Protein AF-A0A1F6QVX9-F1 (afdb_monomer_lite)

Radius of gyration: 35.78 Å; chains: 1; bounding box: 74×54×112 Å

Secondary structure (DSSP, 8-state):
--EEEEE----SSSS---SSS-SS-SPEEEEEEE-TT-B--EEEESS--EEEEEEESEEEEEEE-TTS-EEEEEEETT-EEEEPTT-EEEEEESSSEEEEEEESSPPP-EEEE--GGGTTTS--SS-SEEEPP-EEEEETTEEEEEEE-HHHHHHTT-TT-S-EEEEEEE-STT-BPPEEEESS--EEEEEEESEEEEEEE--TTS-SEEEE-TTS-EEEEEEEEEE-SSS--EEEE-TT-EEEEEE-SSSEEEEEEE-S-GGGEEEEE-TT-PPSSS-HHHH--SEEEEE--S--TT-GGGSSS-GGGSEETTEEHHHHHHTTS-TTS-EEEEE-TTHHHHHHHHHHH-TTS-EEEEE-S--SSTT-SHHHHHHHTGGG--SSEEEEETTEEE-SPPPPSSS-EEEEE--S--TTSEEEEEETTEEEEEEES--HHHHHHH-S-TTTGGG-EEEEEEEESSHHHHHHHHHH---EETTEE-THHHHHHHHHTT---EEEE-SSEEE-SSHHHHHHHHHHH--------TTEEEEEETTEEEEEESSHHHHHHHHHHHHHTBTTBPPEEEE-SSEEEEE---EEEGGG---HHHHHHHHHHHHHHT--B----HHHHHHHHHHHHIIIIIHHHHHHHHHHHHH------EEETTEEE--HHHHHTTS-HHHHH---EE---SS--GGGEEEE--TT-S-SEEE-S--S-BTTBSS-EEHHHHHHHHHHHHHS-HHHHHTT-EEEEEETTEEEEEE---HHHHHHHHHHHHHHHHTT--HHHHHHHHHHHHHHHGGGS-TTHHHHHHHHHHHHHHHHHHS--

Foldseek 3Di:
DFKDKDWPPPDDDDDDDDPDPDPDDQKTKIKIKGAAFDKPAKKAFAQWKKKKAWQAAKKWKWFQFQVRDTDIDMDGHGWMKIFAHRTIMMIHGNHGTIMMIMIRHDGDDMDHDHDSVVNSPPHHDGGRIGIFQWFWFDDPQFIKTWRAALVNCVVVVNHSDFKTKIKTKGQAAFRKDFFKFAQAKKKKKKWPAAKKKKWKFDDDPQAPDWDQFPVRDITGIHIDIGGPPVDIDMDMDGHGITMMIGGHDSMTMMMMMMGSPQQRIQGRGDPVPDHGGDQLQRPQQFAEEEEFAAQLVQAPLSNQHGQQQDDQAQAGLVQLVVVLDDQSHEYEYEHHVVRVVVVFVCVVQPVSHHYHYFYQPPRDDFAHDDLSSVLSCLVVGPGWYKYAYSQKHFPDRDDALSAKEFEWAADDWQLCFWWFQDDPQWGQDIDGNDTPVVCCVPGPDNVCRRGGTGRRMIIDHVVVQLNVQSVVDSDDDVSYRDSVSSVVSCVVVVGIYGYDYTHRIQGPSHNVSVQVSSCVNPVQPDDDDSQWDWHQHPQKIKIFGPQLLQVVLVQVLCVLLPPQAFDWPDGDSGMTMGGHFDFDQLLPDLDLVLLLVVVVVCVVRAFAFDDDDPVRLVVQLVLQLCQQPVLLVVLLVLLCVQPVDDFAWACEQNRTFGGLVVLSVLDPSSVLSNFTKGRHQLQQESRQKGQGDDPPRPDRIHGHDGGSARSPHSNIHGPLSNLLNHLLCLVVNPVQVSVVQKDWDDDPRYIYIDGDGDPSSVSSNVVSLVVCVVVPHDPLSSQLSNLSVLSSCLSVDDPPSSVVSNSSSSVSSRVSSVVVD

Sequence (821 aa):
MEITREEVQTEYGKETYFTGNVENPRYKFSKVEMKSGFDTGFLKKKNNFITNVIIKGSIEISFINSDGRLIETTYKAGDGWVVLPNGVHKISALEDTTYFQIVDFPEGDVLKSKTNESIQNDISGRDYVISLSDYSVNKPWGEEHWLVHPDFWRDLGFGVGPYAVKRIVMKKKGKQSSLQLHEKKSETNVIIKGSADVLLRVPEGEHDEYIDTLKGGRFFLKRYKFASNGDFVGWSVPTKAVHRVINNSDYYEAIEASTPELEDVIRLLDDDNRGDGVIPEEHSFYKVCILAAGKGTRVLYAVDFNKALLPVGSKSALTRIIEKFPKNIEIVIPIGYKGELIKEFAEIAYPDRKITFVEVDNFEGPGSGPGYSLLCCKPHLQCPFIWTSVDTIVEDDVPSPTKNWIGVGKISDSARFLVADALNGVVETFFDKVPTDMLLEKSYNKKDILNNAFIGMAGINDYKIFWESLEKDTSMVRNERQVSNGLNGLLKANKKIYTKPFYGWYDTGTTESYLITSKHFDERQVLLKLSEYIYFEDGNVIKYYANENIVKDRIKRANLLKGIVPKIIHSTPHFYAYKFVDGKLLSEIIDTEKFRFFLDFCKENLWNRIDLSESEMKEFRKRSRNFYYDKTLQRINDFYNLTGIKDEENVINGIYVPKLSELLSRVDFEKLEDSVPVLFHGDLQPENIIVVNNPNNVKDFCLLDWRQDYAGLTDYGDIYYDFAKLKHALIVNGEIIRNNNFSIKKDDKKVNFSYYMKSNLITFLEDFEDFVKKEGYDVEKVNILTSLIYLNIAPLHHYPYNLFLYYLGKYTLYKSLKTIK

Structure (mmCIF, N/CA/C/O backbone):
data_AF-A0A1F6QVX9-F1
#
_entry.id   AF-A0A1F6QVX9-F1
#
loop_
_atom_site.group_PDB
_atom_site.id
_atom_site.type_symbol
_atom_site.label_atom_id
_atom_site.label_alt_id
_atom_site.label_comp_id
_atom_site.label_asym_id
_atom_site.label_entity_id
_atom_site.label_seq_id
_atom_site.pdbx_PDB_ins_code
_atom_site.Cartn_x
_atom_site.Cartn_y
_atom_site.Cartn_z
_atom_site.occupancy
_atom_site.B_iso_or_equiv
_atom_site.auth_seq_id
_atom_site.auth_comp_id
_atom_site.auth_asym_id
_atom_site.auth_atom_id
_atom_site.pdbx_PDB_model_num
ATOM 1 N N . MET A 1 1 ? 19.064 8.646 -64.644 1.00 38.56 1 MET A N 1
ATOM 2 C CA . MET A 1 1 ? 17.836 8.366 -63.867 1.00 38.56 1 MET A CA 1
ATOM 3 C C . MET A 1 1 ? 18.306 7.768 -62.559 1.00 38.56 1 MET A C 1
ATOM 5 O O . MET A 1 1 ? 18.858 6.681 -62.601 1.00 38.56 1 MET A O 1
ATOM 9 N N . GLU A 1 2 ? 18.244 8.519 -61.461 1.00 57.59 2 GLU A N 1
ATOM 10 C CA . GLU A 1 2 ? 19.039 8.209 -60.255 1.00 57.59 2 GLU A CA 1
ATOM 11 C C . GLU A 1 2 ? 18.209 7.932 -58.984 1.00 57.59 2 GLU A C 1
ATOM 13 O O . GLU A 1 2 ? 18.760 7.486 -57.985 1.00 57.59 2 GLU A O 1
ATOM 18 N N . ILE A 1 3 ? 16.880 8.081 -59.042 1.00 41.09 3 ILE A N 1
ATOM 19 C CA . ILE A 1 3 ? 15.930 7.447 -58.113 1.00 41.09 3 ILE A CA 1
ATOM 20 C C . ILE A 1 3 ? 14.798 6.861 -58.953 1.00 41.09 3 ILE A C 1
ATOM 22 O O . ILE A 1 3 ? 14.198 7.581 -59.756 1.00 41.09 3 ILE A O 1
ATOM 26 N N . THR A 1 4 ? 14.469 5.593 -58.731 1.00 40.53 4 THR A N 1
ATOM 27 C CA . THR A 1 4 ? 13.179 5.011 -59.116 1.00 40.53 4 THR A CA 1
ATOM 28 C C . THR A 1 4 ? 12.299 4.963 -57.870 1.00 40.53 4 THR A C 1
ATOM 30 O O . THR A 1 4 ? 12.675 4.416 -56.832 1.00 40.53 4 THR A O 1
ATOM 33 N N . ARG A 1 5 ? 11.140 5.624 -57.944 1.00 44.59 5 ARG A N 1
ATOM 34 C CA . ARG A 1 5 ? 10.068 5.474 -56.958 1.00 44.59 5 ARG A CA 1
ATOM 35 C C . ARG A 1 5 ? 8.981 4.653 -57.615 1.00 44.59 5 ARG A C 1
ATOM 37 O O . ARG A 1 5 ? 8.312 5.144 -58.519 1.00 44.59 5 ARG A O 1
ATOM 44 N N . GLU A 1 6 ? 8.835 3.424 -57.155 1.00 42.69 6 GLU A N 1
ATOM 45 C CA . GLU A 1 6 ? 7.664 2.619 -57.461 1.00 42.69 6 GLU A CA 1
ATOM 46 C C . GLU A 1 6 ? 6.685 2.816 -56.307 1.00 42.69 6 GLU A C 1
ATOM 48 O O . GLU A 1 6 ? 6.955 2.469 -55.150 1.00 42.69 6 GLU A O 1
ATOM 53 N N . GLU A 1 7 ? 5.564 3.465 -56.609 1.00 42.78 7 GLU A N 1
ATOM 54 C CA . GLU A 1 7 ? 4.419 3.429 -55.711 1.00 42.78 7 GLU A CA 1
ATOM 55 C C . GLU A 1 7 ? 3.801 2.041 -55.811 1.00 42.78 7 GLU A C 1
ATOM 57 O O . GLU A 1 7 ? 3.697 1.486 -56.904 1.00 42.78 7 GLU A O 1
ATOM 62 N N . VAL A 1 8 ? 3.375 1.479 -54.682 1.00 41.00 8 VAL A N 1
ATOM 63 C CA . VAL A 1 8 ? 2.581 0.253 -54.720 1.00 41.00 8 VAL A CA 1
ATOM 64 C C . VAL A 1 8 ? 1.198 0.619 -55.272 1.00 41.00 8 VAL A C 1
ATOM 66 O O . VAL A 1 8 ? 0.283 0.941 -54.520 1.00 41.00 8 VAL A O 1
ATOM 69 N N . GLN A 1 9 ? 1.054 0.623 -56.597 1.00 38.97 9 GLN A N 1
ATOM 70 C CA . GLN A 1 9 ? -0.231 0.428 -57.256 1.00 38.97 9 GLN A CA 1
ATOM 71 C C . GLN A 1 9 ? -0.378 -1.071 -57.486 1.00 38.97 9 GLN A C 1
ATOM 73 O O . GLN A 1 9 ? 0.374 -1.676 -58.244 1.00 38.97 9 GLN A O 1
ATOM 78 N N . THR A 1 10 ? -1.319 -1.684 -56.773 1.00 33.22 10 THR A N 1
ATOM 79 C CA . THR A 1 10 ? -1.658 -3.094 -56.948 1.00 33.22 10 THR A CA 1
ATOM 80 C C . THR A 1 10 ? -2.276 -3.278 -58.333 1.00 33.22 10 THR A C 1
ATOM 82 O O . THR A 1 10 ? -3.452 -2.974 -58.520 1.00 33.22 10 THR A O 1
ATOM 85 N N . GLU A 1 11 ? -1.510 -3.737 -59.322 1.00 27.14 11 GLU A N 1
ATOM 86 C CA . GLU A 1 11 ? -2.087 -4.155 -60.600 1.00 27.14 11 GLU A CA 1
ATOM 87 C C . GLU A 1 11 ? -2.619 -5.586 -60.503 1.00 27.14 11 GLU A C 1
ATOM 89 O O . GLU A 1 11 ? -1.885 -6.518 -60.185 1.00 27.14 11 GLU A O 1
ATOM 94 N N . TYR A 1 12 ? -3.885 -5.755 -60.882 1.00 32.66 12 TYR A N 1
ATOM 95 C CA . TYR A 1 12 ? -4.193 -6.585 -62.044 1.00 32.66 12 TYR A CA 1
ATOM 96 C C . TYR A 1 12 ? -5.292 -5.913 -62.878 1.00 32.66 12 TYR A C 1
ATOM 98 O O . TYR A 1 12 ? -6.438 -5.850 -62.459 1.00 32.66 12 TYR A O 1
ATOM 106 N N . GLY A 1 13 ? -4.909 -5.432 -64.067 1.00 28.62 13 GLY A N 1
ATOM 107 C CA . GLY A 1 13 ? -5.742 -5.294 -65.268 1.00 28.62 13 GLY A CA 1
ATOM 108 C C . GLY A 1 13 ? -7.057 -4.513 -65.166 1.00 28.62 13 GLY A C 1
ATOM 109 O O . GLY A 1 13 ? -8.069 -5.080 -64.795 1.00 28.62 13 GLY A O 1
ATOM 110 N N . LYS A 1 14 ? -7.063 -3.277 -65.691 1.00 24.89 14 LYS A N 1
ATOM 111 C CA . LYS A 1 14 ? -8.248 -2.425 -65.947 1.00 24.89 14 LYS A CA 1
ATOM 112 C C . LYS A 1 14 ? -9.165 -2.206 -64.735 1.00 24.89 14 LYS A C 1
ATOM 114 O O . LYS A 1 14 ? -10.017 -3.030 -64.461 1.00 24.89 14 LYS A O 1
ATOM 119 N N . GLU A 1 15 ? -9.030 -1.016 -64.144 1.00 28.88 15 GLU A N 1
ATOM 120 C CA . GLU A 1 15 ? -9.989 -0.314 -63.272 1.00 28.88 15 GLU A CA 1
ATOM 121 C C . GLU A 1 15 ? -10.693 -1.167 -62.186 1.00 28.88 15 GLU A C 1
ATOM 123 O O . GLU A 1 15 ? -11.550 -1.993 -62.471 1.00 28.88 15 GLU A O 1
ATOM 128 N N . THR A 1 16 ? -10.417 -0.829 -60.915 1.00 33.75 16 THR A N 1
ATOM 129 C CA . THR A 1 16 ? -11.028 -1.291 -59.636 1.00 33.75 16 THR A CA 1
ATOM 130 C C . THR A 1 16 ? -10.533 -2.600 -58.979 1.00 33.75 16 THR A C 1
ATOM 132 O O . THR A 1 16 ? -9.945 -3.445 -59.634 1.00 33.75 16 THR A O 1
ATOM 135 N N . TYR A 1 17 ? -10.781 -2.700 -57.650 1.00 38.44 17 TYR A N 1
ATOM 136 C CA . TYR A 1 17 ? -10.551 -3.783 -56.649 1.00 38.44 17 TYR A CA 1
ATOM 137 C C . TYR A 1 17 ? -9.199 -3.698 -55.889 1.00 38.44 17 TYR A C 1
ATOM 139 O O . TYR A 1 17 ? -8.167 -4.048 -56.441 1.00 38.44 17 TYR A O 1
ATOM 147 N N . PHE A 1 18 ? -9.039 -3.210 -54.643 1.00 42.06 18 PHE A N 1
ATOM 148 C CA . PHE A 1 18 ? -9.825 -3.160 -53.386 1.00 42.06 18 PHE A CA 1
ATOM 149 C C . PHE A 1 18 ? -10.258 -4.527 -52.829 1.00 42.06 18 PHE A C 1
ATOM 151 O O . PHE A 1 18 ? -11.355 -5.002 -53.111 1.00 42.06 18 PHE A O 1
ATOM 158 N N . THR A 1 19 ? -9.445 -5.142 -51.961 1.00 32.59 19 THR A N 1
ATOM 159 C CA . THR A 1 19 ? -9.901 -6.251 -51.104 1.00 32.59 19 THR A CA 1
ATOM 160 C C . THR A 1 19 ? -10.609 -5.683 -49.871 1.00 32.59 19 THR A C 1
ATOM 162 O O . THR A 1 19 ? -9.997 -5.468 -48.830 1.00 32.59 19 THR A O 1
ATOM 165 N N . GLY A 1 20 ? -11.910 -5.417 -50.027 1.00 32.94 20 GLY A N 1
ATOM 166 C CA . GLY A 1 20 ? -12.819 -4.909 -48.993 1.00 32.94 20 GLY A CA 1
ATOM 167 C C . GLY A 1 20 ? -13.005 -3.391 -49.053 1.00 32.94 20 GLY A C 1
ATOM 168 O O . GLY A 1 20 ? -12.111 -2.670 -48.649 1.00 32.94 20 GLY A O 1
ATOM 169 N N . ASN A 1 21 ? -14.152 -2.924 -49.569 1.00 35.47 21 ASN A N 1
ATOM 170 C CA . ASN A 1 21 ? -14.742 -1.565 -49.503 1.00 35.47 21 ASN A CA 1
ATOM 171 C C . ASN A 1 21 ? -13.929 -0.411 -48.851 1.00 35.47 21 ASN A C 1
ATOM 173 O O . ASN A 1 21 ? -14.438 0.253 -47.949 1.00 35.47 21 ASN A O 1
ATOM 177 N N . VAL A 1 22 ? -12.705 -0.106 -49.287 1.00 43.28 22 VAL A N 1
ATOM 178 C CA . VAL A 1 22 ? -11.969 1.072 -48.801 1.00 43.28 22 VAL A CA 1
ATOM 179 C C . VAL A 1 22 ? -11.286 1.754 -49.967 1.00 43.28 22 VAL A C 1
ATOM 181 O O . VAL A 1 22 ? -10.152 1.432 -50.287 1.00 43.28 22 VAL A O 1
ATOM 184 N N . GLU A 1 23 ? -11.974 2.727 -50.566 1.00 43.09 23 GLU A N 1
ATOM 185 C CA . GLU A 1 23 ? -11.510 3.527 -51.712 1.00 43.09 23 GLU A CA 1
ATOM 186 C C . GLU A 1 23 ? -10.191 4.296 -51.470 1.00 43.09 23 GLU A C 1
ATOM 188 O O . GLU A 1 23 ? -9.601 4.795 -52.422 1.00 43.09 23 GLU A O 1
ATOM 193 N N . ASN A 1 24 ? -9.696 4.381 -50.226 1.00 55.59 24 ASN A N 1
ATOM 194 C CA . ASN A 1 24 ? -8.452 5.066 -49.857 1.00 55.59 24 ASN A CA 1
ATOM 195 C C . ASN A 1 24 ? -7.750 4.356 -48.678 1.00 55.59 24 ASN A C 1
ATOM 197 O O . ASN A 1 24 ? -8.143 4.583 -47.528 1.00 55.59 24 ASN A O 1
ATOM 201 N N . PRO A 1 25 ? -6.732 3.498 -48.903 1.00 61.97 25 PRO A N 1
ATOM 202 C CA . PRO A 1 25 ? -5.975 2.903 -47.805 1.00 61.97 25 PRO A CA 1
ATOM 203 C C . PRO A 1 25 ? -5.243 4.000 -47.026 1.00 61.97 25 PRO A C 1
ATOM 205 O O . PRO A 1 25 ? -4.622 4.885 -47.613 1.00 61.97 25 PRO A O 1
ATOM 208 N N . ARG A 1 26 ? -5.309 3.929 -45.693 1.00 74.06 26 ARG A N 1
ATOM 209 C CA . ARG A 1 26 ? -4.701 4.924 -44.800 1.00 74.06 26 ARG A CA 1
ATOM 210 C C . ARG A 1 26 ? -3.183 5.017 -45.005 1.00 74.06 26 ARG A C 1
ATOM 212 O O . ARG A 1 26 ? -2.645 6.102 -45.179 1.00 74.06 26 ARG A O 1
ATOM 219 N N . TYR A 1 27 ? -2.504 3.872 -45.073 1.00 80.44 27 TYR A N 1
ATOM 220 C CA . TYR A 1 27 ? -1.048 3.808 -45.212 1.00 80.44 27 TYR A CA 1
ATOM 221 C C . TYR A 1 27 ? -0.605 3.664 -46.667 1.00 80.44 27 TYR A C 1
ATOM 223 O O . TYR A 1 27 ? -0.921 2.665 -47.317 1.00 80.44 27 TYR A O 1
ATOM 231 N N . LYS A 1 28 ? 0.206 4.611 -47.147 1.00 77.06 28 LYS A N 1
ATOM 232 C CA . LYS A 1 28 ? 0.884 4.535 -48.446 1.00 77.06 28 LYS A CA 1
ATOM 233 C C . LYS A 1 28 ? 2.301 3.997 -48.273 1.00 77.06 28 LYS A C 1
ATOM 235 O O . LYS A 1 28 ? 3.120 4.609 -47.587 1.00 77.06 28 LYS A O 1
ATOM 240 N N . PHE A 1 29 ? 2.593 2.883 -48.943 1.00 78.56 29 PHE A N 1
ATOM 241 C CA . PHE A 1 29 ? 3.937 2.321 -49.055 1.00 78.56 29 PHE A CA 1
ATOM 242 C C . PHE A 1 29 ? 4.564 2.733 -50.385 1.00 78.56 29 PHE A C 1
ATOM 244 O O . PHE A 1 29 ? 3.948 2.636 -51.445 1.00 78.56 29 PHE A O 1
ATOM 251 N N . SER A 1 30 ? 5.803 3.204 -50.336 1.00 76.75 30 SER A N 1
ATOM 252 C CA . SER A 1 30 ? 6.614 3.490 -51.518 1.00 76.75 30 SER A CA 1
ATOM 253 C C . SER A 1 30 ? 7.938 2.762 -51.390 1.00 76.75 30 SER A C 1
ATOM 255 O O . SER A 1 30 ? 8.631 2.905 -50.380 1.00 76.75 30 SER A O 1
ATOM 257 N N . LYS A 1 31 ? 8.295 1.985 -52.408 1.00 77.44 31 LYS A N 1
ATOM 258 C CA . LYS A 1 31 ? 9.625 1.398 -52.492 1.00 77.44 31 LYS A CA 1
ATOM 259 C C . LYS A 1 31 ? 10.547 2.430 -53.122 1.00 77.44 31 LYS A C 1
ATOM 261 O O . LYS A 1 31 ? 10.256 2.972 -54.191 1.00 77.44 31 LYS A O 1
ATOM 266 N N . VAL A 1 32 ? 11.654 2.712 -52.450 1.00 80.38 32 VAL A N 1
ATOM 267 C CA . VAL A 1 32 ? 12.664 3.636 -52.953 1.00 80.38 32 VAL A CA 1
ATOM 268 C C . VAL A 1 32 ? 13.944 2.866 -53.212 1.00 80.38 32 VAL A C 1
ATOM 270 O O . VAL A 1 32 ? 14.479 2.209 -52.318 1.00 80.38 32 VAL A O 1
ATOM 273 N N . GLU A 1 33 ? 14.434 2.968 -54.443 1.00 81.38 33 GLU A N 1
ATOM 274 C CA . GLU A 1 33 ? 15.736 2.446 -54.837 1.00 81.38 33 GLU A CA 1
ATOM 275 C C . GLU A 1 33 ? 16.688 3.602 -55.122 1.00 81.38 33 GLU A C 1
ATOM 277 O O . GLU A 1 33 ? 16.386 4.510 -55.902 1.00 81.38 33 GLU A O 1
ATOM 282 N N . MET A 1 34 ? 17.845 3.565 -54.470 1.00 80.38 34 MET A N 1
ATOM 283 C CA . MET A 1 34 ? 18.909 4.546 -54.636 1.00 80.38 34 MET A CA 1
ATOM 284 C C . MET A 1 34 ? 20.182 3.837 -55.080 1.00 80.38 34 MET A C 1
ATOM 286 O O . MET A 1 34 ? 20.574 2.818 -54.506 1.00 80.38 34 MET A O 1
ATOM 290 N N . LYS A 1 35 ? 20.832 4.385 -56.108 1.00 82.56 35 LYS A N 1
ATOM 291 C CA . LYS A 1 35 ? 22.157 3.934 -56.536 1.00 82.56 35 LYS A CA 1
ATOM 292 C C . LYS A 1 35 ? 23.236 4.458 -55.598 1.00 82.56 35 LYS A C 1
ATOM 294 O O . LYS A 1 35 ? 23.106 5.559 -55.065 1.00 82.56 35 LYS A O 1
ATOM 299 N N . SER A 1 36 ? 24.299 3.675 -55.423 1.00 86.00 36 SER A N 1
ATOM 300 C CA . SER A 1 36 ? 25.471 4.091 -54.646 1.00 86.00 36 SER A CA 1
ATOM 301 C C . SER A 1 36 ? 25.975 5.470 -55.094 1.00 86.00 36 SER A C 1
ATOM 303 O O . SER A 1 36 ? 26.086 5.743 -56.291 1.00 86.00 36 SER A O 1
ATOM 305 N N . GLY A 1 37 ? 26.257 6.344 -54.126 1.00 76.44 37 GLY A N 1
ATOM 306 C CA . GLY A 1 37 ? 26.738 7.708 -54.354 1.00 76.44 37 GLY A CA 1
ATOM 307 C C . GLY A 1 37 ? 25.646 8.747 -54.626 1.00 76.44 37 GLY A C 1
ATOM 308 O O . GLY A 1 37 ? 25.965 9.928 -54.741 1.00 76.44 37 GLY A O 1
ATOM 309 N N . PHE A 1 38 ? 24.372 8.349 -54.713 1.00 78.75 38 PHE A N 1
ATOM 310 C CA . PHE A 1 38 ? 23.266 9.287 -54.903 1.00 78.75 38 PHE A CA 1
ATOM 311 C C . PHE A 1 38 ? 22.836 9.965 -53.586 1.00 78.75 38 PHE A C 1
ATOM 313 O O . PHE A 1 38 ? 22.730 9.309 -52.549 1.00 78.75 38 PHE A O 1
ATOM 320 N N . ASP A 1 39 ? 22.518 11.263 -53.647 1.00 78.44 39 ASP A N 1
ATOM 321 C CA . ASP A 1 39 ? 22.092 12.104 -52.518 1.00 78.44 39 ASP A CA 1
ATOM 322 C C . ASP A 1 39 ? 20.804 12.876 -52.868 1.00 78.44 39 ASP A C 1
ATOM 324 O O . ASP A 1 39 ? 20.655 13.416 -53.967 1.00 78.44 39 ASP A O 1
ATOM 328 N N . THR A 1 40 ? 19.842 12.927 -51.941 1.00 76.56 40 THR A N 1
ATOM 329 C CA . THR A 1 40 ? 18.525 13.549 -52.181 1.00 76.56 40 THR A CA 1
ATOM 330 C C . THR A 1 40 ? 18.514 15.083 -52.158 1.00 76.56 40 THR A C 1
ATOM 332 O O . THR A 1 40 ? 17.498 15.691 -52.514 1.00 76.56 40 THR A O 1
ATOM 335 N N . GLY A 1 41 ? 19.588 15.717 -51.693 1.00 77.06 41 GLY A N 1
ATOM 336 C CA . GLY A 1 41 ? 19.579 17.062 -51.127 1.00 77.06 41 GLY A CA 1
ATOM 337 C C . GLY A 1 41 ? 18.791 17.128 -49.813 1.00 77.06 41 GLY A C 1
ATOM 338 O O . GLY A 1 41 ? 18.157 16.151 -49.400 1.00 77.06 41 GLY A O 1
ATOM 339 N N . PHE A 1 42 ? 18.807 18.290 -49.152 1.00 73.94 42 PHE A N 1
ATOM 340 C CA . PHE A 1 42 ? 17.983 18.516 -47.964 1.00 73.94 42 PHE A CA 1
ATOM 341 C C . PHE A 1 42 ? 16.503 18.664 -48.341 1.00 73.94 42 PHE A C 1
ATOM 343 O O . PHE A 1 42 ? 16.121 19.498 -49.170 1.00 73.94 42 PHE A O 1
ATOM 350 N N . LEU A 1 43 ? 15.669 17.855 -47.694 1.00 74.88 43 LEU A N 1
ATOM 351 C CA . LEU A 1 43 ? 14.224 17.784 -47.865 1.00 74.88 43 LEU A CA 1
ATOM 352 C C . LEU A 1 43 ? 13.525 18.183 -46.560 1.00 74.88 43 LEU A C 1
ATOM 354 O O . LEU A 1 43 ? 13.879 17.677 -45.496 1.00 74.88 43 LEU A O 1
ATOM 358 N N . LYS A 1 44 ? 12.496 19.037 -46.655 1.00 73.25 44 LYS A N 1
ATOM 359 C CA . LYS A 1 44 ? 11.543 19.334 -45.567 1.00 73.25 44 LYS A CA 1
ATOM 360 C C . LYS A 1 44 ? 10.154 18.841 -45.972 1.00 73.25 44 LYS A C 1
ATOM 362 O O . LYS A 1 44 ? 9.635 19.280 -47.001 1.00 73.25 44 LYS A O 1
ATOM 367 N N . LYS A 1 45 ? 9.540 17.959 -45.171 1.00 68.94 45 LYS A N 1
ATOM 368 C CA . LYS A 1 45 ? 8.123 17.568 -45.326 1.00 68.94 45 LYS A CA 1
ATOM 369 C C . LYS A 1 45 ? 7.295 18.243 -44.230 1.00 68.94 45 LYS A C 1
ATOM 371 O O . LYS A 1 45 ? 7.589 18.056 -43.056 1.00 68.94 45 LYS A O 1
ATOM 376 N N . LYS A 1 46 ? 6.281 19.039 -44.592 1.00 63.56 46 LYS A N 1
ATOM 377 C CA . LYS A 1 46 ? 5.570 19.909 -43.631 1.00 63.56 46 LYS A CA 1
ATOM 378 C C . LYS A 1 46 ? 4.641 19.170 -42.658 1.00 63.56 46 LYS A C 1
ATOM 380 O O . LYS A 1 46 ? 4.661 19.475 -41.474 1.00 63.56 46 LYS A O 1
ATOM 385 N N . ASN A 1 47 ? 3.859 18.199 -43.137 1.00 64.81 47 ASN A N 1
ATOM 386 C CA . ASN A 1 47 ? 2.688 17.706 -42.390 1.00 64.81 47 ASN A CA 1
ATOM 387 C C . ASN A 1 47 ? 2.683 16.198 -42.092 1.00 64.81 47 ASN A C 1
ATOM 389 O O . ASN A 1 47 ? 1.770 15.728 -41.420 1.00 64.81 47 ASN A O 1
ATOM 393 N N . ASN A 1 48 ? 3.670 15.433 -42.568 1.00 70.25 48 ASN A N 1
ATOM 394 C CA . ASN A 1 48 ? 3.589 13.971 -42.550 1.00 70.25 48 ASN A CA 1
ATOM 395 C C . ASN A 1 48 ? 4.643 13.360 -41.631 1.00 70.25 48 ASN A C 1
ATOM 397 O O . ASN A 1 48 ? 5.811 13.745 -41.675 1.00 70.25 48 ASN A O 1
ATOM 401 N N . PHE A 1 49 ? 4.224 12.354 -40.870 1.00 77.88 49 PHE A N 1
ATOM 402 C CA . PHE A 1 49 ? 5.124 11.383 -40.266 1.00 77.88 49 PHE A CA 1
ATOM 403 C C . PHE A 1 49 ? 5.555 10.385 -41.337 1.00 77.88 49 PHE A C 1
ATOM 405 O O . PHE A 1 49 ? 4.726 9.886 -42.104 1.00 77.88 49 PHE A O 1
ATOM 412 N N . ILE A 1 50 ? 6.854 10.119 -41.407 1.00 83.88 50 ILE A N 1
ATOM 413 C CA . ILE A 1 50 ? 7.421 9.223 -42.409 1.00 83.88 50 ILE A CA 1
ATOM 414 C C . ILE A 1 50 ? 8.235 8.175 -41.687 1.00 83.88 50 ILE A C 1
ATOM 416 O O . ILE A 1 50 ? 9.236 8.512 -41.059 1.00 83.88 50 ILE A O 1
ATOM 420 N N . THR A 1 51 ? 7.848 6.915 -41.823 1.00 88.38 51 THR A N 1
ATOM 421 C CA . THR A 1 51 ? 8.682 5.803 -41.360 1.00 88.38 51 THR A CA 1
ATOM 422 C C . THR A 1 51 ? 9.439 5.251 -42.544 1.00 88.38 51 THR A C 1
ATOM 424 O O . THR A 1 51 ? 8.847 5.018 -43.596 1.00 88.38 51 THR A O 1
ATOM 427 N N . ASN A 1 52 ? 10.735 5.035 -42.380 1.00 88.12 52 ASN A N 1
ATOM 428 C CA . ASN A 1 52 ? 11.552 4.408 -43.399 1.00 88.12 52 ASN A CA 1
ATOM 429 C C . ASN A 1 52 ? 12.226 3.164 -42.827 1.00 88.12 52 ASN A C 1
ATOM 431 O O . ASN A 1 52 ? 12.692 3.182 -41.688 1.00 88.12 52 ASN A O 1
ATOM 435 N N . VAL A 1 53 ? 12.265 2.097 -43.620 1.00 88.81 53 VAL A N 1
ATOM 436 C CA . VAL A 1 53 ? 12.795 0.789 -43.215 1.00 88.81 53 VAL A CA 1
ATOM 437 C C . VAL A 1 53 ? 13.700 0.257 -44.316 1.00 88.81 53 VAL A C 1
ATOM 439 O O . VAL A 1 53 ? 13.249 0.077 -45.449 1.00 88.81 53 VAL A O 1
ATOM 442 N N . ILE A 1 54 ? 14.971 0.008 -44.003 1.00 87.94 54 ILE A N 1
ATOM 443 C CA . ILE A 1 54 ? 15.955 -0.455 -44.986 1.00 87.94 54 ILE A CA 1
ATOM 444 C C . ILE A 1 54 ? 15.823 -1.958 -45.180 1.00 87.94 54 ILE A C 1
ATOM 446 O O . ILE A 1 54 ? 15.931 -2.736 -44.235 1.00 87.94 54 ILE A O 1
ATOM 450 N N . ILE A 1 55 ? 15.651 -2.366 -46.434 1.00 85.81 55 ILE A N 1
ATOM 451 C CA . ILE A 1 55 ? 15.561 -3.772 -46.832 1.00 85.81 55 ILE A CA 1
ATOM 452 C C . ILE A 1 55 ? 16.922 -4.305 -47.264 1.00 85.81 55 ILE A C 1
ATOM 454 O O . ILE A 1 55 ? 17.298 -5.426 -46.929 1.00 85.81 55 ILE A O 1
ATOM 458 N N . LYS A 1 56 ? 17.677 -3.497 -48.008 1.00 88.06 56 LYS A N 1
ATOM 459 C CA . LYS A 1 56 ? 18.992 -3.863 -48.530 1.00 88.06 56 LYS A CA 1
ATOM 460 C C . LYS A 1 56 ? 19.869 -2.625 -48.635 1.00 88.06 56 LYS A C 1
ATOM 462 O O . LYS A 1 56 ? 19.369 -1.567 -49.001 1.00 88.06 56 LYS A O 1
ATOM 467 N N . GLY A 1 57 ? 21.162 -2.796 -48.392 1.00 90.25 57 GLY A N 1
ATOM 468 C CA . GLY A 1 57 ? 22.158 -1.741 -48.522 1.00 90.25 57 GLY A CA 1
ATOM 469 C C . GLY A 1 57 ? 22.291 -0.891 -47.262 1.00 90.25 57 GLY A C 1
ATOM 470 O O . GLY A 1 57 ? 21.919 -1.322 -46.163 1.00 90.25 57 GLY A O 1
ATOM 471 N N . SER A 1 58 ? 22.818 0.316 -47.434 1.00 90.69 58 SER A N 1
ATOM 472 C CA . SER A 1 58 ? 23.083 1.262 -46.360 1.00 90.69 58 SER A CA 1
ATOM 473 C C . SER A 1 58 ? 23.028 2.704 -46.850 1.00 90.69 58 SER A C 1
ATOM 475 O O . SER A 1 58 ? 23.407 3.043 -47.976 1.00 90.69 58 SER A O 1
ATOM 477 N N . ILE A 1 59 ? 22.549 3.568 -45.965 1.00 91.31 59 ILE A N 1
ATOM 478 C CA . ILE A 1 59 ? 22.433 5.003 -46.196 1.00 91.31 59 ILE A CA 1
ATOM 479 C C . ILE A 1 59 ? 23.061 5.770 -45.042 1.00 91.31 59 ILE A C 1
ATOM 481 O O . ILE A 1 59 ? 23.105 5.302 -43.905 1.00 91.31 59 ILE A O 1
ATOM 485 N N . GLU A 1 60 ? 23.454 6.996 -45.324 1.00 92.12 60 GLU A N 1
ATOM 486 C CA . GLU A 1 60 ? 23.719 8.017 -44.327 1.00 92.12 60 GLU A CA 1
ATOM 487 C C . GLU A 1 60 ? 22.599 9.053 -44.363 1.00 92.12 60 GLU A C 1
ATOM 489 O O . GLU A 1 60 ? 22.162 9.483 -45.433 1.00 92.12 60 GLU A O 1
ATOM 494 N N . ILE A 1 61 ? 22.126 9.451 -43.186 1.00 89.06 61 ILE A N 1
ATOM 495 C CA . ILE A 1 61 ? 21.172 10.541 -43.037 1.00 89.06 61 ILE A CA 1
ATOM 496 C C . ILE A 1 61 ? 21.866 11.701 -42.356 1.00 89.06 61 ILE A C 1
ATOM 498 O O . ILE A 1 61 ? 22.298 11.573 -41.210 1.00 89.06 61 ILE A O 1
ATOM 502 N N . SER A 1 62 ? 21.903 12.838 -43.041 1.00 85.75 62 SER A N 1
ATOM 503 C CA . SER A 1 62 ? 22.335 14.109 -42.470 1.00 85.75 62 SER A CA 1
ATOM 504 C C . SER A 1 62 ? 21.104 14.933 -42.085 1.00 85.75 62 SER A C 1
ATOM 506 O O . SER A 1 62 ? 20.236 15.176 -42.924 1.00 85.75 62 SER A O 1
ATOM 508 N N . PHE A 1 63 ? 20.998 15.388 -40.841 1.00 84.25 63 PHE A N 1
ATOM 509 C CA . PHE A 1 63 ? 19.882 16.216 -40.370 1.00 84.25 63 PHE A CA 1
ATOM 510 C C . PHE A 1 63 ? 20.344 17.239 -39.336 1.00 84.25 63 PHE A C 1
ATOM 512 O O . PHE A 1 63 ? 21.410 17.099 -38.746 1.00 84.25 63 PHE A O 1
ATOM 519 N N . ILE A 1 64 ? 19.549 18.285 -39.123 1.00 75.19 64 ILE A N 1
ATOM 520 C CA . ILE A 1 64 ? 19.830 19.284 -38.086 1.00 75.19 64 ILE A CA 1
ATOM 521 C C . ILE A 1 64 ? 19.072 18.889 -36.816 1.00 75.19 64 ILE A C 1
ATOM 523 O O . ILE A 1 64 ? 17.856 18.694 -36.859 1.00 75.19 64 ILE A O 1
ATOM 527 N N . ASN A 1 65 ? 19.795 18.731 -35.709 1.00 71.56 65 ASN A N 1
ATOM 528 C CA . ASN A 1 65 ? 19.229 18.350 -34.416 1.00 71.56 65 ASN A CA 1
ATOM 529 C C . ASN A 1 65 ? 18.598 19.549 -33.682 1.00 71.56 65 ASN A C 1
ATOM 531 O O . ASN A 1 65 ? 18.676 20.690 -34.148 1.00 71.56 65 ASN A O 1
ATOM 535 N N . SER A 1 66 ? 18.005 19.307 -32.509 1.00 67.62 66 SER A N 1
ATOM 536 C CA . SER A 1 66 ? 17.364 20.359 -31.698 1.00 67.62 66 SER A CA 1
ATOM 537 C C . SER A 1 66 ? 18.276 21.533 -31.318 1.00 67.62 66 SER A C 1
ATOM 539 O O . SER A 1 66 ? 17.775 22.623 -31.047 1.00 67.62 66 SER A O 1
ATOM 541 N N . ASP A 1 67 ? 19.596 21.324 -31.315 1.00 67.19 67 ASP A N 1
ATOM 542 C CA . ASP A 1 67 ? 20.614 22.319 -30.951 1.00 67.19 67 ASP A CA 1
ATOM 543 C C . ASP A 1 67 ? 21.169 23.080 -32.170 1.00 67.19 67 ASP A C 1
ATOM 545 O O . ASP A 1 67 ? 22.163 23.803 -32.063 1.00 67.19 67 ASP A O 1
ATOM 549 N N . GLY A 1 68 ? 20.576 22.886 -33.353 1.00 67.44 68 GLY A N 1
ATOM 550 C CA . GLY A 1 68 ? 21.015 23.524 -34.594 1.00 67.44 68 GLY A CA 1
ATOM 551 C C . GLY A 1 68 ? 22.298 22.931 -35.189 1.00 67.44 68 GLY A C 1
ATOM 552 O O . GLY A 1 68 ? 22.902 23.547 -36.071 1.00 67.44 68 GLY A O 1
ATOM 553 N N . ARG A 1 69 ? 22.735 21.749 -34.732 1.00 72.94 69 ARG A N 1
ATOM 554 C CA . ARG A 1 69 ? 23.937 21.062 -35.230 1.00 72.94 69 ARG A CA 1
ATOM 555 C C . ARG A 1 69 ? 23.584 20.052 -36.314 1.00 72.94 69 ARG A C 1
ATOM 557 O O . ARG A 1 69 ? 22.594 19.337 -36.200 1.00 72.94 69 ARG A O 1
ATOM 564 N N . LEU A 1 70 ? 24.436 19.964 -37.335 1.00 80.12 70 LEU A N 1
ATOM 565 C CA . LEU A 1 70 ? 24.369 18.898 -38.329 1.00 80.12 70 LEU A CA 1
ATOM 566 C C . LEU A 1 70 ? 24.820 17.579 -37.688 1.00 80.12 70 LEU A C 1
ATOM 568 O O . LEU A 1 70 ? 25.928 17.491 -37.160 1.00 80.12 70 LEU A O 1
ATOM 572 N N . ILE A 1 71 ? 23.954 16.576 -37.741 1.00 82.62 71 ILE A N 1
ATOM 573 C CA . ILE A 1 71 ? 24.193 15.207 -37.298 1.00 82.62 71 ILE A CA 1
ATOM 574 C C . ILE A 1 71 ? 24.143 14.298 -38.516 1.00 82.62 71 ILE A C 1
ATOM 576 O O . ILE A 1 71 ? 23.256 14.433 -39.356 1.00 82.62 71 ILE A O 1
ATOM 580 N N . GLU A 1 72 ? 25.077 13.357 -38.580 1.00 86.88 72 GLU A N 1
ATOM 581 C CA . GLU A 1 72 ? 25.138 12.313 -39.598 1.00 86.88 72 GLU A CA 1
ATOM 582 C C . GLU A 1 72 ? 24.975 10.957 -38.913 1.00 86.88 72 GLU A C 1
ATOM 584 O O . GLU A 1 72 ? 25.574 10.686 -37.870 1.00 86.88 72 GLU A O 1
ATOM 589 N N . THR A 1 73 ? 24.088 10.115 -39.436 1.00 85.25 73 THR A N 1
ATOM 590 C CA . THR A 1 73 ? 23.811 8.789 -38.874 1.00 85.25 73 THR A CA 1
ATOM 591 C C . THR A 1 73 ? 23.682 7.768 -39.987 1.00 85.25 73 THR A C 1
ATOM 593 O O . THR A 1 73 ? 22.908 7.954 -40.924 1.00 85.25 73 THR A O 1
ATOM 596 N N . THR A 1 74 ? 24.433 6.677 -39.872 1.00 89.31 74 THR A N 1
ATOM 597 C CA . THR A 1 74 ? 24.410 5.573 -40.830 1.00 89.31 74 THR A CA 1
ATOM 598 C C . THR A 1 74 ? 23.382 4.524 -40.424 1.00 89.31 74 THR A C 1
ATOM 600 O O . THR A 1 74 ? 23.342 4.106 -39.268 1.00 89.31 74 THR A O 1
ATOM 603 N N . TYR A 1 75 ? 22.604 4.065 -41.398 1.00 86.88 75 TYR A N 1
ATOM 604 C CA . TYR A 1 75 ? 21.619 2.998 -41.266 1.00 86.88 75 TYR A CA 1
ATOM 605 C C . TYR A 1 75 ? 21.920 1.907 -42.297 1.00 86.88 75 TYR A C 1
ATOM 607 O O . TYR A 1 75 ? 22.304 2.203 -43.430 1.00 86.88 75 TYR A O 1
ATOM 615 N N . LYS A 1 76 ? 21.730 0.645 -41.924 1.00 89.62 76 LYS A N 1
ATOM 616 C CA . LYS A 1 76 ? 21.934 -0.544 -42.769 1.00 89.62 76 LYS A CA 1
ATOM 617 C C . LYS A 1 76 ? 20.658 -1.379 -42.862 1.00 89.62 76 LYS A C 1
ATOM 619 O O . LYS A 1 76 ? 19.677 -1.115 -42.174 1.00 89.62 76 LYS A O 1
ATOM 624 N N . ALA A 1 77 ? 20.672 -2.403 -43.712 1.00 85.06 77 ALA A N 1
ATOM 625 C CA . ALA A 1 77 ? 19.577 -3.362 -43.838 1.00 85.06 77 ALA A CA 1
ATOM 626 C C . ALA A 1 77 ? 19.080 -3.867 -42.471 1.00 85.06 77 ALA A C 1
ATOM 628 O O . ALA A 1 77 ? 19.868 -4.332 -41.644 1.00 85.06 77 ALA A O 1
ATOM 629 N N . GLY A 1 78 ? 17.767 -3.777 -42.260 1.00 77.31 78 GLY A N 1
ATOM 630 C CA . GLY A 1 78 ? 17.101 -4.084 -40.998 1.00 77.31 78 GLY A CA 1
ATOM 631 C C . GLY A 1 78 ? 16.860 -2.872 -40.094 1.00 77.31 78 GLY A C 1
ATOM 632 O O . GLY A 1 78 ? 15.946 -2.941 -39.275 1.00 77.31 78 GLY A O 1
ATOM 633 N N . ASP A 1 79 ? 17.606 -1.777 -40.266 1.00 84.19 79 ASP A N 1
ATOM 634 C CA . ASP A 1 79 ? 17.402 -0.542 -39.511 1.00 84.19 79 ASP A CA 1
ATOM 635 C C . ASP A 1 79 ? 16.245 0.291 -40.091 1.00 84.19 79 ASP A C 1
ATOM 637 O O . ASP A 1 79 ? 15.810 0.118 -41.237 1.00 84.19 79 ASP A O 1
ATOM 641 N N . GLY A 1 80 ? 15.775 1.264 -39.311 1.00 87.94 80 GLY A N 1
ATOM 642 C CA . GLY A 1 80 ? 14.800 2.242 -39.767 1.00 87.94 80 GLY A CA 1
ATOM 643 C C . GLY A 1 80 ? 14.882 3.558 -39.008 1.00 87.94 80 GLY A C 1
ATOM 644 O O . GLY A 1 80 ? 15.552 3.673 -37.979 1.00 87.94 80 GLY A O 1
ATOM 645 N N . TRP A 1 81 ? 14.183 4.562 -39.524 1.00 90.00 81 TRP A N 1
ATOM 646 C CA . TRP A 1 81 ? 14.071 5.874 -38.893 1.00 90.00 81 TRP A CA 1
ATOM 647 C C . TRP A 1 81 ? 12.702 6.494 -39.156 1.00 90.00 81 TRP A C 1
ATOM 649 O O . TRP A 1 81 ? 12.063 6.238 -40.181 1.00 90.00 81 TRP A O 1
ATOM 659 N N . VAL A 1 82 ? 12.278 7.355 -38.238 1.00 88.12 82 VAL A N 1
ATOM 660 C CA . VAL A 1 82 ? 11.117 8.225 -38.407 1.00 88.12 82 VAL A CA 1
ATOM 661 C C . VAL A 1 82 ? 11.584 9.645 -38.679 1.00 88.12 82 VAL A C 1
ATOM 663 O O . VAL A 1 82 ? 12.464 10.161 -37.992 1.00 88.12 82 VAL A O 1
ATOM 666 N N . VAL A 1 83 ? 10.972 10.279 -39.676 1.00 85.12 83 VAL A N 1
ATOM 667 C CA . VAL A 1 83 ? 11.060 11.722 -39.900 1.00 85.12 83 VAL A CA 1
ATOM 668 C C . VAL A 1 83 ? 9.772 12.360 -39.389 1.00 85.12 83 VAL A C 1
ATOM 670 O O . VAL A 1 83 ? 8.680 12.028 -39.861 1.00 85.12 83 VAL A O 1
ATOM 673 N N . LEU A 1 84 ? 9.902 13.261 -38.416 1.00 80.56 84 LEU A N 1
ATOM 674 C CA . LEU A 1 84 ? 8.796 14.042 -37.868 1.00 80.56 84 LEU A CA 1
ATOM 675 C C . LEU A 1 84 ? 8.387 15.182 -38.822 1.00 80.56 84 LEU A C 1
ATOM 677 O O . LEU A 1 84 ? 9.218 15.657 -39.607 1.00 80.56 84 LEU A O 1
ATOM 681 N N . PRO A 1 85 ? 7.137 15.679 -38.728 1.00 75.81 85 PRO A N 1
ATOM 682 C CA . PRO A 1 85 ? 6.699 16.856 -39.469 1.00 75.81 85 PRO A CA 1
ATOM 683 C C . PRO A 1 85 ? 7.662 18.034 -39.295 1.00 75.81 85 PRO A C 1
ATOM 685 O O . PRO A 1 85 ? 8.140 18.302 -38.197 1.00 75.81 85 PRO A O 1
ATOM 688 N N . ASN A 1 86 ? 7.933 18.745 -40.387 1.00 72.94 86 ASN A N 1
ATOM 689 C CA . ASN A 1 86 ? 8.900 19.842 -40.507 1.00 72.94 86 ASN A CA 1
ATOM 690 C C . ASN A 1 86 ? 10.380 19.456 -40.379 1.00 72.94 86 ASN A C 1
ATOM 692 O O . ASN A 1 86 ? 11.235 20.336 -40.490 1.00 72.94 86 ASN A O 1
ATOM 696 N N . GLY A 1 87 ? 10.692 18.166 -40.245 1.00 74.62 87 GLY A N 1
ATOM 697 C CA . GLY A 1 87 ? 12.060 17.673 -40.206 1.00 74.62 87 GLY A CA 1
ATOM 698 C C . GLY A 1 87 ? 12.825 17.919 -41.496 1.00 74.62 87 GLY A C 1
ATOM 699 O O . GLY A 1 87 ? 12.354 17.568 -42.582 1.00 74.62 87 GLY A O 1
ATOM 700 N N . VAL A 1 88 ? 14.024 18.488 -41.365 1.00 76.19 88 VAL A N 1
ATOM 701 C CA . VAL A 1 88 ? 14.935 18.725 -42.487 1.00 76.19 88 VAL A CA 1
ATOM 702 C C . VAL A 1 88 ? 16.048 17.691 -42.469 1.00 76.19 88 VAL A C 1
ATOM 704 O O . VAL A 1 88 ? 16.822 17.619 -41.517 1.00 76.19 88 VAL A O 1
ATOM 707 N N . HIS A 1 89 ? 16.114 16.881 -43.522 1.00 82.62 89 HIS A N 1
ATOM 708 C CA . HIS A 1 89 ? 17.059 15.774 -43.623 1.00 82.62 89 HIS A CA 1
ATOM 709 C C . HIS A 1 89 ? 17.521 15.566 -45.065 1.00 82.62 89 HIS A C 1
ATOM 711 O O . HIS A 1 89 ? 16.836 15.947 -46.013 1.00 82.62 89 HIS A O 1
ATOM 717 N N . LYS A 1 90 ? 18.684 14.946 -45.218 1.00 84.94 90 LYS A N 1
ATOM 718 C CA . LYS A 1 90 ? 19.309 14.557 -46.479 1.00 84.94 90 LYS A CA 1
ATOM 719 C C . LYS A 1 90 ? 19.656 13.080 -46.392 1.00 84.94 90 LYS A C 1
ATOM 721 O O . LYS A 1 90 ? 20.150 12.648 -45.355 1.00 84.94 90 LYS A O 1
ATOM 726 N N . ILE A 1 91 ? 19.378 12.322 -47.446 1.00 87.31 91 ILE A N 1
ATOM 727 C CA . ILE A 1 91 ? 19.671 10.890 -47.505 1.00 87.31 91 ILE A CA 1
ATOM 728 C C . ILE A 1 91 ? 20.718 10.660 -48.589 1.00 87.31 91 ILE A C 1
ATOM 730 O O . ILE A 1 91 ? 20.493 11.026 -49.744 1.00 87.31 91 ILE A O 1
ATOM 734 N N . SER A 1 92 ? 21.814 10.012 -48.211 1.00 86.38 92 SER A N 1
ATOM 735 C CA . SER A 1 92 ? 22.915 9.624 -49.089 1.00 86.38 92 SER A CA 1
ATOM 736 C C . SER A 1 92 ? 23.002 8.103 -49.137 1.00 86.38 92 SER A C 1
ATOM 738 O O . SER A 1 92 ? 23.143 7.462 -48.097 1.00 86.38 92 SER A O 1
ATOM 740 N N . ALA A 1 93 ? 22.936 7.500 -50.320 1.00 84.94 93 ALA A N 1
ATOM 741 C CA . ALA A 1 93 ? 23.137 6.062 -50.468 1.00 84.94 93 ALA A CA 1
ATOM 742 C C . ALA A 1 93 ? 24.636 5.735 -50.484 1.00 84.94 93 ALA A C 1
ATOM 744 O O . ALA A 1 93 ? 25.363 6.163 -51.383 1.00 84.94 93 ALA A O 1
ATOM 745 N N . LEU A 1 94 ? 25.101 4.961 -49.500 1.00 88.81 94 LEU A N 1
ATOM 746 C CA . LEU A 1 94 ? 26.502 4.528 -49.420 1.00 88.81 94 LEU A CA 1
ATOM 747 C C . LEU A 1 94 ? 26.771 3.368 -50.393 1.00 88.81 94 LEU A C 1
ATOM 749 O O . LEU A 1 94 ? 27.832 3.276 -51.006 1.00 88.81 94 LEU A O 1
ATOM 753 N N . GLU A 1 95 ? 25.760 2.537 -50.624 1.00 90.56 95 GLU A N 1
ATOM 754 C CA . GLU A 1 95 ? 25.737 1.454 -51.608 1.00 90.56 95 GLU A CA 1
ATOM 755 C C . GLU A 1 95 ? 24.368 1.390 -52.306 1.00 90.56 95 GLU A C 1
ATOM 757 O O . GLU A 1 95 ? 23.456 2.145 -51.961 1.00 90.56 95 GLU A O 1
ATOM 762 N N . ASP A 1 96 ? 24.203 0.496 -53.285 1.00 83.75 96 ASP A N 1
ATOM 763 C CA . ASP A 1 96 ? 22.896 0.252 -53.908 1.00 83.75 96 ASP A CA 1
ATOM 764 C C . ASP A 1 96 ? 21.884 -0.183 -52.836 1.00 83.75 96 ASP A C 1
ATOM 766 O O . ASP A 1 96 ? 21.979 -1.276 -52.268 1.00 83.75 96 ASP A O 1
ATOM 770 N N . THR A 1 97 ? 20.919 0.693 -52.557 1.00 83.00 97 THR A N 1
ATOM 771 C CA . THR A 1 97 ? 20.057 0.608 -51.376 1.00 83.00 97 THR A CA 1
ATOM 772 C C . THR A 1 97 ? 18.587 0.585 -51.763 1.00 83.00 97 THR A C 1
ATOM 774 O O . THR A 1 97 ? 18.131 1.352 -52.611 1.00 83.00 97 THR A O 1
ATOM 777 N N . THR A 1 98 ? 17.836 -0.285 -51.091 1.00 83.06 98 THR A N 1
ATOM 778 C CA . THR A 1 98 ? 16.380 -0.374 -51.174 1.00 83.06 98 THR A CA 1
ATOM 779 C C . THR A 1 98 ? 15.787 -0.186 -49.785 1.00 83.06 98 THR A C 1
ATOM 781 O O . THR A 1 98 ? 16.141 -0.913 -48.853 1.00 83.06 98 THR A O 1
ATOM 784 N N . TYR A 1 99 ? 14.852 0.751 -49.646 1.00 85.06 99 TYR A N 1
ATOM 785 C CA . TYR A 1 99 ? 14.090 0.955 -48.414 1.00 85.06 99 TYR A CA 1
ATOM 786 C C . TYR A 1 99 ? 12.610 1.203 -48.714 1.00 85.06 99 TYR A C 1
ATOM 788 O O . TYR A 1 99 ? 12.250 1.679 -49.793 1.00 85.06 99 TYR A O 1
ATOM 796 N N . PHE A 1 100 ? 11.749 0.878 -47.752 1.00 83.06 100 PHE A N 1
ATOM 797 C CA . PHE A 1 100 ? 10.342 1.257 -47.794 1.00 83.06 100 PHE A CA 1
ATOM 798 C C . PHE A 1 100 ? 10.129 2.568 -47.068 1.00 83.06 100 PHE A C 1
ATOM 800 O O . PHE A 1 100 ? 10.620 2.746 -45.958 1.00 83.06 100 PHE A O 1
ATOM 807 N N . GLN A 1 101 ? 9.352 3.446 -47.687 1.00 84.06 101 GLN A N 1
ATOM 808 C CA . GLN A 1 101 ? 8.806 4.645 -47.082 1.00 84.06 101 GLN A CA 1
ATOM 809 C C . GLN A 1 101 ? 7.313 4.433 -46.815 1.00 84.06 101 GLN A C 1
ATOM 811 O O . GLN A 1 101 ? 6.568 4.072 -47.725 1.00 84.06 101 GLN A O 1
ATOM 816 N N . ILE A 1 102 ? 6.890 4.668 -45.576 1.00 85.00 102 ILE A N 1
ATOM 817 C CA . ILE A 1 102 ? 5.520 4.482 -45.090 1.00 85.00 102 ILE A CA 1
ATOM 818 C C . ILE A 1 102 ? 4.980 5.843 -44.662 1.00 85.00 102 ILE A C 1
ATOM 820 O O . ILE A 1 102 ? 5.611 6.534 -43.855 1.00 85.00 102 ILE A O 1
ATOM 824 N N . VAL A 1 103 ? 3.818 6.219 -45.196 1.00 76.69 103 VAL A N 1
ATOM 825 C CA . VAL A 1 103 ? 3.163 7.503 -44.919 1.00 76.69 103 VAL A CA 1
ATOM 826 C C . VAL A 1 103 ? 1.709 7.262 -44.503 1.00 76.69 103 VAL A C 1
ATOM 828 O O . VAL A 1 103 ? 0.992 6.549 -45.196 1.00 76.69 103 VAL A O 1
ATOM 831 N N . ASP A 1 104 ? 1.281 7.852 -43.383 1.00 68.06 104 ASP A N 1
ATOM 832 C CA . ASP A 1 104 ? -0.073 7.701 -42.801 1.00 68.06 104 ASP A CA 1
ATOM 833 C C . ASP A 1 104 ? -1.171 8.489 -43.560 1.00 68.06 104 ASP A C 1
ATOM 835 O O . ASP A 1 104 ? -2.350 8.230 -43.361 1.00 68.06 104 ASP A O 1
ATOM 839 N N . PHE A 1 105 ? -0.801 9.449 -44.429 1.00 63.00 105 PHE A N 1
ATOM 840 C CA . PHE A 1 105 ? -1.705 10.268 -45.268 1.00 63.00 105 PHE A CA 1
ATOM 841 C C . PHE A 1 105 ? -0.989 10.788 -46.548 1.00 63.00 105 PHE A C 1
ATOM 843 O O . PHE A 1 105 ? 0.245 10.776 -46.588 1.00 63.00 105 PHE A O 1
ATOM 850 N N . PRO A 1 106 ? -1.699 11.266 -47.601 1.00 49.59 106 PRO A N 1
ATOM 851 C CA . PRO A 1 106 ? -1.081 11.772 -48.839 1.00 49.59 106 PRO A CA 1
ATOM 852 C C . PRO A 1 106 ? -0.033 12.882 -48.611 1.00 49.59 106 PRO A C 1
ATOM 854 O O . PRO A 1 106 ? -0.094 13.621 -47.629 1.00 49.59 106 PRO A O 1
ATOM 857 N N . GLU A 1 107 ? 0.958 12.997 -49.505 1.00 53.03 107 GLU A N 1
ATOM 858 C CA . GLU A 1 107 ? 2.066 13.963 -49.385 1.00 53.03 107 GLU A CA 1
ATOM 859 C C . GLU A 1 107 ? 1.583 15.426 -49.318 1.00 53.03 107 GLU A C 1
ATOM 861 O O . GLU A 1 107 ? 0.881 15.895 -50.209 1.00 53.03 107 GLU A O 1
ATOM 866 N N . GLY A 1 108 ? 2.000 16.166 -48.282 1.00 52.00 108 GLY A N 1
ATOM 867 C CA . GLY A 1 108 ? 1.990 17.636 -48.291 1.00 52.00 108 GLY A CA 1
ATOM 868 C C . GLY A 1 108 ? 3.215 18.217 -49.016 1.00 52.00 108 GLY A C 1
ATOM 869 O O . GLY A 1 108 ? 4.159 17.483 -49.311 1.00 52.00 108 GLY A O 1
ATOM 870 N N . ASP A 1 109 ? 3.226 19.533 -49.267 1.00 47.38 109 ASP A N 1
ATOM 871 C CA . ASP A 1 109 ? 4.289 20.234 -50.012 1.00 47.38 109 ASP A CA 1
ATOM 872 C C . ASP A 1 109 ? 5.714 19.805 -49.613 1.00 47.38 109 ASP A C 1
ATOM 874 O O . ASP A 1 109 ? 6.114 19.909 -48.446 1.00 47.38 109 ASP A O 1
ATOM 878 N N . VAL A 1 110 ? 6.508 19.396 -50.607 1.00 51.44 110 VAL A N 1
ATOM 879 C CA . VAL A 1 110 ? 7.942 19.120 -50.458 1.00 51.44 110 VAL A CA 1
ATOM 880 C C . VAL A 1 110 ? 8.729 20.360 -50.865 1.00 51.44 110 VAL A C 1
ATOM 882 O O . VAL A 1 110 ? 8.742 20.747 -52.033 1.00 51.44 110 VAL A O 1
ATOM 885 N N . LEU A 1 111 ? 9.434 20.967 -49.911 1.00 49.31 111 LEU A N 1
ATOM 886 C CA . LEU A 1 111 ? 10.371 22.053 -50.195 1.00 49.31 111 LEU A CA 1
ATOM 887 C C . LEU A 1 111 ? 11.778 21.472 -50.376 1.00 49.31 111 LEU A C 1
ATOM 889 O O . LEU A 1 111 ? 12.307 20.819 -49.475 1.00 49.31 111 LEU A O 1
ATOM 893 N N . LYS A 1 112 ? 12.383 21.719 -51.543 1.00 49.47 112 LYS A N 1
ATOM 894 C CA . LYS A 1 112 ? 13.798 21.427 -51.817 1.00 49.47 112 LYS A CA 1
ATOM 895 C C . LYS A 1 112 ? 14.623 22.689 -51.575 1.00 49.47 112 LYS A C 1
ATOM 897 O O . LYS A 1 112 ? 14.383 23.703 -52.224 1.00 49.47 112 LYS A O 1
ATOM 902 N N . SER A 1 113 ? 15.605 22.616 -50.682 1.00 50.91 113 SER A N 1
ATOM 903 C CA . SER A 1 113 ? 16.594 23.678 -50.453 1.00 50.91 113 SER A CA 1
ATOM 904 C C . SER A 1 113 ? 17.990 23.178 -50.837 1.00 50.91 113 SER A C 1
ATOM 906 O O . SER A 1 113 ? 18.301 22.003 -50.654 1.00 50.91 113 SER A O 1
ATOM 908 N N . LYS A 1 114 ? 18.827 24.059 -51.404 1.00 43.38 114 LYS A N 1
ATOM 909 C CA . LYS A 1 114 ? 20.198 23.735 -51.841 1.00 43.38 114 LYS A CA 1
ATOM 910 C C . LYS A 1 114 ? 21.301 24.242 -50.899 1.00 43.38 114 LYS A C 1
ATOM 912 O O . LYS A 1 114 ? 22.461 23.959 -51.176 1.00 43.38 114 LYS A O 1
ATOM 917 N N . THR A 1 115 ? 20.996 24.978 -49.823 1.00 52.72 115 THR A N 1
ATOM 918 C CA . THR A 1 115 ? 22.039 25.592 -48.972 1.00 52.72 115 THR A CA 1
ATOM 919 C C . THR A 1 115 ? 21.717 25.578 -47.471 1.00 52.72 115 THR A C 1
ATOM 921 O O . THR A 1 115 ? 20.598 25.889 -47.053 1.00 52.72 115 THR A O 1
ATOM 924 N N . ASN A 1 116 ? 22.746 25.266 -46.665 1.00 48.56 116 ASN A N 1
ATOM 925 C CA . ASN A 1 116 ? 22.705 25.131 -45.198 1.00 48.56 116 ASN A CA 1
ATOM 926 C C . ASN A 1 116 ? 22.218 26.398 -44.463 1.00 48.56 116 ASN A C 1
ATOM 928 O O . ASN A 1 116 ? 21.574 26.289 -43.423 1.00 48.56 116 ASN A O 1
ATOM 932 N N . GLU A 1 117 ? 22.480 27.593 -45.003 1.00 45.12 117 GLU A N 1
ATOM 933 C CA . GLU A 1 117 ? 22.157 28.879 -44.354 1.00 45.12 117 GLU A CA 1
ATOM 934 C C . GLU A 1 117 ? 20.651 29.198 -44.305 1.00 45.12 117 GLU A C 1
ATOM 936 O O . GLU A 1 117 ? 20.212 29.973 -43.463 1.00 45.12 117 GLU A O 1
ATOM 941 N N . SER A 1 118 ? 19.830 28.580 -45.163 1.00 46.41 118 SER A N 1
ATOM 942 C CA . SER A 1 118 ? 18.383 28.864 -45.233 1.00 46.41 118 SER A CA 1
ATOM 943 C C . SER A 1 118 ? 17.528 28.106 -44.204 1.00 46.41 118 SER A C 1
ATOM 945 O O . SER A 1 118 ? 16.335 28.378 -44.086 1.00 46.41 118 SER A O 1
ATOM 947 N N . ILE A 1 119 ? 18.114 27.151 -43.470 1.00 50.81 119 ILE A N 1
ATOM 948 C CA . ILE A 1 119 ? 17.378 26.177 -42.641 1.00 50.81 119 ILE A CA 1
ATOM 949 C C . ILE A 1 119 ? 17.431 26.524 -41.137 1.00 50.81 119 ILE A C 1
ATOM 951 O O . ILE A 1 119 ? 16.527 26.153 -40.391 1.00 50.81 119 ILE A O 1
ATOM 955 N N . GLN A 1 120 ? 18.440 27.278 -40.682 1.00 49.69 120 GLN A N 1
ATOM 956 C CA . GLN A 1 120 ? 18.699 27.538 -39.254 1.00 49.69 120 GLN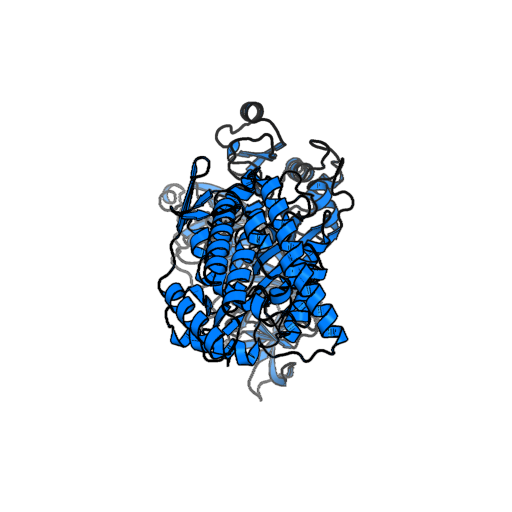 A CA 1
ATOM 957 C C . GLN A 1 120 ? 17.643 28.399 -38.531 1.00 49.69 120 GLN A C 1
ATOM 959 O O . GLN A 1 120 ? 17.592 28.373 -37.306 1.00 49.69 120 GLN A O 1
ATOM 964 N N . ASN A 1 121 ? 16.785 29.129 -39.250 1.00 45.44 121 ASN A N 1
ATOM 965 C CA . ASN A 1 121 ? 15.864 30.103 -38.643 1.00 45.44 121 ASN A CA 1
ATOM 966 C C . ASN A 1 121 ? 14.468 29.554 -38.281 1.00 45.44 121 ASN A C 1
ATOM 968 O O . ASN A 1 121 ? 13.630 30.328 -37.829 1.00 45.44 121 ASN A O 1
ATOM 972 N N . ASP A 1 122 ? 14.194 28.258 -38.477 1.00 46.28 122 ASP A N 1
ATOM 973 C CA . ASP A 1 122 ? 12.810 27.748 -38.541 1.00 46.28 122 ASP A CA 1
ATOM 974 C C . ASP A 1 122 ? 12.562 26.464 -37.719 1.00 46.28 122 ASP A C 1
ATOM 976 O O . ASP A 1 122 ? 11.604 25.729 -37.966 1.00 46.28 122 ASP A O 1
ATOM 980 N N . ILE A 1 123 ? 13.453 26.145 -36.772 1.00 52.09 123 ILE A N 1
ATOM 981 C CA . ILE A 1 123 ? 13.438 24.880 -36.026 1.00 52.09 123 ILE A CA 1
ATOM 982 C C . ILE A 1 123 ? 13.618 25.163 -34.529 1.00 52.09 123 ILE A C 1
ATOM 984 O O . ILE A 1 123 ? 14.657 25.671 -34.118 1.00 52.09 123 ILE A O 1
ATOM 988 N N . SER A 1 124 ? 12.624 24.820 -33.701 1.00 45.22 124 SER A N 1
ATOM 989 C CA . SER A 1 124 ? 12.737 24.878 -32.238 1.00 45.22 124 SER A CA 1
ATOM 990 C C . SER A 1 124 ? 12.518 23.504 -31.588 1.00 45.22 124 SER A C 1
ATOM 992 O O . SER A 1 124 ? 11.548 22.799 -31.863 1.00 45.22 124 SER A O 1
ATOM 994 N N . GLY A 1 125 ? 13.448 23.122 -30.707 1.00 53.91 125 GLY A N 1
ATOM 995 C CA . GLY A 1 125 ? 13.177 22.321 -29.508 1.00 53.91 125 GLY A CA 1
ATOM 996 C C . GLY A 1 125 ? 13.043 20.794 -29.597 1.00 53.91 125 GLY A C 1
ATOM 997 O O . GLY A 1 125 ? 12.782 20.209 -28.548 1.00 53.91 125 GLY A O 1
ATOM 998 N N . ARG A 1 126 ? 13.195 20.124 -30.754 1.00 59.19 126 ARG A N 1
ATOM 999 C CA . ARG A 1 126 ? 13.141 18.639 -30.857 1.00 59.19 126 ARG A CA 1
ATOM 1000 C C . ARG A 1 126 ? 14.036 18.079 -31.970 1.00 59.19 126 ARG A C 1
ATOM 1002 O O . ARG A 1 126 ? 14.301 18.778 -32.943 1.00 59.19 126 ARG A O 1
ATOM 1009 N N . ASP A 1 127 ? 14.465 16.823 -31.836 1.00 67.12 127 ASP A N 1
ATOM 1010 C CA . ASP A 1 127 ? 15.090 16.062 -32.926 1.00 67.12 127 ASP A CA 1
ATOM 1011 C C . ASP A 1 127 ? 14.016 15.569 -33.899 1.00 67.12 127 ASP A C 1
ATOM 1013 O O . ASP A 1 127 ? 13.024 14.965 -33.492 1.00 67.12 127 ASP A O 1
ATOM 1017 N N . TYR A 1 128 ? 14.207 15.826 -35.194 1.00 74.88 128 TYR A N 1
ATOM 1018 C CA . TYR A 1 128 ? 13.209 15.513 -36.223 1.00 74.88 128 TYR A CA 1
ATOM 1019 C C . TYR A 1 128 ? 13.480 14.213 -36.982 1.00 74.88 128 TYR A C 1
ATOM 1021 O O . TYR A 1 128 ? 12.623 13.768 -37.743 1.00 74.88 128 TYR A O 1
ATOM 1029 N N . VAL A 1 129 ? 14.656 13.616 -36.795 1.00 80.12 129 VAL A N 1
ATOM 1030 C CA . VAL A 1 129 ? 15.009 12.294 -37.315 1.00 80.12 129 VAL A CA 1
ATOM 1031 C C . VAL A 1 129 ? 15.322 11.408 -36.125 1.00 80.12 129 VAL A C 1
ATOM 1033 O O . VAL A 1 129 ? 16.212 11.717 -35.337 1.00 80.12 129 VAL A O 1
ATOM 1036 N N . ILE A 1 130 ? 14.572 10.321 -35.987 1.00 81.69 130 ILE A N 1
ATOM 1037 C CA . ILE A 1 130 ? 14.631 9.450 -34.816 1.00 81.69 130 ILE A CA 1
ATOM 1038 C C . ILE A 1 130 ? 14.885 8.028 -35.294 1.00 81.69 130 ILE A C 1
ATOM 1040 O O . ILE A 1 130 ? 14.088 7.478 -36.055 1.00 81.69 130 ILE A O 1
ATOM 1044 N N . SER A 1 131 ? 15.998 7.436 -34.864 1.00 81.81 131 SER A N 1
ATOM 1045 C CA . SER A 1 131 ? 16.306 6.035 -35.153 1.00 81.81 131 SER A CA 1
ATOM 1046 C C . SER A 1 131 ? 15.288 5.118 -34.476 1.00 81.81 131 SER A C 1
ATOM 1048 O O . SER A 1 131 ? 14.944 5.318 -33.310 1.00 81.81 131 SER A O 1
ATOM 1050 N N . LEU A 1 132 ? 14.820 4.104 -35.199 1.00 80.38 132 LEU A N 1
ATOM 1051 C CA . LEU A 1 132 ? 13.916 3.103 -34.646 1.00 80.38 132 LEU A CA 1
ATOM 1052 C C . LEU A 1 132 ? 14.697 2.106 -33.788 1.00 80.38 132 LEU A C 1
ATOM 1054 O O . LEU A 1 132 ? 15.781 1.662 -34.165 1.00 80.38 132 LEU A O 1
ATOM 1058 N N . SER A 1 133 ? 14.132 1.735 -32.643 1.00 60.12 133 SER A N 1
ATOM 1059 C CA . SER A 1 133 ? 14.573 0.578 -31.863 1.00 60.12 133 SER A CA 1
ATOM 1060 C C . SER A 1 133 ? 13.755 -0.645 -32.281 1.00 60.12 133 SER A C 1
ATOM 1062 O O . SER A 1 133 ? 12.531 -0.578 -32.224 1.00 60.12 133 SER A O 1
ATOM 1064 N N . ASP A 1 134 ? 14.401 -1.750 -32.664 1.00 61.78 134 ASP A N 1
ATOM 1065 C CA . ASP A 1 134 ? 13.723 -3.025 -32.950 1.00 61.78 134 ASP A CA 1
ATOM 1066 C C . ASP A 1 134 ? 13.533 -3.793 -31.633 1.00 61.78 134 ASP A C 1
ATOM 1068 O O . ASP A 1 134 ? 14.514 -4.181 -30.988 1.00 61.78 134 ASP A O 1
ATOM 1072 N N . TYR A 1 135 ? 12.280 -3.988 -31.213 1.00 70.31 135 TYR A N 1
ATOM 1073 C CA . TYR A 1 135 ? 11.948 -4.984 -30.195 1.00 70.31 135 TYR A CA 1
ATOM 1074 C C . TYR A 1 135 ? 11.127 -6.099 -30.831 1.00 70.31 135 TYR A C 1
ATOM 1076 O O . TYR A 1 135 ? 10.241 -5.860 -31.647 1.00 70.31 135 TYR A O 1
ATOM 1084 N N . SER A 1 136 ? 11.420 -7.340 -30.458 1.00 76.00 136 SER A N 1
ATOM 1085 C CA . SER A 1 136 ? 10.791 -8.506 -31.069 1.00 76.00 136 SER A CA 1
ATOM 1086 C C . SER A 1 136 ? 9.863 -9.211 -30.090 1.00 76.00 136 SER A C 1
ATOM 1088 O O . SER A 1 136 ? 10.211 -9.429 -28.930 1.00 76.00 136 SER A O 1
ATOM 1090 N N . VAL A 1 137 ? 8.700 -9.606 -30.586 1.00 77.75 137 VAL A N 1
ATOM 1091 C CA . VAL A 1 137 ? 7.697 -10.398 -29.886 1.00 77.75 137 VAL A CA 1
ATOM 1092 C C . VAL A 1 137 ? 7.659 -11.772 -30.520 1.00 77.75 137 VAL A C 1
ATOM 1094 O O . VAL A 1 137 ? 7.324 -11.921 -31.696 1.00 77.75 137 VAL A O 1
ATOM 1097 N N . ASN A 1 138 ? 7.994 -12.789 -29.735 1.00 81.31 138 ASN A N 1
ATOM 1098 C CA . ASN A 1 138 ? 7.884 -14.167 -30.186 1.00 81.31 138 ASN A CA 1
ATOM 1099 C C . ASN A 1 138 ? 6.420 -14.598 -30.143 1.00 81.31 138 ASN A C 1
ATOM 1101 O O . ASN A 1 138 ? 5.747 -14.459 -29.123 1.00 81.31 138 ASN A O 1
ATOM 1105 N N . LYS A 1 139 ? 5.945 -15.154 -31.251 1.00 82.12 139 LYS A N 1
ATOM 1106 C CA . LYS A 1 139 ? 4.627 -15.768 -31.383 1.00 82.12 139 LYS A CA 1
ATOM 1107 C C . LYS A 1 139 ? 4.804 -17.260 -31.660 1.00 82.12 139 LYS A C 1
ATOM 1109 O O . LYS A 1 139 ? 5.788 -17.661 -32.282 1.00 82.12 139 LYS A O 1
ATOM 1114 N N . PRO A 1 140 ? 3.832 -18.114 -31.314 1.00 84.00 140 PRO A N 1
ATOM 1115 C CA . PRO A 1 140 ? 3.911 -19.531 -31.676 1.00 84.00 140 PRO A CA 1
ATOM 1116 C C . PRO A 1 140 ? 4.025 -19.781 -33.196 1.00 84.00 140 PRO A C 1
ATOM 1118 O O . PRO A 1 140 ? 4.580 -20.793 -33.647 1.00 84.00 140 PRO A O 1
ATOM 1121 N N . TRP A 1 141 ? 3.528 -18.844 -34.011 1.00 87.69 141 TRP A N 1
ATOM 1122 C CA . TRP A 1 141 ? 3.583 -18.899 -35.471 1.00 87.69 141 TRP A CA 1
ATOM 1123 C C . TRP A 1 141 ? 4.788 -18.189 -36.108 1.00 87.69 141 TRP A C 1
ATOM 1125 O O . TRP A 1 141 ? 5.037 -18.390 -37.298 1.00 87.69 141 TRP A O 1
ATOM 1135 N N . GLY A 1 142 ? 5.565 -17.402 -35.360 1.00 90.06 142 GLY A N 1
ATOM 1136 C CA . GLY A 1 142 ? 6.630 -16.571 -35.925 1.00 90.06 142 GLY A CA 1
ATOM 1137 C C . GLY A 1 142 ? 7.099 -15.467 -34.981 1.00 90.06 142 GLY A C 1
ATOM 1138 O O . GLY A 1 142 ? 7.060 -15.622 -33.768 1.00 90.06 142 GLY A O 1
ATOM 1139 N N . GLU A 1 143 ? 7.550 -14.350 -35.534 1.00 90.12 143 GLU A N 1
ATOM 1140 C CA . GLU A 1 143 ? 8.077 -13.206 -34.784 1.00 90.12 143 GLU A CA 1
ATOM 1141 C C . GLU A 1 143 ? 7.467 -11.902 -35.320 1.00 90.12 143 GLU A C 1
ATOM 1143 O O . GLU A 1 143 ? 7.317 -11.728 -36.532 1.00 90.12 143 GLU A O 1
ATOM 1148 N N . GLU A 1 144 ? 7.120 -10.983 -34.419 1.00 90.25 144 GLU A N 1
ATOM 1149 C CA . GLU A 1 144 ? 6.784 -9.595 -34.748 1.00 90.25 144 GLU A CA 1
ATOM 1150 C C . GLU A 1 144 ? 7.926 -8.686 -34.289 1.00 90.25 144 GLU A C 1
ATOM 1152 O O . GLU A 1 144 ? 8.199 -8.582 -33.100 1.00 90.25 144 GLU A O 1
ATOM 1157 N N . HIS A 1 145 ? 8.592 -8.021 -35.221 1.00 86.69 145 HIS A N 1
ATOM 1158 C CA . HIS A 1 145 ? 9.642 -7.037 -34.974 1.00 86.69 145 HIS A CA 1
ATOM 1159 C C . HIS A 1 145 ? 9.030 -5.642 -35.011 1.00 86.69 145 HIS A C 1
ATOM 1161 O O . HIS A 1 145 ? 8.746 -5.109 -36.083 1.00 86.69 145 HIS A O 1
ATOM 1167 N N . TRP A 1 146 ? 8.764 -5.061 -33.854 1.00 84.31 146 TRP A N 1
ATOM 1168 C CA . TRP A 1 146 ? 8.151 -3.750 -33.740 1.00 84.31 146 TRP A CA 1
ATOM 1169 C C . TRP A 1 146 ? 9.177 -2.667 -34.032 1.00 84.31 146 TRP A C 1
ATOM 1171 O O . TRP A 1 146 ? 10.151 -2.491 -33.304 1.00 84.31 146 TRP A O 1
ATOM 1181 N N . LEU A 1 147 ? 8.924 -1.941 -35.116 1.00 85.75 147 LEU A N 1
ATOM 1182 C CA . LEU A 1 147 ? 9.735 -0.816 -35.563 1.00 85.75 147 LEU A CA 1
ATOM 1183 C C . LEU A 1 147 ? 9.186 0.493 -34.984 1.00 85.75 147 LEU A C 1
ATOM 1185 O O . LEU A 1 147 ? 9.948 1.367 -34.592 1.00 85.75 147 LEU A O 1
ATOM 1189 N N . VAL A 1 148 ? 7.858 0.612 -34.894 1.00 83.25 148 VAL A N 1
ATOM 1190 C CA . VAL A 1 148 ? 7.144 1.718 -34.246 1.00 83.25 148 VAL A CA 1
ATOM 1191 C C . VAL A 1 148 ? 5.999 1.130 -33.428 1.00 83.25 148 VAL A C 1
ATOM 1193 O O . VAL A 1 148 ? 5.046 0.594 -33.987 1.00 83.25 148 VAL A O 1
ATOM 1196 N N . HIS A 1 149 ? 6.075 1.237 -32.105 1.00 80.44 149 HIS A N 1
ATOM 1197 C CA . HIS A 1 149 ? 5.000 0.843 -31.188 1.00 80.44 149 HIS A CA 1
ATOM 1198 C C . HIS A 1 149 ? 4.236 2.079 -30.700 1.00 80.44 149 HIS A C 1
ATOM 1200 O O . HIS A 1 149 ? 4.852 3.139 -30.623 1.00 80.44 149 HIS A O 1
ATOM 1206 N N . PRO A 1 150 ? 2.948 2.001 -30.318 1.00 72.75 150 PRO A N 1
ATOM 1207 C CA . PRO A 1 150 ? 2.229 3.159 -29.776 1.00 72.75 150 PRO A CA 1
ATOM 1208 C C . PRO A 1 150 ? 2.983 3.892 -28.650 1.00 72.75 150 PRO A C 1
ATOM 1210 O O . PRO A 1 150 ? 3.033 5.119 -28.630 1.00 72.75 150 PRO A O 1
ATOM 1213 N N . ASP A 1 151 ? 3.684 3.154 -27.784 1.00 67.81 151 ASP A N 1
ATOM 1214 C CA . ASP A 1 151 ? 4.498 3.739 -26.708 1.00 67.81 151 ASP A CA 1
ATOM 1215 C C . ASP A 1 151 ? 5.703 4.564 -27.195 1.00 67.81 151 ASP A C 1
ATOM 1217 O O . ASP A 1 151 ? 6.092 5.511 -26.515 1.00 67.81 151 ASP A O 1
ATOM 1221 N N . PHE A 1 152 ? 6.256 4.275 -28.381 1.00 74.25 152 PHE A N 1
ATOM 1222 C CA . PHE A 1 152 ? 7.325 5.088 -28.983 1.00 74.25 152 PHE A CA 1
ATOM 1223 C C . PHE A 1 152 ? 6.881 6.549 -29.130 1.00 74.25 152 PHE A C 1
ATOM 1225 O O . PHE A 1 152 ? 7.649 7.477 -28.887 1.00 74.25 152 PHE A O 1
ATOM 1232 N N . TRP A 1 153 ? 5.614 6.770 -29.479 1.00 71.56 153 TRP A N 1
ATOM 1233 C CA . TRP A 1 153 ? 5.056 8.111 -29.613 1.00 71.56 153 TRP A CA 1
ATOM 1234 C C . TRP A 1 153 ? 4.806 8.783 -28.267 1.00 71.56 153 TRP A C 1
ATOM 1236 O O . TRP A 1 153 ? 4.975 10.001 -28.158 1.00 71.56 153 TRP A O 1
ATOM 1246 N N . ARG A 1 154 ? 4.457 8.008 -27.234 1.00 66.12 154 ARG A N 1
ATOM 1247 C CA . ARG A 1 154 ? 4.281 8.520 -25.870 1.00 66.12 154 ARG A CA 1
ATOM 1248 C C . ARG A 1 154 ? 5.594 9.062 -25.320 1.00 66.12 154 ARG A C 1
ATOM 1250 O O . ARG A 1 154 ? 5.603 10.176 -24.802 1.00 66.12 154 ARG A O 1
ATOM 1257 N N . ASP A 1 155 ? 6.690 8.338 -25.533 1.00 64.81 155 ASP A N 1
ATOM 1258 C CA . ASP A 1 155 ? 8.036 8.753 -25.120 1.00 64.81 155 ASP A CA 1
ATOM 1259 C C . ASP A 1 155 ? 8.477 10.071 -25.789 1.00 64.81 155 ASP A C 1
ATOM 1261 O O . ASP A 1 155 ? 9.258 10.838 -25.225 1.00 64.81 155 ASP A O 1
ATOM 1265 N N . LEU A 1 156 ? 7.931 10.373 -26.971 1.00 65.69 156 LEU A N 1
ATOM 1266 C CA . LEU A 1 156 ? 8.150 11.620 -27.713 1.00 65.69 156 LEU A CA 1
ATOM 1267 C C . LEU A 1 156 ? 7.120 12.725 -27.394 1.00 65.69 156 LEU A C 1
ATOM 1269 O O . LEU A 1 156 ? 7.162 13.810 -27.984 1.00 65.69 156 LEU A O 1
ATOM 1273 N N . GLY A 1 157 ? 6.193 12.470 -26.466 1.00 65.06 157 GLY A N 1
ATOM 1274 C CA . GLY A 1 157 ? 5.168 13.416 -26.026 1.00 65.06 157 GLY A CA 1
ATOM 1275 C C . GLY A 1 157 ? 3.962 13.549 -26.964 1.00 65.06 157 GLY A C 1
ATOM 1276 O O . GLY A 1 157 ? 3.272 14.564 -26.906 1.00 65.06 157 GLY A O 1
ATOM 1277 N N . PHE A 1 158 ? 3.704 12.565 -27.834 1.00 60.38 158 PHE A N 1
ATOM 1278 C CA . PHE A 1 158 ? 2.569 12.549 -28.775 1.00 60.38 158 PHE A CA 1
ATOM 1279 C C . PHE A 1 158 ? 1.375 11.690 -28.300 1.00 60.38 158 PHE A C 1
ATOM 1281 O O . PHE A 1 158 ? 0.435 11.463 -29.062 1.00 60.38 158 PHE A O 1
ATOM 1288 N N . GLY A 1 159 ? 1.380 11.206 -27.053 1.00 70.19 159 GLY A N 1
ATOM 1289 C CA . GLY A 1 159 ? 0.325 10.323 -26.536 1.00 70.19 159 GLY A CA 1
ATOM 1290 C C . GLY A 1 159 ? 0.343 8.944 -27.208 1.00 70.19 159 GLY A C 1
ATOM 1291 O O . GLY A 1 159 ? 1.412 8.379 -27.395 1.00 70.19 159 GLY A O 1
ATOM 1292 N N . VAL A 1 160 ? -0.824 8.402 -27.579 1.00 57.88 160 VAL A N 1
ATOM 1293 C CA . VAL A 1 160 ? -0.956 7.067 -28.218 1.00 57.88 160 VAL A CA 1
ATOM 1294 C C . VAL A 1 160 ? -0.373 6.984 -29.637 1.00 57.88 160 VAL A C 1
ATOM 1296 O O . VAL A 1 160 ? -0.242 5.893 -30.188 1.00 57.88 160 VAL A O 1
ATOM 1299 N N . GLY A 1 161 ? 0.012 8.125 -30.215 1.00 70.00 161 GLY A N 1
ATOM 1300 C CA . GLY A 1 161 ? 0.641 8.192 -31.527 1.00 70.00 161 GLY A CA 1
ATOM 1301 C C . GLY A 1 161 ? -0.295 7.944 -32.715 1.00 70.00 161 GLY A C 1
ATOM 1302 O O . GLY A 1 161 ? -1.439 7.531 -32.541 1.00 70.00 161 GLY A O 1
ATOM 1303 N N . PRO A 1 162 ? 0.170 8.228 -33.944 1.00 76.56 162 PRO A N 1
ATOM 1304 C CA . PRO A 1 162 ? -0.659 8.138 -35.146 1.00 76.56 162 PRO A CA 1
ATOM 1305 C C . PRO A 1 162 ? -0.814 6.713 -35.702 1.00 76.56 162 PRO A C 1
ATOM 1307 O O . PRO A 1 162 ? -1.860 6.393 -36.268 1.00 76.56 162 PRO A O 1
ATOM 1310 N N . TYR A 1 163 ? 0.202 5.858 -35.562 1.00 86.56 163 TYR A N 1
ATOM 1311 C CA . TYR A 1 163 ? 0.230 4.510 -36.140 1.00 86.56 163 TYR A CA 1
ATOM 1312 C C . TYR A 1 163 ? 1.281 3.624 -35.468 1.00 86.56 163 TYR A C 1
ATOM 1314 O O . TYR A 1 163 ? 2.155 4.104 -34.744 1.00 86.56 163 TYR A O 1
ATOM 1322 N N . ALA A 1 164 ? 1.237 2.335 -35.777 1.00 88.19 164 ALA A N 1
ATOM 1323 C CA . ALA A 1 164 ? 2.274 1.373 -35.458 1.00 88.19 164 ALA A CA 1
ATOM 1324 C C . ALA A 1 164 ? 2.856 0.744 -36.730 1.00 88.19 164 ALA A C 1
ATOM 1326 O O . ALA A 1 164 ? 2.181 0.649 -37.755 1.00 88.19 164 ALA A O 1
ATOM 1327 N N . VAL A 1 165 ? 4.118 0.321 -36.666 1.00 90.12 165 VAL A N 1
ATOM 1328 C CA . VAL A 1 165 ? 4.807 -0.392 -37.747 1.00 90.12 165 VAL A CA 1
ATOM 1329 C C . VAL A 1 165 ? 5.537 -1.585 -37.165 1.00 90.12 165 VAL A C 1
ATOM 1331 O O . VAL A 1 165 ? 6.321 -1.445 -36.224 1.00 90.12 165 VAL A O 1
ATOM 1334 N N . LYS A 1 166 ? 5.333 -2.754 -37.760 1.00 90.31 166 LYS A N 1
ATOM 1335 C CA . LYS A 1 166 ? 6.062 -3.967 -37.400 1.00 90.31 166 LYS A CA 1
ATOM 1336 C C . LYS A 1 166 ? 6.448 -4.763 -38.634 1.00 90.31 166 LYS A C 1
ATOM 1338 O O . LYS A 1 166 ? 5.796 -4.700 -39.672 1.00 90.31 166 LYS A O 1
ATOM 1343 N N . ARG A 1 167 ? 7.507 -5.546 -38.505 1.00 91.12 167 ARG A N 1
ATOM 1344 C CA . ARG A 1 167 ? 7.939 -6.532 -39.483 1.00 91.12 167 ARG A CA 1
ATOM 1345 C C . ARG A 1 167 ? 7.546 -7.918 -38.989 1.00 91.12 167 ARG A C 1
ATOM 1347 O O . ARG A 1 167 ? 7.879 -8.307 -37.876 1.00 91.12 167 ARG A O 1
ATOM 1354 N N . ILE A 1 168 ? 6.807 -8.650 -39.806 1.00 92.94 168 ILE A N 1
ATOM 1355 C CA . ILE A 1 168 ? 6.270 -9.969 -39.479 1.00 92.94 168 ILE A CA 1
ATOM 1356 C C . ILE A 1 168 ? 7.143 -11.010 -40.157 1.00 92.94 168 ILE A C 1
ATOM 1358 O O . ILE A 1 168 ? 7.321 -10.949 -41.371 1.00 92.94 168 ILE A O 1
ATOM 1362 N N . VAL A 1 169 ? 7.651 -11.973 -39.390 1.00 93.25 169 VAL A N 1
ATOM 1363 C CA . VAL A 1 169 ? 8.503 -13.050 -39.899 1.00 93.25 169 VAL A CA 1
ATOM 1364 C C . VAL A 1 169 ? 7.895 -14.405 -39.554 1.00 93.25 169 VAL A C 1
ATOM 1366 O O . VAL A 1 169 ? 7.630 -14.707 -38.393 1.00 93.25 169 VAL A O 1
ATOM 1369 N N . MET A 1 170 ? 7.726 -15.266 -40.559 1.00 94.50 170 MET A N 1
ATOM 1370 C CA . MET A 1 170 ? 7.345 -16.670 -40.380 1.00 94.50 170 MET A CA 1
ATOM 1371 C C . MET A 1 170 ? 8.407 -17.568 -41.023 1.00 94.50 170 MET A C 1
ATOM 1373 O O . MET A 1 170 ? 8.622 -17.541 -42.232 1.00 94.50 170 MET A O 1
ATOM 1377 N N . LYS A 1 171 ? 9.087 -18.381 -40.205 1.00 91.62 171 LYS A N 1
ATOM 1378 C CA . LYS A 1 171 ? 10.287 -19.153 -40.601 1.00 91.62 171 LYS A CA 1
ATOM 1379 C C . LYS A 1 171 ? 9.992 -20.574 -41.105 1.00 91.62 171 LYS A C 1
ATOM 1381 O O . LYS A 1 171 ? 10.906 -21.386 -41.215 1.00 91.62 171 LYS A O 1
ATOM 1386 N N . LYS A 1 172 ? 8.717 -20.925 -41.299 1.00 91.00 172 LYS A N 1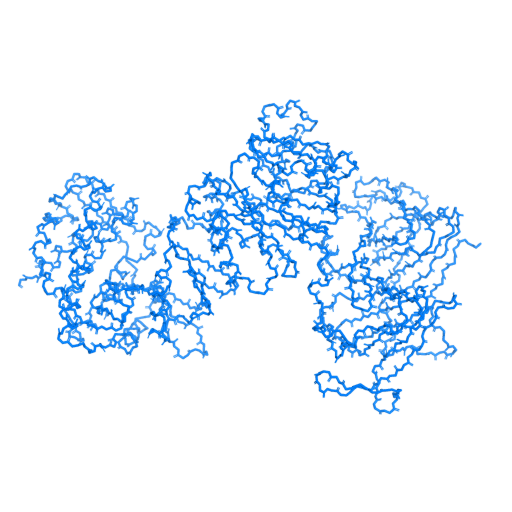
ATOM 1387 C CA . LYS A 1 172 ? 8.307 -22.262 -41.746 1.00 91.00 172 LYS A CA 1
ATOM 1388 C C . LYS A 1 172 ? 6.985 -22.211 -42.501 1.00 91.00 172 LYS A C 1
ATOM 1390 O O . LYS A 1 172 ? 6.038 -21.567 -42.043 1.00 91.00 172 LYS A O 1
ATOM 1395 N N . LYS A 1 173 ? 6.912 -22.943 -43.614 1.00 94.06 173 LYS A N 1
ATOM 1396 C CA . LYS A 1 173 ? 5.686 -23.133 -44.393 1.00 94.06 173 LYS A CA 1
ATOM 1397 C C . LYS A 1 173 ? 4.564 -23.729 -43.537 1.00 94.06 173 LYS A C 1
ATOM 1399 O O . LYS A 1 173 ? 4.802 -24.620 -42.722 1.00 94.06 173 LYS A O 1
ATOM 1404 N N . GLY A 1 174 ? 3.343 -23.241 -43.738 1.00 90.38 174 GLY A N 1
ATOM 1405 C CA . GLY A 1 174 ? 2.141 -23.670 -43.022 1.00 90.38 174 GLY A CA 1
ATOM 1406 C C . GLY A 1 174 ? 1.936 -23.000 -41.662 1.00 90.38 174 GLY A C 1
ATOM 1407 O O . GLY A 1 174 ? 0.915 -23.241 -41.026 1.00 90.38 174 GLY A O 1
ATOM 1408 N N . LYS A 1 175 ? 2.866 -22.152 -41.201 1.00 93.19 175 LYS A N 1
ATOM 1409 C CA . LYS A 1 175 ? 2.605 -21.274 -40.053 1.00 93.19 175 LYS A CA 1
ATOM 1410 C C . LYS A 1 175 ? 1.543 -20.242 -40.422 1.00 93.19 175 LYS A C 1
ATOM 1412 O O . LYS A 1 175 ? 1.549 -19.726 -41.537 1.00 93.19 175 LYS A O 1
ATOM 1417 N N . GLN A 1 176 ? 0.648 -19.949 -39.488 1.00 92.88 176 GLN A N 1
ATOM 1418 C CA . GLN A 1 176 ? -0.470 -19.043 -39.709 1.00 92.88 176 GLN A CA 1
ATOM 1419 C C . GLN A 1 176 ? -0.710 -18.159 -38.494 1.00 92.88 176 GLN A C 1
ATOM 1421 O O . GLN A 1 176 ? -0.530 -18.600 -37.362 1.00 92.88 176 GLN A O 1
ATOM 1426 N N . SER A 1 177 ? -1.119 -16.916 -38.737 1.00 92.19 177 SER A N 1
ATOM 1427 C CA . SER A 1 177 ? -1.606 -16.042 -37.679 1.00 92.19 177 SER A CA 1
ATOM 1428 C C . SER A 1 177 ? -2.914 -16.589 -37.104 1.00 92.19 177 SER A C 1
ATOM 1430 O O . SER A 1 177 ? -3.573 -17.455 -37.683 1.00 92.19 177 SER A O 1
ATOM 1432 N N . SER A 1 178 ? -3.356 -16.022 -35.990 1.00 90.06 178 SER A N 1
ATOM 1433 C CA . SER A 1 178 ? -4.714 -16.260 -35.512 1.00 90.06 178 SER A CA 1
ATOM 1434 C C . SER A 1 178 ? -5.756 -15.773 -36.526 1.00 90.06 178 SER A C 1
ATOM 1436 O O . SER A 1 178 ? -5.473 -14.896 -37.346 1.00 90.06 178 SER A O 1
ATOM 1438 N N . LEU A 1 179 ? -6.971 -16.329 -36.453 1.00 90.75 179 LEU A N 1
ATOM 1439 C CA . LEU A 1 179 ? -8.133 -15.753 -37.132 1.00 90.75 179 LEU A CA 1
ATOM 1440 C C . LEU A 1 179 ? -8.655 -14.641 -36.234 1.00 90.75 179 LEU A C 1
ATOM 1442 O O . LEU A 1 179 ? -9.004 -14.905 -35.081 1.00 90.75 179 LEU A O 1
ATOM 1446 N N . GLN A 1 180 ? -8.676 -13.420 -36.744 1.00 90.88 180 GLN A N 1
ATOM 1447 C CA . GLN A 1 180 ? -8.911 -12.238 -35.929 1.00 90.88 180 GLN A CA 1
ATOM 1448 C C . GLN A 1 180 ? -9.933 -11.302 -36.563 1.00 90.88 180 GLN A C 1
ATOM 1450 O O . GLN A 1 180 ? -10.030 -11.230 -37.785 1.00 90.88 180 GLN A O 1
ATOM 1455 N N . LEU A 1 181 ? -10.687 -10.611 -35.712 1.00 87.69 181 LEU A N 1
ATOM 1456 C CA . LEU A 1 181 ? -11.580 -9.504 -36.032 1.00 87.69 181 LEU A CA 1
ATOM 1457 C C . LEU A 1 181 ? -10.978 -8.226 -35.452 1.00 87.69 181 LEU A C 1
ATOM 1459 O O . LEU A 1 181 ? -10.605 -8.207 -34.282 1.00 87.69 181 LEU A O 1
ATOM 1463 N N . HIS A 1 182 ? -10.913 -7.163 -36.244 1.00 86.31 182 HIS A N 1
ATOM 1464 C CA . HIS A 1 182 ? -10.488 -5.840 -35.775 1.00 86.31 182 HIS A CA 1
ATOM 1465 C C . HIS A 1 182 ? -11.710 -4.961 -35.553 1.00 86.31 182 HIS A C 1
ATOM 1467 O O . HIS A 1 182 ? -12.451 -4.743 -36.503 1.00 86.31 182 HIS A O 1
ATOM 1473 N N . GLU A 1 183 ? -11.972 -4.443 -34.353 1.00 83.38 183 GLU A N 1
ATOM 1474 C CA . GLU A 1 183 ? -13.157 -3.581 -34.176 1.00 83.38 183 GLU A CA 1
ATOM 1475 C C . GLU A 1 183 ? -12.973 -2.189 -34.801 1.00 83.38 183 GLU A C 1
ATOM 1477 O O . GLU A 1 183 ? -13.869 -1.686 -35.491 1.00 83.38 183 GLU A O 1
ATOM 1482 N N . LYS A 1 184 ? -11.809 -1.577 -34.574 1.00 84.19 184 LYS A N 1
ATOM 1483 C CA . LYS A 1 184 ? -11.397 -0.246 -35.043 1.00 84.19 184 LYS A CA 1
ATOM 1484 C C . LYS A 1 184 ? -10.008 -0.262 -35.679 1.00 84.19 184 LYS A C 1
ATOM 1486 O O . LYS A 1 184 ? -9.732 0.646 -36.462 1.00 84.19 184 LYS A O 1
ATOM 1491 N N . LYS A 1 185 ? -9.160 -1.262 -35.399 1.00 86.38 185 LYS A N 1
ATOM 1492 C CA . LYS A 1 185 ? -7.868 -1.406 -36.079 1.00 86.38 185 LYS A CA 1
ATOM 1493 C C . LYS A 1 185 ? -8.054 -1.542 -37.598 1.00 86.38 185 LYS A C 1
ATOM 1495 O O . LYS A 1 185 ? -8.941 -2.246 -38.074 1.00 86.38 185 LYS A O 1
ATOM 1500 N N . SER A 1 186 ? -7.209 -0.859 -38.367 1.00 85.75 186 SER A N 1
ATOM 1501 C CA . SER A 1 186 ? -6.986 -1.158 -39.789 1.00 85.75 186 SER A CA 1
ATOM 1502 C C . SER A 1 186 ? -5.493 -1.276 -40.065 1.00 85.75 186 SER A C 1
ATOM 1504 O O . SER A 1 186 ? -4.680 -0.662 -39.370 1.00 85.75 186 SER A O 1
ATOM 1506 N N . GLU A 1 187 ? -5.119 -2.084 -41.053 1.00 88.12 187 GLU A N 1
ATOM 1507 C CA . GLU A 1 187 ? -3.716 -2.366 -41.360 1.00 88.12 187 GLU A CA 1
ATOM 1508 C C . GLU A 1 187 ? -3.458 -2.505 -42.861 1.00 88.12 187 GLU A C 1
ATOM 1510 O O . GLU A 1 187 ? -4.330 -2.905 -43.628 1.00 88.12 187 GLU A O 1
ATOM 1515 N N . THR A 1 188 ? -2.233 -2.200 -43.274 1.00 87.94 188 THR A N 1
ATOM 1516 C CA . THR A 1 188 ? -1.709 -2.454 -44.616 1.00 87.94 188 THR A CA 1
ATOM 1517 C C . THR A 1 188 ? -0.427 -3.260 -44.485 1.00 87.94 188 THR A C 1
ATOM 1519 O O . THR A 1 188 ? 0.470 -2.887 -43.732 1.00 87.94 188 THR A O 1
ATOM 1522 N N . ASN A 1 189 ? -0.339 -4.350 -45.237 1.00 89.25 189 ASN A N 1
ATOM 1523 C CA . ASN A 1 189 ? 0.782 -5.275 -45.247 1.00 89.25 189 ASN A CA 1
ATOM 1524 C C . ASN A 1 189 ? 1.463 -5.263 -46.618 1.00 89.25 189 ASN A C 1
ATOM 1526 O O . ASN A 1 189 ? 0.783 -5.296 -47.642 1.00 89.25 189 ASN A O 1
ATOM 1530 N N . VAL A 1 190 ? 2.795 -5.277 -46.644 1.00 86.56 190 VAL A N 1
ATOM 1531 C CA . VAL A 1 190 ? 3.603 -5.423 -47.865 1.00 86.56 190 VAL A CA 1
ATOM 1532 C C . VAL A 1 190 ? 4.613 -6.544 -47.675 1.00 86.56 190 VAL A C 1
ATOM 1534 O O . VAL A 1 190 ? 5.397 -6.521 -46.726 1.00 86.56 190 VAL A O 1
ATOM 1537 N N . ILE A 1 191 ? 4.610 -7.520 -48.583 1.00 86.94 191 ILE A N 1
ATOM 1538 C CA . ILE A 1 191 ? 5.537 -8.654 -48.552 1.00 86.94 191 ILE A CA 1
ATOM 1539 C C . ILE A 1 191 ? 6.923 -8.180 -48.996 1.00 86.94 191 ILE A C 1
ATOM 1541 O O . ILE A 1 191 ? 7.091 -7.671 -50.102 1.00 86.94 191 ILE A O 1
ATOM 1545 N N . ILE A 1 192 ? 7.923 -8.389 -48.138 1.00 85.00 192 ILE A N 1
ATOM 1546 C CA . ILE A 1 192 ? 9.343 -8.195 -48.456 1.00 85.00 192 ILE A CA 1
ATOM 1547 C C . ILE A 1 192 ? 9.892 -9.446 -49.146 1.00 85.00 192 ILE A C 1
ATOM 1549 O O . ILE A 1 192 ? 10.656 -9.351 -50.106 1.00 85.00 192 ILE A O 1
ATOM 1553 N N . LYS A 1 193 ? 9.534 -10.629 -48.633 1.00 87.75 193 LYS A N 1
ATOM 1554 C CA . LYS A 1 193 ? 10.058 -11.909 -49.112 1.00 87.75 193 LYS A CA 1
ATOM 1555 C C . LYS A 1 193 ? 9.069 -13.043 -48.865 1.00 87.75 193 LYS A C 1
ATOM 1557 O O . LYS A 1 193 ? 8.441 -13.113 -47.813 1.00 87.75 193 LYS A O 1
ATOM 1562 N N . GLY A 1 194 ? 8.998 -13.973 -49.815 1.00 90.50 194 GLY A N 1
ATOM 1563 C CA . GLY A 1 194 ? 8.179 -15.178 -49.709 1.00 90.50 194 GLY A CA 1
ATOM 1564 C C . GLY A 1 194 ? 6.763 -14.997 -50.254 1.00 90.50 194 GLY A C 1
ATOM 1565 O O . GLY A 1 194 ? 6.504 -14.154 -51.114 1.00 90.50 194 GLY A O 1
ATOM 1566 N N . SER A 1 195 ? 5.851 -15.836 -49.773 1.00 90.62 195 SER A N 1
ATOM 1567 C CA . SER A 1 195 ? 4.456 -15.874 -50.220 1.00 90.62 195 SER A CA 1
ATOM 1568 C C . SER A 1 195 ? 3.516 -16.210 -49.071 1.00 90.62 195 SER A C 1
ATOM 1570 O O . SER A 1 195 ? 3.853 -17.046 -48.227 1.00 90.62 195 SER A O 1
ATOM 1572 N N . ALA A 1 196 ? 2.325 -15.623 -49.080 1.00 91.06 196 ALA A N 1
ATOM 1573 C CA . ALA A 1 196 ? 1.285 -15.881 -48.098 1.00 91.06 196 ALA A CA 1
ATOM 1574 C C . ALA A 1 196 ? -0.095 -15.992 -48.752 1.00 91.06 196 ALA A C 1
ATOM 1576 O O . ALA A 1 196 ? -0.382 -15.323 -49.743 1.00 91.06 196 ALA A O 1
ATOM 1577 N N . ASP A 1 197 ? -0.955 -16.816 -48.162 1.00 92.12 197 ASP A N 1
ATOM 1578 C CA . ASP A 1 197 ? -2.393 -16.740 -48.384 1.00 92.12 197 ASP A CA 1
ATOM 1579 C C . ASP A 1 197 ? -3.025 -15.876 -47.295 1.00 92.12 197 ASP A C 1
ATOM 1581 O O . ASP A 1 197 ? -2.732 -16.047 -46.112 1.00 92.12 197 ASP A O 1
ATOM 1585 N N . VAL A 1 198 ? -3.930 -14.984 -47.681 1.00 90.56 198 VAL A N 1
ATOM 1586 C CA . VAL A 1 198 ? -4.747 -14.206 -46.749 1.00 90.56 198 VAL A CA 1
ATOM 1587 C C . VAL A 1 198 ? -6.184 -14.674 -46.874 1.00 90.56 198 VAL A C 1
ATOM 1589 O O . VAL A 1 198 ? -6.769 -14.648 -47.958 1.00 90.56 198 VAL A O 1
ATOM 1592 N N . LEU A 1 199 ? -6.750 -15.113 -45.758 1.00 90.50 199 LEU A N 1
ATOM 1593 C CA . LEU A 1 199 ? -8.169 -15.418 -45.657 1.00 90.50 199 LEU A CA 1
ATOM 1594 C C . LEU A 1 199 ? -8.907 -14.158 -45.238 1.00 90.50 199 LEU A C 1
ATOM 1596 O O . LEU A 1 199 ? -8.517 -13.542 -44.250 1.00 90.50 199 LEU A O 1
ATOM 1600 N N . LEU A 1 200 ? -9.970 -13.800 -45.956 1.00 88.00 200 LEU A N 1
ATOM 1601 C CA . LEU A 1 200 ? -10.853 -12.683 -45.617 1.00 88.00 200 LEU A CA 1
ATOM 1602 C C . LEU A 1 200 ? -12.295 -13.165 -45.534 1.00 88.00 200 LEU A C 1
ATOM 1604 O O . LEU A 1 200 ? -12.735 -13.966 -46.362 1.00 88.00 200 LEU A O 1
ATOM 1608 N N . ARG A 1 201 ? -13.050 -12.652 -44.561 1.00 85.81 201 ARG A N 1
ATOM 1609 C CA . ARG A 1 201 ? -14.486 -12.934 -44.473 1.00 85.81 201 ARG A CA 1
ATOM 1610 C C . ARG A 1 201 ? -15.244 -12.368 -45.662 1.00 85.81 201 ARG A C 1
ATOM 1612 O O . ARG A 1 201 ? -15.087 -11.204 -46.018 1.00 85.81 201 ARG A O 1
ATOM 1619 N N . VAL A 1 202 ? -16.134 -13.196 -46.191 1.00 80.94 202 VAL A N 1
ATOM 1620 C CA . VAL A 1 202 ? -17.052 -12.882 -47.287 1.00 80.94 202 VAL A CA 1
ATOM 1621 C C . VAL A 1 202 ? -18.475 -13.351 -46.942 1.00 80.94 202 VAL A C 1
ATOM 1623 O O . VAL A 1 202 ? -18.657 -14.083 -45.961 1.00 80.94 202 VAL A O 1
ATOM 1626 N N . PRO A 1 203 ? -19.504 -12.920 -47.692 1.00 82.31 203 PRO A N 1
ATOM 1627 C CA . PRO A 1 203 ? -20.855 -13.456 -47.561 1.00 82.31 203 PRO A CA 1
ATOM 1628 C C . PRO A 1 203 ? -20.945 -14.968 -47.831 1.00 82.31 203 PRO A C 1
ATOM 1630 O O . PRO A 1 203 ? -20.120 -15.563 -48.531 1.00 82.31 203 PRO A O 1
ATOM 1633 N N . GLU A 1 204 ? -21.993 -15.589 -47.289 1.00 78.94 204 GLU A N 1
ATOM 1634 C CA . GLU A 1 204 ? -22.342 -16.986 -47.555 1.00 78.94 204 GLU A CA 1
ATOM 1635 C C . GLU A 1 204 ? -22.681 -17.158 -49.047 1.00 78.94 204 GLU A C 1
ATOM 1637 O O . GLU A 1 204 ? -23.661 -16.607 -49.539 1.00 78.94 204 GLU A O 1
ATOM 1642 N N . GLY A 1 205 ? -21.819 -17.875 -49.776 1.00 79.88 205 GLY A N 1
ATOM 1643 C CA . GLY A 1 205 ? -21.909 -18.090 -51.229 1.00 79.88 205 GLY A CA 1
ATOM 1644 C C . GLY A 1 205 ? -20.675 -17.656 -52.033 1.00 79.88 205 GLY A C 1
ATOM 1645 O O . GLY A 1 205 ? -20.499 -18.122 -53.153 1.00 79.88 205 GLY A O 1
ATOM 1646 N N . GLU A 1 206 ? -19.791 -16.830 -51.463 1.00 82.44 206 GLU A N 1
ATOM 1647 C CA . GLU A 1 206 ? -18.585 -16.318 -52.149 1.00 82.44 206 GLU A CA 1
ATOM 1648 C C . GLU A 1 206 ? -17.265 -16.883 -51.590 1.00 82.44 206 GLU A C 1
ATOM 1650 O O . GLU A 1 206 ? -16.184 -16.380 -51.900 1.00 82.44 206 GLU A O 1
ATOM 1655 N N . HIS A 1 207 ? -17.344 -17.895 -50.727 1.00 83.75 207 HIS A N 1
ATOM 1656 C CA . HIS A 1 207 ? -16.222 -18.410 -49.944 1.00 83.75 207 HIS A CA 1
ATOM 1657 C C . HIS A 1 207 ? -15.553 -19.628 -50.575 1.00 83.75 207 HIS A C 1
ATOM 1659 O O . HIS A 1 207 ? -16.188 -20.397 -51.292 1.00 83.75 207 HIS A O 1
ATOM 1665 N N . ASP A 1 208 ? -14.286 -19.829 -50.220 1.00 83.38 208 ASP A N 1
ATOM 1666 C CA . ASP A 1 208 ? -13.541 -21.052 -50.525 1.00 83.38 208 ASP A CA 1
ATOM 1667 C C . ASP A 1 208 ? -13.641 -22.062 -49.372 1.00 83.38 208 ASP A C 1
ATOM 1669 O O . ASP A 1 208 ? -13.602 -23.272 -49.586 1.00 83.38 208 ASP A O 1
ATOM 1673 N N . GLU A 1 209 ? -13.774 -21.570 -48.136 1.00 86.75 209 GLU A N 1
ATOM 1674 C CA . GLU A 1 209 ? -13.855 -22.387 -46.924 1.00 86.75 209 GLU A CA 1
ATOM 1675 C C . GLU A 1 209 ? -14.713 -21.721 -45.837 1.00 86.75 209 GLU A C 1
ATOM 1677 O O . GLU A 1 209 ? -15.003 -20.524 -45.893 1.00 86.75 209 GLU A O 1
ATOM 1682 N N . TYR A 1 210 ? -15.139 -22.492 -44.837 1.00 86.56 210 TYR A N 1
ATOM 1683 C CA . TYR A 1 210 ? -15.799 -21.966 -43.642 1.00 86.56 210 TYR A CA 1
ATOM 1684 C C . TYR A 1 210 ? -15.105 -22.472 -42.380 1.00 86.56 210 TYR A C 1
ATOM 1686 O O . TYR A 1 210 ? -14.543 -23.566 -42.358 1.00 86.56 210 TYR A O 1
ATOM 1694 N N . ILE A 1 211 ? -15.159 -21.668 -41.321 1.00 84.19 211 ILE A N 1
ATOM 1695 C CA . ILE A 1 211 ? -14.566 -21.980 -40.021 1.00 84.19 211 ILE A CA 1
ATOM 1696 C C . ILE A 1 211 ? -15.612 -21.765 -38.928 1.00 84.19 211 ILE A C 1
ATOM 1698 O O . ILE A 1 211 ? -16.207 -20.688 -38.828 1.00 84.19 211 ILE A O 1
ATOM 1702 N N . ASP A 1 212 ? -15.807 -22.786 -38.095 1.00 82.62 212 ASP A N 1
ATOM 1703 C CA . ASP A 1 212 ? -16.553 -22.677 -36.842 1.00 82.62 212 ASP A CA 1
ATOM 1704 C C . ASP A 1 212 ? -15.604 -22.145 -35.751 1.00 82.62 212 ASP A C 1
ATOM 1706 O O . ASP A 1 212 ? -14.487 -22.631 -35.575 1.00 82.62 212 ASP A O 1
ATOM 1710 N N . THR A 1 213 ? -16.021 -21.091 -35.053 1.00 78.44 213 THR A N 1
ATOM 1711 C CA . THR A 1 213 ? -15.171 -20.349 -34.106 1.00 78.44 213 THR A CA 1
ATOM 1712 C C . THR A 1 213 ? -15.388 -20.780 -32.668 1.00 78.44 213 THR A C 1
ATOM 1714 O O . THR A 1 213 ? -16.457 -21.271 -32.301 1.00 78.44 213 THR A O 1
ATOM 1717 N N . LEU A 1 214 ? -14.400 -20.498 -31.815 1.00 69.75 214 LEU A N 1
ATOM 1718 C CA . LEU A 1 214 ? -14.459 -20.785 -30.375 1.00 69.75 214 LEU A CA 1
ATOM 1719 C C . LEU A 1 214 ? -15.636 -20.084 -29.675 1.00 69.75 214 LEU A C 1
ATOM 1721 O O . LEU A 1 214 ? -16.107 -20.546 -28.640 1.00 69.75 214 LEU A O 1
ATOM 1725 N N . LYS A 1 215 ? -16.137 -18.986 -30.256 1.00 68.62 215 LYS A N 1
ATOM 1726 C CA . LYS A 1 215 ? -17.278 -18.205 -29.751 1.00 68.62 215 LYS A CA 1
ATOM 1727 C C . LYS A 1 215 ? -18.635 -18.654 -30.318 1.00 68.62 215 LYS A C 1
ATOM 1729 O O . LYS A 1 215 ? -19.624 -17.947 -30.149 1.00 68.62 215 LYS A O 1
ATOM 1734 N N . GLY A 1 216 ? -18.698 -19.804 -30.996 1.00 68.38 216 GLY A N 1
ATOM 1735 C CA . GLY A 1 216 ? -19.949 -20.398 -31.487 1.00 68.38 216 GLY A CA 1
ATOM 1736 C C . GLY A 1 216 ? -20.496 -19.803 -32.790 1.00 68.38 216 GLY A C 1
ATOM 1737 O O . GLY A 1 216 ? -21.648 -20.058 -33.131 1.00 68.38 216 GLY A O 1
ATOM 1738 N N . GLY A 1 217 ? -19.702 -19.014 -33.525 1.00 78.00 217 GLY A N 1
ATOM 1739 C CA . GLY A 1 217 ? -20.083 -18.446 -34.825 1.00 78.00 217 GLY A CA 1
ATOM 1740 C C . GLY A 1 217 ? -19.422 -19.162 -36.008 1.00 78.00 217 GLY A C 1
ATOM 1741 O O . GLY A 1 217 ? -18.251 -19.535 -35.916 1.00 78.00 217 GLY A O 1
ATOM 1742 N N . ARG A 1 218 ? -20.139 -19.303 -37.130 1.00 84.94 218 ARG A N 1
ATOM 1743 C CA . ARG A 1 218 ? -19.597 -19.792 -38.410 1.00 84.94 218 ARG A CA 1
ATOM 1744 C C . ARG A 1 218 ? -19.215 -18.621 -39.311 1.00 84.94 218 ARG A C 1
ATOM 1746 O O . ARG A 1 218 ? -20.039 -17.743 -39.560 1.00 84.94 218 ARG A O 1
ATOM 1753 N N . PHE A 1 219 ? -17.984 -18.618 -39.813 1.00 86.50 219 PHE A N 1
ATOM 1754 C CA . PHE A 1 219 ? -17.477 -17.590 -40.722 1.00 86.50 219 PHE A CA 1
ATOM 1755 C C . PHE A 1 219 ? -17.098 -18.197 -42.068 1.00 86.50 219 PHE A C 1
ATOM 1757 O O . PHE A 1 219 ? -16.414 -19.214 -42.119 1.00 86.50 219 PHE A O 1
ATOM 1764 N N . PHE A 1 220 ? -17.518 -17.542 -43.146 1.00 86.88 220 PHE A N 1
ATOM 1765 C CA . PHE A 1 220 ? -17.204 -17.910 -44.523 1.00 86.88 220 PHE A CA 1
ATOM 1766 C C . PHE A 1 220 ? -16.013 -17.081 -45.004 1.00 86.88 220 PHE A C 1
ATOM 1768 O O . PHE A 1 220 ? -16.028 -15.854 -44.883 1.00 86.88 220 PHE A O 1
ATOM 1775 N N . LEU A 1 221 ? -14.968 -17.743 -45.497 1.00 87.00 221 LEU A N 1
ATOM 1776 C CA . LEU A 1 221 ? -13.677 -17.143 -45.821 1.00 87.00 221 LEU A CA 1
ATOM 1777 C C . LEU A 1 221 ? -13.301 -17.393 -47.284 1.00 87.00 221 LEU A C 1
ATOM 1779 O O . LEU A 1 221 ? -13.429 -18.503 -47.800 1.00 87.00 221 LEU A O 1
ATOM 1783 N N . LYS A 1 222 ? -12.788 -16.356 -47.940 1.00 88.00 222 LYS A N 1
ATOM 1784 C CA . LYS A 1 222 ? -12.184 -16.431 -49.272 1.00 88.00 222 LYS A CA 1
ATOM 1785 C C . LYS A 1 222 ? -10.673 -16.282 -49.168 1.00 88.00 222 LYS A C 1
ATOM 1787 O O . LYS A 1 222 ? -10.185 -15.475 -48.374 1.00 88.00 222 LYS A O 1
ATOM 1792 N N . ARG A 1 223 ? -9.945 -17.054 -49.968 1.00 89.38 223 ARG A N 1
ATOM 1793 C CA . ARG A 1 223 ? -8.490 -17.162 -49.958 1.00 89.38 223 ARG A CA 1
ATOM 1794 C C . ARG A 1 223 ? -7.874 -16.347 -51.085 1.00 89.38 223 ARG A C 1
ATOM 1796 O O . ARG A 1 223 ? -8.105 -16.598 -52.265 1.00 89.38 223 ARG A O 1
ATOM 1803 N N . TYR A 1 224 ? -7.006 -15.419 -50.711 1.00 86.00 224 TYR A N 1
ATOM 1804 C CA . TYR A 1 224 ? -6.245 -14.583 -51.631 1.00 86.00 224 TYR A CA 1
ATOM 1805 C C . TYR A 1 224 ? -4.771 -14.958 -51.558 1.00 86.00 224 TYR A C 1
ATOM 1807 O O . TYR A 1 224 ? -4.210 -15.015 -50.468 1.00 86.00 224 TYR A O 1
ATOM 1815 N N . LYS A 1 225 ? -4.146 -15.233 -52.705 1.00 87.19 225 LYS A N 1
ATOM 1816 C CA . LYS A 1 225 ? -2.747 -15.674 -52.773 1.00 87.19 225 LYS A CA 1
ATOM 1817 C C . LYS A 1 225 ? -1.847 -14.505 -53.143 1.00 87.19 225 LYS A C 1
ATOM 1819 O O . LYS A 1 225 ? -2.056 -13.884 -54.182 1.00 87.19 225 LYS A O 1
ATOM 1824 N N . PHE A 1 226 ? -0.817 -14.260 -52.344 1.00 82.88 226 PHE A N 1
ATOM 1825 C CA . PHE A 1 226 ? 0.160 -13.197 -52.560 1.00 82.88 226 PHE A CA 1
ATOM 1826 C C . PHE A 1 226 ? 1.572 -13.790 -52.584 1.00 82.88 226 PHE A C 1
ATOM 1828 O O . PHE A 1 226 ? 1.959 -14.533 -51.682 1.00 82.88 226 PHE A O 1
ATOM 1835 N N . ALA A 1 227 ? 2.361 -13.474 -53.611 1.00 77.69 227 ALA A N 1
ATOM 1836 C CA . ALA A 1 227 ? 3.734 -13.958 -53.747 1.00 77.69 227 ALA A CA 1
ATOM 1837 C C . ALA A 1 227 ? 4.644 -12.842 -54.260 1.00 77.69 227 ALA A C 1
ATOM 1839 O O . ALA A 1 227 ? 4.356 -12.237 -55.290 1.00 77.69 227 ALA A O 1
ATOM 1840 N N . SER A 1 228 ? 5.753 -12.594 -53.562 1.00 69.31 228 SER A N 1
ATOM 1841 C CA . SER A 1 228 ? 6.786 -11.677 -54.042 1.00 69.31 228 SER A CA 1
ATOM 1842 C C . SER A 1 228 ? 7.714 -12.426 -55.005 1.00 69.31 228 SER A C 1
ATOM 1844 O O . SER A 1 228 ? 8.587 -13.181 -54.580 1.00 69.31 228 SER A O 1
ATOM 1846 N N . ASN A 1 229 ? 7.499 -12.242 -56.311 1.00 60.41 229 ASN A N 1
ATOM 1847 C CA . ASN A 1 229 ? 8.327 -12.797 -57.395 1.00 60.41 229 ASN A CA 1
ATOM 1848 C C . ASN A 1 229 ? 9.199 -11.713 -58.061 1.00 60.41 229 ASN A C 1
ATOM 1850 O O . ASN A 1 229 ? 9.437 -11.749 -59.264 1.00 60.41 229 ASN A O 1
ATOM 1854 N N . GLY A 1 230 ? 9.652 -10.727 -57.284 1.00 53.62 230 GLY A N 1
ATOM 1855 C CA . GLY A 1 230 ? 10.318 -9.520 -57.793 1.00 53.62 230 GLY A CA 1
ATOM 1856 C C . GLY A 1 230 ? 9.400 -8.294 -57.852 1.00 53.62 230 GLY A C 1
ATOM 1857 O O . GLY A 1 230 ? 9.910 -7.177 -57.804 1.00 53.62 230 GLY A O 1
ATOM 1858 N N . ASP A 1 231 ? 8.080 -8.506 -57.839 1.00 54.69 231 ASP A N 1
ATOM 1859 C CA . ASP A 1 231 ? 7.057 -7.457 -57.761 1.00 54.69 231 ASP A CA 1
ATOM 1860 C C . ASP A 1 231 ? 6.654 -7.136 -56.307 1.00 54.69 231 ASP A C 1
ATOM 1862 O O . ASP A 1 231 ? 6.720 -7.991 -55.410 1.00 54.69 231 ASP A O 1
ATOM 1866 N N . PHE A 1 232 ? 6.211 -5.894 -56.077 1.00 64.94 232 PHE A N 1
ATOM 1867 C CA . PHE A 1 232 ? 5.743 -5.393 -54.778 1.00 64.94 232 PHE A CA 1
ATOM 1868 C C . PHE A 1 232 ? 4.284 -5.760 -54.563 1.00 64.94 232 PHE A C 1
ATOM 1870 O O . PHE A 1 232 ? 3.390 -5.202 -55.195 1.00 64.94 232 PHE A O 1
ATOM 1877 N N . VAL A 1 233 ? 4.046 -6.691 -53.643 1.00 75.19 233 VAL A N 1
ATOM 1878 C CA . VAL A 1 233 ? 2.716 -7.238 -53.386 1.00 75.19 233 VAL A CA 1
ATOM 1879 C C . VAL A 1 233 ? 2.320 -6.967 -51.941 1.00 75.19 233 VAL A C 1
ATOM 1881 O O . VAL A 1 233 ? 3.093 -7.204 -51.013 1.00 75.19 233 VAL A O 1
ATOM 1884 N N . GLY A 1 234 ? 1.100 -6.477 -51.749 1.00 79.69 234 GLY A N 1
ATOM 1885 C CA . GLY A 1 234 ? 0.549 -6.163 -50.440 1.00 79.69 234 GLY A CA 1
ATOM 1886 C C . GLY A 1 234 ? -0.972 -6.206 -50.432 1.00 79.69 234 GLY A C 1
ATOM 1887 O O . GLY A 1 234 ? -1.607 -6.383 -51.471 1.00 79.69 234 GLY A O 1
ATOM 1888 N N . TRP A 1 235 ? -1.550 -6.048 -49.249 1.00 84.50 235 TRP A N 1
ATOM 1889 C CA . TRP A 1 235 ? -2.994 -5.966 -49.048 1.00 84.50 235 TRP A CA 1
ATOM 1890 C C . TRP A 1 235 ? -3.306 -5.040 -47.878 1.00 84.50 235 TRP A C 1
ATOM 1892 O O . TRP A 1 235 ? -2.462 -4.798 -47.014 1.00 84.50 235 TRP A O 1
ATOM 1902 N N . SER A 1 236 ? -4.545 -4.568 -47.820 1.00 81.56 236 SER A N 1
ATOM 1903 C CA . SER A 1 236 ? -5.065 -3.838 -46.669 1.00 81.56 236 SER A CA 1
ATOM 1904 C C . SER A 1 236 ? -6.219 -4.599 -46.043 1.00 81.56 236 SER A C 1
ATOM 1906 O O . SER A 1 236 ? -6.979 -5.287 -46.724 1.00 81.56 236 SER A O 1
ATOM 1908 N N . VAL A 1 237 ? -6.341 -4.454 -44.733 1.00 84.62 237 VAL A N 1
ATOM 1909 C CA . VAL A 1 237 ? -7.445 -4.964 -43.939 1.00 84.62 237 VAL A CA 1
ATOM 1910 C C . VAL A 1 237 ? -8.171 -3.764 -43.333 1.00 84.62 237 VAL A C 1
ATOM 1912 O O . VAL A 1 237 ? -7.568 -3.001 -42.570 1.00 84.62 237 VAL A O 1
ATOM 1915 N N . PRO A 1 238 ? -9.461 -3.581 -43.655 1.00 80.62 238 PRO A N 1
ATOM 1916 C CA . PRO A 1 238 ? -10.251 -2.500 -43.099 1.00 80.62 238 PRO A CA 1
ATOM 1917 C C . PRO A 1 238 ? -10.758 -2.821 -41.693 1.00 80.62 238 PRO A C 1
ATOM 1919 O O . PRO A 1 238 ? -10.755 -3.968 -41.245 1.00 80.62 238 PRO A O 1
ATOM 1922 N N . THR A 1 239 ? -11.274 -1.798 -41.018 1.00 80.25 239 THR A N 1
ATOM 1923 C CA . THR A 1 239 ? -11.951 -1.983 -39.732 1.00 80.25 239 THR A CA 1
ATOM 1924 C C . THR A 1 239 ? -13.131 -2.947 -39.881 1.00 80.25 239 THR A C 1
ATOM 1926 O O . THR A 1 239 ? -13.792 -3.003 -40.922 1.00 80.25 239 THR A O 1
ATOM 1929 N N . LYS A 1 240 ? -13.400 -3.735 -38.839 1.00 82.19 240 LYS A N 1
ATOM 1930 C CA . LYS A 1 240 ? -14.447 -4.772 -38.773 1.00 82.19 240 LYS A CA 1
ATOM 1931 C C . LYS A 1 240 ? -14.265 -5.954 -39.728 1.00 82.19 240 LYS A C 1
ATOM 1933 O O . LYS A 1 240 ? -15.159 -6.801 -39.814 1.00 82.19 240 LYS A O 1
ATOM 1938 N N . ALA A 1 241 ? -13.134 -6.053 -40.425 1.00 81.12 241 ALA A N 1
ATOM 1939 C CA . ALA A 1 241 ? -12.817 -7.239 -41.206 1.00 81.12 241 ALA A CA 1
ATOM 1940 C C . ALA A 1 241 ? -12.375 -8.397 -40.309 1.00 81.12 241 ALA A C 1
ATOM 1942 O O . ALA A 1 241 ? -11.782 -8.210 -39.247 1.00 81.12 241 ALA A O 1
ATOM 1943 N N . VAL A 1 242 ? -12.668 -9.609 -40.780 1.00 88.00 242 VAL A N 1
ATOM 1944 C CA . VAL A 1 242 ? -12.120 -10.843 -40.222 1.00 88.00 242 VAL A CA 1
ATOM 1945 C C . VAL A 1 242 ? -11.075 -11.369 -41.187 1.00 88.00 242 VAL A C 1
ATOM 1947 O O . VAL A 1 242 ? -11.394 -11.570 -42.364 1.00 88.00 242 VAL A O 1
ATOM 1950 N N . HIS A 1 243 ? -9.865 -11.625 -40.691 1.00 90.75 243 HIS A N 1
ATOM 1951 C CA . HIS A 1 243 ? -8.784 -12.148 -41.517 1.00 90.75 243 HIS A CA 1
ATOM 1952 C C . HIS A 1 243 ? -7.807 -13.075 -40.802 1.00 90.75 243 HIS A C 1
ATOM 1954 O O . HIS A 1 243 ? -7.768 -13.159 -39.573 1.00 90.75 243 HIS A O 1
ATOM 1960 N N . ARG A 1 244 ? -6.994 -13.763 -41.608 1.00 92.00 244 ARG A N 1
ATOM 1961 C CA . ARG A 1 244 ? -5.835 -14.562 -41.187 1.00 92.00 244 ARG A CA 1
ATOM 1962 C C . ARG A 1 244 ? -4.774 -14.564 -42.289 1.00 92.00 244 ARG A C 1
ATOM 1964 O O . ARG A 1 244 ? -5.130 -14.595 -43.462 1.00 92.00 244 ARG A O 1
ATOM 1971 N N . VAL A 1 245 ? -3.496 -14.597 -41.916 1.00 93.44 245 VAL A N 1
ATOM 1972 C CA . VAL A 1 245 ? -2.356 -14.747 -42.835 1.00 93.44 245 VAL A CA 1
ATOM 1973 C C . VAL A 1 245 ? -1.735 -16.132 -42.661 1.00 93.44 245 VAL A C 1
ATOM 1975 O O . VAL A 1 245 ? -1.476 -16.553 -41.535 1.00 93.44 245 VAL A O 1
ATOM 1978 N N . ILE A 1 246 ? -1.478 -16.835 -43.761 1.00 94.38 246 ILE A N 1
ATOM 1979 C CA . ILE A 1 246 ? -0.909 -18.187 -43.798 1.00 94.38 246 ILE A CA 1
ATOM 1980 C C . ILE A 1 246 ? 0.354 -18.157 -44.658 1.00 94.38 246 ILE A C 1
ATOM 1982 O O . ILE A 1 246 ? 0.292 -17.858 -45.847 1.00 94.38 246 ILE A O 1
ATOM 1986 N N . ASN A 1 247 ? 1.507 -18.495 -44.086 1.00 94.31 247 ASN A N 1
ATOM 1987 C CA . ASN A 1 247 ? 2.767 -18.557 -44.821 1.00 94.31 247 ASN A CA 1
ATOM 1988 C C . ASN A 1 247 ? 2.834 -19.800 -45.727 1.00 94.31 247 ASN A C 1
ATOM 1990 O O . ASN A 1 247 ? 2.768 -20.936 -45.253 1.00 94.31 247 ASN A O 1
ATOM 1994 N N . ASN A 1 248 ? 3.081 -19.585 -47.019 1.00 92.12 248 ASN A N 1
ATOM 1995 C CA . ASN A 1 248 ? 3.195 -20.635 -48.037 1.00 92.12 248 ASN A CA 1
ATOM 1996 C C . ASN A 1 248 ? 4.631 -20.953 -48.476 1.00 92.12 248 ASN A C 1
ATOM 1998 O O . ASN A 1 248 ? 4.848 -21.851 -49.295 1.00 92.12 248 ASN A O 1
ATOM 2002 N N . SER A 1 249 ? 5.606 -20.262 -47.897 1.00 92.00 249 SER A N 1
ATOM 2003 C CA . SER A 1 249 ? 7.037 -20.367 -48.186 1.00 92.00 249 SER A CA 1
ATOM 2004 C C . SER A 1 249 ? 7.836 -20.855 -46.974 1.00 92.00 249 SER A C 1
ATOM 2006 O O . SER A 1 249 ? 7.386 -20.763 -45.836 1.00 92.00 249 SER A O 1
ATOM 2008 N N . ASP A 1 250 ? 9.056 -21.347 -47.189 1.00 92.12 250 ASP A N 1
ATOM 2009 C CA . ASP A 1 250 ? 9.950 -21.712 -46.076 1.00 92.12 250 ASP A CA 1
ATOM 2010 C C . ASP A 1 250 ? 10.380 -20.492 -45.252 1.00 92.12 250 ASP A C 1
ATOM 2012 O O . ASP A 1 250 ? 10.731 -20.618 -44.083 1.00 92.12 250 ASP A O 1
ATOM 2016 N N . TYR A 1 251 ? 10.292 -19.300 -45.840 1.00 91.81 251 TYR A N 1
ATOM 2017 C CA . TYR A 1 251 ? 10.533 -18.035 -45.171 1.00 91.81 251 TYR A CA 1
ATOM 2018 C C . TYR A 1 251 ? 9.609 -16.961 -45.740 1.00 91.81 251 TYR A C 1
ATOM 2020 O O . TYR A 1 251 ? 9.632 -16.710 -46.946 1.00 91.81 251 TYR A O 1
ATOM 2028 N N . TYR A 1 252 ? 8.835 -16.332 -44.864 1.00 92.56 252 TYR A N 1
ATOM 2029 C CA . TYR A 1 252 ? 7.969 -15.202 -45.172 1.00 92.56 252 TYR A CA 1
ATOM 2030 C C . TYR A 1 252 ? 8.336 -14.007 -44.302 1.00 92.56 252 TYR A C 1
ATOM 2032 O O . TYR A 1 252 ? 8.547 -14.153 -43.095 1.00 92.56 252 TYR A O 1
ATOM 2040 N N . GLU A 1 253 ? 8.375 -12.838 -44.928 1.00 91.62 253 GLU A N 1
ATOM 2041 C CA . GLU A 1 253 ? 8.660 -11.564 -44.289 1.00 91.62 253 GLU A CA 1
ATOM 2042 C C . GLU A 1 253 ? 7.799 -10.465 -44.913 1.00 91.62 253 GLU A C 1
ATOM 2044 O O . GLU A 1 253 ? 7.744 -10.332 -46.139 1.00 91.62 253 GLU A O 1
ATOM 2049 N N . ALA A 1 254 ? 7.149 -9.662 -44.074 1.00 91.50 254 ALA A N 1
ATOM 2050 C CA . ALA A 1 254 ? 6.343 -8.521 -44.496 1.00 91.50 254 ALA A CA 1
ATOM 2051 C C . ALA A 1 254 ? 6.479 -7.346 -43.529 1.00 91.50 254 ALA A C 1
ATOM 2053 O O . ALA A 1 254 ? 6.832 -7.536 -42.367 1.00 91.50 254 ALA A O 1
ATOM 2054 N N . ILE A 1 255 ? 6.157 -6.141 -43.997 1.00 90.12 255 ILE A N 1
ATOM 2055 C CA . ILE A 1 255 ? 5.951 -4.965 -43.146 1.00 90.12 255 ILE A CA 1
ATOM 2056 C C . ILE A 1 255 ? 4.453 -4.712 -43.028 1.00 90.12 255 ILE A C 1
ATOM 2058 O O . ILE A 1 255 ? 3.775 -4.574 -44.043 1.00 90.12 255 ILE A O 1
ATOM 2062 N N . GLU A 1 256 ? 3.963 -4.611 -41.797 1.00 92.56 256 GLU A N 1
ATOM 2063 C CA . GLU A 1 256 ? 2.618 -4.156 -41.453 1.00 92.56 256 GLU A CA 1
ATOM 2064 C C . GLU A 1 256 ? 2.704 -2.719 -40.926 1.00 92.56 256 GLU A C 1
ATOM 2066 O O . GLU A 1 256 ? 3.492 -2.433 -40.021 1.00 92.56 256 GLU A O 1
ATOM 2071 N N . ALA A 1 257 ? 1.879 -1.825 -41.466 1.00 90.44 257 ALA A N 1
ATOM 2072 C CA . ALA A 1 257 ? 1.554 -0.545 -40.848 1.00 90.44 257 ALA A CA 1
ATOM 2073 C C . ALA A 1 257 ? 0.086 -0.563 -40.428 1.00 90.44 257 ALA A C 1
ATOM 2075 O O . ALA A 1 257 ? -0.775 -0.942 -41.224 1.00 90.44 257 ALA A O 1
ATOM 2076 N N . SER A 1 258 ? -0.203 -0.167 -39.192 1.00 89.31 258 SER A N 1
ATOM 2077 C CA . SER A 1 258 ? -1.555 -0.211 -38.647 1.00 89.31 258 SER A CA 1
ATOM 2078 C C . SER A 1 258 ? -1.901 0.999 -37.804 1.00 89.31 258 SER A C 1
ATOM 2080 O O . SER A 1 258 ? -1.030 1.710 -37.304 1.00 89.31 258 SER A O 1
ATOM 2082 N N . THR A 1 259 ? -3.194 1.186 -37.575 1.00 87.00 259 THR A N 1
ATOM 2083 C CA . THR A 1 259 ? -3.690 2.158 -36.599 1.00 87.00 259 THR A CA 1
ATOM 2084 C C . THR A 1 259 ? -3.320 1.717 -35.167 1.00 87.00 259 THR A C 1
ATOM 2086 O O . THR A 1 259 ? -2.952 0.549 -34.966 1.00 87.00 259 THR A O 1
ATOM 2089 N N . PRO A 1 260 ? -3.316 2.629 -34.173 1.00 83.00 260 PRO A N 1
ATOM 2090 C CA . PRO A 1 260 ? -2.788 2.343 -32.835 1.00 83.00 260 PRO A CA 1
ATOM 2091 C C . PRO A 1 260 ? -3.721 1.498 -31.947 1.00 83.00 260 PRO A C 1
ATOM 2093 O O . PRO A 1 260 ? -3.325 1.141 -30.840 1.00 83.00 260 PRO A O 1
ATOM 2096 N N . GLU A 1 261 ? -4.934 1.152 -32.392 1.00 85.06 261 GLU A N 1
ATOM 2097 C CA . GLU A 1 261 ? -5.937 0.380 -31.637 1.00 85.06 261 GLU A CA 1
ATOM 2098 C C . GLU A 1 261 ? -5.594 -1.121 -31.534 1.00 85.06 261 GLU A C 1
ATOM 2100 O O . GLU A 1 261 ? -6.374 -1.989 -31.897 1.00 85.06 261 GLU A O 1
ATOM 2105 N N . LEU A 1 262 ? -4.406 -1.459 -31.034 1.00 83.06 262 LEU A N 1
ATOM 2106 C CA . LEU A 1 262 ? -3.900 -2.838 -31.014 1.00 83.06 262 LEU A CA 1
ATOM 2107 C C . LEU A 1 262 ? -4.687 -3.785 -30.087 1.00 83.06 262 LEU A C 1
ATOM 2109 O O . LEU A 1 262 ? -4.648 -5.000 -30.280 1.00 83.06 262 LEU A O 1
ATOM 2113 N N . GLU A 1 263 ? -5.380 -3.248 -29.081 1.00 81.75 263 GLU A N 1
ATOM 2114 C CA . GLU A 1 263 ? -6.104 -4.017 -28.055 1.00 81.75 263 GLU A CA 1
ATOM 2115 C C . GLU A 1 263 ? -7.478 -4.525 -28.514 1.00 81.75 263 GLU A C 1
ATOM 2117 O O . GLU A 1 263 ? -8.023 -5.442 -27.906 1.00 81.75 263 GLU A O 1
ATOM 2122 N N . ASP A 1 264 ? -8.029 -3.982 -29.602 1.00 80.00 264 ASP A N 1
ATOM 2123 C CA . ASP A 1 264 ? -9.378 -4.309 -30.087 1.00 80.00 264 ASP A CA 1
ATOM 2124 C C . ASP A 1 264 ? -9.438 -5.535 -31.017 1.00 80.00 264 ASP A C 1
ATOM 2126 O O . ASP A 1 264 ? -10.456 -5.822 -31.657 1.00 80.00 264 ASP A O 1
ATOM 2130 N N . VAL A 1 265 ? -8.321 -6.259 -31.097 1.00 82.81 265 VAL A N 1
ATOM 2131 C CA . VAL A 1 265 ? -8.158 -7.444 -31.929 1.00 82.81 265 VAL A CA 1
ATOM 2132 C C . VAL A 1 265 ? -8.795 -8.641 -31.226 1.00 82.81 265 VAL A C 1
ATOM 2134 O O . VAL A 1 265 ? -8.204 -9.274 -30.350 1.00 82.81 265 VAL A O 1
ATOM 2137 N N . ILE A 1 266 ? -10.007 -8.995 -31.638 1.00 85.56 266 ILE A N 1
ATOM 2138 C CA . ILE A 1 266 ? -10.741 -10.144 -31.105 1.00 85.56 266 ILE A CA 1
ATOM 2139 C C . ILE A 1 266 ? -10.273 -11.408 -31.819 1.00 85.56 266 ILE A C 1
ATOM 2141 O O . ILE A 1 266 ? -10.377 -11.514 -33.045 1.00 85.56 266 ILE A O 1
ATOM 2145 N N . ARG A 1 267 ? -9.814 -12.413 -31.070 1.00 88.56 267 ARG A N 1
ATOM 2146 C CA . ARG A 1 267 ? -9.415 -13.690 -31.648 1.00 88.56 267 ARG A CA 1
ATOM 2147 C C . ARG A 1 267 ? -10.630 -14.606 -31.763 1.00 88.56 267 ARG A C 1
ATOM 2149 O O . ARG A 1 267 ? -11.352 -14.881 -30.811 1.00 88.56 267 ARG A O 1
ATOM 2156 N N . LEU A 1 268 ? -10.889 -15.064 -32.981 1.00 86.00 268 LEU A N 1
ATOM 2157 C CA . LEU A 1 268 ? -12.023 -15.935 -33.296 1.00 86.00 268 LEU A CA 1
ATOM 2158 C C . LEU A 1 268 ? -11.611 -17.413 -33.327 1.00 86.00 268 LEU A C 1
ATOM 2160 O O . LEU A 1 268 ? -12.405 -18.293 -32.988 1.00 86.00 268 LEU A O 1
ATOM 2164 N N . LEU A 1 269 ? -10.361 -17.678 -33.711 1.00 85.56 269 LEU A N 1
ATOM 2165 C CA . LEU A 1 269 ? -9.739 -18.998 -33.667 1.00 85.56 269 LEU A CA 1
ATOM 2166 C C . LEU A 1 269 ? -8.222 -18.851 -33.489 1.00 85.56 269 LEU A C 1
ATOM 2168 O O . LEU A 1 269 ? -7.586 -18.084 -34.225 1.00 85.56 269 LEU A O 1
ATOM 2172 N N . ASP A 1 270 ? -7.651 -19.616 -32.561 1.00 81.19 270 ASP A N 1
ATOM 2173 C CA . ASP A 1 270 ? -6.208 -19.722 -32.336 1.00 81.19 270 ASP A CA 1
ATOM 2174 C C . ASP A 1 270 ? -5.785 -21.181 -32.222 1.00 81.19 270 ASP A C 1
ATOM 2176 O O . ASP A 1 270 ? -6.359 -21.924 -31.430 1.00 81.19 270 ASP A O 1
ATOM 2180 N N . ASP A 1 271 ? -4.753 -21.569 -32.965 1.00 82.56 271 ASP A N 1
ATOM 2181 C CA . ASP A 1 271 ? -4.245 -22.946 -32.943 1.00 82.56 271 ASP A CA 1
ATOM 2182 C C . ASP A 1 271 ? -3.330 -23.208 -31.730 1.00 82.56 271 ASP A C 1
ATOM 2184 O O . ASP A 1 271 ? -3.006 -24.353 -31.424 1.00 82.56 271 ASP A O 1
ATOM 2188 N N . ASP A 1 272 ? -2.958 -22.144 -31.010 1.00 80.44 272 ASP A N 1
ATOM 2189 C CA . ASP A 1 272 ? -2.058 -22.160 -29.855 1.00 80.44 272 ASP A CA 1
ATOM 2190 C C . ASP A 1 272 ? -2.770 -21.794 -28.535 1.00 80.44 272 ASP A C 1
ATOM 2192 O O . ASP A 1 272 ? -2.123 -21.588 -27.509 1.00 80.44 272 ASP A O 1
ATOM 2196 N N . ASN A 1 273 ? -4.110 -21.736 -28.553 1.00 77.50 273 ASN A N 1
ATOM 2197 C CA . ASN A 1 273 ? -4.973 -21.497 -27.390 1.00 77.50 273 ASN A CA 1
ATOM 2198 C C . ASN A 1 273 ? -4.686 -20.187 -26.620 1.00 77.50 273 ASN A C 1
ATOM 2200 O O . ASN A 1 273 ? -4.752 -20.146 -25.390 1.00 77.50 273 ASN A O 1
ATOM 2204 N N . ARG A 1 274 ? -4.358 -19.103 -27.332 1.00 80.06 274 ARG A N 1
ATOM 2205 C CA . ARG A 1 274 ? -4.066 -17.791 -26.735 1.00 80.06 274 ARG A CA 1
ATOM 2206 C C . ARG A 1 274 ? -5.306 -16.894 -26.640 1.00 80.06 274 ARG A C 1
ATOM 2208 O O . ARG A 1 274 ? -6.092 -16.820 -27.586 1.00 80.06 274 ARG A O 1
ATOM 2215 N N . GLY A 1 275 ? -5.436 -16.143 -25.541 1.00 75.12 275 GLY A N 1
ATOM 2216 C CA . GLY A 1 275 ? -6.566 -15.230 -25.272 1.00 75.12 275 GLY A CA 1
ATOM 2217 C C . GLY A 1 275 ? -6.562 -13.936 -26.100 1.00 75.12 275 GLY A C 1
ATOM 2218 O O . GLY A 1 275 ? -5.505 -13.515 -26.552 1.00 75.12 275 GLY A O 1
ATOM 2219 N N . ASP A 1 276 ? -7.733 -13.329 -26.318 1.00 79.88 276 ASP A N 1
ATOM 2220 C CA . ASP A 1 276 ? -7.967 -12.162 -27.199 1.00 79.88 276 ASP A CA 1
ATOM 2221 C C . ASP A 1 276 ? -7.045 -10.947 -26.945 1.00 79.88 276 ASP A C 1
ATOM 2223 O O . ASP A 1 276 ? -6.538 -10.757 -25.844 1.00 79.88 276 ASP A O 1
ATOM 2227 N N . GLY A 1 277 ? -6.880 -10.087 -27.959 1.00 74.19 277 GLY A N 1
ATOM 2228 C CA . GLY A 1 277 ? -6.186 -8.801 -27.842 1.00 74.19 277 GLY A CA 1
ATOM 2229 C C . GLY A 1 277 ? -4.655 -8.877 -27.833 1.00 74.19 277 GLY A C 1
ATOM 2230 O O . GLY A 1 277 ? -4.036 -9.864 -28.259 1.00 74.19 277 GLY A O 1
ATOM 2231 N N . VAL A 1 278 ? -4.042 -7.782 -27.367 1.00 70.75 278 VAL A N 1
ATOM 2232 C CA . VAL A 1 278 ? -2.617 -7.716 -27.011 1.00 70.75 278 VAL A CA 1
ATOM 2233 C C . VAL A 1 278 ? -2.398 -8.631 -25.814 1.00 70.75 278 VAL A C 1
ATOM 2235 O O . VAL A 1 278 ? -3.075 -8.480 -24.805 1.00 70.75 278 VAL A O 1
ATOM 2238 N N . ILE A 1 279 ? -1.444 -9.556 -25.915 1.00 72.00 279 ILE A N 1
ATOM 2239 C CA . ILE A 1 279 ? -1.108 -10.482 -24.828 1.00 72.00 279 ILE A CA 1
ATOM 2240 C C . ILE A 1 279 ? 0.071 -9.901 -24.037 1.00 72.00 279 ILE A C 1
ATOM 2242 O O . ILE A 1 279 ? 1.193 -9.908 -24.550 1.00 72.00 279 ILE A O 1
ATOM 2246 N N . PRO A 1 280 ? -0.158 -9.391 -22.814 1.00 61.06 280 PRO A N 1
ATOM 2247 C CA . PRO A 1 280 ? 0.857 -8.825 -21.931 1.00 61.06 280 PRO A CA 1
ATOM 2248 C C . PRO A 1 280 ? 2.226 -9.506 -21.955 1.00 61.06 280 PRO A C 1
ATOM 2250 O O . PRO A 1 280 ? 3.253 -8.853 -22.143 1.00 61.06 280 PRO A O 1
ATOM 2253 N N . GLU A 1 281 ? 2.226 -10.829 -21.813 1.00 60.19 281 GLU A N 1
ATOM 2254 C CA . GLU A 1 281 ? 3.424 -11.652 -21.692 1.00 60.19 281 GLU A CA 1
ATOM 2255 C C . GLU A 1 281 ? 4.219 -11.725 -22.998 1.00 60.19 281 GLU A C 1
ATOM 2257 O O . GLU A 1 281 ? 5.438 -11.884 -22.964 1.00 60.19 281 GLU A O 1
ATOM 2262 N N . GLU A 1 282 ? 3.548 -11.602 -24.146 1.00 62.03 282 GLU A N 1
ATOM 2263 C CA . GLU A 1 282 ? 4.190 -11.587 -25.460 1.00 62.03 282 GLU A CA 1
ATOM 2264 C C . GLU A 1 282 ? 4.837 -10.218 -25.742 1.00 62.03 282 GLU A C 1
ATOM 2266 O O . GLU A 1 282 ? 5.840 -10.150 -26.445 1.00 62.03 282 GLU A O 1
ATOM 2271 N N . HIS A 1 283 ? 4.299 -9.130 -25.179 1.00 57.78 283 HIS A N 1
ATOM 2272 C CA . HIS A 1 283 ? 4.670 -7.749 -25.528 1.00 57.78 283 HIS A CA 1
ATOM 2273 C C . HIS A 1 283 ? 5.512 -7.022 -24.463 1.00 57.78 283 HIS A C 1
ATOM 2275 O O . HIS A 1 283 ? 5.826 -5.841 -24.608 1.00 57.78 283 HIS A O 1
ATOM 2281 N N . SER A 1 284 ? 5.937 -7.713 -23.402 1.00 59.59 284 SER A N 1
ATOM 2282 C CA . SER A 1 284 ? 6.864 -7.170 -22.399 1.00 59.59 284 SER A CA 1
ATOM 2283 C C . SER A 1 284 ? 8.321 -7.321 -22.866 1.00 59.59 284 SER A C 1
ATOM 2285 O O . SER A 1 284 ? 8.969 -8.328 -22.587 1.00 59.59 284 SER A O 1
ATOM 2287 N N . PHE A 1 285 ? 8.876 -6.321 -23.563 1.00 70.94 285 PHE A N 1
ATOM 2288 C CA . PHE A 1 285 ? 10.286 -6.346 -24.012 1.00 70.94 285 PHE A CA 1
ATOM 2289 C C . PHE A 1 285 ? 11.308 -6.161 -22.877 1.00 70.94 285 PHE A C 1
ATOM 2291 O O . PHE A 1 285 ? 12.517 -6.284 -23.091 1.00 70.94 285 PHE A O 1
ATOM 2298 N N . TYR A 1 286 ? 10.827 -5.855 -21.671 1.00 86.06 286 TYR A N 1
ATOM 2299 C CA . TYR A 1 286 ? 11.637 -5.710 -20.473 1.00 86.06 286 TYR A CA 1
ATOM 2300 C C . TYR A 1 286 ? 10.910 -6.215 -19.227 1.00 86.06 286 TYR A C 1
ATOM 2302 O O . TYR A 1 286 ? 9.718 -6.514 -19.266 1.00 86.06 286 TYR A O 1
ATOM 2310 N N . LYS A 1 287 ? 11.635 -6.307 -18.112 1.00 94.81 287 LYS A N 1
ATOM 2311 C CA . LYS A 1 287 ? 11.081 -6.596 -16.781 1.00 94.81 287 LYS A CA 1
ATOM 2312 C C . LYS A 1 287 ? 11.476 -5.526 -15.777 1.00 94.81 287 LYS A C 1
ATOM 2314 O O . LYS A 1 287 ? 12.404 -4.755 -16.023 1.00 94.81 287 LYS A O 1
ATOM 2319 N N . VAL A 1 288 ? 10.805 -5.499 -14.632 1.00 98.00 288 VAL A N 1
ATOM 2320 C CA . VAL A 1 288 ? 11.136 -4.590 -13.527 1.00 98.00 288 VAL A CA 1
ATOM 2321 C C . VAL A 1 288 ? 11.621 -5.395 -12.331 1.00 98.00 288 VAL A C 1
ATOM 2323 O O . VAL A 1 288 ? 11.013 -6.398 -11.985 1.00 98.00 288 VAL A O 1
ATOM 2326 N N . CYS A 1 289 ? 12.693 -4.958 -11.677 1.00 98.62 289 CYS A N 1
ATOM 2327 C CA . CYS A 1 289 ? 13.178 -5.530 -10.427 1.00 98.62 289 CYS A CA 1
ATOM 2328 C C . CYS A 1 289 ? 13.052 -4.516 -9.279 1.00 98.62 289 CYS A C 1
ATOM 2330 O O . CYS A 1 289 ? 13.608 -3.423 -9.370 1.00 98.62 289 CYS A O 1
ATOM 2332 N N . ILE A 1 290 ? 12.347 -4.859 -8.199 1.00 98.56 290 ILE A N 1
ATOM 2333 C CA . ILE A 1 290 ? 12.160 -3.971 -7.036 1.00 98.56 290 ILE A CA 1
ATOM 2334 C C . ILE A 1 290 ? 12.906 -4.549 -5.835 1.00 98.56 290 ILE A C 1
ATOM 2336 O O . ILE A 1 290 ? 12.496 -5.557 -5.265 1.00 98.56 290 ILE A O 1
ATOM 2340 N N . LEU A 1 291 ? 14.004 -3.913 -5.424 1.00 97.69 291 LEU A N 1
ATOM 2341 C CA . LEU A 1 291 ? 14.858 -4.434 -4.355 1.00 97.69 291 LEU A CA 1
ATOM 2342 C C . LEU A 1 291 ? 14.230 -4.228 -2.970 1.00 97.69 291 LEU A C 1
ATOM 2344 O O . LEU A 1 291 ? 14.285 -3.122 -2.424 1.00 97.69 291 LEU A O 1
ATOM 2348 N N . ALA A 1 292 ? 13.700 -5.306 -2.382 1.00 96.88 292 ALA A N 1
ATOM 2349 C CA . ALA A 1 292 ? 12.947 -5.278 -1.123 1.00 96.88 292 ALA A CA 1
ATOM 2350 C C . ALA A 1 292 ? 13.487 -6.224 -0.020 1.00 96.88 292 ALA A C 1
ATOM 2352 O O . ALA A 1 292 ? 12.861 -6.381 1.028 1.00 96.88 292 ALA A O 1
ATOM 2353 N N . ALA A 1 293 ? 14.665 -6.828 -0.217 1.00 95.50 293 ALA A N 1
ATOM 2354 C CA . ALA A 1 293 ? 15.224 -7.824 0.706 1.00 95.50 293 ALA A CA 1
ATOM 2355 C C . ALA A 1 293 ? 15.803 -7.252 2.017 1.00 95.50 293 ALA A C 1
ATOM 2357 O O . ALA A 1 293 ? 15.924 -7.967 3.013 1.00 95.50 293 ALA A O 1
ATOM 2358 N N . GLY A 1 294 ? 16.207 -5.978 2.021 1.00 91.50 294 GLY A N 1
ATOM 2359 C CA . GLY A 1 294 ? 16.986 -5.387 3.113 1.00 91.50 294 GLY A CA 1
ATOM 2360 C C . GLY A 1 294 ? 16.169 -5.010 4.354 1.00 91.50 294 GLY A C 1
ATOM 2361 O O . GLY A 1 294 ? 15.026 -4.575 4.254 1.00 91.50 294 GLY A O 1
ATOM 2362 N N . LYS A 1 295 ? 16.816 -5.058 5.528 1.00 88.50 295 LYS A N 1
ATOM 2363 C CA . LYS A 1 295 ? 16.209 -4.753 6.841 1.00 88.50 295 LYS A CA 1
ATOM 2364 C C . LYS A 1 295 ? 15.709 -3.319 7.032 1.00 88.50 295 LYS A C 1
ATOM 2366 O O . LYS A 1 295 ?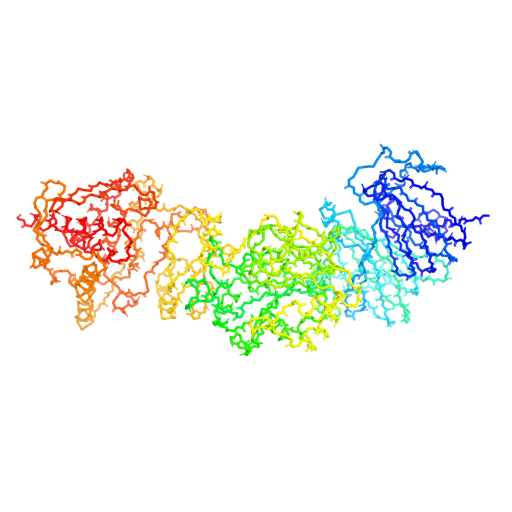 14.862 -3.080 7.876 1.00 88.50 295 LYS A O 1
ATOM 2371 N N . GLY A 1 296 ? 16.276 -2.342 6.319 1.00 83.88 296 GLY A N 1
ATOM 2372 C CA . GLY A 1 296 ? 15.921 -0.934 6.530 1.00 83.88 296 GLY A CA 1
ATOM 2373 C C . GLY A 1 296 ? 16.329 -0.386 7.904 1.00 83.88 296 GLY A C 1
ATOM 2374 O O . GLY A 1 296 ? 15.628 0.454 8.450 1.00 83.88 296 GLY A O 1
ATOM 2375 N N . THR A 1 297 ? 17.478 -0.804 8.448 1.00 83.50 297 THR A N 1
ATOM 2376 C CA . THR A 1 297 ? 17.961 -0.471 9.812 1.00 83.50 297 THR A CA 1
ATOM 2377 C C . THR A 1 297 ? 18.065 1.024 10.143 1.00 83.50 297 THR A C 1
ATOM 2379 O O . THR A 1 297 ? 18.215 1.390 11.304 1.00 83.50 297 THR A O 1
ATOM 2382 N N . ARG A 1 298 ? 17.995 1.901 9.137 1.00 83.31 298 ARG A N 1
ATOM 2383 C CA . ARG A 1 298 ? 18.029 3.367 9.277 1.00 83.31 298 ARG A CA 1
ATOM 2384 C C . ARG A 1 298 ? 16.635 3.996 9.403 1.00 83.31 298 ARG A C 1
ATOM 2386 O O . ARG A 1 298 ? 16.530 5.211 9.571 1.00 83.31 298 ARG A O 1
ATOM 2393 N N . VAL A 1 299 ? 15.581 3.190 9.295 1.00 83.19 299 VAL A N 1
ATOM 2394 C CA . VAL A 1 299 ? 14.181 3.590 9.434 1.00 83.19 299 VAL A CA 1
ATOM 2395 C C . VAL A 1 299 ? 13.645 2.941 10.703 1.00 83.19 299 VAL A C 1
ATOM 2397 O O . VAL A 1 299 ? 13.428 1.734 10.747 1.00 83.19 299 VAL A O 1
ATOM 2400 N N . LEU A 1 300 ? 13.418 3.743 11.745 1.00 80.75 300 LEU A N 1
ATOM 2401 C CA . LEU A 1 300 ? 12.965 3.265 13.060 1.00 80.75 300 LEU A CA 1
ATOM 2402 C C . LEU A 1 300 ? 11.670 2.441 12.961 1.00 80.75 300 LEU A C 1
ATOM 2404 O O . LEU A 1 300 ? 11.462 1.506 13.726 1.00 80.75 300 LEU A O 1
ATOM 2408 N N . TYR A 1 301 ? 10.818 2.766 11.988 1.00 77.62 301 TYR A N 1
ATOM 2409 C CA . TYR A 1 301 ? 9.541 2.094 11.777 1.00 77.62 301 TYR A CA 1
ATOM 2410 C C . TYR A 1 301 ? 9.645 0.746 11.038 1.00 77.62 301 TYR A C 1
ATOM 2412 O O . TYR A 1 301 ? 8.659 0.023 10.960 1.00 77.62 301 TYR A O 1
ATOM 2420 N N . ALA A 1 302 ? 10.822 0.383 10.519 1.00 76.75 302 ALA A N 1
ATOM 2421 C CA . ALA A 1 302 ? 11.065 -0.875 9.806 1.00 76.75 302 ALA A CA 1
ATOM 2422 C C . ALA A 1 302 ? 11.769 -1.942 10.670 1.00 76.75 302 ALA A C 1
ATOM 2424 O O . ALA A 1 302 ? 12.228 -2.954 10.152 1.00 76.75 302 ALA A O 1
ATOM 2425 N N . VAL A 1 303 ? 11.896 -1.735 11.987 1.00 72.06 303 VAL A N 1
ATOM 2426 C CA . VAL A 1 303 ? 12.635 -2.675 12.853 1.00 72.06 303 VAL A CA 1
ATOM 2427 C C . VAL A 1 303 ? 11.964 -4.049 12.882 1.00 72.06 303 VAL A C 1
ATOM 2429 O O . VAL A 1 303 ? 12.647 -5.041 12.666 1.00 72.06 303 VAL A O 1
ATOM 2432 N N . ASP A 1 304 ? 10.640 -4.112 13.037 1.00 78.88 304 ASP A N 1
ATOM 2433 C CA . ASP A 1 304 ? 9.865 -5.367 13.081 1.00 78.88 304 ASP A CA 1
ATOM 2434 C C . ASP A 1 304 ? 8.940 -5.554 11.867 1.00 78.88 304 ASP A C 1
ATOM 2436 O O . ASP A 1 304 ? 8.069 -6.425 11.855 1.00 78.88 304 ASP A O 1
ATOM 2440 N N . PHE A 1 305 ? 9.137 -4.745 10.825 1.00 87.19 305 PHE A N 1
ATOM 2441 C CA . PHE A 1 305 ? 8.296 -4.708 9.634 1.00 87.19 305 PHE A CA 1
ATOM 2442 C C . PHE A 1 305 ? 9.142 -4.511 8.376 1.00 87.19 305 PHE A C 1
ATOM 2444 O O . PHE A 1 305 ? 10.226 -3.938 8.440 1.00 87.19 305 PHE A O 1
ATOM 2451 N N . ASN A 1 306 ? 8.683 -4.975 7.213 1.00 91.50 306 ASN A N 1
ATOM 2452 C CA . ASN A 1 306 ? 9.449 -4.753 5.989 1.00 91.50 306 ASN A CA 1
ATOM 2453 C C . ASN A 1 306 ? 9.252 -3.310 5.493 1.00 91.50 306 ASN A C 1
ATOM 2455 O O . ASN A 1 306 ? 8.119 -2.867 5.298 1.00 91.50 306 ASN A O 1
ATOM 2459 N N . LYS A 1 307 ? 10.353 -2.588 5.229 1.00 92.00 307 LYS A N 1
ATOM 2460 C CA . LYS A 1 307 ? 10.307 -1.196 4.747 1.00 92.00 307 LYS A CA 1
ATOM 2461 C C . LYS A 1 307 ? 9.500 -1.012 3.456 1.00 92.00 307 LYS A C 1
ATOM 2463 O O . LYS A 1 307 ? 8.921 0.049 3.260 1.00 92.00 307 LYS A O 1
ATOM 2468 N N . ALA A 1 308 ? 9.426 -2.042 2.610 1.00 94.81 308 ALA A N 1
ATOM 2469 C CA . ALA A 1 308 ? 8.630 -2.050 1.387 1.00 94.81 308 ALA A CA 1
ATOM 2470 C C . ALA A 1 308 ? 7.140 -1.812 1.648 1.00 94.81 308 ALA A C 1
ATOM 2472 O O . ALA A 1 308 ? 6.433 -1.279 0.802 1.00 94.81 308 ALA A O 1
ATOM 2473 N N . LEU A 1 309 ? 6.658 -2.197 2.826 1.00 94.19 309 LEU A N 1
ATOM 2474 C CA . LEU A 1 309 ? 5.249 -2.124 3.177 1.00 94.19 309 LEU A CA 1
ATOM 2475 C C . LEU A 1 309 ? 4.924 -0.900 4.037 1.00 94.19 309 LEU A C 1
ATOM 2477 O O . LEU A 1 309 ? 3.765 -0.709 4.406 1.00 94.19 309 LEU A O 1
ATOM 2481 N N . LEU A 1 310 ? 5.914 -0.058 4.361 1.00 91.94 310 LEU A N 1
ATOM 2482 C CA . LEU A 1 310 ? 5.665 1.157 5.131 1.00 91.94 310 LEU A CA 1
ATOM 2483 C C . LEU A 1 310 ? 4.647 2.050 4.405 1.00 91.94 310 LEU A C 1
ATOM 2485 O O . LEU A 1 310 ? 4.787 2.265 3.196 1.00 91.94 310 LEU A O 1
ATOM 2489 N N . PRO A 1 311 ? 3.635 2.582 5.113 1.00 90.50 311 PRO A N 1
ATOM 2490 C CA . PRO A 1 311 ? 2.672 3.493 4.512 1.00 90.50 311 PRO A CA 1
ATOM 2491 C C . PRO A 1 311 ? 3.340 4.785 4.039 1.00 90.50 311 PRO A C 1
ATOM 2493 O O . PRO A 1 311 ? 4.051 5.441 4.795 1.00 90.50 311 PRO A O 1
ATOM 2496 N N . VAL A 1 312 ? 3.080 5.162 2.796 1.00 89.75 312 VAL A N 1
ATOM 2497 C CA . VAL A 1 312 ? 3.424 6.440 2.176 1.00 89.75 312 VAL A CA 1
ATOM 2498 C C . VAL A 1 312 ? 2.103 7.083 1.744 1.00 89.75 312 VAL A C 1
ATOM 2500 O O . VAL A 1 312 ? 1.587 6.863 0.639 1.00 89.75 312 VAL A O 1
ATOM 2503 N N . GLY A 1 313 ? 1.498 7.817 2.680 1.00 86.81 313 GLY A N 1
ATOM 2504 C CA . GLY A 1 313 ? 0.087 8.200 2.630 1.00 86.81 313 GLY A CA 1
ATOM 2505 C C . GLY A 1 313 ? -0.831 6.985 2.797 1.00 86.81 313 GLY A C 1
ATOM 2506 O O . GLY A 1 313 ? -0.624 6.164 3.685 1.00 86.81 313 GLY A O 1
ATOM 2507 N N . SER A 1 314 ? -1.828 6.839 1.923 1.00 86.00 314 SER A N 1
ATOM 2508 C CA . SER A 1 314 ? -2.792 5.724 1.943 1.00 86.00 314 SER A CA 1
ATOM 2509 C C . SER A 1 314 ? -2.306 4.425 1.279 1.00 86.00 314 SER A C 1
ATOM 2511 O O . SER A 1 314 ? -3.062 3.457 1.216 1.00 86.00 314 SER A O 1
ATOM 2513 N N . LYS A 1 315 ? -1.074 4.402 0.763 1.00 91.69 315 LYS A N 1
ATOM 2514 C CA . LYS A 1 315 ? -0.504 3.314 -0.048 1.00 91.69 315 LYS A CA 1
ATOM 2515 C C . LYS A 1 315 ? 0.800 2.821 0.548 1.00 91.69 315 LYS A C 1
ATOM 2517 O O . LYS A 1 315 ? 1.471 3.581 1.238 1.00 91.69 315 LYS A O 1
ATOM 2522 N N . SER A 1 316 ? 1.195 1.583 0.272 1.00 92.75 316 SER A N 1
ATOM 2523 C CA . SER A 1 316 ? 2.524 1.106 0.683 1.00 92.75 316 SER A CA 1
ATOM 2524 C C . SER A 1 316 ? 3.637 1.705 -0.195 1.00 92.75 316 SER A C 1
ATOM 2526 O O . SER A 1 316 ? 3.385 2.089 -1.340 1.00 92.75 316 SER A O 1
ATOM 2528 N N . ALA A 1 317 ? 4.877 1.774 0.303 1.00 94.62 317 ALA A N 1
ATOM 2529 C CA . ALA A 1 317 ? 6.026 2.185 -0.514 1.00 94.62 317 ALA A CA 1
ATOM 2530 C C . ALA A 1 317 ? 6.177 1.307 -1.773 1.00 94.62 317 ALA A C 1
ATOM 2532 O O . ALA A 1 317 ? 6.401 1.813 -2.870 1.00 94.62 317 ALA A O 1
ATOM 2533 N N . LEU A 1 318 ? 5.955 -0.002 -1.639 1.00 96.38 318 LEU A N 1
ATOM 2534 C CA . LEU A 1 318 ? 5.960 -0.953 -2.744 1.00 96.38 318 LEU A CA 1
ATOM 2535 C C . LEU A 1 318 ? 4.862 -0.647 -3.767 1.00 96.38 318 LEU A C 1
ATOM 2537 O O . LEU A 1 318 ? 5.133 -0.647 -4.966 1.00 96.38 318 LEU A O 1
ATOM 2541 N N . THR A 1 319 ? 3.650 -0.330 -3.308 1.00 95.50 319 THR A N 1
ATOM 2542 C CA . THR A 1 319 ? 2.528 0.040 -4.180 1.00 95.50 319 THR A CA 1
ATOM 2543 C C . THR A 1 319 ? 2.884 1.238 -5.053 1.00 95.50 319 THR A C 1
ATOM 2545 O O . THR A 1 319 ? 2.700 1.205 -6.272 1.00 95.50 319 THR A O 1
ATOM 2548 N N . ARG A 1 320 ? 3.436 2.290 -4.434 1.00 94.44 320 ARG A N 1
ATOM 2549 C CA . ARG A 1 320 ? 3.838 3.529 -5.115 1.00 94.44 320 ARG A CA 1
ATOM 2550 C C . ARG A 1 320 ? 4.827 3.276 -6.250 1.00 94.44 320 ARG A C 1
ATOM 2552 O O . ARG A 1 320 ? 4.877 4.075 -7.175 1.00 94.44 320 ARG A O 1
ATOM 2559 N N . ILE A 1 321 ? 5.587 2.184 -6.182 1.00 96.56 321 ILE A N 1
ATOM 2560 C CA . ILE A 1 321 ? 6.535 1.769 -7.215 1.00 96.56 321 ILE A CA 1
ATOM 2561 C C . ILE A 1 321 ? 5.857 0.864 -8.248 1.00 96.56 321 ILE A C 1
ATOM 2563 O O . ILE A 1 321 ? 5.971 1.126 -9.443 1.00 96.56 321 ILE A O 1
ATOM 2567 N N . ILE A 1 322 ? 5.140 -0.182 -7.820 1.00 95.75 322 ILE A N 1
ATOM 2568 C CA . ILE A 1 322 ? 4.480 -1.147 -8.719 1.00 95.75 322 ILE A CA 1
ATOM 2569 C C . ILE A 1 322 ? 3.543 -0.434 -9.703 1.00 95.75 322 ILE A C 1
ATOM 2571 O O . ILE A 1 322 ? 3.519 -0.759 -10.891 1.00 95.75 322 ILE A O 1
ATOM 2575 N N . GLU A 1 323 ? 2.794 0.562 -9.232 1.00 92.38 323 GLU A N 1
ATOM 2576 C CA . GLU A 1 323 ? 1.830 1.296 -10.054 1.00 92.38 323 GLU A CA 1
ATOM 2577 C C . GLU A 1 323 ? 2.459 2.236 -11.088 1.00 92.38 323 GLU A C 1
ATOM 2579 O O . GLU A 1 323 ? 1.764 2.653 -12.012 1.00 92.38 323 GLU A O 1
ATOM 2584 N N . LYS A 1 324 ? 3.767 2.523 -11.004 1.00 92.81 324 LYS A N 1
ATOM 2585 C CA . LYS A 1 324 ? 4.487 3.279 -12.045 1.00 92.81 324 LYS A CA 1
ATOM 2586 C C . LYS A 1 324 ? 4.705 2.465 -13.315 1.00 92.81 324 LYS A C 1
ATOM 2588 O O . LYS A 1 324 ? 5.057 3.033 -14.345 1.00 92.81 324 LYS A O 1
ATOM 2593 N N . PHE A 1 325 ? 4.503 1.151 -13.248 1.00 88.88 325 PHE A N 1
ATOM 2594 C CA . PHE A 1 325 ? 4.714 0.249 -14.368 1.00 88.88 325 PHE A CA 1
ATOM 2595 C C . PHE A 1 325 ? 3.385 -0.320 -14.880 1.00 88.88 325 PHE A C 1
ATOM 2597 O O . PHE A 1 325 ? 2.526 -0.706 -14.069 1.00 88.88 325 PHE A O 1
ATOM 2604 N N . PRO A 1 326 ? 3.214 -0.432 -16.211 1.00 82.31 326 PRO A N 1
ATOM 2605 C CA . PRO A 1 326 ? 2.047 -1.073 -16.813 1.00 82.31 326 PRO A CA 1
ATOM 2606 C C . PRO A 1 326 ? 1.779 -2.475 -16.241 1.00 82.31 326 PRO A C 1
ATOM 2608 O O . PRO A 1 326 ? 2.712 -3.186 -15.861 1.00 82.31 326 PRO A O 1
ATOM 2611 N N . LYS A 1 327 ? 0.502 -2.884 -16.164 1.00 81.50 327 LYS A N 1
ATOM 2612 C CA . LYS A 1 327 ? 0.095 -4.173 -15.558 1.00 81.50 327 LYS A CA 1
ATOM 2613 C C . LYS A 1 327 ? 0.707 -5.392 -16.267 1.00 81.50 327 LYS A C 1
ATOM 2615 O O . LYS A 1 327 ? 0.895 -6.416 -15.622 1.00 81.50 327 LYS A O 1
ATOM 2620 N N . ASN A 1 328 ? 1.049 -5.267 -17.552 1.00 73.50 328 ASN A N 1
ATOM 2621 C CA . ASN A 1 328 ? 1.639 -6.336 -18.357 1.00 73.50 328 ASN A CA 1
ATOM 2622 C C . ASN A 1 328 ? 3.127 -6.604 -18.103 1.00 73.50 328 ASN A C 1
ATOM 2624 O O . ASN A 1 328 ? 3.633 -7.638 -18.535 1.00 73.50 328 ASN A O 1
ATOM 2628 N N . ILE A 1 329 ? 3.836 -5.691 -17.437 1.00 84.12 329 ILE A N 1
ATOM 2629 C CA . ILE A 1 329 ? 5.262 -5.865 -17.168 1.00 84.12 329 ILE A CA 1
ATOM 2630 C C . ILE A 1 329 ? 5.446 -6.804 -15.976 1.00 84.12 329 ILE A C 1
ATOM 2632 O O . ILE A 1 329 ? 4.952 -6.536 -14.879 1.00 84.12 329 ILE A O 1
ATOM 2636 N N . GLU A 1 330 ? 6.193 -7.892 -16.178 1.00 92.19 330 GLU A N 1
ATOM 2637 C CA . GLU A 1 330 ? 6.561 -8.804 -15.091 1.00 92.19 330 GLU A CA 1
ATOM 2638 C C . GLU A 1 330 ? 7.489 -8.100 -14.090 1.00 92.19 330 GLU A C 1
ATOM 2640 O O . GLU A 1 330 ? 8.497 -7.486 -14.465 1.00 92.19 330 GLU A O 1
ATOM 2645 N N . ILE A 1 331 ? 7.162 -8.239 -12.804 1.00 97.88 331 ILE A N 1
ATOM 2646 C CA . ILE A 1 331 ? 7.927 -7.672 -11.696 1.00 97.88 331 ILE A CA 1
ATOM 2647 C C . ILE A 1 331 ? 8.668 -8.795 -10.974 1.00 97.88 331 ILE A C 1
ATOM 2649 O O . ILE A 1 331 ? 8.080 -9.799 -10.591 1.00 97.88 331 ILE A O 1
ATOM 2653 N N . VAL A 1 332 ? 9.964 -8.619 -10.753 1.00 98.56 332 VAL A N 1
ATOM 2654 C CA . VAL A 1 332 ? 10.809 -9.499 -9.947 1.00 98.56 332 VAL A CA 1
ATOM 2655 C C . VAL A 1 332 ? 11.115 -8.791 -8.629 1.00 98.56 332 VAL A C 1
ATOM 2657 O O . VAL A 1 332 ? 11.569 -7.649 -8.624 1.00 98.56 332 VAL A O 1
ATOM 2660 N N . ILE A 1 333 ? 10.865 -9.441 -7.498 1.00 98.69 333 ILE A N 1
ATOM 2661 C CA . ILE A 1 333 ? 11.097 -8.860 -6.172 1.00 98.69 333 ILE A CA 1
ATOM 2662 C C . ILE A 1 333 ? 12.036 -9.784 -5.396 1.00 98.69 333 ILE A C 1
ATOM 2664 O O . ILE A 1 333 ? 11.591 -10.825 -4.903 1.00 98.69 333 ILE A O 1
ATOM 2668 N N . PRO A 1 334 ? 13.330 -9.438 -5.262 1.00 98.00 334 PRO A N 1
ATOM 2669 C CA . PRO A 1 334 ? 14.179 -10.095 -4.289 1.00 98.00 334 PRO A CA 1
ATOM 2670 C C . PRO A 1 334 ? 13.704 -9.761 -2.878 1.00 98.00 334 PRO A C 1
ATOM 2672 O O . PRO A 1 334 ? 13.561 -8.590 -2.508 1.00 98.00 334 PRO A O 1
ATOM 2675 N N . ILE A 1 335 ? 13.505 -10.805 -2.090 1.00 97.50 335 ILE A N 1
ATOM 2676 C CA . ILE A 1 335 ? 12.996 -10.762 -0.725 1.00 97.50 335 ILE A CA 1
ATOM 2677 C C . ILE A 1 335 ? 13.991 -11.420 0.231 1.00 97.50 335 ILE A C 1
ATOM 2679 O O . ILE A 1 335 ? 14.814 -12.237 -0.160 1.00 97.50 335 ILE A O 1
ATOM 2683 N N . GLY A 1 336 ? 13.941 -11.003 1.490 1.00 95.69 336 GLY A N 1
ATOM 2684 C CA . GLY A 1 336 ? 14.847 -11.459 2.537 1.00 95.69 336 GLY A CA 1
ATOM 2685 C C . GLY A 1 336 ? 14.210 -11.190 3.889 1.00 95.69 336 GLY A C 1
ATOM 2686 O O . GLY A 1 336 ? 13.289 -11.894 4.303 1.00 95.69 336 GLY A O 1
ATOM 2687 N N . TYR A 1 337 ? 14.622 -10.115 4.561 1.00 94.94 337 TYR A N 1
ATOM 2688 C CA . TYR A 1 337 ? 14.047 -9.747 5.853 1.00 94.94 337 TYR A CA 1
ATOM 2689 C C . TYR A 1 337 ? 12.522 -9.588 5.780 1.00 94.94 337 TYR A C 1
ATOM 2691 O O . TYR A 1 337 ? 12.023 -8.713 5.077 1.00 94.94 337 TYR A O 1
ATOM 2699 N N . LYS A 1 338 ? 11.771 -10.419 6.518 1.00 93.94 338 LYS A N 1
ATOM 2700 C CA . LYS A 1 338 ? 10.293 -10.401 6.537 1.00 93.94 338 LYS A CA 1
ATOM 2701 C C . LYS A 1 338 ? 9.662 -10.499 5.131 1.00 93.94 338 LYS A C 1
ATOM 2703 O O . LYS A 1 338 ? 8.605 -9.921 4.892 1.00 93.94 338 LYS A O 1
ATOM 2708 N N . GLY A 1 339 ? 10.306 -11.223 4.209 1.00 95.44 339 GLY A N 1
ATOM 2709 C CA . GLY A 1 339 ? 9.859 -11.385 2.821 1.00 95.44 339 GLY A CA 1
ATOM 2710 C C . GLY A 1 339 ? 8.446 -11.956 2.665 1.00 95.44 339 GLY A C 1
ATOM 2711 O O . GLY A 1 339 ? 7.725 -11.543 1.762 1.00 95.44 339 GLY A O 1
ATOM 2712 N N . GLU A 1 340 ? 8.015 -12.826 3.581 1.00 96.12 340 GLU A N 1
ATOM 2713 C CA . GLU A 1 340 ? 6.660 -13.399 3.574 1.00 96.12 340 GLU A CA 1
ATOM 2714 C C . GLU A 1 340 ? 5.561 -12.332 3.654 1.00 96.12 340 GLU A C 1
ATOM 2716 O O . GLU A 1 340 ? 4.578 -12.422 2.928 1.00 96.12 340 GLU A O 1
ATOM 2721 N N . LEU A 1 341 ? 5.764 -11.249 4.417 1.00 96.25 341 LEU A N 1
ATOM 2722 C CA . LEU A 1 341 ? 4.790 -10.152 4.474 1.00 96.25 341 LEU A CA 1
ATOM 2723 C C . LEU A 1 341 ? 4.614 -9.472 3.110 1.00 96.25 341 LEU A C 1
ATOM 2725 O O . LEU A 1 341 ? 3.520 -9.014 2.789 1.00 96.25 341 LEU A O 1
ATOM 2729 N N . ILE A 1 342 ? 5.680 -9.403 2.302 1.00 97.44 342 ILE A N 1
ATOM 2730 C CA . ILE A 1 342 ? 5.605 -8.858 0.942 1.00 97.44 342 ILE A CA 1
ATOM 2731 C C . ILE A 1 342 ? 4.787 -9.795 0.050 1.00 97.44 342 ILE A C 1
ATOM 2733 O O . ILE A 1 342 ? 3.952 -9.305 -0.708 1.00 97.44 342 ILE A O 1
ATOM 2737 N N . LYS A 1 343 ? 5.005 -11.115 0.145 1.00 98.00 343 LYS A N 1
ATOM 2738 C CA . LYS A 1 343 ? 4.231 -12.109 -0.617 1.00 98.00 343 LYS A CA 1
ATOM 2739 C C . LYS A 1 343 ? 2.747 -12.017 -0.275 1.00 98.00 343 LYS A C 1
ATOM 2741 O O . LYS A 1 343 ? 1.936 -11.844 -1.177 1.00 98.00 343 LYS A O 1
ATOM 2746 N N . GLU A 1 344 ? 2.421 -12.047 1.018 1.00 97.69 344 GLU A N 1
ATOM 2747 C CA . GLU A 1 344 ? 1.050 -11.929 1.523 1.00 97.69 344 GLU A CA 1
ATOM 2748 C C . GLU A 1 344 ? 0.361 -10.644 1.034 1.00 97.69 344 GLU A C 1
ATOM 2750 O O . GLU A 1 344 ? -0.767 -10.677 0.542 1.00 97.69 344 GLU A O 1
ATOM 2755 N N . PHE A 1 345 ? 1.050 -9.500 1.129 1.00 97.00 345 PHE A N 1
ATOM 2756 C CA . PHE A 1 345 ? 0.516 -8.225 0.656 1.00 97.00 345 PHE A CA 1
ATOM 2757 C C . PHE A 1 345 ? 0.289 -8.221 -0.860 1.00 97.00 345 PHE A C 1
ATOM 2759 O O . PHE A 1 345 ? -0.769 -7.799 -1.323 1.00 97.00 345 PHE A O 1
ATOM 2766 N N . ALA A 1 346 ? 1.270 -8.683 -1.639 1.00 96.31 346 ALA A N 1
ATOM 2767 C CA . ALA A 1 346 ? 1.199 -8.690 -3.095 1.00 96.31 346 ALA A CA 1
ATOM 2768 C C . ALA A 1 346 ? 0.114 -9.638 -3.627 1.00 96.31 346 ALA A C 1
ATOM 2770 O O . ALA A 1 346 ? -0.550 -9.292 -4.601 1.00 96.31 346 ALA A O 1
ATOM 2771 N N . GLU A 1 347 ? -0.105 -10.780 -2.968 1.00 95.69 347 GLU A N 1
ATOM 2772 C CA . GLU A 1 347 ? -1.194 -11.713 -3.282 1.00 95.69 347 GLU A CA 1
ATOM 2773 C C . GLU A 1 347 ? -2.565 -11.026 -3.201 1.00 95.69 347 GLU A C 1
ATOM 2775 O O . GLU A 1 347 ? -3.410 -11.211 -4.074 1.00 95.69 347 GLU A O 1
ATOM 2780 N N . ILE A 1 348 ? -2.770 -10.183 -2.182 1.00 95.38 348 ILE A N 1
ATOM 2781 C CA . ILE A 1 348 ? -4.011 -9.420 -2.003 1.00 95.38 348 ILE A CA 1
ATOM 2782 C C . ILE A 1 348 ? -4.091 -8.227 -2.958 1.00 95.38 348 ILE A C 1
ATOM 2784 O O . ILE A 1 348 ? -5.136 -7.982 -3.561 1.00 95.38 348 ILE A O 1
ATOM 2788 N N . ALA A 1 349 ? -3.029 -7.422 -3.020 1.00 94.75 349 ALA A N 1
ATOM 2789 C CA . ALA A 1 349 ? -3.053 -6.118 -3.675 1.00 94.75 349 ALA A CA 1
ATOM 2790 C C . ALA A 1 349 ? -2.929 -6.217 -5.201 1.00 94.75 349 ALA A C 1
ATOM 2792 O O . ALA A 1 349 ? -3.443 -5.358 -5.916 1.00 94.75 349 ALA A O 1
ATOM 2793 N N . TYR A 1 350 ? -2.254 -7.255 -5.704 1.00 93.25 350 TYR A N 1
ATOM 2794 C CA . TYR A 1 350 ? -1.901 -7.398 -7.115 1.00 93.25 350 TYR A CA 1
ATOM 2795 C C . TYR A 1 350 ? -2.117 -8.820 -7.663 1.00 93.25 350 TYR A C 1
ATOM 2797 O O . TYR A 1 350 ? -1.210 -9.356 -8.304 1.00 93.25 350 TYR A O 1
ATOM 2805 N N . PRO A 1 351 ? -3.313 -9.421 -7.494 1.00 89.25 351 PRO A N 1
ATOM 2806 C CA . PRO A 1 351 ? -3.587 -10.784 -7.962 1.00 89.25 351 PRO A CA 1
ATOM 2807 C C . PRO A 1 351 ? -3.458 -10.932 -9.487 1.00 89.25 351 PRO A C 1
ATOM 2809 O O . PRO A 1 351 ? -3.097 -11.999 -9.975 1.00 89.25 351 PRO A O 1
ATOM 2812 N N . ASP A 1 352 ? -3.700 -9.849 -10.234 1.00 85.69 352 ASP A N 1
ATOM 2813 C CA . ASP A 1 352 ? -3.661 -9.831 -11.701 1.00 85.69 352 ASP A CA 1
ATOM 2814 C C . ASP A 1 352 ? -2.288 -9.434 -12.274 1.00 85.69 352 ASP A C 1
ATOM 2816 O O . ASP A 1 352 ? -2.151 -9.248 -13.484 1.00 85.69 352 ASP A O 1
ATOM 2820 N N . ARG A 1 353 ? -1.261 -9.239 -11.432 1.00 89.38 353 ARG A N 1
ATOM 2821 C CA . ARG A 1 353 ? 0.101 -8.934 -11.898 1.00 89.38 353 ARG A CA 1
ATOM 2822 C C . ARG A 1 353 ? 0.996 -10.155 -11.771 1.00 89.38 353 ARG A C 1
ATOM 2824 O O . ARG A 1 353 ? 1.024 -10.833 -10.748 1.00 89.38 353 ARG A O 1
ATOM 2831 N N . LYS A 1 354 ? 1.838 -10.372 -12.782 1.00 91.12 354 LYS A N 1
ATOM 2832 C CA . LYS A 1 354 ? 2.887 -11.388 -12.717 1.00 91.12 354 LYS A CA 1
ATOM 2833 C C . LYS A 1 354 ? 4.049 -10.887 -11.856 1.00 91.12 354 LYS A C 1
ATOM 2835 O O . LYS A 1 354 ? 4.867 -10.086 -12.314 1.00 91.12 354 LYS A O 1
ATOM 2840 N N . ILE A 1 355 ? 4.110 -11.368 -10.615 1.00 97.50 355 ILE A N 1
ATOM 2841 C CA . ILE A 1 355 ? 5.175 -11.048 -9.661 1.00 97.50 355 ILE A CA 1
ATOM 2842 C C . ILE A 1 355 ? 5.973 -12.315 -9.333 1.00 97.50 355 ILE A C 1
ATOM 2844 O O . ILE A 1 355 ? 5.425 -13.305 -8.855 1.00 97.50 355 ILE A O 1
ATOM 2848 N N . THR A 1 356 ? 7.280 -12.271 -9.579 1.00 97.81 356 THR A N 1
ATOM 2849 C CA . THR A 1 356 ? 8.233 -13.342 -9.274 1.00 97.81 356 THR A CA 1
ATOM 2850 C C . THR A 1 356 ? 9.031 -12.971 -8.027 1.00 97.81 356 THR A C 1
ATOM 2852 O O . THR A 1 356 ? 9.789 -12.002 -8.039 1.00 97.81 356 THR A O 1
ATOM 2855 N N . PHE A 1 357 ? 8.909 -13.755 -6.957 1.00 98.50 357 PHE A N 1
ATOM 2856 C CA . PHE A 1 357 ? 9.698 -13.569 -5.737 1.00 98.50 357 PHE A CA 1
ATOM 2857 C C . PHE A 1 357 ? 10.990 -14.383 -5.784 1.00 98.50 357 PHE A C 1
ATOM 2859 O O . PHE A 1 357 ? 10.971 -15.554 -6.159 1.00 98.50 357 PHE A O 1
ATOM 2866 N N . VAL A 1 358 ? 12.105 -13.769 -5.385 1.00 98.38 358 VAL A N 1
ATOM 2867 C CA . VAL A 1 358 ? 13.424 -14.417 -5.348 1.00 98.38 358 VAL A CA 1
ATOM 2868 C C . VAL A 1 358 ? 13.988 -14.314 -3.938 1.00 98.38 358 VAL A C 1
ATOM 2870 O O . VAL A 1 358 ? 14.180 -13.214 -3.430 1.00 98.38 358 VAL A O 1
ATOM 2873 N N . GLU A 1 359 ? 14.271 -15.446 -3.301 1.00 97.88 359 GLU A N 1
ATOM 2874 C CA . GLU A 1 359 ? 14.900 -15.449 -1.978 1.00 97.88 359 GLU A CA 1
ATOM 2875 C C . GLU A 1 359 ? 16.358 -14.983 -2.079 1.00 97.88 359 GLU A C 1
ATOM 2877 O O . GLU A 1 359 ? 17.143 -15.501 -2.877 1.00 97.88 359 GLU A O 1
ATOM 2882 N N . VAL A 1 360 ? 16.720 -14.000 -1.258 1.00 97.50 360 VAL A N 1
ATOM 2883 C CA . VAL A 1 360 ? 18.098 -13.556 -1.054 1.00 97.50 360 VAL A CA 1
ATOM 2884 C C . VAL A 1 360 ? 18.583 -14.194 0.236 1.00 97.50 360 VAL A C 1
ATOM 2886 O O . VAL A 1 360 ? 18.135 -13.839 1.319 1.00 97.50 360 VAL A O 1
ATOM 2889 N N . ASP A 1 361 ? 19.508 -15.135 0.128 1.00 94.06 361 ASP A N 1
ATOM 2890 C CA . ASP A 1 361 ? 20.133 -15.836 1.251 1.00 94.06 361 ASP A CA 1
ATOM 2891 C C . ASP A 1 361 ? 21.019 -14.909 2.101 1.00 94.06 361 ASP A C 1
ATOM 2893 O O . ASP A 1 361 ? 20.976 -14.969 3.330 1.00 94.06 361 ASP A O 1
ATOM 2897 N N . ASN A 1 362 ? 21.776 -14.007 1.468 1.00 94.62 362 ASN A N 1
ATOM 2898 C CA . ASN A 1 362 ? 22.621 -13.022 2.149 1.00 94.62 362 ASN A CA 1
ATOM 2899 C C . ASN A 1 362 ? 22.085 -11.582 2.010 1.00 94.62 362 ASN A C 1
ATOM 2901 O O . ASN A 1 362 ? 22.591 -10.773 1.227 1.00 94.62 362 ASN A O 1
ATOM 2905 N N . PHE A 1 363 ? 21.050 -11.247 2.786 1.00 92.50 363 PHE A N 1
ATOM 2906 C CA . PHE A 1 363 ? 20.461 -9.897 2.829 1.00 92.50 363 PHE A CA 1
ATOM 2907 C C . PHE A 1 363 ? 21.033 -8.985 3.934 1.00 92.50 363 PHE A C 1
ATOM 2909 O O . PHE A 1 363 ? 20.649 -7.815 4.019 1.00 92.50 363 PHE A O 1
ATOM 2916 N N . GLU A 1 364 ? 21.936 -9.485 4.785 1.00 91.56 364 GLU A N 1
ATOM 2917 C CA . GLU A 1 364 ? 22.569 -8.730 5.874 1.00 91.56 364 GLU A CA 1
ATOM 2918 C C . GLU A 1 364 ? 24.017 -9.179 6.109 1.00 91.56 364 GLU A C 1
ATOM 2920 O O . GLU A 1 364 ? 24.322 -10.364 6.103 1.00 91.56 364 GLU A O 1
ATOM 2925 N N . GLY A 1 365 ? 24.892 -8.220 6.422 1.00 91.06 365 GLY A N 1
ATOM 2926 C CA . GLY A 1 365 ? 26.286 -8.484 6.774 1.00 91.06 365 GLY A CA 1
ATOM 2927 C C . GLY A 1 365 ? 27.232 -8.373 5.575 1.00 91.06 365 GLY A C 1
ATOM 2928 O O . GLY A 1 365 ? 26.834 -7.888 4.511 1.00 91.06 365 GLY A O 1
ATOM 2929 N N . PRO A 1 366 ? 28.511 -8.752 5.737 1.00 93.62 366 PRO A N 1
ATOM 2930 C CA . PRO A 1 366 ? 29.498 -8.650 4.668 1.00 93.62 366 PRO A CA 1
ATOM 2931 C C . PRO A 1 366 ? 29.089 -9.423 3.405 1.00 93.62 366 PRO A C 1
ATOM 2933 O O . PRO A 1 366 ? 28.622 -10.558 3.474 1.00 93.62 366 PRO A O 1
ATOM 2936 N N . GLY A 1 367 ? 29.269 -8.805 2.238 1.00 91.75 367 GLY A N 1
ATOM 2937 C CA . GLY A 1 367 ? 28.922 -9.392 0.940 1.00 91.75 367 GLY A CA 1
ATOM 2938 C C . GLY A 1 367 ? 27.442 -9.285 0.552 1.00 91.75 367 GLY A C 1
ATOM 2939 O O . GLY A 1 367 ? 27.115 -9.569 -0.600 1.00 91.75 367 GLY A O 1
ATOM 2940 N N . SER A 1 368 ? 26.572 -8.827 1.461 1.00 94.19 368 SER A N 1
ATOM 2941 C CA . SER A 1 368 ? 25.184 -8.463 1.144 1.00 94.19 368 SER A CA 1
ATOM 2942 C C . SER A 1 368 ? 25.123 -7.172 0.311 1.00 94.19 368 SER A C 1
ATOM 2944 O O . SER A 1 368 ? 26.150 -6.616 -0.085 1.00 94.19 368 SER A O 1
ATOM 2946 N N . GLY A 1 369 ? 23.921 -6.665 0.038 1.00 93.69 369 GLY A N 1
ATOM 2947 C CA . GLY A 1 369 ? 23.717 -5.364 -0.601 1.00 93.69 369 GLY A CA 1
ATOM 2948 C C . GLY A 1 369 ? 22.925 -5.438 -1.908 1.00 93.69 369 GLY A C 1
ATOM 2949 O O . GLY A 1 369 ? 22.504 -6.519 -2.340 1.00 93.69 369 GLY A O 1
ATOM 2950 N N . PRO A 1 370 ? 22.687 -4.284 -2.553 1.00 94.38 370 PRO A N 1
ATOM 2951 C CA . PRO A 1 370 ? 21.811 -4.201 -3.718 1.00 94.38 370 PRO A CA 1
ATOM 2952 C C . PRO A 1 370 ? 22.387 -4.919 -4.948 1.00 94.38 370 PRO A C 1
ATOM 2954 O O . PRO A 1 370 ? 21.631 -5.522 -5.706 1.00 94.38 370 PRO A O 1
ATOM 2957 N N . GLY A 1 371 ? 23.716 -4.940 -5.116 1.00 96.38 371 GLY A N 1
ATOM 2958 C CA . GLY A 1 371 ? 24.367 -5.690 -6.193 1.00 96.38 371 GLY A CA 1
ATOM 2959 C C . GLY A 1 371 ? 24.201 -7.203 -6.038 1.00 96.38 371 GLY A C 1
ATOM 2960 O O . GLY A 1 371 ? 23.916 -7.894 -7.012 1.00 96.38 371 GLY A O 1
ATOM 2961 N N . TYR A 1 372 ? 24.309 -7.722 -4.810 1.00 97.19 372 TYR A N 1
ATOM 2962 C CA . TYR A 1 372 ? 24.076 -9.143 -4.538 1.00 97.19 372 TYR A CA 1
ATOM 2963 C C . TYR A 1 372 ? 22.604 -9.533 -4.729 1.00 97.19 372 TYR A C 1
ATOM 2965 O O . TYR A 1 372 ? 22.314 -10.500 -5.427 1.00 97.19 372 TYR A O 1
ATOM 2973 N N . SER A 1 373 ? 21.674 -8.718 -4.218 1.00 97.38 373 SER A N 1
ATOM 2974 C CA . SER A 1 373 ? 20.229 -8.945 -4.391 1.00 97.38 373 SER A CA 1
ATOM 2975 C C . SER A 1 373 ? 19.822 -9.003 -5.874 1.00 97.38 373 SER A C 1
ATOM 2977 O O . SER A 1 373 ? 19.018 -9.848 -6.267 1.00 97.38 373 SER A O 1
ATOM 2979 N N . LEU A 1 374 ? 20.408 -8.141 -6.720 1.00 97.50 374 LEU A N 1
ATOM 2980 C CA . LEU A 1 374 ? 20.206 -8.193 -8.173 1.00 97.50 374 LEU A CA 1
ATOM 2981 C C . LEU A 1 374 ? 20.773 -9.465 -8.810 1.00 97.50 374 LEU A C 1
ATOM 2983 O O . LEU A 1 374 ? 20.146 -10.010 -9.715 1.00 97.50 374 LEU A O 1
ATOM 2987 N N . LEU A 1 375 ? 21.931 -9.952 -8.355 1.00 97.62 375 LEU A N 1
ATOM 2988 C CA . LEU A 1 375 ? 22.521 -11.186 -8.880 1.00 97.62 375 LEU A CA 1
ATOM 2989 C C . LEU A 1 375 ? 21.655 -12.412 -8.606 1.00 97.62 375 LEU A C 1
ATOM 2991 O O . LEU A 1 375 ? 21.494 -13.228 -9.510 1.00 97.62 375 LEU A O 1
ATOM 2995 N N . CYS A 1 376 ? 21.040 -12.510 -7.424 1.00 97.94 376 CYS A N 1
ATOM 2996 C CA . CYS A 1 376 ? 20.058 -13.560 -7.134 1.00 97.94 376 CYS A CA 1
ATOM 2997 C C . CYS A 1 376 ? 18.913 -13.553 -8.164 1.00 97.94 376 CYS A C 1
ATOM 2999 O O . CYS A 1 376 ? 18.415 -14.604 -8.558 1.00 97.94 376 CYS A O 1
ATOM 3001 N N . CYS A 1 377 ? 18.538 -12.372 -8.668 1.00 98.19 377 CYS A N 1
ATOM 3002 C CA . CYS A 1 377 ? 17.477 -12.205 -9.663 1.00 98.19 377 CYS A CA 1
ATOM 3003 C C . CYS A 1 377 ? 17.925 -12.428 -11.114 1.00 98.19 377 CYS A C 1
ATOM 3005 O O . CYS A 1 377 ? 17.067 -12.492 -11.998 1.00 98.19 377 CYS A O 1
ATOM 3007 N N . LYS A 1 378 ? 19.233 -12.552 -11.390 1.00 97.62 378 LYS A N 1
ATOM 3008 C CA . LYS A 1 378 ? 19.778 -12.683 -12.753 1.00 97.62 378 LYS A CA 1
ATOM 3009 C C . LYS A 1 378 ? 19.022 -13.722 -13.596 1.00 97.62 378 LYS A C 1
ATOM 3011 O O . LYS A 1 378 ? 18.632 -13.356 -14.706 1.00 97.62 378 LYS A O 1
ATOM 3016 N N . PRO A 1 379 ? 18.741 -14.960 -13.132 1.00 96.31 379 PRO A N 1
ATOM 3017 C CA . PRO A 1 379 ? 18.049 -15.965 -13.949 1.00 96.31 379 PRO A CA 1
ATOM 3018 C C . PRO A 1 379 ? 16.685 -15.509 -14.490 1.00 96.31 379 PRO A C 1
ATOM 3020 O O . PRO A 1 379 ? 16.269 -15.951 -15.557 1.00 96.31 379 PRO A O 1
ATOM 3023 N N . HIS A 1 380 ? 16.013 -14.587 -13.795 1.00 95.12 380 HIS A N 1
ATOM 3024 C CA . HIS A 1 380 ? 14.698 -14.063 -14.168 1.00 95.12 380 HIS A CA 1
ATOM 3025 C C . HIS A 1 380 ? 14.759 -12.788 -15.023 1.00 95.12 380 HIS A C 1
ATOM 3027 O O . HIS A 1 380 ? 13.739 -12.401 -15.593 1.00 95.12 380 HIS A O 1
ATOM 3033 N N . LEU A 1 381 ? 15.938 -12.166 -15.144 1.00 95.62 381 LEU A N 1
ATOM 3034 C CA . LEU A 1 381 ? 16.190 -10.870 -15.787 1.00 95.62 381 LEU A CA 1
ATOM 3035 C C . LEU A 1 381 ? 17.133 -11.009 -17.004 1.00 95.62 381 LEU A C 1
ATOM 3037 O O . LEU A 1 381 ? 18.102 -10.263 -17.163 1.00 95.62 381 LEU A O 1
ATOM 3041 N N . GLN A 1 382 ? 16.878 -12.005 -17.860 1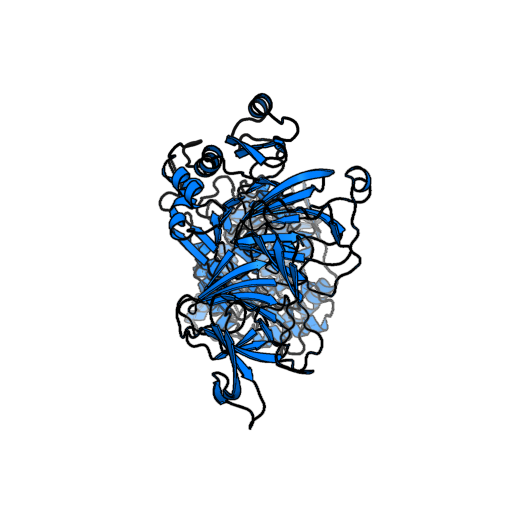.00 92.69 382 GLN A N 1
ATOM 3042 C CA . GLN A 1 382 ? 17.632 -12.256 -19.103 1.00 92.69 382 GLN A CA 1
ATOM 3043 C C . GLN A 1 382 ? 17.049 -11.501 -20.314 1.00 92.69 382 GLN A C 1
ATOM 3045 O O . GLN A 1 382 ? 16.860 -12.055 -21.395 1.00 92.69 382 GLN A O 1
ATOM 3050 N N . CYS A 1 383 ? 16.756 -10.221 -20.113 1.00 82.69 383 CYS A N 1
ATOM 3051 C CA . CYS A 1 383 ? 16.238 -9.263 -21.091 1.00 82.69 383 CYS A CA 1
ATOM 3052 C C . CYS A 1 383 ? 16.665 -7.850 -20.655 1.00 82.69 383 CYS A C 1
ATOM 3054 O O . CYS A 1 383 ? 17.186 -7.713 -19.544 1.00 82.69 383 CYS A O 1
ATOM 3056 N N . PRO A 1 384 ? 16.445 -6.791 -21.456 1.00 89.50 384 PRO A N 1
ATOM 3057 C CA . PRO A 1 384 ? 16.466 -5.435 -20.921 1.00 89.50 384 PRO A CA 1
ATOM 3058 C C . PRO A 1 384 ? 15.590 -5.341 -19.667 1.00 89.50 384 PRO A C 1
ATOM 3060 O O . PRO A 1 384 ? 14.553 -6.000 -19.576 1.00 89.50 384 PRO A O 1
ATOM 3063 N N . PHE A 1 385 ? 16.002 -4.577 -18.665 1.00 97.38 385 PHE A N 1
ATOM 3064 C CA . PHE A 1 385 ? 15.229 -4.470 -17.430 1.00 97.38 385 PHE A CA 1
ATOM 3065 C C . PHE A 1 385 ? 15.425 -3.124 -16.753 1.00 97.38 385 PHE A C 1
ATOM 3067 O O . PHE A 1 385 ? 16.449 -2.467 -16.922 1.00 97.38 385 PHE A O 1
ATOM 3074 N N . ILE A 1 386 ? 14.434 -2.723 -15.968 1.00 98.50 386 ILE A N 1
ATOM 3075 C CA . ILE A 1 386 ? 14.549 -1.619 -15.021 1.00 98.50 386 ILE A CA 1
ATOM 3076 C C . ILE A 1 386 ? 14.743 -2.238 -13.649 1.00 98.50 386 ILE A C 1
ATOM 3078 O O . ILE A 1 386 ? 14.119 -3.248 -13.331 1.00 98.50 386 ILE A O 1
ATOM 3082 N N . TRP A 1 387 ? 15.578 -1.644 -12.813 1.00 98.06 387 TRP A N 1
ATOM 3083 C CA . TRP A 1 387 ? 15.568 -1.964 -11.397 1.00 98.06 387 TRP A CA 1
ATOM 3084 C C . TRP A 1 387 ? 15.459 -0.698 -10.561 1.00 98.06 387 TRP A C 1
ATOM 3086 O O . TRP A 1 387 ? 15.914 0.366 -10.978 1.00 98.06 387 TRP A O 1
ATOM 3096 N N . THR A 1 388 ? 14.843 -0.824 -9.391 1.00 98.25 388 THR A N 1
ATOM 3097 C CA . THR A 1 388 ? 14.703 0.258 -8.418 1.00 98.25 388 THR A CA 1
ATOM 3098 C C . THR A 1 388 ? 14.831 -0.272 -6.999 1.00 98.25 388 THR A C 1
ATOM 3100 O O . THR A 1 388 ? 14.402 -1.391 -6.706 1.00 98.25 388 THR A O 1
ATOM 3103 N N . SER A 1 389 ? 15.413 0.508 -6.094 1.00 96.25 389 SER A N 1
ATOM 3104 C CA . SER A 1 389 ? 15.290 0.241 -4.664 1.00 96.25 389 SER A CA 1
ATOM 3105 C C . SER A 1 389 ? 13.888 0.600 -4.174 1.00 96.25 389 SER A C 1
ATOM 3107 O O . SER A 1 389 ? 13.227 1.485 -4.717 1.00 96.25 389 SER A O 1
ATOM 3109 N N . VAL A 1 390 ? 13.404 -0.126 -3.161 1.00 95.25 390 VAL A N 1
ATOM 3110 C CA . VAL A 1 390 ? 12.039 0.067 -2.641 1.00 95.25 390 VAL A CA 1
ATOM 3111 C C . VAL A 1 390 ? 11.859 1.360 -1.832 1.00 95.25 390 VAL A C 1
ATOM 3113 O O . VAL A 1 390 ? 10.746 1.712 -1.462 1.00 95.25 390 VAL A O 1
ATOM 3116 N N . ASP A 1 391 ? 12.953 2.063 -1.540 1.00 93.88 391 ASP A N 1
ATOM 3117 C CA . ASP A 1 391 ? 12.968 3.368 -0.874 1.00 93.88 391 ASP A CA 1
ATOM 3118 C C . ASP A 1 391 ? 13.043 4.561 -1.841 1.00 93.88 391 ASP A C 1
ATOM 3120 O O . ASP A 1 391 ? 13.174 5.701 -1.398 1.00 93.88 391 ASP A O 1
ATOM 3124 N N . THR A 1 392 ? 12.916 4.308 -3.144 1.00 95.62 392 THR A N 1
ATOM 3125 C CA . THR A 1 392 ? 12.938 5.330 -4.193 1.00 95.62 392 THR A CA 1
ATOM 3126 C C . THR A 1 392 ? 11.542 5.520 -4.758 1.00 95.62 392 THR A C 1
ATOM 3128 O O . THR A 1 392 ? 11.099 4.765 -5.624 1.00 95.62 392 THR A O 1
ATOM 3131 N N . ILE A 1 393 ? 10.845 6.549 -4.275 1.00 96.81 393 ILE A N 1
ATOM 3132 C CA . ILE A 1 393 ? 9.529 6.935 -4.786 1.00 96.81 393 ILE A CA 1
ATOM 3133 C C . ILE A 1 393 ? 9.711 8.054 -5.809 1.00 96.81 393 ILE A C 1
ATOM 3135 O O . ILE A 1 393 ? 10.403 9.034 -5.539 1.00 96.81 393 ILE A O 1
ATOM 3139 N N . VAL A 1 394 ? 9.103 7.909 -6.988 1.00 95.81 394 VAL A N 1
ATOM 3140 C CA . VAL A 1 394 ? 9.167 8.912 -8.061 1.00 95.81 394 VAL A CA 1
ATOM 3141 C C . VAL A 1 394 ? 7.773 9.259 -8.572 1.00 95.81 394 VAL A C 1
ATOM 3143 O O . VAL A 1 394 ? 6.956 8.372 -8.829 1.00 95.81 394 VAL A O 1
ATOM 3146 N N . GLU A 1 395 ? 7.498 10.549 -8.737 1.00 91.94 395 GLU A N 1
ATOM 3147 C CA . GLU A 1 395 ? 6.266 11.035 -9.369 1.00 91.94 395 GLU A CA 1
ATOM 3148 C C . GLU A 1 395 ? 6.401 11.138 -10.893 1.00 91.94 395 GLU A C 1
ATOM 3150 O O . GLU A 1 395 ? 5.419 10.900 -11.594 1.00 91.94 395 GLU A O 1
ATOM 3155 N N . ASP A 1 396 ? 7.602 11.391 -11.422 1.00 90.62 396 ASP A N 1
ATOM 3156 C CA . ASP A 1 396 ? 7.868 11.467 -12.864 1.00 90.62 396 ASP A CA 1
ATOM 3157 C C . ASP A 1 396 ? 7.651 10.115 -13.575 1.00 90.62 396 ASP A C 1
ATOM 3159 O O . ASP A 1 396 ? 7.701 9.044 -12.958 1.00 90.62 396 ASP A O 1
ATOM 3163 N N . ASP A 1 397 ? 7.435 10.143 -14.891 1.00 85.25 397 ASP A N 1
ATOM 3164 C CA . ASP A 1 397 ? 7.349 8.928 -15.708 1.00 85.25 397 ASP A CA 1
ATOM 3165 C C . ASP A 1 397 ? 8.700 8.208 -15.800 1.00 85.25 397 ASP A C 1
ATOM 3167 O O . ASP A 1 397 ? 9.753 8.817 -16.032 1.00 85.25 397 ASP A O 1
ATOM 3171 N N . VAL A 1 398 ? 8.659 6.882 -15.648 1.00 89.12 398 VAL A N 1
ATOM 3172 C CA . VAL A 1 398 ? 9.845 6.026 -15.723 1.00 89.12 398 VAL A CA 1
ATOM 3173 C C . VAL A 1 398 ? 10.036 5.567 -17.174 1.00 89.12 398 VAL A C 1
ATOM 3175 O O . VAL A 1 398 ? 9.168 4.870 -17.700 1.00 89.12 398 VAL A O 1
ATOM 3178 N N . PRO A 1 399 ? 11.150 5.925 -17.841 1.00 82.62 399 PRO A N 1
ATOM 3179 C CA . PRO A 1 399 ? 11.365 5.554 -19.233 1.00 82.62 399 PRO A CA 1
ATOM 3180 C C . PRO A 1 399 ? 11.690 4.066 -19.372 1.00 82.62 399 PRO A C 1
ATOM 3182 O O . PRO A 1 399 ? 12.354 3.470 -18.525 1.00 82.62 399 PRO A O 1
ATOM 3185 N N . SER A 1 400 ? 11.301 3.475 -20.495 1.00 82.75 400 SER A N 1
ATOM 3186 C CA . SER A 1 400 ? 11.674 2.103 -20.833 1.00 82.75 400 SER A CA 1
ATOM 3187 C C . SER A 1 400 ? 13.197 1.921 -20.983 1.00 82.75 400 SER A C 1
ATOM 3189 O O . SER A 1 400 ? 13.909 2.869 -21.333 1.00 82.75 400 SER A O 1
ATOM 3191 N N . PRO A 1 401 ? 13.751 0.711 -20.778 1.00 88.88 401 PRO A N 1
ATOM 3192 C CA . PRO A 1 401 ? 15.188 0.463 -20.880 1.00 88.88 401 PRO A CA 1
ATOM 3193 C C . PRO A 1 401 ? 15.635 0.195 -22.333 1.00 88.88 401 PRO A C 1
ATOM 3195 O O . PRO A 1 401 ? 16.342 -0.771 -22.589 1.00 88.88 401 PRO A O 1
ATOM 3198 N N . THR A 1 402 ? 15.244 1.041 -23.297 1.00 78.25 402 THR A N 1
ATOM 3199 C CA . THR A 1 402 ? 15.684 0.948 -24.715 1.00 78.25 402 THR A CA 1
ATOM 3200 C C . THR A 1 402 ? 17.145 1.372 -24.923 1.00 78.25 402 THR A C 1
ATOM 3202 O O . THR A 1 402 ? 17.761 1.100 -25.950 1.00 78.25 402 THR A O 1
ATOM 3205 N N . LYS A 1 403 ? 17.715 2.037 -23.917 1.00 83.25 403 LYS A N 1
ATOM 3206 C CA . LYS A 1 403 ? 19.125 2.414 -23.769 1.00 83.25 403 LYS A CA 1
ATOM 3207 C C . LYS A 1 403 ? 19.510 2.276 -22.298 1.00 83.25 403 LYS A C 1
ATOM 3209 O O . LYS A 1 403 ? 18.625 2.248 -21.444 1.00 83.25 403 LYS A O 1
ATOM 3214 N N . ASN A 1 404 ? 20.806 2.221 -21.982 1.00 94.38 404 ASN A N 1
ATOM 3215 C CA . ASN A 1 404 ? 21.212 2.257 -20.576 1.00 94.38 404 ASN A CA 1
ATOM 3216 C C . ASN A 1 404 ? 20.990 3.658 -20.019 1.00 94.38 404 ASN A C 1
ATOM 3218 O O . ASN A 1 404 ? 21.444 4.645 -20.603 1.00 94.38 404 ASN A O 1
ATOM 3222 N N . TRP A 1 405 ? 20.337 3.745 -18.873 1.00 97.44 405 TRP A N 1
ATOM 3223 C CA . TRP A 1 405 ? 20.144 5.006 -18.183 1.00 97.44 405 TRP A CA 1
ATOM 3224 C C . TRP A 1 405 ? 20.153 4.813 -16.673 1.00 97.44 405 TRP A C 1
ATOM 3226 O O . TRP A 1 405 ? 19.857 3.735 -16.162 1.00 97.44 405 TRP A O 1
ATOM 3236 N N . ILE A 1 406 ? 20.481 5.883 -15.959 1.00 98.31 406 ILE A N 1
ATOM 3237 C CA . ILE A 1 406 ? 20.377 5.967 -14.503 1.00 98.31 406 ILE A CA 1
ATOM 3238 C C . ILE A 1 406 ? 19.477 7.141 -14.125 1.00 98.31 406 ILE A C 1
ATOM 3240 O O . ILE A 1 406 ? 19.560 8.215 -14.722 1.00 98.31 406 ILE A O 1
ATOM 3244 N N . GLY A 1 407 ? 18.611 6.936 -13.141 1.00 98.06 407 GLY A N 1
ATOM 3245 C CA . GLY A 1 407 ? 17.840 8.003 -12.528 1.00 98.06 407 GLY A CA 1
ATOM 3246 C C . GLY A 1 407 ? 18.743 8.862 -11.652 1.00 98.06 407 GLY A C 1
ATOM 3247 O O . GLY A 1 407 ? 19.511 8.328 -10.844 1.00 98.06 407 GLY A O 1
ATOM 3248 N N . VAL A 1 408 ? 18.656 10.179 -11.812 1.00 97.50 408 VAL A N 1
ATOM 3249 C CA . VAL A 1 408 ? 19.424 11.133 -11.013 1.00 97.50 408 VAL A CA 1
ATOM 3250 C C . VAL A 1 408 ? 18.543 12.188 -10.359 1.00 97.50 408 VAL A C 1
ATOM 3252 O O . VAL A 1 408 ? 17.523 12.593 -10.916 1.00 97.50 408 VAL A O 1
ATOM 3255 N N . GLY A 1 409 ? 18.956 12.623 -9.172 1.00 95.62 409 GLY A N 1
ATOM 3256 C CA . GLY A 1 409 ? 18.259 13.606 -8.361 1.00 95.62 409 GLY A CA 1
ATOM 3257 C C . GLY A 1 409 ? 19.224 14.518 -7.612 1.00 95.62 409 GLY A C 1
ATOM 3258 O O . GLY A 1 409 ? 20.426 14.257 -7.497 1.00 95.62 409 GLY A O 1
ATOM 3259 N N . LYS A 1 410 ? 18.675 15.618 -7.097 1.00 94.06 410 LYS A N 1
ATOM 3260 C CA . LYS A 1 410 ? 19.437 16.635 -6.375 1.00 94.06 410 LYS A CA 1
ATOM 3261 C C . LYS A 1 410 ? 19.639 16.256 -4.913 1.00 94.06 410 LYS A C 1
ATOM 3263 O O . LYS A 1 410 ? 18.695 15.867 -4.232 1.00 94.06 410 LYS A O 1
ATOM 3268 N N . ILE A 1 411 ? 20.856 16.459 -4.418 1.00 91.94 411 ILE A N 1
ATOM 3269 C CA . ILE A 1 411 ? 21.239 16.219 -3.023 1.00 91.94 411 ILE A CA 1
ATOM 3270 C C . ILE A 1 411 ? 22.040 17.391 -2.449 1.00 91.94 411 ILE A C 1
ATOM 3272 O O . ILE A 1 411 ? 22.595 18.212 -3.179 1.00 91.94 411 ILE A O 1
ATOM 3276 N N . SER A 1 412 ? 22.125 17.446 -1.121 1.00 89.00 412 SER A N 1
ATOM 3277 C CA . SER A 1 412 ? 23.036 18.333 -0.384 1.00 89.00 412 SER A CA 1
ATOM 3278 C C . SER A 1 412 ? 24.276 17.608 0.158 1.00 89.00 412 SER A C 1
ATOM 3280 O O . SER A 1 412 ? 25.320 18.235 0.327 1.00 89.00 412 SER A O 1
ATOM 3282 N N . ASP A 1 413 ? 24.185 16.297 0.402 1.00 89.62 413 ASP A N 1
ATOM 3283 C CA . ASP A 1 413 ? 25.259 15.460 0.951 1.00 89.62 413 ASP A CA 1
ATOM 3284 C C . ASP A 1 413 ? 25.468 14.200 0.101 1.00 89.62 413 ASP A C 1
ATOM 3286 O O . ASP A 1 413 ? 24.571 13.360 -0.003 1.00 89.62 413 ASP A O 1
ATOM 3290 N N . SER A 1 414 ? 26.657 14.050 -0.494 1.00 91.19 414 SER A N 1
ATOM 3291 C CA . SER A 1 414 ? 27.006 12.914 -1.356 1.00 91.19 414 SER A CA 1
ATOM 3292 C C . SER A 1 414 ? 27.546 11.694 -0.615 1.00 91.19 414 SER A C 1
ATOM 3294 O O . SER A 1 414 ? 27.639 10.620 -1.209 1.00 91.19 414 SER A O 1
ATOM 3296 N N . ALA A 1 415 ? 27.848 11.787 0.686 1.00 89.50 415 ALA A N 1
ATOM 3297 C CA . ALA A 1 415 ? 28.520 10.720 1.437 1.00 89.50 415 ALA A CA 1
ATOM 3298 C C . ALA A 1 415 ? 27.711 9.409 1.543 1.00 89.50 415 ALA A C 1
ATOM 3300 O O . ALA A 1 415 ? 28.234 8.369 1.969 1.00 89.50 415 ALA A O 1
ATOM 3301 N N . ARG A 1 416 ? 26.424 9.448 1.185 1.00 87.62 416 ARG A N 1
ATOM 3302 C CA . ARG A 1 416 ? 25.497 8.308 1.185 1.00 87.62 416 ARG A CA 1
ATOM 3303 C C . ARG A 1 416 ? 25.178 7.758 -0.205 1.00 87.62 416 ARG A C 1
ATOM 3305 O O . ARG A 1 416 ? 24.612 6.669 -0.274 1.00 87.62 416 ARG A O 1
ATOM 3312 N N . PHE A 1 417 ? 25.520 8.478 -1.268 1.00 91.19 417 PHE A N 1
ATOM 3313 C CA . PHE A 1 417 ? 25.026 8.212 -2.615 1.00 91.19 417 PHE A CA 1
ATOM 3314 C C . PHE A 1 417 ? 26.143 7.766 -3.554 1.00 91.19 417 PHE A C 1
ATOM 3316 O O . PHE A 1 417 ? 27.315 8.091 -3.370 1.00 91.19 417 PHE A O 1
ATOM 3323 N N . LEU A 1 418 ? 25.751 7.035 -4.593 1.00 94.50 418 LEU A N 1
ATOM 3324 C CA . LEU A 1 418 ? 26.516 6.968 -5.829 1.00 94.50 418 LEU A CA 1
ATOM 3325 C C . LEU A 1 418 ? 26.223 8.255 -6.608 1.00 94.50 418 LEU A C 1
ATOM 3327 O O . LEU A 1 418 ? 25.062 8.624 -6.742 1.00 94.50 418 LEU A O 1
ATOM 3331 N N . VAL A 1 419 ? 27.238 8.943 -7.115 1.00 96.44 419 VAL A 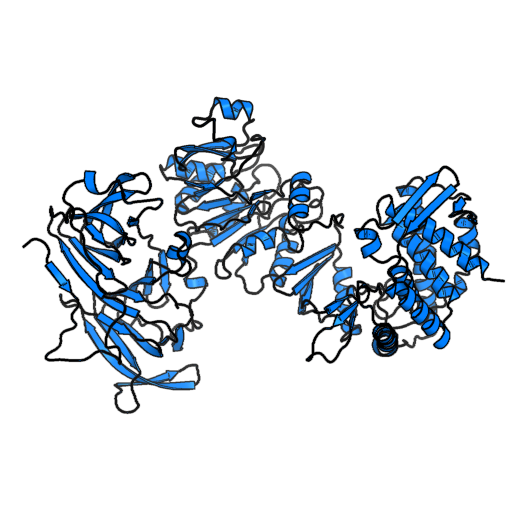N 1
ATOM 3332 C CA . VAL A 1 419 ? 27.072 10.174 -7.899 1.00 96.44 419 VAL A CA 1
ATOM 3333 C C . VAL A 1 419 ? 27.678 9.976 -9.279 1.00 96.44 419 VAL A C 1
ATOM 3335 O O . VAL A 1 419 ? 28.802 9.487 -9.398 1.00 96.44 419 VAL A O 1
ATOM 3338 N N . ALA A 1 420 ? 26.926 10.329 -10.317 1.00 95.81 420 ALA A N 1
ATOM 3339 C CA . ALA A 1 420 ? 27.379 10.240 -11.696 1.00 95.81 420 ALA A CA 1
ATOM 3340 C C . ALA A 1 420 ? 27.992 11.567 -12.147 1.00 95.81 420 ALA A C 1
ATOM 3342 O O . ALA A 1 420 ? 27.336 12.607 -12.116 1.00 95.81 420 ALA A O 1
ATOM 3343 N N . ASP A 1 421 ? 29.239 11.530 -12.603 1.00 94.50 421 ASP A N 1
ATOM 3344 C CA . ASP A 1 421 ? 29.835 12.666 -13.297 1.00 94.50 421 ASP A CA 1
ATOM 3345 C C . ASP A 1 421 ? 29.539 12.527 -14.787 1.00 94.50 421 ASP A C 1
ATOM 3347 O O . ASP A 1 421 ? 29.905 11.530 -15.418 1.00 94.50 421 ASP A O 1
ATOM 3351 N N . ALA A 1 422 ? 28.798 13.491 -15.325 1.00 91.12 422 ALA A N 1
ATOM 3352 C CA . ALA A 1 422 ? 28.202 13.395 -16.645 1.00 91.12 422 ALA A CA 1
ATOM 3353 C C . ALA A 1 422 ? 28.445 14.665 -17.458 1.00 91.12 422 ALA A C 1
ATOM 3355 O O . ALA A 1 422 ? 28.292 15.787 -16.962 1.00 91.12 422 ALA A O 1
ATOM 3356 N N . LEU A 1 423 ? 28.751 14.474 -18.740 1.00 85.38 423 LEU A N 1
ATOM 3357 C CA . LEU A 1 423 ? 28.891 15.533 -19.729 1.00 85.38 423 LEU A CA 1
ATOM 3358 C C . LEU A 1 423 ? 27.743 15.426 -20.736 1.00 85.38 423 LEU A C 1
ATOM 3360 O O . LEU A 1 423 ? 27.542 14.383 -21.352 1.00 85.38 423 LEU A O 1
ATOM 3364 N N . ASN A 1 424 ? 26.966 16.502 -20.899 1.00 82.31 424 ASN A N 1
ATOM 3365 C CA . ASN A 1 424 ? 25.795 16.539 -21.791 1.00 82.31 424 ASN A CA 1
ATOM 3366 C C . ASN A 1 424 ? 24.819 15.362 -21.568 1.00 82.31 424 ASN A C 1
ATOM 3368 O O . ASN A 1 424 ? 24.297 14.778 -22.515 1.00 82.31 424 ASN A O 1
ATOM 3372 N N . GLY A 1 425 ? 24.609 14.984 -20.303 1.00 86.19 425 GLY A N 1
ATOM 3373 C CA . GLY A 1 425 ? 23.706 13.896 -19.923 1.00 86.19 425 GLY A CA 1
ATOM 3374 C C . GLY A 1 425 ? 24.231 12.481 -20.191 1.00 86.19 425 GLY A C 1
ATOM 3375 O O . GLY A 1 425 ? 23.472 11.525 -20.052 1.00 86.19 425 GLY A O 1
ATOM 3376 N N . VAL A 1 426 ? 25.504 12.317 -20.562 1.00 92.56 426 VAL A N 1
ATOM 3377 C CA . VAL A 1 426 ? 26.167 11.012 -20.702 1.00 92.56 426 VAL A CA 1
ATOM 3378 C C . VAL A 1 426 ? 27.169 10.843 -19.567 1.00 92.56 426 VAL A C 1
ATOM 3380 O O . VAL A 1 426 ? 27.958 11.743 -19.298 1.00 92.56 426 VAL A O 1
ATOM 3383 N N . VAL A 1 427 ? 27.108 9.709 -18.872 1.00 95.38 427 VAL A N 1
ATOM 3384 C CA . VAL A 1 427 ? 27.981 9.417 -17.730 1.00 95.38 427 VAL A CA 1
ATOM 3385 C C . VAL A 1 427 ? 29.387 9.082 -18.214 1.00 95.38 427 VAL A C 1
ATOM 3387 O O . VAL A 1 427 ? 29.562 8.165 -19.013 1.00 95.38 427 VAL A O 1
ATOM 3390 N N . GLU A 1 428 ? 30.373 9.782 -17.662 1.00 94.12 428 GLU A N 1
ATOM 3391 C CA . GLU A 1 428 ? 31.799 9.537 -17.898 1.00 94.12 428 GLU A CA 1
ATOM 3392 C C . GLU A 1 428 ? 32.399 8.671 -16.785 1.00 94.12 428 GLU A C 1
ATOM 3394 O O . GLU A 1 428 ? 33.206 7.776 -17.034 1.00 94.12 428 GLU A O 1
ATOM 3399 N N . THR A 1 429 ? 31.996 8.916 -15.535 1.00 94.69 429 THR A N 1
ATOM 3400 C CA . THR A 1 429 ? 32.466 8.149 -14.377 1.00 94.69 429 THR A CA 1
ATOM 3401 C C . THR A 1 429 ? 31.485 8.212 -13.207 1.00 94.69 429 THR A C 1
ATOM 3403 O O . THR A 1 429 ? 30.554 9.019 -13.183 1.00 94.69 429 THR A O 1
ATOM 3406 N N . PHE A 1 430 ? 31.712 7.359 -12.212 1.00 95.19 430 PHE A N 1
ATOM 3407 C CA . PHE A 1 430 ? 30.938 7.288 -10.981 1.00 95.19 430 PHE A CA 1
ATOM 3408 C C . PHE A 1 430 ? 31.814 7.518 -9.746 1.00 95.19 430 PHE A C 1
ATOM 3410 O O . PHE A 1 430 ? 32.940 7.027 -9.661 1.00 95.19 430 PHE A O 1
ATOM 3417 N N . PHE A 1 431 ? 31.247 8.177 -8.737 1.00 93.00 431 PHE A N 1
ATOM 3418 C CA . PHE A 1 431 ? 31.825 8.326 -7.403 1.00 93.00 431 PHE A CA 1
ATOM 3419 C C . PHE A 1 431 ? 30.895 7.692 -6.363 1.00 93.00 431 PHE A C 1
ATOM 3421 O O . PHE A 1 431 ? 29.763 8.132 -6.194 1.00 93.00 431 PHE A O 1
ATOM 3428 N N . ASP A 1 432 ? 31.349 6.650 -5.663 1.00 91.56 432 ASP A N 1
ATOM 3429 C CA . ASP A 1 432 ? 30.515 5.878 -4.729 1.00 91.56 432 ASP A CA 1
ATOM 3430 C C . ASP A 1 432 ? 30.787 6.284 -3.272 1.00 91.56 432 ASP A C 1
ATOM 3432 O O . ASP A 1 432 ? 31.888 6.074 -2.756 1.00 91.56 432 ASP A O 1
ATOM 3436 N N . LYS A 1 433 ? 29.784 6.879 -2.608 1.00 89.38 433 LYS A N 1
ATOM 3437 C CA . LYS A 1 433 ? 29.797 7.248 -1.179 1.00 89.38 433 LYS A CA 1
ATOM 3438 C C . LYS A 1 433 ? 30.988 8.139 -0.789 1.00 89.38 433 LYS A C 1
ATOM 3440 O O . LYS A 1 433 ? 31.555 7.998 0.300 1.00 89.38 433 LYS A O 1
ATOM 3445 N N . VAL A 1 434 ? 31.349 9.063 -1.681 1.00 91.00 434 VAL A N 1
ATOM 3446 C CA . VAL A 1 434 ? 32.435 10.038 -1.501 1.00 91.00 434 VAL A CA 1
ATOM 3447 C C . VAL A 1 434 ? 31.892 11.299 -0.808 1.00 91.00 434 VAL A C 1
ATOM 3449 O O . VAL A 1 434 ? 30.850 11.800 -1.234 1.00 91.00 434 VAL A O 1
ATOM 3452 N N . PRO A 1 435 ? 32.560 11.830 0.236 1.00 92.94 435 PRO A N 1
ATOM 3453 C CA . PRO A 1 435 ? 32.190 13.101 0.869 1.00 92.94 435 PRO A CA 1
ATOM 3454 C C . PRO A 1 435 ? 32.123 14.283 -0.113 1.00 92.94 435 PRO A C 1
ATOM 3456 O O . PRO A 1 435 ? 32.891 14.335 -1.075 1.00 92.94 435 PRO A O 1
ATOM 3459 N N . THR A 1 436 ? 31.205 15.227 0.127 1.00 91.44 436 THR A N 1
ATOM 3460 C CA . THR A 1 436 ? 30.882 16.326 -0.805 1.00 91.44 436 THR A CA 1
ATOM 3461 C C . THR A 1 436 ? 32.085 17.202 -1.154 1.00 91.44 436 THR A C 1
ATOM 3463 O O . THR A 1 436 ? 32.282 17.546 -2.316 1.00 91.44 436 THR A O 1
ATOM 3466 N N . ASP A 1 437 ? 32.904 17.547 -0.166 1.00 90.69 437 ASP A N 1
ATOM 3467 C CA . ASP A 1 437 ? 34.129 18.329 -0.339 1.00 90.69 437 ASP A CA 1
ATOM 3468 C C . ASP A 1 437 ? 35.109 17.636 -1.299 1.00 90.69 437 ASP A C 1
ATOM 3470 O O . ASP A 1 437 ? 35.525 18.223 -2.298 1.00 90.69 437 ASP A O 1
ATOM 3474 N N . MET A 1 438 ? 35.379 16.348 -1.076 1.00 90.75 438 MET A N 1
ATOM 3475 C CA . MET A 1 438 ? 36.259 15.547 -1.936 1.00 90.75 438 MET A CA 1
ATOM 3476 C C . MET A 1 438 ? 35.675 15.307 -3.335 1.00 90.75 438 MET A C 1
ATOM 3478 O O . MET A 1 438 ? 36.417 15.200 -4.314 1.00 90.75 438 MET A O 1
ATOM 3482 N N . LEU A 1 439 ? 34.351 15.187 -3.445 1.00 90.81 439 LEU A N 1
ATOM 3483 C CA . LEU A 1 439 ? 33.657 15.008 -4.720 1.00 90.81 439 LEU A CA 1
ATOM 3484 C C . LEU A 1 439 ? 33.812 16.246 -5.615 1.00 90.81 439 LEU A C 1
ATOM 3486 O O . LEU A 1 439 ? 34.143 16.121 -6.795 1.00 90.81 439 LEU A O 1
ATOM 3490 N N . LEU A 1 440 ? 33.626 17.442 -5.047 1.00 89.38 440 LEU A N 1
ATOM 3491 C CA . LEU A 1 440 ? 33.755 18.716 -5.764 1.00 89.38 440 LEU A CA 1
ATOM 3492 C C . LEU A 1 440 ? 35.187 18.985 -6.251 1.00 89.38 440 LEU A C 1
ATOM 3494 O O . LEU A 1 440 ? 35.388 19.727 -7.216 1.00 89.38 440 LEU A O 1
ATOM 3498 N N . GLU A 1 441 ? 36.197 18.400 -5.610 1.00 88.75 441 GLU A N 1
ATOM 3499 C CA . GLU A 1 441 ? 37.584 18.474 -6.074 1.00 88.75 441 GLU A CA 1
ATOM 3500 C C . GLU A 1 441 ? 37.845 17.580 -7.288 1.00 88.75 441 GLU A C 1
ATOM 3502 O O . GLU A 1 441 ? 38.534 18.007 -8.215 1.00 88.75 441 GLU A O 1
ATOM 3507 N N . LYS A 1 442 ? 37.276 16.369 -7.293 1.00 88.00 442 LYS A N 1
ATOM 3508 C CA . LYS A 1 442 ? 37.531 15.333 -8.307 1.00 88.00 442 LYS A CA 1
ATOM 3509 C C . LYS A 1 442 ? 36.662 15.447 -9.558 1.00 88.00 442 LYS A C 1
ATOM 3511 O O . LYS A 1 442 ? 37.028 14.877 -10.582 1.00 88.00 442 LYS A O 1
ATOM 3516 N N . SER A 1 443 ? 35.520 16.127 -9.472 1.00 85.56 443 SER A N 1
ATOM 3517 C CA . SER A 1 443 ? 34.552 16.176 -10.567 1.00 85.56 443 SER A CA 1
ATOM 3518 C C . SER A 1 443 ? 34.984 17.077 -11.729 1.00 85.56 443 SER A C 1
ATOM 3520 O O . SER A 1 443 ? 35.481 18.190 -11.528 1.00 85.56 443 SER A O 1
ATOM 3522 N N . TYR A 1 444 ? 34.710 16.614 -12.950 1.00 78.38 444 TYR A N 1
ATOM 3523 C CA . TYR A 1 444 ? 34.866 17.371 -14.191 1.00 78.38 444 TYR A CA 1
ATOM 3524 C C . TYR A 1 444 ? 33.776 18.441 -14.355 1.00 78.38 444 TYR A C 1
ATOM 3526 O O . TYR A 1 444 ? 34.060 19.522 -14.874 1.00 78.38 444 TYR A O 1
ATOM 3534 N N . ASN A 1 445 ? 32.553 18.186 -13.868 1.00 79.56 445 ASN A N 1
ATOM 3535 C CA . ASN A 1 445 ? 31.438 19.135 -13.893 1.00 79.56 445 ASN A CA 1
ATOM 3536 C C . ASN A 1 445 ? 30.956 19.519 -12.481 1.00 79.56 445 ASN A C 1
ATOM 3538 O O . ASN A 1 445 ? 29.887 19.125 -12.012 1.00 79.56 445 ASN A O 1
ATOM 3542 N N . LYS A 1 446 ? 31.725 20.389 -11.818 1.00 82.19 446 LYS A N 1
ATOM 3543 C CA . LYS A 1 446 ? 31.442 20.844 -10.444 1.00 82.19 446 LYS A CA 1
ATOM 3544 C C . LYS A 1 446 ? 30.080 21.518 -10.257 1.00 82.19 446 LYS A C 1
ATOM 3546 O O . LYS A 1 446 ? 29.563 21.509 -9.145 1.00 82.19 446 LYS A O 1
ATOM 3551 N N . LYS A 1 447 ? 29.521 22.147 -11.301 1.00 79.88 447 LYS A N 1
ATOM 3552 C CA . LYS A 1 447 ? 28.255 22.892 -11.190 1.00 79.88 447 LYS A CA 1
ATOM 3553 C C . LYS A 1 447 ? 27.057 21.962 -11.033 1.00 79.88 447 LYS A C 1
ATOM 3555 O O . LYS A 1 447 ? 26.154 22.280 -10.265 1.00 79.88 447 LYS A O 1
ATOM 3560 N N . ASP A 1 448 ? 27.085 20.818 -11.712 1.00 83.88 448 ASP A N 1
ATOM 3561 C CA . ASP A 1 448 ? 25.927 19.926 -11.800 1.00 83.88 448 ASP A CA 1
ATOM 3562 C C . ASP A 1 448 ? 26.104 18.610 -11.040 1.00 83.88 448 ASP A C 1
ATOM 3564 O O . ASP A 1 448 ? 25.137 17.867 -10.895 1.00 83.88 448 ASP A O 1
ATOM 3568 N N . ILE A 1 449 ? 27.296 18.315 -10.507 1.00 92.19 449 ILE A N 1
ATOM 3569 C CA . ILE A 1 449 ? 27.588 17.027 -9.859 1.00 92.19 449 ILE A CA 1
ATOM 3570 C C . ILE A 1 449 ? 26.611 16.681 -8.719 1.00 92.19 449 ILE A C 1
ATOM 3572 O O . ILE A 1 449 ? 26.202 15.532 -8.584 1.00 92.19 449 ILE A O 1
ATOM 3576 N N . LEU A 1 450 ? 26.147 17.674 -7.948 1.00 92.81 450 LEU A N 1
ATOM 3577 C CA . LEU A 1 450 ? 25.170 17.476 -6.863 1.00 92.81 450 LEU A CA 1
ATOM 3578 C C . LEU A 1 450 ? 23.716 17.329 -7.342 1.00 92.81 450 LEU A C 1
ATOM 3580 O O . LEU A 1 450 ? 22.844 16.985 -6.546 1.00 92.81 450 LEU A O 1
ATOM 3584 N N . ASN A 1 451 ? 23.451 17.562 -8.627 1.00 93.06 451 ASN A N 1
ATOM 3585 C CA . ASN A 1 451 ? 22.175 17.245 -9.272 1.00 93.06 451 ASN A CA 1
ATOM 3586 C C . ASN A 1 451 ? 22.162 15.816 -9.848 1.00 93.06 451 ASN A C 1
ATOM 3588 O O . ASN A 1 451 ? 21.118 15.351 -10.298 1.00 93.06 451 ASN A O 1
ATOM 3592 N N . ASN A 1 452 ? 23.312 15.131 -9.836 1.00 95.19 452 ASN A N 1
ATOM 3593 C CA . ASN A 1 452 ? 23.510 13.837 -10.480 1.00 95.19 452 ASN A CA 1
ATOM 3594 C C . ASN A 1 452 ? 23.663 12.677 -9.481 1.00 95.19 452 ASN A C 1
ATOM 3596 O O . ASN A 1 452 ? 24.334 11.679 -9.768 1.00 95.19 452 ASN A O 1
ATOM 3600 N N . ALA A 1 453 ? 23.068 12.787 -8.290 1.00 96.06 453 ALA A N 1
ATOM 3601 C CA . ALA A 1 453 ? 23.058 11.674 -7.352 1.00 96.06 453 ALA A CA 1
ATOM 3602 C C . ALA A 1 453 ? 22.140 10.573 -7.862 1.00 96.06 453 ALA A C 1
ATOM 3604 O O . ALA A 1 453 ? 20.987 10.818 -8.209 1.00 96.06 453 ALA A O 1
ATOM 3605 N N . PHE A 1 454 ? 22.657 9.355 -7.897 1.00 96.94 454 PHE A N 1
ATOM 3606 C CA . PHE A 1 454 ? 21.908 8.184 -8.292 1.00 96.94 454 PHE A CA 1
ATOM 3607 C C . PHE A 1 454 ? 20.791 7.918 -7.289 1.00 96.94 454 PHE A C 1
ATOM 3609 O O . PHE A 1 454 ? 21.047 7.661 -6.110 1.00 96.94 454 PHE A O 1
ATOM 3616 N N . ILE A 1 455 ? 19.555 7.928 -7.778 1.00 96.50 455 ILE A N 1
ATOM 3617 C CA . ILE A 1 455 ? 18.371 7.796 -6.925 1.00 96.50 455 ILE A CA 1
ATOM 3618 C C . ILE A 1 455 ? 18.069 6.347 -6.548 1.00 96.50 455 ILE A C 1
ATOM 3620 O O . ILE A 1 455 ? 17.073 6.105 -5.889 1.00 96.50 455 ILE A O 1
ATOM 3624 N N . GLY A 1 456 ? 18.869 5.370 -6.987 1.00 96.19 456 GLY A N 1
ATOM 3625 C CA . GLY A 1 456 ? 18.568 3.953 -6.771 1.00 96.19 456 GLY A CA 1
ATOM 3626 C C . GLY A 1 456 ? 17.671 3.330 -7.843 1.00 96.19 456 GLY A C 1
ATOM 3627 O O . GLY A 1 456 ? 17.081 2.292 -7.576 1.00 96.19 456 GLY A O 1
ATOM 3628 N N . MET A 1 457 ? 17.572 3.924 -9.040 1.00 98.31 457 MET A N 1
ATOM 3629 C CA . MET A 1 457 ? 16.779 3.408 -10.165 1.00 98.31 457 MET A CA 1
ATOM 3630 C C . MET A 1 457 ? 17.552 3.484 -11.484 1.00 98.31 457 MET A C 1
ATOM 3632 O O . MET A 1 457 ? 18.072 4.544 -11.821 1.00 98.31 457 MET A O 1
ATOM 3636 N N . ALA A 1 458 ? 17.608 2.400 -12.260 1.00 98.44 458 ALA A N 1
ATOM 3637 C CA . ALA A 1 458 ? 18.287 2.378 -13.559 1.00 98.44 458 ALA A CA 1
ATOM 3638 C C . ALA A 1 458 ? 17.597 1.457 -14.572 1.00 98.44 458 ALA A C 1
ATOM 3640 O O . ALA A 1 458 ? 17.060 0.413 -14.203 1.00 98.44 458 ALA A O 1
ATOM 3641 N N . GLY A 1 459 ? 17.687 1.814 -15.853 1.00 98.06 459 GLY A N 1
ATOM 3642 C CA . GLY A 1 459 ? 17.330 0.959 -16.981 1.00 98.06 459 GLY A CA 1
ATOM 3643 C C . GLY A 1 459 ? 18.579 0.378 -17.627 1.00 98.06 459 GLY A C 1
ATOM 3644 O O . GLY A 1 459 ? 19.505 1.107 -17.982 1.00 98.06 459 GLY A O 1
ATOM 3645 N N . ILE A 1 460 ? 18.611 -0.941 -17.779 1.00 98.19 460 ILE A N 1
ATOM 3646 C CA . ILE A 1 460 ? 19.744 -1.701 -18.297 1.00 98.19 460 ILE A CA 1
ATOM 3647 C C . ILE A 1 460 ? 19.330 -2.348 -19.618 1.00 98.19 460 ILE A C 1
ATOM 3649 O O . ILE A 1 460 ? 18.613 -3.346 -19.632 1.00 98.19 460 ILE A O 1
ATOM 3653 N N . ASN A 1 461 ? 19.805 -1.784 -20.728 1.00 92.44 461 ASN A N 1
ATOM 3654 C CA . ASN A 1 461 ? 19.599 -2.333 -22.068 1.00 92.44 461 ASN A CA 1
ATOM 3655 C C . ASN A 1 461 ? 20.665 -3.390 -22.402 1.00 92.44 461 ASN A C 1
ATOM 3657 O O . ASN A 1 461 ? 20.356 -4.499 -22.829 1.00 92.44 461 ASN A O 1
ATOM 3661 N N . ASP A 1 462 ? 21.938 -3.084 -22.129 1.00 91.25 462 ASP A N 1
ATOM 3662 C CA . ASP A 1 462 ? 23.086 -3.973 -22.359 1.00 91.25 462 ASP A CA 1
ATOM 3663 C C . ASP A 1 462 ? 23.269 -4.984 -21.199 1.00 91.25 462 ASP A C 1
ATOM 3665 O O . ASP A 1 462 ? 24.358 -5.153 -20.641 1.00 91.25 462 ASP A O 1
ATOM 3669 N N . TYR A 1 463 ? 22.191 -5.680 -20.820 1.00 95.38 463 TYR A N 1
ATOM 3670 C CA . TYR A 1 463 ? 22.120 -6.516 -19.611 1.00 95.38 463 TYR A CA 1
ATOM 3671 C C . TYR A 1 463 ? 23.175 -7.630 -19.544 1.00 95.38 463 TYR A C 1
ATOM 3673 O O . TYR A 1 463 ? 23.649 -7.959 -18.462 1.00 95.38 463 TYR A O 1
ATOM 3681 N N . LYS A 1 464 ? 23.598 -8.194 -20.684 1.00 95.31 464 LYS A N 1
ATOM 3682 C CA . LYS A 1 464 ? 24.633 -9.246 -20.719 1.00 95.31 464 LYS A CA 1
ATOM 3683 C C . LYS A 1 464 ? 25.974 -8.750 -20.170 1.00 95.31 464 LYS A C 1
ATOM 3685 O O . LYS A 1 464 ? 26.581 -9.429 -19.349 1.00 95.31 464 LYS A O 1
ATOM 3690 N N . ILE A 1 465 ? 26.392 -7.553 -20.588 1.00 97.25 465 ILE A N 1
ATOM 3691 C CA . ILE A 1 465 ? 27.642 -6.919 -20.140 1.00 97.25 465 ILE A CA 1
ATOM 3692 C C . ILE A 1 465 ? 27.516 -6.515 -18.671 1.00 97.25 465 ILE A C 1
ATOM 3694 O O . ILE A 1 465 ? 28.433 -6.739 -17.881 1.00 97.25 465 ILE A O 1
ATOM 3698 N N . PHE A 1 466 ? 26.359 -5.961 -18.295 1.00 98.31 466 PHE A N 1
ATOM 3699 C CA . PHE A 1 466 ? 26.065 -5.621 -16.907 1.00 98.31 466 PHE A CA 1
ATOM 3700 C C . PHE A 1 466 ? 26.211 -6.840 -15.985 1.00 98.31 466 PHE A C 1
ATOM 3702 O O . PHE A 1 466 ? 26.917 -6.757 -14.980 1.00 98.31 466 PHE A O 1
ATOM 3709 N N . TRP A 1 467 ? 25.606 -7.980 -16.343 1.00 97.88 467 TRP A N 1
ATOM 3710 C CA . TRP A 1 467 ? 25.688 -9.207 -15.551 1.00 97.88 467 TRP A CA 1
ATOM 3711 C C . TRP A 1 467 ? 27.104 -9.763 -15.474 1.00 97.88 467 TRP A C 1
ATOM 3713 O O . TRP A 1 467 ? 27.557 -10.082 -14.379 1.00 97.88 467 TRP A O 1
ATOM 3723 N N . GLU A 1 468 ? 27.813 -9.836 -16.602 1.00 97.12 468 GLU A N 1
ATOM 3724 C CA . GLU A 1 468 ? 29.195 -10.318 -16.632 1.00 97.12 468 GLU A CA 1
ATOM 3725 C C . GLU A 1 468 ? 30.095 -9.508 -15.688 1.00 97.12 468 GLU A C 1
ATOM 3727 O O . GLU A 1 468 ? 30.874 -10.080 -14.922 1.00 97.12 468 GLU A O 1
ATOM 3732 N N . SER A 1 469 ? 29.967 -8.178 -15.711 1.00 97.00 469 SER A N 1
ATOM 3733 C CA . SER A 1 469 ? 30.731 -7.303 -14.822 1.00 97.00 469 SER A CA 1
ATOM 3734 C C . SER A 1 469 ? 30.310 -7.465 -13.370 1.00 97.00 469 SER A C 1
ATOM 3736 O O . SER A 1 469 ? 31.164 -7.627 -12.500 1.00 97.00 469 SER A O 1
ATOM 3738 N N . LEU A 1 470 ? 29.002 -7.453 -13.099 1.00 96.25 470 LEU A N 1
ATOM 3739 C CA . LEU A 1 470 ? 28.488 -7.555 -11.740 1.00 96.25 470 LEU A CA 1
ATOM 3740 C C . LEU A 1 470 ? 28.892 -8.880 -11.088 1.00 96.25 470 LEU A C 1
ATOM 3742 O O . LEU A 1 470 ? 29.177 -8.872 -9.898 1.00 96.25 470 LEU A O 1
ATOM 3746 N N . GLU A 1 471 ? 28.964 -9.984 -11.840 1.00 96.44 471 GLU A N 1
ATOM 3747 C CA . GLU A 1 471 ? 29.426 -11.297 -11.367 1.00 96.44 471 GLU A CA 1
ATOM 3748 C C . GLU A 1 471 ? 30.930 -11.344 -11.091 1.00 96.44 471 GLU A C 1
ATOM 3750 O O . GLU A 1 471 ? 31.329 -11.850 -10.039 1.00 96.44 471 GLU A O 1
ATOM 3755 N N . LYS A 1 472 ? 31.749 -10.822 -12.014 1.00 95.56 472 LYS A N 1
ATOM 3756 C CA . LYS A 1 472 ? 33.218 -10.868 -11.929 1.00 95.56 472 LYS A CA 1
ATOM 3757 C C . LYS A 1 472 ? 33.789 -9.892 -10.904 1.00 95.56 472 LYS A C 1
ATOM 3759 O O . LYS A 1 472 ? 34.768 -10.215 -10.237 1.00 95.56 472 LYS A O 1
ATOM 3764 N N . ASP A 1 473 ? 33.210 -8.701 -10.787 1.00 92.81 473 ASP A N 1
ATOM 3765 C CA . ASP A 1 473 ? 33.670 -7.678 -9.854 1.00 92.81 473 ASP A CA 1
ATOM 3766 C C . ASP A 1 473 ? 33.043 -7.898 -8.470 1.00 92.81 473 ASP A C 1
ATOM 3768 O O . ASP A 1 473 ? 31.912 -7.492 -8.191 1.00 92.81 473 ASP A O 1
ATOM 3772 N N . THR A 1 474 ? 33.799 -8.553 -7.590 1.00 91.56 474 THR A N 1
ATOM 3773 C CA . THR A 1 474 ? 33.418 -8.823 -6.196 1.00 91.56 474 THR A CA 1
ATOM 3774 C C . THR A 1 474 ? 33.895 -7.742 -5.225 1.00 91.56 474 THR A C 1
ATOM 3776 O O . THR A 1 474 ? 33.902 -7.976 -4.014 1.00 91.56 474 THR A O 1
ATOM 3779 N N . SER A 1 475 ? 34.344 -6.581 -5.718 1.00 92.31 475 SER A N 1
ATOM 3780 C CA . SER A 1 475 ? 34.734 -5.475 -4.845 1.00 92.31 475 SER A CA 1
ATOM 3781 C C . SER A 1 475 ? 33.549 -5.006 -3.997 1.00 92.31 475 SER A C 1
ATOM 3783 O O . SER A 1 475 ? 32.391 -5.036 -4.424 1.00 92.31 475 SER A O 1
ATOM 3785 N N . MET A 1 476 ? 33.846 -4.603 -2.763 1.00 92.69 476 MET A N 1
ATOM 3786 C CA . MET A 1 476 ? 32.844 -4.193 -1.786 1.00 92.69 476 MET A CA 1
ATOM 3787 C C . MET A 1 476 ? 33.072 -2.747 -1.366 1.00 92.69 476 MET A C 1
ATOM 3789 O O . MET A 1 476 ? 34.203 -2.332 -1.113 1.00 92.69 476 MET A O 1
ATOM 3793 N N . VAL A 1 477 ? 31.980 -2.005 -1.202 1.00 89.25 477 VAL A N 1
ATOM 3794 C CA . VAL A 1 477 ? 31.993 -0.649 -0.646 1.00 89.25 477 VAL A CA 1
ATOM 3795 C C . VAL A 1 477 ? 31.241 -0.680 0.674 1.00 89.25 477 VAL A C 1
ATOM 3797 O O . VAL A 1 477 ? 30.056 -1.010 0.708 1.00 89.25 477 VAL A O 1
ATOM 3800 N N . ARG A 1 478 ? 31.935 -0.343 1.769 1.00 88.25 478 ARG A N 1
ATOM 3801 C CA . ARG A 1 478 ? 31.425 -0.480 3.149 1.00 88.25 478 ARG A CA 1
ATOM 3802 C C . ARG A 1 478 ? 30.900 -1.900 3.444 1.00 88.25 478 ARG A C 1
ATOM 3804 O O . ARG A 1 478 ? 29.832 -2.052 4.020 1.00 88.25 478 ARG A O 1
ATOM 3811 N N . ASN A 1 479 ? 31.666 -2.922 3.045 1.00 92.31 479 ASN A N 1
ATOM 3812 C CA . ASN A 1 479 ? 31.353 -4.357 3.186 1.00 92.31 479 ASN A CA 1
ATOM 3813 C C . ASN A 1 479 ? 30.122 -4.859 2.406 1.00 92.31 479 ASN A C 1
ATOM 3815 O O . ASN A 1 479 ? 29.717 -6.001 2.594 1.00 92.31 479 ASN A O 1
ATOM 3819 N N . GLU A 1 480 ? 29.554 -4.056 1.509 1.00 92.81 480 GLU A N 1
ATOM 3820 C CA . GLU A 1 480 ? 28.409 -4.434 0.675 1.00 92.81 480 GLU A CA 1
ATOM 3821 C C . GLU A 1 480 ? 28.815 -4.536 -0.803 1.00 92.81 480 GLU A C 1
ATOM 3823 O O . GLU A 1 480 ? 29.594 -3.713 -1.298 1.00 92.81 480 GLU A O 1
ATOM 3828 N N . ARG A 1 481 ? 28.225 -5.489 -1.531 1.00 94.50 481 ARG A N 1
ATOM 3829 C CA . ARG A 1 481 ? 28.295 -5.579 -2.993 1.00 94.50 481 ARG A CA 1
ATOM 3830 C C . ARG A 1 481 ? 27.344 -4.557 -3.613 1.00 94.50 481 ARG A C 1
ATOM 3832 O O . ARG A 1 481 ? 26.126 -4.619 -3.415 1.00 94.50 481 ARG A O 1
ATOM 3839 N N . GLN A 1 482 ? 27.896 -3.616 -4.371 1.00 94.94 482 GLN A N 1
ATOM 3840 C CA . GLN A 1 482 ? 27.134 -2.515 -4.954 1.00 94.94 482 GLN A CA 1
ATOM 3841 C C . GLN A 1 482 ? 26.705 -2.814 -6.392 1.00 94.94 482 GLN A C 1
ATOM 3843 O O . GLN A 1 482 ? 27.259 -3.663 -7.086 1.00 94.94 482 GLN A O 1
ATOM 3848 N N . VAL A 1 483 ? 25.696 -2.079 -6.850 1.00 94.62 483 VAL A N 1
ATOM 3849 C CA . VAL A 1 483 ? 25.247 -2.082 -8.253 1.00 94.62 483 VAL A CA 1
ATOM 3850 C C . VAL A 1 483 ? 26.222 -1.348 -9.177 1.00 94.62 483 VAL A C 1
ATOM 3852 O O . VAL A 1 483 ? 26.250 -1.607 -10.381 1.00 94.62 483 VAL A O 1
ATOM 3855 N N . SER A 1 484 ? 27.048 -0.457 -8.613 1.00 94.81 484 SER A N 1
ATOM 3856 C CA . SER A 1 484 ? 28.082 0.298 -9.326 1.00 94.81 484 SER A CA 1
ATOM 3857 C C . SER A 1 484 ? 29.096 -0.627 -10.006 1.00 94.81 484 SER A C 1
ATOM 3859 O O . SER A 1 484 ? 29.560 -0.307 -11.095 1.00 94.81 484 SER A O 1
ATOM 3861 N N . ASN A 1 485 ? 29.349 -1.822 -9.462 1.00 94.94 485 ASN A N 1
ATOM 3862 C CA . ASN A 1 485 ? 30.162 -2.875 -10.083 1.00 94.94 485 ASN A CA 1
ATOM 3863 C C . ASN A 1 485 ? 29.660 -3.254 -11.497 1.00 94.94 485 ASN A C 1
ATOM 3865 O O . ASN A 1 485 ? 30.450 -3.405 -12.430 1.00 94.94 485 ASN A O 1
ATOM 3869 N N . GLY A 1 486 ? 28.339 -3.371 -11.683 1.00 96.50 486 GLY A N 1
ATOM 3870 C CA . GLY A 1 486 ? 27.730 -3.659 -12.986 1.00 96.50 486 GLY A CA 1
ATOM 3871 C C . GLY A 1 486 ? 27.746 -2.446 -13.922 1.00 96.50 486 GLY A C 1
ATOM 3872 O O . GLY A 1 486 ? 28.112 -2.567 -15.092 1.00 96.50 486 GLY A O 1
ATOM 3873 N N . LEU A 1 487 ? 27.419 -1.258 -13.398 1.00 97.31 487 LEU A N 1
ATOM 3874 C CA . LEU A 1 487 ? 27.415 -0.001 -14.165 1.00 97.31 487 LEU A CA 1
ATOM 3875 C C . LEU A 1 487 ? 28.814 0.371 -14.683 1.00 97.31 487 LEU A C 1
ATOM 3877 O O . LEU A 1 487 ? 28.969 0.748 -15.842 1.00 97.31 487 LEU A O 1
ATOM 3881 N N . ASN A 1 488 ? 29.851 0.190 -13.863 1.00 96.50 488 ASN A N 1
ATOM 3882 C CA . ASN A 1 488 ? 31.242 0.404 -14.263 1.00 96.50 488 ASN A CA 1
ATOM 3883 C C . ASN A 1 488 ? 31.671 -0.544 -15.392 1.00 96.50 488 ASN A C 1
ATOM 3885 O O . ASN A 1 488 ? 32.501 -0.175 -16.220 1.00 96.50 488 ASN A O 1
ATOM 3889 N N . GLY A 1 489 ? 31.105 -1.752 -15.453 1.00 96.25 489 GLY A N 1
ATOM 3890 C CA . GLY A 1 489 ? 31.319 -2.683 -16.562 1.00 96.25 489 GLY A CA 1
ATOM 3891 C C . GLY A 1 489 ? 30.822 -2.152 -17.898 1.00 96.25 489 GLY A C 1
ATOM 3892 O O . GLY A 1 489 ? 31.516 -2.274 -18.905 1.00 96.25 489 GLY A O 1
ATOM 3893 N N . LEU A 1 490 ? 29.649 -1.513 -17.896 1.00 97.38 490 LEU A N 1
ATOM 3894 C CA . LEU A 1 490 ? 29.091 -0.873 -19.086 1.00 97.38 490 LEU A CA 1
ATOM 3895 C C . LEU A 1 490 ? 30.012 0.247 -19.591 1.00 97.38 490 LEU A C 1
ATOM 3897 O O . LEU A 1 490 ? 30.344 0.264 -20.777 1.00 97.38 490 LEU A O 1
ATOM 3901 N N . LEU A 1 491 ? 30.499 1.114 -18.694 1.00 96.25 491 LEU A N 1
ATOM 3902 C CA . LEU A 1 491 ? 31.447 2.176 -19.056 1.00 96.25 491 LEU A CA 1
ATOM 3903 C C . LEU A 1 491 ? 32.762 1.611 -19.613 1.00 96.25 491 LEU A C 1
ATOM 3905 O O . LEU A 1 491 ? 33.214 2.038 -20.671 1.00 96.25 491 LEU A O 1
ATOM 3909 N N . LYS A 1 492 ? 33.344 0.594 -18.960 1.00 95.81 492 LYS A N 1
ATOM 3910 C CA . LYS A 1 492 ? 34.575 -0.078 -19.427 1.00 95.81 492 LYS A CA 1
ATOM 3911 C C . LYS A 1 492 ? 34.414 -0.715 -20.812 1.00 95.81 492 LYS A C 1
ATOM 3913 O O . LYS A 1 492 ? 35.382 -0.801 -21.561 1.00 95.81 492 LYS A O 1
ATOM 3918 N N . ALA A 1 493 ? 33.203 -1.148 -21.158 1.00 94.06 493 ALA A N 1
ATOM 3919 C CA . ALA A 1 493 ? 32.852 -1.675 -22.474 1.00 94.06 493 ALA A CA 1
ATOM 3920 C C . ALA A 1 493 ? 32.465 -0.581 -23.494 1.00 94.06 493 ALA A C 1
ATOM 3922 O O . ALA A 1 493 ? 31.906 -0.902 -24.545 1.00 94.06 493 ALA A O 1
ATOM 3923 N N . ASN A 1 494 ? 32.734 0.698 -23.198 1.00 92.25 494 ASN A N 1
ATOM 3924 C CA . ASN A 1 494 ? 32.370 1.863 -24.011 1.00 92.25 494 ASN A CA 1
ATOM 3925 C C . ASN A 1 494 ? 30.864 1.949 -24.331 1.00 92.25 494 ASN A C 1
ATOM 3927 O O . ASN A 1 494 ? 30.463 2.469 -25.376 1.00 92.25 494 ASN A O 1
ATOM 3931 N N . LYS A 1 495 ? 30.005 1.428 -23.446 1.00 94.38 495 LYS A N 1
ATOM 3932 C CA . LYS A 1 495 ? 28.552 1.588 -23.556 1.00 94.38 495 LYS A CA 1
ATOM 3933 C C . LYS A 1 495 ? 28.132 2.899 -22.912 1.00 94.38 495 LYS A C 1
ATOM 3935 O O . LYS A 1 495 ? 28.479 3.182 -21.769 1.00 94.38 495 LYS A O 1
ATOM 3940 N N . LYS A 1 496 ? 27.344 3.687 -23.646 1.00 91.62 496 LYS A N 1
ATOM 3941 C CA . LYS A 1 496 ? 26.791 4.945 -23.140 1.00 91.62 496 LYS A CA 1
ATOM 3942 C C . LYS A 1 496 ? 25.755 4.655 -22.057 1.00 91.62 496 LYS A C 1
ATOM 3944 O O . LYS A 1 496 ? 24.883 3.803 -22.247 1.00 91.62 496 LYS A O 1
ATOM 3949 N N . ILE A 1 497 ? 25.846 5.398 -20.959 1.00 97.75 497 ILE A N 1
ATOM 3950 C CA . ILE A 1 497 ? 24.839 5.454 -19.901 1.00 97.75 497 ILE A CA 1
ATOM 3951 C C . ILE A 1 497 ? 24.333 6.890 -19.856 1.00 97.75 497 ILE A C 1
ATOM 3953 O O . ILE A 1 497 ? 25.125 7.818 -19.707 1.00 97.75 497 ILE A O 1
ATOM 3957 N N . TYR A 1 498 ? 23.027 7.074 -20.007 1.00 94.44 498 TYR A N 1
ATOM 3958 C CA . TYR A 1 498 ? 22.408 8.396 -19.995 1.00 94.44 498 TYR A CA 1
ATOM 3959 C C . TYR A 1 498 ? 21.878 8.738 -18.601 1.00 94.44 498 TYR A C 1
ATOM 3961 O O . TYR A 1 498 ? 21.315 7.880 -17.919 1.00 94.44 498 TYR A O 1
ATOM 3969 N N . THR A 1 499 ? 22.014 9.988 -18.171 1.00 95.44 499 THR A N 1
ATOM 3970 C CA . THR A 1 499 ? 21.327 10.466 -16.970 1.00 95.44 499 THR A CA 1
ATOM 3971 C C . THR A 1 499 ? 19.870 10.791 -17.300 1.00 95.44 499 THR A C 1
ATOM 3973 O O . THR A 1 499 ? 19.556 11.393 -18.329 1.00 95.44 499 THR A O 1
ATOM 3976 N N . LYS A 1 500 ? 18.955 10.376 -16.424 1.00 95.25 500 LYS A N 1
ATOM 3977 C CA . LYS A 1 500 ? 17.533 10.722 -16.465 1.00 95.25 500 LYS A CA 1
ATOM 3978 C C . LYS A 1 500 ? 17.191 11.492 -15.186 1.00 95.25 500 LYS A C 1
ATOM 3980 O O . LYS A 1 500 ? 17.115 10.870 -14.129 1.00 95.25 500 LYS A O 1
ATOM 3985 N N . PRO A 1 501 ? 17.009 12.819 -15.253 1.00 94.44 501 PRO A N 1
ATOM 3986 C CA . PRO A 1 501 ? 16.586 13.599 -14.095 1.00 94.44 501 PRO A CA 1
ATOM 3987 C C . PRO A 1 501 ? 15.177 13.207 -13.634 1.00 94.44 501 PRO A C 1
ATOM 3989 O O . PRO A 1 501 ? 14.283 13.062 -14.473 1.00 94.44 501 PRO A O 1
ATOM 3992 N N . PHE A 1 502 ? 15.003 13.068 -12.320 1.00 94.88 502 PHE A N 1
ATOM 3993 C CA . PHE A 1 502 ? 13.717 12.905 -11.637 1.00 94.88 502 PHE A CA 1
ATOM 3994 C C . PHE A 1 502 ? 13.530 14.065 -10.660 1.00 94.88 502 PHE A C 1
ATOM 3996 O O . PHE A 1 502 ? 14.304 14.214 -9.711 1.00 94.88 502 PHE A O 1
ATOM 4003 N N . TYR A 1 503 ? 12.531 14.910 -10.912 1.00 91.25 503 TYR A N 1
ATOM 4004 C CA . TYR A 1 503 ? 12.296 16.108 -10.103 1.00 91.25 503 TYR A CA 1
ATOM 4005 C C . TYR A 1 503 ? 11.342 15.839 -8.937 1.00 91.25 503 TYR A C 1
ATOM 4007 O O . TYR A 1 503 ? 11.473 16.477 -7.894 1.00 91.25 503 TYR A O 1
ATOM 4015 N N . GLY A 1 504 ? 10.437 14.870 -9.084 1.00 92.06 504 GLY A N 1
ATOM 4016 C CA . GLY A 1 504 ? 9.554 14.366 -8.035 1.00 92.06 504 GLY A CA 1
ATOM 4017 C C . GLY A 1 504 ? 10.115 13.117 -7.359 1.00 92.06 504 GLY A C 1
ATOM 4018 O O . GLY A 1 504 ? 9.393 12.134 -7.203 1.00 92.06 504 GLY A O 1
ATOM 4019 N N . TRP A 1 505 ? 11.408 13.116 -7.014 1.00 95.50 505 TRP A N 1
ATOM 4020 C CA . TRP A 1 505 ? 12.045 12.023 -6.271 1.00 95.50 505 TRP A CA 1
ATOM 4021 C C . TRP A 1 505 ? 11.935 12.232 -4.757 1.00 95.50 505 TRP A C 1
ATOM 4023 O O . TRP A 1 505 ? 12.317 13.275 -4.226 1.00 95.50 505 TRP A O 1
ATOM 4033 N N . TYR A 1 506 ? 11.478 11.190 -4.067 1.00 94.75 506 TYR A N 1
ATOM 4034 C CA . TYR A 1 506 ? 11.332 11.128 -2.621 1.00 94.75 506 TYR A CA 1
ATOM 4035 C C . TYR A 1 506 ? 12.042 9.883 -2.066 1.00 94.75 506 TYR A C 1
ATOM 4037 O O . TYR A 1 506 ? 11.754 8.754 -2.470 1.00 94.75 506 TYR A O 1
ATOM 4045 N N . ASP A 1 507 ? 12.969 10.096 -1.127 1.00 91.38 507 ASP A N 1
ATOM 4046 C CA . ASP A 1 507 ? 13.689 9.037 -0.403 1.00 91.38 507 ASP A CA 1
ATOM 4047 C C . ASP A 1 507 ? 12.879 8.593 0.827 1.00 91.38 507 ASP A C 1
ATOM 4049 O O . ASP A 1 507 ? 12.328 9.419 1.563 1.00 91.38 507 ASP A O 1
ATOM 4053 N N . THR A 1 508 ? 12.823 7.287 1.080 1.00 91.00 508 THR A N 1
ATOM 4054 C CA . THR A 1 508 ? 12.311 6.720 2.341 1.00 91.00 508 THR A CA 1
ATOM 4055 C C . THR A 1 508 ? 13.356 5.866 3.063 1.00 91.00 508 THR A C 1
ATOM 4057 O O . THR A 1 508 ? 13.020 5.030 3.904 1.00 91.00 508 THR A O 1
ATOM 4060 N N . GLY A 1 509 ? 14.639 6.038 2.734 1.00 88.69 509 GLY A N 1
ATOM 4061 C CA . GLY A 1 509 ? 15.754 5.247 3.249 1.00 88.69 509 GLY A CA 1
ATOM 4062 C C . GLY A 1 509 ? 16.200 5.594 4.675 1.00 88.69 509 GLY A C 1
ATOM 4063 O O . GLY A 1 509 ? 17.034 4.880 5.240 1.00 88.69 509 GLY A O 1
ATOM 4064 N N . THR A 1 510 ? 15.674 6.666 5.279 1.00 89.00 510 THR A N 1
ATOM 4065 C CA . THR A 1 510 ? 15.884 7.038 6.693 1.00 89.00 510 THR A CA 1
ATOM 4066 C C . THR A 1 510 ? 14.582 7.456 7.365 1.00 89.00 510 THR A C 1
ATOM 4068 O O . THR A 1 510 ? 13.642 7.860 6.693 1.00 89.00 510 THR A O 1
ATOM 4071 N N . THR A 1 511 ? 14.527 7.421 8.701 1.00 88.94 511 THR A N 1
ATOM 4072 C CA . THR A 1 511 ? 13.354 7.904 9.458 1.00 88.94 511 THR A CA 1
ATOM 4073 C C . THR A 1 511 ? 12.959 9.336 9.080 1.00 88.94 511 THR A C 1
ATOM 4075 O O . THR A 1 511 ? 11.783 9.610 8.879 1.00 88.94 511 THR A O 1
ATOM 4078 N N . GLU A 1 512 ? 13.928 10.246 8.958 1.00 89.00 512 GLU A N 1
ATOM 4079 C CA . GLU A 1 512 ? 13.674 11.650 8.609 1.00 89.00 512 GLU A CA 1
ATOM 4080 C C . GLU A 1 512 ? 13.096 11.801 7.196 1.00 89.00 512 GLU A C 1
ATOM 4082 O O . GLU A 1 512 ? 12.039 12.408 7.028 1.00 89.00 512 GLU A O 1
ATOM 4087 N N . SER A 1 513 ? 13.751 11.201 6.196 1.00 90.44 513 SER A N 1
ATOM 4088 C CA . SER A 1 513 ? 13.302 11.259 4.798 1.00 90.44 513 SER A CA 1
ATOM 4089 C C . SER A 1 513 ? 11.928 10.614 4.628 1.00 90.44 513 SER A C 1
ATOM 4091 O O . SER A 1 513 ? 11.041 11.206 4.024 1.00 90.44 513 SER A O 1
ATOM 4093 N N . TYR A 1 514 ? 11.694 9.472 5.274 1.00 90.50 514 TYR A N 1
ATOM 4094 C CA . TYR A 1 514 ? 10.398 8.809 5.283 1.00 90.50 514 TYR A CA 1
ATOM 4095 C C . TYR A 1 514 ? 9.280 9.674 5.886 1.00 90.50 514 TYR A C 1
ATOM 4097 O O . TYR A 1 514 ? 8.199 9.742 5.309 1.00 90.50 514 TYR A O 1
ATOM 4105 N N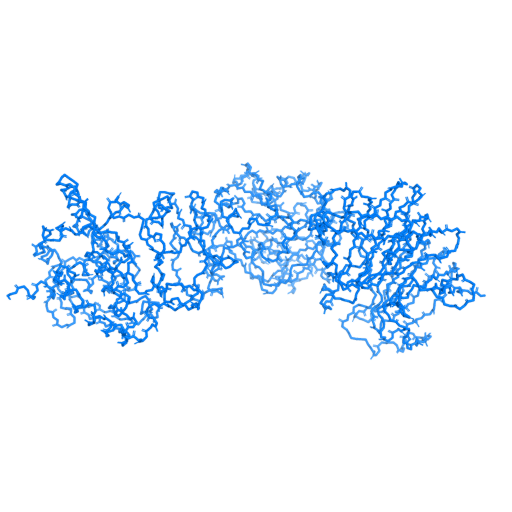 . LEU A 1 515 ? 9.518 10.369 7.005 1.00 87.31 515 LEU A N 1
ATOM 4106 C CA . LEU A 1 515 ? 8.511 11.255 7.605 1.00 87.31 515 LEU A CA 1
ATOM 4107 C C . LEU A 1 515 ? 8.185 12.455 6.703 1.00 87.31 515 LEU A C 1
ATOM 4109 O O . LEU A 1 515 ? 7.017 12.830 6.592 1.00 87.31 515 LEU A O 1
ATOM 4113 N N . ILE A 1 516 ? 9.195 13.036 6.045 1.00 88.88 516 ILE A N 1
ATOM 4114 C CA . ILE A 1 516 ? 9.007 14.116 5.062 1.00 88.88 516 ILE A CA 1
ATOM 4115 C C . ILE A 1 516 ? 8.171 13.607 3.882 1.00 88.88 516 ILE A C 1
ATOM 4117 O O . ILE A 1 516 ? 7.156 14.212 3.541 1.00 88.88 516 ILE A O 1
ATOM 4121 N N . THR A 1 517 ? 8.558 12.467 3.312 1.00 90.50 517 THR A N 1
ATOM 4122 C CA . THR A 1 517 ? 7.869 11.829 2.187 1.00 90.50 517 THR A CA 1
ATOM 4123 C C . THR A 1 517 ? 6.433 11.453 2.550 1.00 90.50 517 THR A C 1
ATOM 4125 O O . THR A 1 517 ? 5.504 11.771 1.816 1.00 90.50 517 THR A O 1
ATOM 4128 N N . SER A 1 518 ? 6.204 10.844 3.715 1.00 86.81 518 SER A N 1
ATOM 4129 C CA . SER A 1 518 ? 4.856 10.497 4.171 1.00 86.81 518 SER A CA 1
ATOM 4130 C C . SER A 1 518 ? 3.976 11.735 4.329 1.00 86.81 518 SER A C 1
ATOM 4132 O O . SER A 1 518 ? 2.812 11.682 3.948 1.00 86.81 518 SER A O 1
ATOM 4134 N N . LYS A 1 519 ? 4.523 12.845 4.847 1.00 84.94 519 LYS A N 1
ATOM 4135 C CA . LYS A 1 519 ? 3.790 14.109 4.996 1.00 84.94 519 LYS A CA 1
ATOM 4136 C C . LYS A 1 519 ? 3.421 14.734 3.647 1.00 84.94 519 LYS A C 1
ATOM 4138 O O . LYS A 1 519 ? 2.367 15.350 3.544 1.00 84.94 519 LYS A O 1
ATOM 4143 N N . HIS A 1 520 ? 4.273 14.582 2.630 1.00 89.56 520 HIS A N 1
ATOM 4144 C CA . HIS A 1 520 ? 3.976 15.032 1.263 1.00 89.56 520 HIS A CA 1
ATOM 4145 C C . HIS A 1 520 ? 2.754 14.309 0.684 1.00 89.56 520 HIS A C 1
ATOM 4147 O O . HIS A 1 520 ? 1.917 14.930 0.038 1.00 89.56 520 HIS A O 1
ATOM 4153 N N . PHE A 1 521 ? 2.617 13.009 0.954 1.00 87.75 521 PHE A N 1
ATOM 4154 C CA . PHE A 1 521 ? 1.519 12.198 0.421 1.00 87.75 521 PHE A CA 1
ATOM 4155 C C . PHE A 1 521 ? 0.257 12.150 1.296 1.00 87.75 521 PHE A C 1
ATOM 4157 O O . PHE A 1 521 ? -0.807 11.794 0.790 1.00 87.75 521 PHE A O 1
ATOM 4164 N N . ASP A 1 522 ? 0.357 12.469 2.586 1.00 80.81 522 ASP A N 1
ATOM 4165 C CA . ASP A 1 522 ? -0.778 12.673 3.489 1.00 80.81 522 ASP A CA 1
ATOM 4166 C C . ASP A 1 522 ? -0.388 13.682 4.578 1.00 80.81 522 ASP A C 1
ATOM 4168 O O . ASP A 1 522 ? 0.475 13.421 5.418 1.00 80.81 522 ASP A O 1
ATOM 4172 N N . GLU A 1 523 ? -1.044 14.843 4.581 1.00 60.72 523 GLU A N 1
ATOM 4173 C CA . GLU A 1 523 ? -0.764 15.918 5.539 1.00 60.72 523 GLU A CA 1
ATOM 4174 C C . GLU A 1 523 ? -1.103 15.531 6.988 1.00 60.72 523 GLU A C 1
ATOM 4176 O O . GLU A 1 523 ? -0.624 16.161 7.939 1.00 60.72 523 GLU A O 1
ATOM 4181 N N . ARG A 1 524 ? -1.916 14.484 7.183 1.00 59.06 524 ARG A N 1
ATOM 4182 C CA . ARG A 1 524 ? -2.303 13.997 8.506 1.00 59.06 524 ARG A CA 1
ATOM 4183 C C . ARG A 1 524 ? -1.119 13.265 9.127 1.00 59.06 524 ARG A C 1
ATOM 4185 O O . ARG A 1 524 ? -0.862 12.099 8.842 1.00 59.06 524 ARG A O 1
ATOM 4192 N N . GLN A 1 525 ? -0.416 13.940 10.035 1.00 48.72 525 GLN A N 1
ATOM 4193 C CA . GLN A 1 525 ? 0.605 13.312 10.874 1.00 48.72 525 GLN A CA 1
ATOM 4194 C C . GLN A 1 525 ? -0.042 12.312 11.840 1.00 48.72 525 GLN A C 1
ATOM 4196 O O . GLN A 1 525 ? -0.371 12.636 12.980 1.00 48.72 525 GLN A O 1
ATOM 4201 N N . VAL A 1 526 ? -0.222 11.075 11.388 1.00 51.50 526 VAL A N 1
ATOM 4202 C CA . VAL A 1 526 ? -0.568 9.959 12.263 1.00 51.50 526 VAL A CA 1
ATOM 4203 C C . VAL A 1 526 ? 0.737 9.286 12.668 1.00 51.50 526 VAL A C 1
ATOM 4205 O O . VAL A 1 526 ? 1.459 8.748 11.832 1.00 51.50 526 VAL A O 1
ATOM 4208 N N . LEU A 1 527 ? 1.064 9.334 13.962 1.00 55.22 527 LEU A N 1
ATOM 4209 C CA . LEU A 1 527 ? 2.122 8.498 14.534 1.00 55.22 527 LEU A CA 1
ATOM 4210 C C . LEU A 1 527 ? 1.852 7.041 14.147 1.00 55.22 527 LEU A C 1
ATOM 4212 O O . LEU A 1 527 ? 0.807 6.489 14.490 1.00 55.22 527 LEU A O 1
ATOM 4216 N N . LEU A 1 528 ? 2.788 6.434 13.419 1.00 64.88 528 LEU A N 1
ATOM 4217 C CA . LEU A 1 528 ? 2.625 5.078 12.911 1.00 64.88 528 LEU A CA 1
ATOM 4218 C C . LEU A 1 528 ? 2.551 4.087 14.063 1.00 64.88 528 LEU A C 1
ATOM 4220 O O . LEU A 1 528 ? 3.467 3.980 14.882 1.00 64.88 528 LEU A O 1
ATOM 4224 N N . LYS A 1 529 ? 1.469 3.318 14.086 1.00 73.44 529 LYS A N 1
ATOM 4225 C CA . LYS A 1 529 ? 1.325 2.176 14.973 1.00 73.44 529 LYS A CA 1
ATOM 4226 C C . LYS A 1 529 ? 1.917 0.957 14.274 1.00 73.44 529 LYS A C 1
ATOM 4228 O O . LYS A 1 529 ? 1.310 0.408 13.371 1.00 73.44 529 LYS A O 1
ATOM 4233 N N . LEU A 1 530 ? 3.103 0.522 14.702 1.00 72.81 530 LEU A N 1
ATOM 4234 C CA . LEU A 1 530 ? 3.841 -0.575 14.048 1.00 72.81 530 LEU A CA 1
ATOM 4235 C C . LEU A 1 530 ? 3.090 -1.913 13.995 1.00 72.81 530 LEU A C 1
ATOM 4237 O O . LEU A 1 530 ? 3.439 -2.794 13.215 1.00 72.81 530 LEU A O 1
ATOM 4241 N N . SER A 1 531 ? 2.071 -2.084 14.837 1.00 84.06 531 SER A N 1
ATOM 4242 C CA . SER A 1 531 ? 1.303 -3.320 14.923 1.00 84.06 531 SER A CA 1
ATOM 4243 C C . SER A 1 531 ? 0.108 -3.399 13.975 1.00 84.06 531 SER A C 1
ATOM 4245 O O . SER A 1 531 ? -0.465 -4.483 13.876 1.00 84.06 531 SER A O 1
ATOM 4247 N N . GLU A 1 532 ? -0.278 -2.311 13.298 1.00 88.69 532 GLU A N 1
ATOM 4248 C CA . GLU A 1 532 ? -1.395 -2.321 12.346 1.00 88.69 532 GLU A CA 1
ATOM 4249 C C . GLU A 1 532 ? -1.292 -1.213 11.288 1.00 88.69 532 GLU A C 1
ATOM 4251 O O . GLU A 1 532 ? -0.915 -0.083 11.594 1.00 88.69 532 GLU A O 1
ATOM 4256 N N . TYR A 1 533 ? -1.698 -1.518 10.054 1.00 89.88 533 TYR A N 1
ATOM 4257 C CA . TYR A 1 533 ? -1.749 -0.551 8.952 1.00 89.88 533 TYR A CA 1
ATOM 4258 C C . TYR A 1 533 ? -3.009 -0.723 8.107 1.00 89.88 533 TYR A C 1
ATOM 4260 O O . TYR A 1 533 ? -3.640 -1.782 8.100 1.00 89.88 533 TYR A O 1
ATOM 4268 N N . ILE A 1 534 ? -3.370 0.338 7.387 1.00 91.19 534 ILE A N 1
ATOM 4269 C CA . ILE A 1 534 ? -4.501 0.369 6.463 1.00 91.19 534 ILE A CA 1
ATOM 4270 C C . ILE A 1 534 ? -3.981 0.886 5.124 1.00 91.19 534 ILE A C 1
ATOM 4272 O O . ILE A 1 534 ? -3.396 1.967 5.077 1.00 91.19 534 ILE A O 1
ATOM 4276 N N . TYR A 1 535 ? -4.228 0.135 4.057 1.00 93.19 535 TYR A N 1
ATOM 4277 C CA . TYR A 1 535 ? -3.904 0.517 2.686 1.00 93.19 535 TYR A CA 1
ATOM 4278 C C . TYR A 1 535 ? -5.179 0.636 1.855 1.00 93.19 535 TYR A C 1
ATOM 4280 O O . TYR A 1 535 ? -6.144 -0.097 2.082 1.00 93.19 535 TYR A O 1
ATOM 4288 N N . PHE A 1 536 ? -5.168 1.543 0.883 1.00 91.31 536 PHE A N 1
ATOM 4289 C CA . PHE A 1 536 ? -6.258 1.765 -0.063 1.00 91.31 536 PHE A CA 1
ATOM 4290 C C . PHE A 1 536 ? -5.744 1.528 -1.485 1.00 91.31 536 PHE A C 1
ATOM 4292 O O . PHE A 1 536 ? -5.062 2.387 -2.042 1.00 91.31 536 PHE A O 1
ATOM 4299 N N . GLU A 1 537 ? -6.078 0.368 -2.058 1.00 86.50 537 GLU A N 1
ATOM 4300 C CA . GLU A 1 537 ? -5.483 -0.142 -3.301 1.00 86.50 537 GLU A CA 1
ATOM 4301 C C . GLU A 1 537 ? -6.548 -0.662 -4.274 1.00 86.50 537 GLU A C 1
ATOM 4303 O O . GLU A 1 537 ? -7.311 -1.564 -3.934 1.00 86.50 537 GLU A O 1
ATOM 4308 N N . ASP A 1 538 ? -6.608 -0.089 -5.482 1.00 81.81 538 ASP A N 1
ATOM 4309 C CA . ASP A 1 538 ? -7.549 -0.451 -6.566 1.00 81.81 538 ASP A CA 1
ATOM 4310 C C . ASP A 1 538 ? -9.013 -0.638 -6.089 1.00 81.81 538 ASP A C 1
ATOM 4312 O O . ASP A 1 538 ? -9.686 -1.638 -6.353 1.00 81.81 538 ASP A O 1
ATOM 4316 N N . GLY A 1 539 ? -9.495 0.311 -5.275 1.00 86.38 539 GLY A N 1
ATOM 4317 C CA . GLY A 1 539 ? -10.842 0.273 -4.690 1.00 86.38 539 GLY A CA 1
ATOM 4318 C C . GLY A 1 539 ? -11.033 -0.752 -3.563 1.00 86.38 539 GLY A C 1
ATOM 4319 O O . GLY A 1 539 ? -12.165 -1.002 -3.148 1.00 86.38 539 GLY A O 1
ATOM 4320 N N . ASN A 1 540 ? -9.959 -1.352 -3.050 1.00 92.06 540 ASN A N 1
ATOM 4321 C CA . ASN A 1 540 ? -9.963 -2.225 -1.879 1.00 92.06 540 ASN A CA 1
ATOM 4322 C C . ASN A 1 540 ? -9.350 -1.518 -0.666 1.00 92.06 540 ASN A C 1
ATOM 4324 O O . ASN A 1 540 ? -8.476 -0.663 -0.794 1.00 92.06 540 ASN A O 1
ATOM 4328 N N . VAL A 1 541 ? -9.781 -1.930 0.521 1.00 95.56 541 VAL A N 1
ATOM 4329 C CA . VAL A 1 541 ? -9.148 -1.599 1.795 1.00 95.56 541 VAL A CA 1
ATOM 4330 C C . VAL A 1 541 ? -8.435 -2.851 2.283 1.00 95.56 541 VAL A C 1
ATOM 4332 O O . VAL A 1 541 ? -9.076 -3.887 2.463 1.00 95.56 541 VAL A O 1
ATOM 4335 N N . ILE A 1 542 ? -7.125 -2.758 2.500 1.00 96.62 542 ILE A N 1
ATOM 4336 C CA . ILE A 1 542 ? -6.284 -3.851 2.997 1.00 96.62 542 ILE A CA 1
ATOM 4337 C C . ILE A 1 542 ? -5.842 -3.497 4.413 1.00 96.62 542 ILE A C 1
ATOM 4339 O O . ILE A 1 542 ? -5.293 -2.422 4.652 1.00 96.62 542 ILE A O 1
ATOM 4343 N N . LYS A 1 543 ? -6.086 -4.395 5.361 1.00 95.50 543 LYS A N 1
ATOM 4344 C CA . LYS A 1 543 ? -5.776 -4.208 6.777 1.00 95.50 543 LYS A CA 1
ATOM 4345 C C . LYS A 1 543 ? -4.658 -5.160 7.176 1.00 95.50 543 LYS A C 1
ATOM 4347 O O . LYS A 1 543 ? -4.820 -6.368 7.035 1.00 95.50 543 LYS A O 1
ATOM 4352 N N . TYR A 1 544 ? -3.562 -4.615 7.689 1.00 94.81 544 TYR A N 1
ATOM 4353 C CA . TYR A 1 544 ? -2.441 -5.368 8.248 1.00 94.81 544 TYR A CA 1
ATOM 4354 C C . TYR A 1 544 ? -2.530 -5.417 9.768 1.00 94.81 544 TYR A C 1
ATOM 4356 O O . TYR A 1 544 ? -2.815 -4.394 10.395 1.00 94.81 544 TYR A O 1
ATOM 4364 N N . TYR A 1 545 ? -2.188 -6.566 10.348 1.00 94.56 545 TYR A N 1
ATOM 4365 C CA . TYR A 1 545 ? -1.903 -6.700 11.770 1.00 94.56 545 TYR A CA 1
ATOM 4366 C C . TYR A 1 545 ? -0.667 -7.571 11.984 1.00 94.56 545 TYR A C 1
ATOM 4368 O O . TYR A 1 545 ? -0.560 -8.658 11.427 1.00 94.56 545 TYR A O 1
ATOM 4376 N N . ALA A 1 546 ? 0.227 -7.137 12.873 1.00 92.50 546 ALA A N 1
ATOM 4377 C CA . ALA A 1 546 ? 1.432 -7.896 13.217 1.00 92.50 546 ALA A CA 1
ATOM 4378 C C . ALA A 1 546 ? 1.139 -9.215 13.961 1.00 92.50 546 ALA A C 1
ATOM 4380 O O . ALA A 1 546 ? 2.001 -10.083 14.036 1.00 92.50 546 ALA A O 1
ATOM 4381 N N . ASN A 1 547 ? -0.053 -9.358 14.551 1.00 93.69 547 ASN A N 1
ATOM 4382 C CA . ASN A 1 547 ? -0.486 -10.578 15.229 1.00 93.69 547 ASN A CA 1
ATOM 4383 C C . ASN A 1 547 ? -1.563 -11.279 14.398 1.00 93.69 547 ASN A C 1
ATOM 4385 O O . ASN A 1 547 ? -2.695 -10.798 14.318 1.00 93.69 547 ASN A O 1
ATOM 4389 N N . GLU A 1 548 ? -1.221 -12.448 13.866 1.00 95.75 548 GLU A N 1
ATOM 4390 C CA . GLU A 1 548 ? -2.098 -13.280 13.035 1.00 95.75 548 GLU A CA 1
ATOM 4391 C C . GLU A 1 548 ? -3.419 -13.652 13.732 1.00 95.75 548 GLU A C 1
ATOM 4393 O O . GLU A 1 548 ? -4.463 -13.774 13.091 1.00 95.75 548 GLU A O 1
ATOM 4398 N N . ASN A 1 549 ? -3.426 -13.765 15.069 1.00 96.44 549 ASN A N 1
ATOM 4399 C CA . ASN A 1 549 ? -4.656 -14.055 15.811 1.00 96.44 549 ASN A CA 1
ATOM 4400 C C . ASN A 1 549 ? -5.676 -12.916 15.697 1.00 96.44 549 ASN A C 1
ATOM 4402 O O . ASN A 1 549 ? -6.872 -13.182 15.652 1.00 96.44 549 ASN A O 1
ATOM 4406 N N . ILE A 1 550 ? -5.227 -11.658 15.581 1.00 96.06 550 ILE A N 1
ATOM 4407 C CA . ILE A 1 550 ? -6.138 -10.522 15.372 1.00 96.06 550 ILE A CA 1
ATOM 4408 C C . ILE A 1 550 ? -6.851 -10.664 14.025 1.00 96.06 550 ILE A C 1
ATOM 4410 O O . ILE A 1 550 ? -8.054 -10.421 13.948 1.00 96.06 550 ILE A O 1
ATOM 4414 N N . VAL A 1 551 ? -6.132 -11.076 12.977 1.00 97.38 551 VAL A N 1
ATOM 4415 C CA . VAL A 1 551 ? -6.701 -11.307 11.640 1.00 97.38 551 VAL A CA 1
ATOM 4416 C C . VAL A 1 551 ? -7.684 -12.469 11.679 1.00 97.38 551 VAL A C 1
ATOM 4418 O O . VAL A 1 551 ? -8.839 -12.307 11.284 1.00 97.38 551 VAL A O 1
ATOM 4421 N N . LYS A 1 552 ? -7.264 -13.610 12.236 1.00 97.75 552 LYS A N 1
ATOM 4422 C CA . LYS A 1 552 ? -8.099 -14.806 12.393 1.00 97.75 552 LYS A CA 1
ATOM 4423 C C . LYS A 1 552 ? -9.411 -14.498 13.117 1.00 97.75 552 LYS A C 1
ATOM 4425 O O . LYS A 1 552 ? -10.487 -14.851 12.628 1.00 97.75 552 LYS A O 1
ATOM 4430 N N . ASP A 1 553 ? -9.331 -13.811 14.251 1.00 98.12 553 ASP A N 1
ATOM 4431 C CA . ASP A 1 553 ? -10.499 -13.475 15.057 1.00 98.12 553 ASP A CA 1
ATOM 4432 C C . ASP A 1 553 ? -11.379 -12.436 14.353 1.00 98.12 553 ASP A C 1
ATOM 4434 O O . ASP A 1 553 ? -12.600 -12.590 14.321 1.00 98.12 553 ASP A O 1
ATOM 4438 N N . ARG A 1 554 ? -10.800 -11.429 13.681 1.00 97.50 554 ARG A N 1
ATOM 4439 C CA . ARG A 1 554 ? -11.580 -10.472 12.875 1.00 97.50 554 ARG A CA 1
ATOM 4440 C C . ARG A 1 554 ? -12.314 -11.142 11.723 1.00 97.50 554 ARG A C 1
ATOM 4442 O O . ARG A 1 554 ? -13.463 -10.777 11.489 1.00 97.50 554 ARG A O 1
ATOM 4449 N N . ILE A 1 555 ? -11.712 -12.123 11.051 1.00 97.56 555 ILE A N 1
ATOM 4450 C CA . ILE A 1 555 ? -12.374 -12.902 9.994 1.00 97.56 555 ILE A CA 1
ATOM 4451 C C . ILE A 1 555 ? -13.527 -13.720 10.578 1.00 97.56 555 ILE A C 1
ATOM 4453 O O . ILE A 1 555 ? -14.639 -13.677 10.045 1.00 97.56 555 ILE A O 1
ATOM 4457 N N . LYS A 1 556 ? -13.304 -14.414 11.705 1.00 97.69 556 LYS A N 1
ATOM 4458 C CA . LYS A 1 556 ? -14.374 -15.136 12.413 1.00 97.69 556 LYS A CA 1
ATOM 4459 C C . LYS A 1 556 ? -15.532 -14.189 12.738 1.00 97.69 556 LYS A C 1
ATOM 4461 O O . LYS A 1 556 ? -16.683 -14.492 12.431 1.00 97.69 556 LYS A O 1
ATOM 4466 N N . ARG A 1 557 ? -15.227 -13.015 13.293 1.00 97.19 557 ARG A N 1
ATOM 4467 C CA . ARG A 1 557 ? -16.231 -12.011 13.656 1.00 97.19 557 ARG A CA 1
ATOM 4468 C C . ARG A 1 557 ? -16.926 -11.385 12.453 1.00 97.19 557 ARG A C 1
ATOM 4470 O O . ARG A 1 557 ? -18.126 -11.156 12.532 1.00 97.19 557 ARG A O 1
ATOM 4477 N N . ALA A 1 558 ? -16.243 -11.187 11.327 1.00 97.25 558 ALA A N 1
ATOM 4478 C CA . ALA A 1 558 ? -16.866 -10.694 10.098 1.00 97.25 558 ALA A CA 1
ATOM 4479 C C . ALA A 1 558 ? -17.964 -11.638 9.584 1.00 97.25 558 ALA A C 1
ATOM 4481 O O . ALA A 1 558 ? -18.982 -11.183 9.066 1.00 97.25 558 ALA A O 1
ATOM 4482 N N . ASN A 1 559 ? -17.779 -12.951 9.762 1.00 96.69 559 ASN A N 1
ATOM 4483 C CA . ASN A 1 559 ? -18.791 -13.946 9.411 1.00 96.69 559 ASN A CA 1
ATOM 4484 C C . ASN A 1 559 ? -20.012 -13.898 10.342 1.00 96.69 559 ASN A C 1
ATOM 4486 O O . ASN A 1 559 ? -21.129 -14.099 9.873 1.00 96.69 559 ASN A O 1
ATOM 4490 N N . LEU A 1 560 ? -19.818 -13.608 11.632 1.00 96.31 560 LEU A N 1
ATOM 4491 C CA . LEU A 1 560 ? -20.917 -13.420 12.590 1.00 96.31 560 LEU A CA 1
ATOM 4492 C C . LEU A 1 560 ? -21.665 -12.105 12.347 1.00 96.31 560 LEU A C 1
ATOM 4494 O O . LEU A 1 560 ? -22.888 -12.065 12.383 1.00 96.31 560 LEU A O 1
ATOM 4498 N N . LEU A 1 561 ? -20.927 -11.043 12.028 1.00 96.06 561 LEU A N 1
ATOM 4499 C CA . LEU A 1 561 ? -21.446 -9.717 11.684 1.00 96.06 561 LEU A CA 1
ATOM 4500 C C . LEU A 1 561 ? -21.862 -9.625 10.205 1.00 96.06 561 LEU A C 1
ATOM 4502 O O . LEU A 1 561 ? -21.977 -8.529 9.641 1.00 96.06 561 LEU A O 1
ATOM 4506 N N . LYS A 1 562 ? -22.047 -10.772 9.537 1.00 93.94 562 LYS A N 1
ATOM 4507 C CA . LYS A 1 562 ? -22.298 -10.825 8.102 1.00 93.94 562 LYS A CA 1
ATOM 4508 C C . LYS A 1 562 ? -23.514 -9.981 7.769 1.00 93.94 562 LYS A C 1
ATOM 4510 O O . LYS A 1 562 ? -24.634 -10.236 8.192 1.00 93.94 562 LYS A O 1
ATOM 4515 N N . GLY A 1 563 ? -23.272 -9.011 6.904 1.00 91.06 563 GLY A N 1
ATOM 4516 C CA . GLY A 1 563 ? -24.296 -8.132 6.396 1.00 91.06 563 GLY A CA 1
ATOM 4517 C C . GLY A 1 563 ? -24.268 -6.741 7.006 1.00 91.06 563 GLY A C 1
ATOM 4518 O O . GLY A 1 563 ? -24.700 -5.840 6.307 1.00 91.06 563 GLY A O 1
ATOM 4519 N N . ILE A 1 564 ? -23.714 -6.533 8.194 1.00 94.31 564 ILE A N 1
ATOM 4520 C CA . ILE A 1 564 ? -23.570 -5.182 8.758 1.00 94.31 564 ILE A CA 1
ATOM 4521 C C . ILE A 1 564 ? -22.139 -4.649 8.676 1.00 94.31 564 ILE A C 1
ATOM 4523 O O . ILE A 1 564 ? -21.942 -3.448 8.809 1.00 94.31 564 ILE A O 1
ATOM 4527 N N . VAL A 1 565 ? -21.158 -5.511 8.395 1.00 96.25 565 VAL A N 1
ATOM 4528 C CA . VAL A 1 565 ? -19.766 -5.135 8.091 1.00 96.25 565 VAL A CA 1
ATOM 4529 C C . VAL A 1 565 ? -19.421 -5.416 6.618 1.00 96.25 565 VAL A C 1
ATOM 4531 O O . VAL A 1 565 ? -20.117 -6.214 5.971 1.00 96.25 565 VAL A O 1
ATOM 4534 N N . PRO A 1 566 ? -18.342 -4.822 6.066 1.00 95.31 566 PRO A N 1
ATOM 4535 C CA . PRO A 1 566 ? -17.857 -5.157 4.734 1.00 95.31 566 PRO A CA 1
ATOM 4536 C C . PRO A 1 566 ? -17.541 -6.648 4.604 1.00 95.31 566 PRO A C 1
ATOM 4538 O O . PRO A 1 566 ? -16.919 -7.257 5.476 1.00 95.31 566 PRO A O 1
ATOM 4541 N N . LYS A 1 567 ? -17.929 -7.240 3.473 1.00 95.12 567 LYS A N 1
ATOM 4542 C CA . LYS A 1 567 ? -17.561 -8.621 3.160 1.00 95.12 567 LYS A CA 1
ATOM 4543 C C . LYS A 1 567 ? -16.054 -8.694 2.901 1.00 95.12 567 LYS A C 1
ATOM 4545 O O . LYS A 1 567 ? -15.561 -8.046 1.979 1.00 95.12 567 LYS A O 1
ATOM 4550 N N . ILE A 1 568 ? -15.356 -9.529 3.669 1.00 97.12 568 ILE A N 1
ATOM 4551 C CA . ILE A 1 568 ? -13.954 -9.866 3.407 1.00 97.12 568 ILE A CA 1
ATOM 4552 C C . ILE A 1 568 ? -13.874 -10.627 2.078 1.00 97.12 568 ILE A C 1
ATOM 4554 O O . ILE A 1 568 ? -14.605 -11.599 1.869 1.00 97.12 568 ILE A O 1
ATOM 4558 N N . ILE A 1 569 ? -13.022 -10.149 1.173 1.00 96.06 569 ILE A N 1
ATOM 4559 C CA . ILE A 1 569 ? -12.833 -10.711 -0.172 1.00 96.06 569 ILE A CA 1
ATOM 4560 C C . ILE A 1 569 ? -11.592 -11.600 -0.264 1.00 96.06 569 ILE A C 1
ATOM 4562 O O . ILE A 1 569 ? -11.600 -12.539 -1.050 1.00 96.06 569 ILE A O 1
ATOM 4566 N N . HIS A 1 570 ? -10.564 -11.325 0.543 1.00 96.50 570 HIS A N 1
ATOM 4567 C CA . HIS A 1 570 ? -9.332 -12.112 0.619 1.00 96.50 570 HIS A CA 1
ATOM 4568 C C . HIS A 1 570 ? -8.680 -11.950 1.990 1.00 96.50 570 HIS A C 1
ATOM 4570 O O . HIS A 1 570 ? -8.894 -10.938 2.665 1.00 96.50 570 HIS A O 1
ATOM 4576 N N . SER A 1 571 ? -7.870 -12.924 2.393 1.00 97.44 571 SER A N 1
ATOM 4577 C CA . SER A 1 571 ? -7.083 -12.854 3.623 1.00 97.44 571 SER A CA 1
ATOM 4578 C C . SER A 1 571 ? -5.877 -13.778 3.586 1.00 97.44 571 SER A C 1
ATOM 4580 O O . SER A 1 571 ? -5.955 -14.872 3.034 1.00 97.44 571 SER A O 1
ATOM 4582 N N . THR A 1 572 ? -4.827 -13.369 4.279 1.00 97.75 572 THR A N 1
ATOM 4583 C CA . THR A 1 572 ? -3.609 -14.126 4.574 1.00 97.75 572 THR A CA 1
ATOM 4584 C C . THR A 1 572 ? -3.382 -14.100 6.100 1.00 97.75 572 THR A C 1
ATOM 4586 O O . THR A 1 572 ? -4.193 -13.505 6.817 1.00 97.75 572 THR A O 1
ATOM 4589 N N . PRO A 1 573 ? -2.334 -14.737 6.656 1.00 97.56 573 PRO A N 1
ATOM 4590 C CA . PRO A 1 573 ? -2.077 -14.702 8.099 1.00 97.56 573 PRO A CA 1
ATOM 4591 C C . PRO A 1 573 ? -2.043 -13.294 8.720 1.00 97.56 573 PRO A C 1
ATOM 4593 O O . PRO A 1 573 ? -2.626 -13.086 9.784 1.00 97.56 573 PRO A O 1
ATOM 4596 N N . HIS A 1 574 ? -1.426 -12.317 8.050 1.00 97.12 574 HIS A N 1
ATOM 4597 C CA . HIS A 1 574 ? -1.239 -10.957 8.572 1.00 97.12 574 HIS A CA 1
ATOM 4598 C C . HIS A 1 574 ? -2.159 -9.906 7.947 1.00 97.12 574 HIS A C 1
ATOM 4600 O O . HIS A 1 574 ? -2.198 -8.767 8.425 1.00 97.12 574 HIS A O 1
ATOM 4606 N N . PHE A 1 575 ? -2.913 -10.261 6.904 1.00 97.44 575 PHE A N 1
ATOM 4607 C CA . PHE A 1 575 ? -3.728 -9.311 6.160 1.00 97.44 575 PHE A CA 1
ATOM 4608 C C . PHE A 1 575 ? -5.148 -9.816 5.909 1.00 97.44 575 PHE A C 1
ATOM 4610 O O . PHE A 1 575 ? -5.398 -11.000 5.709 1.00 97.44 575 PHE A O 1
ATOM 4617 N N . TYR A 1 576 ? -6.098 -8.890 5.829 1.00 97.81 576 TYR A N 1
ATOM 4618 C CA . TYR A 1 576 ? -7.384 -9.140 5.179 1.00 97.81 576 TYR A CA 1
ATOM 4619 C C . TYR A 1 576 ? -7.807 -7.931 4.355 1.00 97.81 576 TYR A C 1
ATOM 4621 O O . TYR A 1 576 ? -7.403 -6.801 4.637 1.00 97.81 576 TYR A O 1
ATOM 4629 N N . ALA A 1 577 ? -8.634 -8.166 3.341 1.00 97.50 577 ALA A N 1
ATOM 4630 C CA . ALA A 1 577 ? -9.119 -7.123 2.451 1.00 97.50 577 ALA A CA 1
ATOM 4631 C C . ALA A 1 577 ? -10.630 -7.171 2.256 1.00 97.50 577 ALA A C 1
ATOM 4633 O O . ALA A 1 577 ? -11.252 -8.234 2.295 1.00 97.50 577 ALA A O 1
ATOM 4634 N N . TYR A 1 578 ? -11.215 -6.007 1.999 1.00 96.69 578 TYR A N 1
ATOM 4635 C CA . TYR A 1 578 ? -12.608 -5.835 1.594 1.00 96.69 578 TYR A CA 1
ATOM 4636 C C . TYR A 1 578 ? -12.727 -4.674 0.600 1.00 96.69 578 TYR A C 1
ATOM 4638 O O . TYR A 1 578 ? -11.825 -3.845 0.484 1.00 96.69 578 TYR A O 1
ATOM 4646 N N . LYS A 1 579 ? -13.834 -4.604 -0.144 1.00 94.00 579 LYS A N 1
ATOM 4647 C CA . LYS A 1 579 ? -14.085 -3.495 -1.079 1.00 94.00 579 LYS A CA 1
ATOM 4648 C C . LYS A 1 579 ? -14.331 -2.194 -0.321 1.00 94.00 579 LYS A C 1
ATOM 4650 O O . LYS A 1 579 ? -15.052 -2.200 0.673 1.00 94.00 579 LYS A O 1
ATOM 4655 N N . PHE A 1 580 ? -13.766 -1.093 -0.807 1.00 93.00 580 PHE A N 1
ATOM 4656 C CA . PHE A 1 580 ? -14.054 0.236 -0.279 1.00 93.00 580 PHE A CA 1
ATOM 4657 C C . PHE A 1 580 ? -15.569 0.480 -0.272 1.00 93.00 580 PHE A C 1
ATOM 4659 O O . PHE A 1 580 ? -16.267 0.135 -1.227 1.00 93.00 580 PHE A O 1
ATOM 4666 N N . VAL A 1 581 ? -16.073 1.042 0.824 1.00 92.00 581 VAL A N 1
ATOM 4667 C CA . VAL A 1 581 ? -17.500 1.313 1.005 1.00 92.00 581 VAL A CA 1
ATOM 4668 C C . VAL A 1 581 ? -17.724 2.803 0.811 1.00 92.00 581 VAL A C 1
ATOM 4670 O O . VAL A 1 581 ? -17.198 3.606 1.575 1.00 92.00 581 VAL A O 1
ATOM 4673 N N . ASP A 1 582 ? -18.493 3.157 -0.214 1.00 90.19 582 ASP A N 1
ATOM 4674 C CA . ASP A 1 582 ? -18.836 4.547 -0.503 1.00 90.19 582 ASP A CA 1
ATOM 4675 C C . ASP A 1 582 ? -19.974 5.047 0.400 1.00 90.19 582 ASP A C 1
ATOM 4677 O O . ASP A 1 582 ? -20.980 4.360 0.617 1.00 90.19 582 ASP A O 1
ATOM 4681 N N . GLY A 1 583 ? -19.813 6.252 0.938 1.00 91.88 583 GLY A N 1
ATOM 4682 C CA . GLY A 1 583 ? -20.754 6.844 1.879 1.00 91.88 583 GLY A CA 1
ATOM 4683 C C . GLY A 1 583 ? -20.141 7.959 2.719 1.00 91.88 583 GLY A C 1
ATOM 4684 O O . GLY A 1 583 ? -19.007 8.380 2.498 1.00 91.88 583 GLY A O 1
ATOM 4685 N N . LYS A 1 584 ? -20.915 8.451 3.687 1.00 92.94 584 LYS A N 1
ATOM 4686 C CA . LYS A 1 584 ? -20.473 9.468 4.655 1.00 92.94 584 LYS A CA 1
ATOM 4687 C C . LYS A 1 584 ? -20.279 8.845 6.026 1.00 92.94 584 LYS A C 1
ATOM 4689 O O . LYS A 1 584 ? -21.010 7.921 6.379 1.00 92.94 584 LYS A O 1
ATOM 4694 N N . LEU A 1 585 ? -19.343 9.362 6.816 1.00 94.31 585 LEU A N 1
ATOM 4695 C CA . LEU A 1 585 ? -19.213 8.919 8.204 1.00 94.31 585 LEU A CA 1
ATOM 4696 C C . LEU A 1 585 ? -20.430 9.385 9.007 1.00 94.31 585 LEU A C 1
ATOM 4698 O O . LEU A 1 585 ? -20.925 10.492 8.792 1.00 94.31 585 LEU A O 1
ATOM 4702 N N . LEU A 1 586 ? -20.887 8.597 9.983 1.00 95.06 586 LEU A N 1
ATOM 4703 C CA . LEU A 1 586 ? -22.000 9.002 10.849 1.00 95.06 586 LEU A CA 1
ATOM 4704 C C . LEU A 1 586 ? -21.691 10.318 11.585 1.00 95.06 586 LEU A C 1
ATOM 4706 O O . LEU A 1 586 ? -22.584 11.136 11.787 1.00 95.06 586 LEU A O 1
ATOM 4710 N N . SER A 1 587 ? -20.418 10.573 11.908 1.00 93.38 587 SER A N 1
ATOM 4711 C CA . SER A 1 587 ? -19.961 11.831 12.520 1.00 93.38 587 SER A CA 1
ATOM 4712 C C . SER A 1 587 ? -20.126 13.082 11.639 1.00 93.38 587 SER A C 1
ATOM 4714 O O . SER A 1 587 ? -20.035 14.213 12.135 1.00 93.38 587 SER A O 1
ATOM 4716 N N . GLU A 1 588 ? -20.369 12.898 10.342 1.00 93.19 588 GLU A N 1
ATOM 4717 C CA . GLU A 1 588 ? -20.595 13.954 9.348 1.00 93.19 588 GLU A CA 1
ATOM 4718 C C . GLU A 1 588 ? -22.086 14.174 9.054 1.00 93.19 588 GLU A C 1
ATOM 4720 O O . GLU A 1 588 ? -22.449 15.135 8.373 1.00 93.19 588 GLU A O 1
ATOM 4725 N N . ILE A 1 589 ? -22.960 13.301 9.559 1.00 93.62 589 ILE A N 1
ATOM 4726 C CA . ILE A 1 589 ? -24.404 13.391 9.353 1.00 93.62 589 ILE A CA 1
ATOM 4727 C C . ILE A 1 589 ? -25.001 14.414 10.315 1.00 93.62 589 ILE A C 1
ATOM 4729 O O . ILE A 1 589 ? -24.707 14.412 11.507 1.00 93.62 589 ILE A O 1
ATOM 4733 N N . ILE A 1 590 ? -25.848 15.297 9.787 1.00 91.88 590 ILE A N 1
ATOM 4734 C CA . ILE A 1 590 ? -26.532 16.350 10.558 1.00 91.88 590 ILE A CA 1
ATOM 4735 C C . ILE A 1 590 ? -27.979 15.941 10.888 1.00 91.88 590 ILE A C 1
ATOM 4737 O O . ILE A 1 590 ? -28.575 16.464 11.823 1.00 91.88 590 ILE A O 1
ATOM 4741 N N . ASP A 1 591 ? -28.532 14.992 10.135 1.00 89.44 591 ASP A N 1
ATOM 4742 C CA . ASP A 1 591 ? -29.897 14.495 10.288 1.00 89.44 591 ASP A CA 1
ATOM 4743 C C . ASP A 1 591 ? -30.037 13.584 11.521 1.00 89.44 591 ASP A C 1
ATOM 4745 O O . ASP A 1 591 ? -29.445 12.504 11.596 1.00 89.44 591 ASP A O 1
ATOM 4749 N N . THR A 1 592 ? -30.837 14.032 12.487 1.00 90.00 592 THR A N 1
ATOM 4750 C CA . THR A 1 592 ? -31.127 13.324 13.740 1.00 90.00 592 THR A CA 1
ATOM 4751 C C . THR A 1 592 ? -32.040 12.125 13.543 1.00 90.00 592 THR A C 1
ATOM 4753 O O . THR A 1 592 ? -31.873 11.120 14.234 1.00 90.00 592 THR A O 1
ATOM 4756 N N . GLU A 1 593 ? -32.949 12.154 12.566 1.00 91.56 593 GLU A N 1
ATOM 4757 C CA . GLU A 1 593 ? -33.764 10.982 12.240 1.00 91.56 593 GLU A CA 1
ATOM 4758 C C . GLU A 1 593 ? -32.876 9.852 11.727 1.00 91.56 593 GLU A C 1
ATOM 4760 O O . GLU A 1 593 ? -33.023 8.708 12.158 1.00 91.56 593 GLU A O 1
ATOM 4765 N N . LYS A 1 594 ? -31.868 10.175 10.906 1.00 92.94 594 LYS A N 1
ATOM 4766 C CA . LYS A 1 594 ? -30.890 9.182 10.442 1.00 92.94 594 LYS A CA 1
ATOM 4767 C C . LYS A 1 594 ? -30.102 8.554 11.596 1.00 92.94 594 LYS A C 1
ATOM 4769 O O . LYS A 1 594 ? -29.826 7.357 11.547 1.00 92.94 594 LYS A O 1
ATOM 4774 N N . PHE A 1 595 ? -29.776 9.311 12.644 1.00 95.75 595 PHE A N 1
ATOM 4775 C CA . PHE A 1 595 ? -29.134 8.755 13.840 1.00 95.75 595 PHE A CA 1
ATOM 4776 C C . PHE A 1 595 ? -30.073 7.853 14.654 1.00 95.75 595 PHE A C 1
ATOM 4778 O O . PHE A 1 595 ? -29.660 6.782 15.094 1.00 95.75 595 PHE A O 1
ATOM 4785 N N . ARG A 1 596 ? -31.351 8.218 14.804 1.00 95.62 596 ARG A N 1
ATOM 4786 C CA . ARG A 1 596 ? -32.342 7.340 15.452 1.00 95.62 596 ARG A CA 1
ATOM 4787 C C . ARG A 1 596 ? -32.530 6.036 14.675 1.00 95.62 596 ARG A C 1
ATOM 4789 O O . ARG A 1 596 ? -32.474 4.969 15.277 1.00 95.62 596 ARG A O 1
ATOM 4796 N N . PHE A 1 597 ? -32.607 6.105 13.343 1.00 94.94 597 PHE A N 1
ATOM 4797 C CA . PHE A 1 597 ? -32.620 4.912 12.490 1.00 94.94 597 PHE A CA 1
ATOM 4798 C C . PHE A 1 597 ? -31.355 4.064 12.636 1.00 94.94 597 PHE A C 1
ATOM 4800 O O . PHE A 1 597 ? -31.431 2.843 12.552 1.00 94.94 597 PHE A O 1
ATOM 4807 N N . PHE A 1 598 ? -30.194 4.677 12.878 1.00 96.62 598 PHE A N 1
ATOM 4808 C CA . PHE A 1 598 ? -28.976 3.933 13.188 1.00 96.62 598 PHE A CA 1
ATOM 4809 C C . PHE A 1 598 ? -29.093 3.152 14.511 1.00 96.62 598 PHE A C 1
ATOM 4811 O O . PHE A 1 598 ? -28.669 1.998 14.576 1.00 96.62 598 PHE A O 1
ATOM 4818 N N . LEU A 1 599 ? -29.691 3.737 15.554 1.00 97.56 599 LEU A N 1
ATOM 4819 C CA . LEU A 1 599 ? -29.915 3.037 16.826 1.00 97.56 599 LEU A CA 1
ATOM 4820 C C . LEU A 1 599 ? -30.886 1.861 16.662 1.00 97.56 599 LEU A C 1
ATOM 4822 O O . LEU A 1 599 ? -30.602 0.769 17.159 1.00 97.56 599 LEU A O 1
ATOM 4826 N N . ASP A 1 600 ? -31.974 2.058 15.915 1.00 96.00 600 ASP A N 1
ATOM 4827 C CA . ASP A 1 600 ? -32.920 0.989 15.575 1.00 96.00 600 ASP A CA 1
ATOM 4828 C C . ASP A 1 600 ? -32.234 -0.114 14.750 1.00 96.00 600 ASP A C 1
ATOM 4830 O O . ASP A 1 600 ? -32.337 -1.298 15.072 1.00 96.00 600 ASP A O 1
ATOM 4834 N N . PHE A 1 601 ? -31.416 0.267 13.765 1.00 96.31 601 PHE A N 1
ATOM 4835 C CA . PHE A 1 601 ? -30.598 -0.664 12.990 1.00 96.31 601 PHE A CA 1
ATOM 4836 C C . PHE A 1 601 ? -29.668 -1.498 13.882 1.00 96.31 601 PHE A C 1
ATOM 4838 O O . PHE A 1 601 ? -29.588 -2.718 13.713 1.00 96.31 601 PHE A O 1
ATOM 4845 N N . CYS A 1 602 ? -28.972 -0.878 14.840 1.00 97.38 602 CYS A N 1
ATOM 4846 C CA . CYS A 1 602 ? -28.118 -1.597 15.783 1.00 97.38 602 CYS A CA 1
ATOM 4847 C C . CYS A 1 602 ? -28.925 -2.536 16.680 1.00 97.38 602 CYS A C 1
ATOM 4849 O O . CYS A 1 602 ? -28.495 -3.665 16.902 1.00 97.38 602 CYS A O 1
ATOM 4851 N N . LYS A 1 603 ? -30.097 -2.118 17.160 1.00 96.56 603 LYS A N 1
ATOM 4852 C CA . LYS A 1 603 ? -30.983 -2.967 17.964 1.00 96.56 603 LYS A CA 1
ATOM 4853 C C . LYS A 1 603 ? -31.422 -4.223 17.208 1.00 96.56 603 LYS A C 1
ATOM 4855 O O . LYS A 1 603 ? -31.406 -5.304 17.783 1.00 96.56 603 LYS A O 1
ATOM 4860 N N . GLU A 1 604 ? -31.774 -4.087 15.934 1.00 94.81 604 GLU A N 1
ATOM 4861 C CA . GLU A 1 604 ? -32.263 -5.197 15.108 1.00 94.81 604 GLU A CA 1
ATOM 4862 C C . GLU A 1 604 ? -31.142 -6.121 14.608 1.00 94.81 604 GLU A C 1
ATOM 4864 O O . GLU A 1 604 ? -31.324 -7.335 14.501 1.00 94.81 604 GLU A O 1
ATOM 4869 N N . ASN A 1 605 ? -29.973 -5.563 14.282 1.00 95.06 605 ASN A N 1
ATOM 4870 C CA . ASN A 1 605 ? -28.951 -6.290 13.525 1.00 95.06 605 ASN A CA 1
ATOM 4871 C C . ASN A 1 605 ? -27.660 -6.554 14.306 1.00 95.06 605 ASN A C 1
ATOM 4873 O O . ASN A 1 605 ? -26.955 -7.515 14.000 1.00 95.06 605 ASN A O 1
ATOM 4877 N N . LEU A 1 606 ? -27.333 -5.716 15.293 1.00 96.75 606 LEU A N 1
ATOM 4878 C CA . LEU A 1 606 ? -26.113 -5.833 16.089 1.00 96.75 606 LEU A CA 1
ATOM 4879 C C . LEU A 1 606 ? -26.433 -6.437 17.454 1.00 96.75 606 LEU A C 1
ATOM 4881 O O . LEU A 1 606 ? -26.036 -7.562 17.704 1.00 96.75 606 LEU A O 1
ATOM 4885 N N . TRP A 1 607 ? -27.213 -5.764 18.299 1.00 97.50 607 TRP A N 1
ATOM 4886 C CA . TRP A 1 607 ? -27.392 -6.094 19.720 1.00 97.50 607 TRP A CA 1
ATOM 4887 C C . TRP A 1 607 ? -28.371 -7.240 20.015 1.00 97.50 607 TRP A C 1
ATOM 4889 O O . TRP A 1 607 ? -29.042 -7.259 21.050 1.00 97.50 607 TRP A O 1
ATOM 4899 N N . ASN A 1 608 ? -28.426 -8.227 19.126 1.00 93.75 608 ASN A N 1
ATOM 4900 C CA . ASN A 1 608 ? -29.183 -9.451 19.338 1.00 93.75 608 ASN A CA 1
ATOM 4901 C C . ASN A 1 608 ? -28.630 -10.196 20.560 1.00 93.75 608 ASN A C 1
ATOM 4903 O O . ASN A 1 608 ? -27.428 -10.471 20.633 1.00 93.75 608 ASN A O 1
ATOM 4907 N N . ARG A 1 609 ? -29.505 -10.493 21.530 1.00 95.56 609 ARG A N 1
ATOM 4908 C CA . ARG A 1 609 ? -29.128 -11.193 22.764 1.00 95.56 609 ARG A CA 1
ATOM 4909 C C . ARG A 1 609 ? -28.671 -12.616 22.472 1.00 95.56 609 ARG A C 1
ATOM 4911 O O . ARG A 1 609 ? -29.218 -13.286 21.601 1.00 95.56 609 ARG A O 1
ATOM 4918 N N . ILE A 1 610 ? -27.684 -13.058 23.242 1.00 95.75 610 ILE A N 1
ATOM 4919 C CA . ILE A 1 610 ? -27.165 -14.421 23.208 1.00 95.75 610 ILE A CA 1
ATOM 4920 C C . ILE A 1 610 ? -27.559 -15.115 24.505 1.00 95.75 610 ILE A C 1
ATOM 4922 O O . ILE A 1 610 ? -27.185 -14.673 25.591 1.00 95.75 610 ILE A O 1
ATOM 4926 N N . ASP A 1 611 ? -28.311 -16.204 24.384 1.00 95.50 611 ASP A N 1
ATOM 4927 C CA . ASP A 1 611 ? -28.695 -17.019 25.529 1.00 95.50 611 ASP A CA 1
ATOM 4928 C C . ASP A 1 611 ? -27.504 -17.874 25.970 1.00 95.50 611 ASP A C 1
ATOM 4930 O O . ASP A 1 611 ? -26.988 -18.694 25.210 1.00 95.50 611 ASP A O 1
ATOM 4934 N N . LEU A 1 612 ? -27.061 -17.659 27.206 1.00 96.38 612 LEU A N 1
ATOM 4935 C CA . LEU A 1 612 ? -25.942 -18.364 27.821 1.00 96.38 612 LEU A CA 1
ATOM 4936 C C . LEU A 1 612 ? -26.450 -19.224 28.981 1.00 96.38 612 LEU A C 1
ATOM 4938 O O . LEU A 1 612 ? -27.324 -18.808 29.744 1.00 96.38 612 LEU A O 1
ATOM 4942 N N . SER A 1 613 ? -25.868 -20.410 29.155 1.00 96.81 613 SER A N 1
ATOM 4943 C CA . SER A 1 613 ? -26.078 -21.222 30.359 1.00 96.81 613 SER A CA 1
ATOM 4944 C C . SER A 1 613 ? -25.571 -20.500 31.613 1.00 96.81 613 SER A C 1
ATOM 4946 O O . SER A 1 613 ? -24.730 -19.604 31.541 1.00 96.81 613 SER A O 1
ATOM 4948 N N . GLU A 1 614 ? -26.008 -20.927 32.801 1.00 95.94 614 GLU A N 1
ATOM 4949 C CA . GLU A 1 614 ? -25.533 -20.345 34.067 1.00 95.94 614 GLU A CA 1
ATOM 4950 C C . GLU A 1 614 ? -24.001 -20.388 34.203 1.00 95.94 614 GLU A C 1
ATOM 4952 O O . GLU A 1 614 ? -23.380 -19.429 34.672 1.00 95.94 614 GLU A O 1
ATOM 4957 N N . SER A 1 615 ? -23.368 -21.478 33.755 1.00 96.00 615 SER A N 1
ATOM 4958 C CA . SER A 1 615 ? -21.908 -21.603 33.744 1.00 96.00 615 SER A CA 1
ATOM 4959 C C . SER A 1 615 ? -21.240 -20.614 32.790 1.00 96.00 615 SER A C 1
ATOM 4961 O O . SER A 1 615 ? -20.228 -20.011 33.151 1.00 96.00 615 SER A O 1
ATOM 4963 N N . GLU A 1 616 ? -21.805 -20.419 31.598 1.00 96.50 616 GLU A N 1
ATOM 4964 C CA . GLU A 1 616 ? -21.283 -19.474 30.607 1.00 96.50 616 GLU A CA 1
ATOM 4965 C C . GLU A 1 616 ? -21.486 -18.028 31.057 1.00 96.50 616 GLU A C 1
ATOM 4967 O O . GLU A 1 616 ? -20.568 -17.226 30.919 1.00 96.50 616 GLU A O 1
ATOM 4972 N N . MET A 1 617 ? -22.625 -17.703 31.678 1.00 96.25 617 MET A N 1
ATOM 4973 C CA . MET A 1 617 ? -22.866 -16.388 32.282 1.00 96.25 617 MET A CA 1
ATOM 4974 C C . MET A 1 617 ? -21.877 -16.087 33.407 1.00 96.25 617 MET A C 1
ATOM 4976 O O . MET A 1 617 ? -21.364 -14.972 33.500 1.00 96.25 617 MET A O 1
ATOM 4980 N N . LYS A 1 618 ? -21.557 -17.078 34.247 1.00 95.44 618 LYS A N 1
ATOM 4981 C CA . LYS A 1 618 ? -20.560 -16.913 35.312 1.00 95.44 618 LYS A CA 1
ATOM 4982 C C . LYS A 1 618 ? -19.162 -16.647 34.749 1.00 95.44 618 LYS A C 1
ATOM 4984 O O . LYS A 1 618 ? -18.455 -15.776 35.258 1.00 95.44 618 LYS A O 1
ATOM 4989 N N . GLU A 1 619 ? -18.764 -17.369 33.702 1.00 96.00 619 GLU A N 1
ATOM 4990 C CA . GLU A 1 619 ? -17.493 -17.111 33.016 1.00 96.00 619 GLU A CA 1
ATOM 4991 C C . GLU A 1 619 ? -17.516 -15.756 32.297 1.00 96.00 619 GLU A C 1
ATOM 4993 O O . GLU A 1 619 ? -16.550 -15.004 32.397 1.00 96.00 619 GLU A O 1
ATOM 4998 N N . PHE A 1 620 ? -18.620 -15.386 31.646 1.00 97.06 620 PHE A N 1
ATOM 4999 C CA . PHE A 1 620 ? -18.765 -14.088 30.991 1.00 97.06 620 PHE A CA 1
ATOM 5000 C C . PHE A 1 620 ? -18.626 -12.937 31.989 1.00 97.06 620 PHE A C 1
ATOM 5002 O O . PHE A 1 620 ? -17.823 -12.037 31.766 1.00 97.06 620 PHE A O 1
ATOM 5009 N N . ARG A 1 621 ? -19.286 -13.018 33.149 1.00 95.75 621 ARG A N 1
ATOM 5010 C CA . ARG A 1 621 ? -19.137 -12.044 34.240 1.00 95.75 621 ARG A CA 1
ATOM 5011 C C . ARG A 1 621 ? -17.680 -11.913 34.695 1.00 95.75 621 ARG A C 1
ATOM 5013 O O . ARG A 1 621 ? -17.170 -10.804 34.840 1.00 95.75 621 ARG A O 1
ATOM 5020 N N . LYS A 1 622 ? -16.963 -13.033 34.843 1.00 95.88 622 LYS A N 1
ATOM 5021 C CA . LYS A 1 622 ? -15.524 -13.028 35.158 1.00 95.88 622 LYS A CA 1
ATOM 5022 C C . LYS A 1 622 ? -14.694 -12.356 34.055 1.00 95.88 622 LYS A C 1
ATOM 5024 O O . LYS A 1 622 ? -13.771 -11.601 34.350 1.00 95.88 622 LYS A O 1
ATOM 5029 N N . ARG A 1 623 ? -15.017 -12.593 32.782 1.00 96.31 623 ARG A N 1
ATOM 5030 C CA . ARG A 1 623 ? -14.352 -11.954 31.632 1.00 96.31 623 ARG A CA 1
ATOM 5031 C C . ARG A 1 623 ? -14.606 -10.448 31.602 1.00 96.31 623 ARG A C 1
ATOM 5033 O O . ARG A 1 623 ? -13.658 -9.687 31.413 1.00 96.31 623 ARG A O 1
ATOM 5040 N N . SER A 1 624 ? -15.838 -10.021 31.863 1.00 96.75 624 SER A N 1
ATOM 5041 C CA . SER A 1 624 ? -16.215 -8.611 31.979 1.00 96.75 624 SER A CA 1
ATOM 5042 C C . SER A 1 624 ? -15.501 -7.921 33.135 1.00 96.75 624 SER A C 1
ATOM 5044 O O . SER A 1 624 ? -15.023 -6.800 32.970 1.00 96.75 624 SER A O 1
ATOM 5046 N N . ARG A 1 625 ? -15.321 -8.605 34.272 1.00 95.81 625 ARG A N 1
ATOM 5047 C CA . ARG A 1 625 ? -14.490 -8.104 35.373 1.00 95.81 625 ARG A CA 1
ATOM 5048 C C . ARG A 1 625 ? -13.066 -7.818 34.912 1.00 95.81 625 ARG A C 1
ATOM 5050 O O . ARG A 1 625 ? -12.583 -6.703 35.093 1.00 95.81 625 ARG A O 1
ATOM 5057 N N . ASN A 1 626 ? -12.419 -8.783 34.262 1.00 95.19 626 ASN A N 1
ATOM 5058 C CA . ASN A 1 626 ? -11.061 -8.593 33.750 1.00 95.19 626 ASN A CA 1
ATOM 5059 C C . ASN A 1 626 ? -11.000 -7.419 32.754 1.00 95.19 626 ASN A C 1
ATOM 5061 O O . ASN A 1 626 ? -10.031 -6.659 32.712 1.00 95.19 626 ASN A O 1
ATOM 5065 N N . PHE A 1 627 ? -12.052 -7.253 31.950 1.00 95.25 627 PHE A N 1
ATOM 5066 C CA . PHE A 1 627 ? -12.129 -6.225 30.921 1.00 95.25 627 PHE A CA 1
ATOM 5067 C C . PHE A 1 627 ? -12.379 -4.811 31.468 1.00 95.25 627 PHE A C 1
ATOM 5069 O O . PHE A 1 627 ? -11.802 -3.857 30.943 1.00 95.25 627 PHE A O 1
ATOM 5076 N N . TYR A 1 628 ? -13.211 -4.663 32.503 1.00 96.88 628 TYR A N 1
ATOM 5077 C CA . TYR A 1 628 ? -13.590 -3.366 33.074 1.00 96.88 628 TYR A CA 1
ATOM 5078 C C . TYR A 1 628 ? -12.749 -2.952 34.278 1.00 96.88 628 TYR A C 1
ATOM 5080 O O . TYR A 1 628 ? -12.441 -1.769 34.416 1.00 96.88 628 TYR A O 1
ATOM 5088 N N . TYR A 1 629 ? -12.362 -3.895 35.133 1.00 96.44 629 TYR A N 1
ATOM 5089 C CA . TYR A 1 629 ? -11.616 -3.624 36.359 1.00 96.44 629 TYR A CA 1
ATOM 5090 C C . TYR A 1 629 ? -10.109 -3.776 36.142 1.00 96.44 629 TYR A C 1
ATOM 5092 O O . TYR A 1 629 ? -9.393 -2.772 36.120 1.00 96.44 629 TYR A O 1
ATOM 5100 N N . ASP A 1 630 ? -9.632 -5.005 35.914 1.00 95.75 630 ASP A N 1
ATOM 5101 C CA . ASP A 1 630 ? -8.191 -5.310 35.892 1.00 95.75 630 ASP A CA 1
ATOM 5102 C C . ASP A 1 630 ? -7.464 -4.508 34.810 1.00 95.75 630 ASP A C 1
ATOM 5104 O O . ASP A 1 630 ? -6.451 -3.853 35.069 1.00 95.75 630 ASP A O 1
ATOM 5108 N N . LYS A 1 631 ? -8.032 -4.487 33.600 1.00 95.75 631 LYS A N 1
ATOM 5109 C CA . LYS A 1 631 ? -7.496 -3.713 32.477 1.00 95.75 631 LYS A CA 1
ATOM 5110 C C . LYS A 1 631 ? -7.451 -2.214 32.770 1.00 95.75 631 LYS A C 1
ATOM 5112 O O . LYS A 1 631 ? -6.479 -1.565 32.392 1.00 95.75 631 LYS A O 1
ATOM 5117 N N . THR A 1 632 ? -8.458 -1.664 33.449 1.00 97.25 632 THR A N 1
ATOM 5118 C CA . THR A 1 632 ? -8.480 -0.235 33.794 1.00 97.25 632 THR A CA 1
ATOM 5119 C C . THR A 1 632 ? -7.389 0.108 34.797 1.00 97.25 632 THR A C 1
ATOM 5121 O O . THR A 1 632 ? -6.663 1.080 34.594 1.00 97.25 632 THR A O 1
ATOM 5124 N N . LEU A 1 633 ? -7.206 -0.715 35.832 1.00 97.38 633 LEU A N 1
ATOM 5125 C CA . LEU A 1 633 ? -6.109 -0.532 36.784 1.00 97.38 633 LEU A CA 1
ATOM 5126 C C . LEU A 1 633 ? -4.745 -0.631 36.100 1.00 97.38 633 LEU A C 1
ATOM 5128 O O . LEU A 1 633 ? -3.881 0.216 36.330 1.00 97.38 633 LEU A O 1
ATOM 5132 N N . GLN A 1 634 ? -4.570 -1.613 35.213 1.00 97.75 634 GLN A N 1
ATOM 5133 C CA . GLN A 1 634 ? -3.350 -1.751 34.423 1.00 97.75 634 GLN A CA 1
ATOM 5134 C C . GLN A 1 634 ? -3.085 -0.497 33.578 1.00 97.75 634 GLN A C 1
ATOM 5136 O O . GLN A 1 634 ? -2.001 0.072 33.662 1.00 97.75 634 GLN A O 1
ATOM 5141 N N . ARG A 1 635 ? -4.077 -0.010 32.822 1.00 97.69 635 ARG A N 1
ATOM 5142 C CA . ARG A 1 635 ? -3.935 1.175 31.956 1.00 97.69 635 ARG A CA 1
ATOM 5143 C C . ARG A 1 635 ? -3.639 2.457 32.727 1.00 97.69 635 ARG A C 1
ATOM 5145 O O . ARG A 1 635 ? -2.874 3.293 32.254 1.00 97.69 635 ARG A O 1
ATOM 5152 N N . ILE A 1 636 ? -4.212 2.613 33.913 1.00 97.75 636 ILE A N 1
ATOM 5153 C CA . ILE A 1 636 ? -3.922 3.756 34.782 1.00 97.75 636 ILE A CA 1
ATOM 5154 C C . ILE A 1 636 ? -2.475 3.692 35.288 1.00 97.75 636 ILE A C 1
ATOM 5156 O O . ILE A 1 636 ? -1.775 4.703 35.263 1.00 97.75 636 ILE A O 1
ATOM 5160 N N . ASN A 1 637 ? -1.998 2.508 35.680 1.00 97.44 637 ASN A N 1
ATOM 5161 C CA . ASN A 1 637 ? -0.599 2.324 36.069 1.00 97.44 637 ASN A CA 1
ATOM 5162 C C . ASN A 1 637 ? 0.352 2.594 34.895 1.00 97.44 637 ASN A C 1
ATOM 5164 O O . ASN A 1 637 ? 1.339 3.309 35.067 1.00 97.44 637 ASN A O 1
ATOM 5168 N N . ASP A 1 638 ? 0.030 2.098 33.696 1.00 97.00 638 ASP A N 1
ATOM 5169 C CA . ASP A 1 638 ? 0.781 2.396 32.471 1.00 97.00 638 ASP A CA 1
ATOM 5170 C C . ASP A 1 638 ? 0.859 3.912 32.234 1.00 97.00 638 ASP A C 1
ATOM 5172 O O . ASP A 1 638 ? 1.924 4.441 31.922 1.00 97.00 638 ASP A O 1
ATOM 5176 N N . PHE A 1 639 ? -0.251 4.631 32.434 1.00 97.25 639 PHE A N 1
ATOM 5177 C CA . PHE A 1 639 ? -0.306 6.084 32.283 1.00 97.25 639 PHE A CA 1
ATOM 5178 C C . PHE A 1 639 ? 0.589 6.813 33.295 1.00 97.25 639 PHE A C 1
ATOM 5180 O O . PHE A 1 639 ? 1.325 7.727 32.912 1.00 97.25 639 PHE A O 1
ATOM 5187 N N . TYR A 1 640 ? 0.565 6.421 34.571 1.00 97.12 640 TYR A N 1
ATOM 5188 C CA . TYR A 1 640 ? 1.434 7.021 35.590 1.00 97.12 640 TYR A CA 1
ATOM 5189 C C . TYR A 1 640 ? 2.911 6.756 35.311 1.00 97.12 640 TYR A C 1
ATOM 5191 O O . TYR A 1 640 ? 3.723 7.675 35.408 1.00 97.12 640 TYR A O 1
ATOM 5199 N N . ASN A 1 641 ? 3.252 5.539 34.890 1.00 95.88 641 ASN A N 1
ATOM 5200 C CA . ASN A 1 641 ? 4.617 5.185 34.510 1.00 95.88 641 ASN A CA 1
ATOM 5201 C C . ASN A 1 641 ? 5.088 5.981 33.285 1.00 95.88 641 ASN A C 1
ATOM 5203 O O . ASN A 1 641 ? 6.221 6.456 33.260 1.00 95.88 641 ASN A O 1
ATOM 5207 N N . LEU A 1 642 ? 4.213 6.163 32.291 1.00 93.12 642 LEU A N 1
ATOM 5208 C CA . LEU A 1 642 ? 4.512 6.903 31.065 1.00 93.12 642 LEU A CA 1
ATOM 5209 C C . LEU A 1 642 ? 4.708 8.406 31.310 1.00 93.12 642 LEU A C 1
ATOM 5211 O O . LEU A 1 642 ? 5.560 9.027 30.681 1.00 93.12 642 LEU A O 1
ATOM 5215 N N . THR A 1 643 ? 3.889 9.009 32.175 1.00 93.38 643 THR A N 1
ATOM 5216 C CA . THR A 1 643 ? 3.805 10.475 32.314 1.00 93.38 643 THR A CA 1
ATOM 5217 C C . THR A 1 643 ? 4.487 11.030 33.562 1.00 93.38 643 THR A C 1
ATOM 5219 O O . THR A 1 643 ? 4.717 12.236 33.643 1.00 93.38 643 THR A O 1
ATOM 5222 N N . GLY A 1 644 ? 4.769 10.189 34.561 1.00 93.94 644 GLY A N 1
ATOM 5223 C CA . GLY A 1 644 ? 5.244 10.613 35.881 1.00 93.94 644 GLY A CA 1
ATOM 5224 C C . GLY A 1 644 ? 4.189 11.335 36.731 1.00 93.94 644 GLY A C 1
ATOM 5225 O O . GLY A 1 644 ? 4.503 11.821 37.821 1.00 93.94 644 GLY A O 1
ATOM 5226 N N . ILE A 1 645 ? 2.940 11.425 36.259 1.00 93.12 645 ILE A N 1
ATOM 5227 C CA . ILE A 1 645 ? 1.834 12.029 37.007 1.00 93.12 645 ILE A CA 1
ATOM 5228 C C . ILE A 1 645 ? 1.502 11.155 38.211 1.00 93.12 645 ILE A C 1
ATOM 5230 O O . ILE A 1 645 ? 1.424 9.933 38.110 1.00 93.12 645 ILE A O 1
ATOM 5234 N N . LYS A 1 646 ? 1.275 11.800 39.356 1.00 93.56 646 LYS A N 1
ATOM 5235 C CA . LYS A 1 646 ? 0.864 11.138 40.595 1.00 93.56 646 LYS A CA 1
ATOM 5236 C C . LYS A 1 646 ? -0.643 11.251 40.786 1.00 93.56 646 LYS A C 1
ATOM 5238 O O . LYS A 1 646 ? -1.252 12.250 40.403 1.00 93.56 646 LYS A O 1
ATOM 5243 N N . ASP A 1 647 ? -1.232 10.244 41.424 1.00 96.44 647 ASP A N 1
ATOM 5244 C CA . ASP A 1 647 ? -2.633 10.307 41.826 1.00 96.44 647 ASP A CA 1
ATOM 5245 C C . ASP A 1 647 ? -2.819 11.250 43.025 1.00 96.44 647 ASP A C 1
ATOM 5247 O O . ASP A 1 647 ? -2.461 10.948 44.168 1.00 96.44 647 ASP A O 1
ATOM 5251 N N . GLU A 1 648 ? -3.384 12.417 42.747 1.00 95.69 648 GLU A N 1
ATOM 5252 C CA . GLU A 1 648 ? -3.584 13.498 43.704 1.00 95.69 648 GLU A CA 1
ATOM 5253 C C . GLU A 1 648 ? -5.003 14.066 43.620 1.00 95.69 648 GLU A C 1
ATOM 5255 O O . GLU A 1 648 ? -5.750 13.803 42.683 1.00 95.69 648 GLU A O 1
ATOM 5260 N N . GLU A 1 649 ? -5.407 14.840 44.617 1.00 97.06 649 GLU A N 1
ATOM 5261 C CA . GLU A 1 649 ? -6.616 15.661 44.526 1.00 97.06 649 GLU A CA 1
ATOM 5262 C C . GLU A 1 649 ? -6.388 16.822 43.544 1.00 97.06 649 GLU A C 1
ATOM 5264 O O . GLU A 1 649 ? -5.305 17.411 43.505 1.00 97.06 649 GLU A O 1
ATOM 5269 N N . ASN A 1 650 ? -7.401 17.167 42.749 1.00 97.25 650 ASN A N 1
ATOM 5270 C CA . ASN A 1 650 ? -7.288 18.225 41.746 1.00 97.25 650 ASN A CA 1
ATOM 5271 C C . ASN A 1 650 ? -8.493 19.164 41.779 1.00 97.25 650 ASN A C 1
ATOM 5273 O O . ASN A 1 650 ? -9.610 18.753 42.078 1.00 97.25 650 ASN A O 1
ATOM 5277 N N . VAL A 1 651 ? -8.283 20.420 41.392 1.00 97.62 651 VAL A N 1
ATOM 5278 C CA . VAL A 1 651 ? -9.373 21.330 41.025 1.00 97.62 651 VAL A CA 1
ATOM 5279 C C . VAL A 1 651 ? -9.477 21.316 39.505 1.00 97.62 651 VAL A C 1
ATOM 5281 O O . VAL A 1 651 ? -8.659 21.941 38.834 1.00 97.62 651 VAL A O 1
ATOM 5284 N N . ILE A 1 652 ? -10.442 20.569 38.968 1.00 97.44 652 ILE A N 1
ATOM 5285 C CA . ILE A 1 652 ? -10.633 20.372 37.527 1.00 97.44 652 ILE A CA 1
ATOM 5286 C C . ILE A 1 652 ? -11.789 21.253 37.049 1.00 97.44 652 ILE A C 1
ATOM 5288 O O . ILE A 1 652 ? -12.914 21.093 37.521 1.00 97.44 652 ILE A O 1
ATOM 5292 N N . ASN A 1 653 ? -11.521 22.189 36.133 1.00 96.19 653 ASN A N 1
ATOM 5293 C CA . ASN A 1 653 ? -12.491 23.176 35.636 1.00 96.19 653 ASN A CA 1
ATOM 5294 C C . ASN A 1 653 ? -13.254 23.881 36.778 1.00 96.19 653 ASN A C 1
ATOM 5296 O O . ASN A 1 653 ? -14.474 24.029 36.742 1.00 96.19 653 ASN A O 1
ATOM 5300 N N . GLY A 1 654 ? -12.527 24.268 37.833 1.00 95.44 654 GLY A N 1
ATOM 5301 C CA . GLY A 1 654 ? -13.076 24.942 39.017 1.00 95.44 654 GLY A CA 1
ATOM 5302 C C . GLY A 1 654 ? -13.740 24.029 40.056 1.00 95.44 654 GLY A C 1
ATOM 5303 O O . GLY A 1 654 ? -14.116 24.510 41.121 1.00 95.44 654 GLY A O 1
ATOM 5304 N N . ILE A 1 655 ? -13.855 22.721 39.804 1.00 96.56 655 ILE A N 1
ATOM 5305 C CA . ILE A 1 655 ? -14.494 21.763 40.716 1.00 96.56 655 ILE A CA 1
ATOM 5306 C C . ILE A 1 655 ? -13.434 20.946 41.456 1.00 96.56 655 ILE A C 1
ATOM 5308 O O . ILE A 1 655 ? -12.547 20.373 40.830 1.00 96.56 655 ILE A O 1
ATOM 5312 N N . TYR A 1 656 ? -13.538 20.841 42.784 1.00 97.12 656 TYR A N 1
ATOM 5313 C CA . TYR A 1 656 ? -12.693 19.933 43.566 1.00 97.12 656 TYR A CA 1
ATOM 5314 C C . TYR A 1 656 ? -13.058 18.468 43.278 1.00 97.12 656 TYR A C 1
ATOM 5316 O O . TYR A 1 656 ? -14.212 18.054 43.458 1.00 97.12 656 TYR A O 1
ATOM 5324 N N . VAL A 1 657 ? -12.065 17.699 42.835 1.00 97.62 657 VAL A N 1
ATOM 5325 C CA . VAL A 1 657 ? -12.151 16.287 42.457 1.00 97.62 657 VAL A CA 1
ATOM 5326 C C . VAL A 1 657 ? -11.147 15.481 43.299 1.00 97.62 657 VAL A C 1
ATOM 5328 O O . VAL A 1 657 ? -9.951 15.791 43.266 1.00 97.62 657 VAL A O 1
ATOM 5331 N N . PRO A 1 658 ? -11.603 14.446 44.032 1.00 97.38 658 PRO A N 1
ATOM 5332 C CA . PRO A 1 658 ? -10.734 13.565 44.816 1.00 97.38 658 PRO A CA 1
ATOM 5333 C C . PRO A 1 658 ? -9.703 12.798 43.977 1.00 97.38 658 PRO A C 1
ATOM 5335 O O . PRO A 1 658 ? -9.687 12.870 42.745 1.00 97.38 658 PRO A O 1
ATOM 5338 N N . LYS A 1 659 ? -8.851 12.019 44.649 1.00 98.00 659 LYS A N 1
ATOM 5339 C CA . LYS A 1 659 ? -7.926 11.081 43.994 1.00 98.00 659 LYS A CA 1
ATOM 5340 C C . LYS A 1 659 ? -8.684 10.085 43.116 1.00 98.00 659 LYS A C 1
ATOM 5342 O O . LYS A 1 659 ? -9.783 9.660 43.466 1.00 98.00 659 LYS A O 1
ATOM 5347 N N . LEU A 1 660 ? -8.100 9.685 41.988 1.00 98.00 660 LEU A N 1
ATOM 5348 C CA . LEU A 1 660 ? -8.715 8.701 41.096 1.00 98.00 660 LEU A CA 1
ATOM 5349 C C . LEU A 1 660 ? -8.876 7.345 41.796 1.00 98.00 660 LEU A C 1
ATOM 5351 O O . LEU A 1 660 ? -9.919 6.721 41.648 1.00 98.00 660 LEU A O 1
ATOM 5355 N N . SER A 1 661 ? -7.903 6.929 42.610 1.00 97.44 661 SER A N 1
ATOM 5356 C CA . SER A 1 661 ? -8.001 5.728 43.457 1.00 97.44 661 SER A CA 1
ATOM 5357 C C . SER A 1 661 ? -9.228 5.741 44.376 1.00 97.44 661 SER A C 1
ATOM 5359 O O . SER A 1 661 ? -9.913 4.729 44.501 1.00 97.44 661 SER A O 1
ATOM 5361 N N . GLU A 1 662 ? -9.549 6.894 44.962 1.00 97.56 662 GLU A N 1
ATOM 5362 C CA . GLU A 1 662 ? -10.731 7.074 45.810 1.00 97.56 662 GLU A CA 1
ATOM 5363 C C . GLU A 1 662 ? -12.038 7.071 45.006 1.00 97.56 662 GLU A C 1
ATOM 5365 O O . GLU A 1 662 ? -13.068 6.611 45.492 1.00 97.56 662 GLU A O 1
ATOM 5370 N N . LEU A 1 663 ? -12.028 7.572 43.768 1.00 97.88 663 LEU A N 1
ATOM 5371 C CA . LEU A 1 663 ? -13.186 7.447 42.879 1.00 97.88 663 LEU A CA 1
ATOM 5372 C C . LEU A 1 663 ? -13.408 5.987 42.477 1.00 97.88 663 LEU A C 1
ATOM 5374 O O . LEU A 1 663 ? -14.530 5.500 42.556 1.00 97.88 663 LEU A O 1
ATOM 5378 N N . LEU A 1 664 ? -12.344 5.276 42.097 1.00 97.44 664 LEU A N 1
ATOM 5379 C CA . LEU A 1 664 ? -12.412 3.869 41.704 1.00 97.44 664 LEU A CA 1
ATOM 5380 C C . LEU A 1 664 ? -12.887 2.974 42.850 1.00 97.44 664 LEU A C 1
ATOM 5382 O O . LEU A 1 664 ? -13.646 2.047 42.600 1.00 97.44 664 LEU A O 1
ATOM 5386 N N . SER A 1 665 ? -12.524 3.266 44.103 1.00 96.56 665 SER A N 1
ATOM 5387 C CA . SER A 1 665 ? -13.019 2.501 45.256 1.00 96.56 665 SER A CA 1
ATOM 5388 C C . SER A 1 665 ? -14.522 2.664 45.511 1.00 96.56 665 SER A C 1
ATOM 5390 O O . SER A 1 665 ? -15.088 1.904 46.288 1.00 96.56 665 SER A O 1
ATOM 5392 N N . ARG A 1 666 ? -15.161 3.674 44.907 1.00 96.31 666 ARG A N 1
ATOM 5393 C CA . ARG A 1 666 ? -16.610 3.921 44.992 1.00 96.31 666 ARG A CA 1
ATOM 5394 C C . ARG A 1 666 ? -17.376 3.351 43.798 1.00 96.31 666 ARG A C 1
ATOM 5396 O O . ARG A 1 666 ? -18.600 3.392 43.804 1.00 96.31 666 ARG A O 1
ATOM 5403 N N . VAL A 1 667 ? -16.678 2.879 42.765 1.00 96.50 667 VAL A N 1
ATOM 5404 C CA . VAL A 1 667 ? -17.312 2.234 41.614 1.00 96.50 667 VAL A CA 1
ATOM 5405 C C . VAL A 1 667 ? -17.775 0.844 42.031 1.00 96.50 667 VAL A C 1
ATOM 5407 O O . VAL A 1 667 ? -16.971 0.022 42.471 1.00 96.50 667 VAL A O 1
ATOM 5410 N N . ASP A 1 668 ? -19.062 0.567 41.843 1.00 95.31 668 ASP A N 1
ATOM 5411 C CA . ASP A 1 668 ? -19.613 -0.776 41.996 1.00 95.31 668 ASP A CA 1
ATOM 5412 C C . ASP A 1 668 ? -19.236 -1.637 40.780 1.00 95.31 668 ASP A C 1
ATOM 5414 O O . ASP A 1 668 ? -19.951 -1.719 39.778 1.00 95.31 668 ASP A O 1
ATOM 5418 N N . PHE A 1 669 ? -18.060 -2.262 40.849 1.00 95.12 669 PHE A N 1
ATOM 5419 C CA . PHE A 1 669 ? -17.589 -3.142 39.783 1.00 95.12 669 PHE A CA 1
ATOM 5420 C C . PHE A 1 669 ? -18.421 -4.418 39.647 1.00 95.12 669 PHE A C 1
ATOM 5422 O O . PHE A 1 669 ? -18.431 -4.972 38.551 1.00 95.12 669 PHE A O 1
ATOM 5429 N N . GLU A 1 670 ? -19.137 -4.856 40.690 1.00 94.25 670 GLU A N 1
ATOM 5430 C CA . GLU A 1 670 ? -20.044 -6.007 40.608 1.00 94.25 670 GLU A CA 1
ATOM 5431 C C . GLU A 1 670 ? -21.249 -5.689 39.712 1.00 94.25 670 GLU A C 1
ATOM 5433 O O . GLU A 1 670 ? -21.633 -6.498 38.866 1.00 94.25 670 GLU A O 1
ATOM 5438 N N . LYS A 1 671 ? -21.779 -4.465 39.816 1.00 94.38 671 LYS A N 1
ATOM 5439 C CA . LYS A 1 671 ? -22.797 -3.938 38.899 1.00 94.38 671 LYS A CA 1
ATOM 5440 C C . LYS A 1 671 ? -22.259 -3.761 37.474 1.00 94.38 671 LYS A C 1
ATOM 5442 O O . LYS A 1 671 ? -22.972 -4.010 36.498 1.00 94.38 671 LYS A O 1
ATOM 5447 N N . LEU A 1 672 ? -20.997 -3.349 37.306 1.00 94.62 672 LEU A N 1
ATOM 5448 C CA . LEU A 1 672 ? -20.395 -3.213 35.970 1.00 94.62 672 LEU A CA 1
ATOM 5449 C C . LEU A 1 672 ? -20.166 -4.564 35.281 1.00 94.62 672 LEU A C 1
ATOM 5451 O O . LEU A 1 672 ? -20.405 -4.671 34.080 1.00 94.62 672 LEU A O 1
ATOM 5455 N N . GLU A 1 673 ? -19.740 -5.594 36.012 1.00 92.56 673 GLU A N 1
ATOM 5456 C CA . GLU A 1 673 ? -19.500 -6.926 35.441 1.00 92.56 673 GLU A CA 1
ATOM 5457 C C . GLU A 1 673 ? -20.797 -7.707 35.145 1.00 92.56 673 GLU A C 1
ATOM 5459 O O . GLU A 1 673 ? -20.742 -8.635 34.336 1.00 92.56 673 GLU A O 1
ATOM 5464 N N . ASP A 1 674 ? -21.954 -7.303 35.694 1.00 92.19 674 ASP A N 1
ATOM 5465 C CA . ASP A 1 674 ? -23.292 -7.830 35.349 1.00 92.19 674 ASP A CA 1
ATOM 5466 C C . ASP A 1 674 ? -23.709 -7.457 33.912 1.00 92.19 674 ASP A C 1
ATOM 5468 O O . ASP A 1 674 ? -24.425 -6.490 33.640 1.00 92.19 674 ASP A O 1
ATOM 5472 N N . SER A 1 675 ? -23.105 -8.155 32.960 1.00 91.56 675 SER A N 1
ATOM 5473 C CA . SER A 1 675 ? -23.058 -7.800 31.543 1.00 91.56 675 SER A CA 1
ATOM 5474 C C . SER A 1 675 ? -24.211 -8.422 30.766 1.00 91.56 675 SER A C 1
ATOM 5476 O O . SER A 1 675 ? -24.691 -9.501 31.108 1.00 91.56 675 SER A O 1
ATOM 5478 N N . VAL A 1 676 ? -24.617 -7.778 29.671 1.00 96.38 676 VAL A N 1
ATOM 5479 C CA . VAL A 1 676 ? -25.679 -8.292 28.800 1.00 96.38 676 VAL A CA 1
ATOM 5480 C C . VAL A 1 676 ? -25.045 -8.852 27.524 1.00 96.38 676 VAL A C 1
ATOM 5482 O O . VAL A 1 676 ? -24.577 -8.059 26.702 1.00 96.38 676 VAL A O 1
ATOM 5485 N N . PRO A 1 677 ? -25.004 -10.189 27.350 1.00 97.88 677 PRO A N 1
ATOM 5486 C CA . PRO A 1 677 ? -24.347 -10.812 26.210 1.00 97.88 677 PRO A CA 1
ATOM 5487 C C . PRO A 1 677 ? -25.134 -10.545 24.926 1.00 97.88 677 PRO A C 1
ATOM 5489 O O . PRO A 1 677 ? -26.302 -10.919 24.794 1.00 97.88 677 PRO A O 1
ATOM 5492 N N . VAL A 1 678 ? -24.477 -9.897 23.973 1.00 98.00 678 VAL A N 1
ATOM 5493 C CA . VAL A 1 678 ? -25.016 -9.607 22.643 1.00 98.00 678 VAL A CA 1
ATOM 5494 C C . VAL A 1 678 ? -23.968 -9.870 21.572 1.00 98.00 678 VAL A C 1
ATOM 5496 O O . VAL A 1 678 ? -22.760 -9.895 21.846 1.00 98.00 678 VAL A O 1
ATOM 5499 N N . LEU A 1 679 ? -24.416 -9.985 20.324 1.00 96.75 679 LEU A N 1
ATOM 5500 C CA . LEU A 1 679 ? -23.535 -9.702 19.201 1.00 96.75 679 LEU A CA 1
ATOM 5501 C C . LEU A 1 679 ? -23.142 -8.208 19.280 1.00 96.75 679 LEU A C 1
ATOM 5503 O O . LEU A 1 679 ? -23.970 -7.311 19.388 1.00 96.75 679 LEU A O 1
ATOM 5507 N N . PHE A 1 680 ? -21.846 -7.935 19.369 1.00 97.19 680 PHE A N 1
ATOM 5508 C CA . PHE A 1 680 ? -21.323 -6.601 19.697 1.00 97.19 680 PHE A CA 1
ATOM 5509 C C . PHE A 1 680 ? -20.452 -6.074 18.562 1.00 97.19 680 PHE A C 1
ATOM 5511 O O . PHE A 1 680 ? -20.055 -6.826 17.678 1.00 97.19 680 PHE A O 1
ATOM 5518 N N . HIS A 1 681 ? -20.081 -4.802 18.575 1.00 98.06 681 HIS A N 1
ATOM 5519 C CA . HIS A 1 681 ? -19.080 -4.263 17.657 1.00 98.06 681 HIS A CA 1
ATOM 5520 C C . HIS A 1 681 ? -17.707 -4.174 18.340 1.00 98.06 681 HIS A C 1
ATOM 5522 O O . HIS A 1 681 ? -16.703 -4.680 17.829 1.00 98.06 681 HIS A O 1
ATOM 5528 N N . GLY A 1 682 ? -17.667 -3.598 19.542 1.00 95.69 682 GLY A N 1
ATOM 5529 C CA . GLY A 1 682 ? -16.497 -3.458 20.414 1.00 95.69 682 GLY A CA 1
ATOM 5530 C C . GLY A 1 682 ? -15.636 -2.223 20.140 1.00 95.69 682 GLY A C 1
ATOM 5531 O O . GLY A 1 682 ? -14.748 -1.903 20.932 1.00 95.69 682 GLY A O 1
ATOM 5532 N N . ASP A 1 683 ? -15.892 -1.522 19.040 1.00 95.88 683 ASP A N 1
ATOM 5533 C CA . ASP A 1 683 ? -15.334 -0.198 18.751 1.00 95.88 683 ASP A CA 1
ATOM 5534 C C . ASP A 1 683 ? -16.366 0.701 18.058 1.00 95.88 683 ASP A C 1
ATOM 5536 O O . ASP A 1 683 ? -16.111 1.295 17.014 1.00 95.88 683 ASP A O 1
ATOM 5540 N N . LEU A 1 684 ? -17.608 0.672 18.562 1.00 96.94 684 LEU A N 1
ATOM 5541 C CA . LEU A 1 684 ? -18.749 1.346 17.941 1.00 96.94 684 LEU A CA 1
ATOM 5542 C C . LEU A 1 684 ? -18.621 2.861 18.112 1.00 96.94 684 LEU A C 1
ATOM 5544 O O . LEU A 1 684 ? -19.046 3.417 19.117 1.00 96.94 684 LEU A O 1
ATOM 5548 N N . GLN A 1 685 ? -17.981 3.513 17.152 1.00 95.31 685 GLN A N 1
ATOM 5549 C CA . GLN A 1 685 ? -17.746 4.954 17.136 1.00 95.31 685 GLN A CA 1
ATOM 5550 C C . GLN A 1 685 ? -18.373 5.551 15.870 1.00 95.31 685 GLN A C 1
ATOM 5552 O O . GLN A 1 685 ? -18.356 4.881 14.837 1.00 95.31 685 GLN A O 1
ATOM 5557 N N . PRO A 1 686 ? -18.879 6.797 15.895 1.00 94.69 686 PRO A N 1
ATOM 5558 C CA . PRO A 1 686 ? -19.424 7.467 14.712 1.00 94.69 686 PRO A CA 1
ATOM 5559 C C . PRO A 1 686 ? -18.476 7.494 13.497 1.00 94.69 686 PRO A C 1
ATOM 5561 O O . PRO A 1 686 ? -18.933 7.451 12.360 1.00 94.69 686 PRO A O 1
ATOM 5564 N N . GLU A 1 687 ? -17.160 7.533 13.712 1.00 91.94 687 GLU A N 1
ATOM 5565 C CA . GLU A 1 687 ? -16.140 7.471 12.653 1.00 91.94 687 GLU A CA 1
ATOM 5566 C C . GLU A 1 687 ? -15.939 6.074 12.053 1.00 91.94 687 GLU A C 1
ATOM 5568 O O . GLU A 1 687 ? -15.393 5.950 10.961 1.00 91.94 687 GLU A O 1
ATOM 5573 N N . ASN A 1 688 ? -16.399 5.036 12.745 1.00 95.94 688 ASN A N 1
ATOM 5574 C CA . ASN A 1 688 ? -16.353 3.650 12.292 1.00 95.94 688 ASN A CA 1
ATOM 5575 C C . ASN A 1 688 ? -17.685 3.223 11.657 1.00 95.94 688 ASN A C 1
ATOM 5577 O O . ASN A 1 688 ? -17.934 2.037 11.468 1.00 95.94 688 ASN A O 1
ATOM 5581 N N . ILE A 1 689 ? -18.575 4.169 11.353 1.00 96.56 689 ILE A N 1
ATOM 5582 C CA . ILE A 1 689 ? -19.900 3.893 10.799 1.00 96.56 689 ILE A CA 1
ATOM 5583 C C . ILE A 1 689 ? -20.051 4.688 9.511 1.00 96.56 689 ILE A C 1
ATOM 5585 O O . ILE A 1 689 ? -19.990 5.916 9.526 1.00 96.56 689 ILE A O 1
ATOM 5589 N N . ILE A 1 690 ? -20.277 3.984 8.405 1.00 95.75 690 ILE A N 1
ATOM 5590 C CA . ILE A 1 690 ? -20.601 4.591 7.117 1.00 95.75 690 ILE A CA 1
ATOM 5591 C C . ILE A 1 690 ? -22.111 4.548 6.914 1.00 95.75 690 ILE A C 1
ATOM 5593 O O . ILE A 1 690 ? -22.718 3.478 6.952 1.00 95.75 690 ILE A O 1
ATOM 5597 N N . VAL A 1 691 ? -22.694 5.710 6.639 1.00 94.44 691 VAL A N 1
ATOM 5598 C CA . VAL A 1 691 ? -24.024 5.843 6.045 1.00 94.44 691 VAL A CA 1
ATOM 5599 C C . VAL A 1 691 ? -23.870 5.705 4.535 1.00 94.44 691 VAL A C 1
ATOM 5601 O O . VAL A 1 691 ? -23.227 6.539 3.889 1.00 94.44 691 VAL A O 1
ATOM 5604 N N . VAL A 1 692 ? -24.388 4.606 3.991 1.00 89.94 692 VAL A N 1
ATOM 5605 C CA . VAL A 1 692 ? -24.097 4.163 2.620 1.00 89.94 692 VAL A CA 1
ATOM 5606 C C . VAL A 1 692 ? -24.887 5.001 1.615 1.00 89.94 692 VAL A C 1
ATOM 5608 O O . VAL A 1 692 ? -26.105 5.124 1.718 1.00 89.94 692 VAL A O 1
ATOM 5611 N N . ASN A 1 693 ? -24.206 5.533 0.598 1.00 69.69 693 ASN A N 1
ATOM 5612 C CA . ASN A 1 693 ? -24.837 6.264 -0.504 1.00 69.69 693 ASN A CA 1
ATOM 5613 C C . ASN A 1 693 ? -24.974 5.342 -1.724 1.00 69.69 693 ASN A C 1
ATOM 5615 O O . ASN A 1 693 ? -24.197 5.451 -2.667 1.00 69.69 693 ASN A O 1
ATOM 5619 N N . ASN A 1 694 ? -25.915 4.390 -1.731 1.00 60.00 694 ASN A N 1
ATOM 5620 C CA . ASN A 1 694 ? -26.104 3.551 -2.920 1.00 60.00 694 ASN A CA 1
ATOM 5621 C C . ASN A 1 694 ? -27.573 3.161 -3.166 1.00 60.00 694 ASN A C 1
ATOM 5623 O O . ASN A 1 694 ? -28.146 2.452 -2.341 1.00 60.00 694 ASN A O 1
ATOM 5627 N N . PRO A 1 695 ? -28.166 3.526 -4.321 1.00 45.19 695 PRO A N 1
ATOM 5628 C CA . PRO A 1 695 ? -29.534 3.140 -4.675 1.00 45.19 695 PRO A CA 1
ATOM 5629 C C . PRO A 1 695 ? -29.732 1.626 -4.891 1.00 45.19 695 PRO A C 1
ATOM 5631 O O . PRO A 1 695 ? -30.868 1.164 -4.889 1.00 45.19 695 PRO A O 1
ATOM 5634 N N . ASN A 1 696 ? -28.656 0.846 -5.056 1.00 46.25 696 ASN A N 1
ATOM 5635 C CA . ASN A 1 696 ? -28.702 -0.604 -5.296 1.00 46.25 696 ASN A CA 1
ATOM 5636 C C . ASN A 1 696 ? -28.367 -1.455 -4.056 1.00 46.25 696 ASN A C 1
ATOM 5638 O O . ASN A 1 696 ? -28.346 -2.683 -4.151 1.00 46.25 696 ASN A O 1
ATOM 5642 N N . ASN A 1 697 ? -28.059 -0.839 -2.909 1.00 50.88 697 ASN A N 1
ATOM 5643 C CA . ASN A 1 697 ? -27.701 -1.557 -1.686 1.00 50.88 697 ASN A CA 1
ATOM 5644 C C . ASN A 1 697 ? -28.825 -1.412 -0.656 1.00 50.88 697 ASN A C 1
ATOM 5646 O O . ASN A 1 697 ? -29.184 -0.308 -0.271 1.00 50.88 697 ASN A O 1
ATOM 5650 N N . VAL A 1 698 ? -29.376 -2.533 -0.190 1.00 49.66 698 VAL A N 1
ATOM 5651 C CA . VAL A 1 698 ? -30.566 -2.580 0.689 1.00 49.66 698 VAL A CA 1
ATOM 5652 C C . VAL A 1 698 ? -30.233 -2.194 2.147 1.00 49.66 698 VAL A C 1
ATOM 5654 O O . VAL A 1 698 ? -31.014 -2.458 3.052 1.00 49.66 698 VAL A O 1
ATOM 5657 N N . LYS A 1 699 ? -29.047 -1.631 2.423 1.00 62.22 699 LYS A N 1
ATOM 5658 C CA . LYS A 1 699 ? -28.565 -1.360 3.787 1.00 62.22 699 LYS A CA 1
ATOM 5659 C C . LYS A 1 699 ? -28.139 0.084 3.955 1.00 62.22 699 LYS A C 1
ATOM 5661 O O . LYS A 1 699 ? -27.241 0.544 3.256 1.00 62.22 699 LYS A O 1
ATOM 5666 N N . ASP A 1 700 ? -28.736 0.740 4.943 1.00 84.56 700 ASP A N 1
ATOM 5667 C CA . ASP A 1 700 ? -28.463 2.137 5.282 1.00 84.56 700 ASP A CA 1
ATOM 5668 C C . ASP A 1 700 ? -27.088 2.357 5.930 1.00 84.56 700 ASP A C 1
ATOM 5670 O O . ASP A 1 700 ? -26.523 3.446 5.814 1.00 84.56 700 ASP A O 1
ATOM 5674 N N . PHE A 1 701 ? -26.536 1.332 6.593 1.00 93.94 701 PHE A N 1
ATOM 5675 C CA . PHE A 1 701 ? -25.321 1.451 7.400 1.00 93.94 701 PHE A CA 1
ATOM 5676 C C . PHE A 1 701 ? -24.333 0.309 7.160 1.00 93.94 701 PHE A C 1
ATOM 5678 O O . PHE A 1 701 ? -24.712 -0.846 6.958 1.00 93.94 701 PHE A O 1
ATOM 5685 N N . CYS A 1 702 ? -23.046 0.641 7.240 1.00 96.06 702 CYS A N 1
ATOM 5686 C CA . CYS A 1 702 ? -21.939 -0.302 7.227 1.00 96.06 702 CYS A CA 1
ATOM 5687 C C . CYS A 1 702 ? -20.978 0.012 8.380 1.00 96.06 702 CYS A C 1
ATOM 5689 O O . CYS A 1 702 ? -20.442 1.116 8.469 1.00 96.06 702 CYS A O 1
ATOM 5691 N N . LEU A 1 703 ? -20.754 -0.966 9.256 1.00 97.38 703 LEU A N 1
ATOM 5692 C CA . LEU A 1 703 ? -19.896 -0.859 10.432 1.00 97.38 703 LEU A CA 1
ATOM 5693 C C . LEU A 1 703 ? -18.470 -1.298 10.073 1.00 97.38 703 LEU A C 1
ATOM 5695 O O . LEU A 1 703 ? -18.253 -2.382 9.530 1.00 97.38 703 LEU A O 1
ATOM 5699 N N . LEU A 1 704 ? -17.493 -0.446 10.353 1.00 96.56 704 LEU A N 1
ATOM 5700 C CA . LEU A 1 704 ? -16.073 -0.655 10.091 1.00 96.56 704 LEU A CA 1
ATOM 5701 C C . LEU A 1 704 ? -15.316 -0.924 11.390 1.00 96.56 704 LEU A C 1
ATOM 5703 O O . LEU A 1 704 ? -15.766 -0.577 12.469 1.00 96.56 704 LEU A O 1
ATOM 5707 N N . ASP A 1 705 ? -14.116 -1.490 11.286 1.00 94.06 705 ASP A N 1
ATOM 5708 C CA . ASP A 1 705 ? -13.175 -1.589 12.408 1.00 94.06 705 ASP A CA 1
ATOM 5709 C C . ASP A 1 705 ? -13.709 -2.308 13.665 1.00 94.06 705 ASP A C 1
ATOM 5711 O O . ASP A 1 705 ? -13.223 -2.089 14.776 1.00 94.06 705 ASP A O 1
ATOM 5715 N N . TRP A 1 706 ? -14.608 -3.284 13.481 1.00 96.31 706 TRP A N 1
ATOM 5716 C CA . TRP A 1 706 ? -15.087 -4.158 14.558 1.00 96.31 706 TRP A CA 1
ATOM 5717 C C . TRP A 1 706 ? -13.925 -4.794 15.325 1.00 96.31 706 TRP A C 1
ATOM 5719 O O . TRP A 1 706 ? -12.908 -5.203 14.762 1.00 96.31 706 TRP A O 1
ATOM 5729 N N . ARG A 1 707 ? -14.063 -4.887 16.646 1.00 95.44 707 ARG A N 1
ATOM 5730 C CA . ARG A 1 707 ? -13.023 -5.444 17.518 1.00 95.44 707 ARG A CA 1
ATOM 5731 C C . ARG A 1 707 ? -12.795 -6.924 17.197 1.00 95.44 707 ARG A C 1
ATOM 5733 O O . ARG A 1 707 ? -13.709 -7.595 16.749 1.00 95.44 707 ARG A O 1
ATOM 5740 N N . GLN A 1 708 ? -11.619 -7.477 17.456 1.00 96.50 708 GLN A N 1
ATOM 5741 C CA . GLN A 1 708 ? -11.370 -8.909 17.246 1.00 96.50 708 GLN A CA 1
ATOM 5742 C C . GLN A 1 708 ? -11.995 -9.801 18.335 1.00 96.50 708 GLN A C 1
ATOM 5744 O O . GLN A 1 708 ? -12.423 -10.903 18.030 1.00 96.50 708 GLN A O 1
ATOM 5749 N N . ASP A 1 709 ? -12.115 -9.320 19.578 1.00 97.00 709 ASP A N 1
ATOM 5750 C CA . ASP A 1 709 ? -12.668 -10.080 20.711 1.00 97.00 709 ASP A CA 1
ATOM 5751 C C . ASP A 1 709 ? -13.150 -9.166 21.860 1.00 97.00 709 ASP A C 1
ATOM 5753 O O . ASP A 1 709 ? -12.746 -8.001 21.963 1.00 97.00 709 ASP A O 1
ATOM 5757 N N . TYR A 1 710 ? -13.962 -9.717 22.763 1.00 96.38 710 TYR A N 1
ATOM 5758 C CA . TYR A 1 710 ? -14.275 -9.191 24.089 1.00 96.38 710 TYR A CA 1
ATOM 5759 C C . TYR A 1 710 ? -13.638 -10.093 25.159 1.00 96.38 710 TYR A C 1
ATOM 5761 O O . TYR A 1 710 ? -14.173 -11.140 25.514 1.00 96.38 710 TYR A O 1
ATOM 5769 N N . ALA A 1 711 ? -12.458 -9.712 25.660 1.00 94.31 711 ALA A N 1
ATOM 5770 C CA . ALA A 1 711 ? -11.717 -10.469 26.682 1.00 94.31 711 ALA A CA 1
ATOM 5771 C C . ALA A 1 711 ? -11.426 -11.941 26.296 1.00 94.31 711 ALA A C 1
ATOM 5773 O O . ALA A 1 711 ? -11.419 -12.843 27.141 1.00 94.31 711 ALA A O 1
ATOM 5774 N N . GLY A 1 712 ? -11.154 -12.173 25.012 1.00 94.44 712 GLY A N 1
ATOM 5775 C CA . GLY A 1 712 ? -10.921 -13.484 24.404 1.00 94.44 712 GLY A CA 1
ATOM 5776 C C . GLY A 1 712 ? -12.177 -14.156 23.840 1.00 94.44 712 GLY A C 1
ATOM 5777 O O . GLY A 1 712 ? -12.064 -15.216 23.229 1.00 94.44 712 GLY A O 1
ATOM 5778 N N . LEU A 1 713 ? -13.363 -13.564 24.017 1.00 95.88 713 LEU A N 1
ATOM 5779 C CA . LEU A 1 713 ? -14.616 -14.061 23.444 1.00 95.88 713 LEU A CA 1
ATOM 5780 C C . LEU A 1 713 ? -14.861 -13.414 22.080 1.00 95.88 713 LEU A C 1
ATOM 5782 O O . LEU A 1 713 ? -14.890 -12.194 21.950 1.00 95.88 713 LEU A O 1
ATOM 5786 N N . THR A 1 714 ? -15.031 -14.230 21.046 1.00 96.38 714 THR A N 1
ATOM 5787 C CA . THR A 1 714 ? -15.244 -13.751 19.667 1.00 96.38 714 THR A CA 1
ATOM 5788 C C . THR A 1 714 ? -16.722 -13.691 19.291 1.00 96.38 714 THR A C 1
ATOM 5790 O O . THR A 1 714 ? -17.111 -12.865 18.463 1.00 96.38 714 THR A O 1
ATOM 5793 N N . ASP A 1 715 ? -17.541 -14.537 19.915 1.00 95.25 715 ASP A N 1
ATOM 5794 C CA . ASP A 1 715 ? -18.925 -14.777 19.507 1.00 95.25 715 ASP A CA 1
ATOM 5795 C C . ASP A 1 715 ? -19.911 -13.751 20.086 1.00 95.25 715 ASP A C 1
ATOM 5797 O O . ASP A 1 715 ? -20.908 -13.418 19.451 1.00 95.25 715 ASP A O 1
ATOM 5801 N N . TYR A 1 716 ? -19.604 -13.202 21.261 1.00 96.56 716 TYR A N 1
ATOM 5802 C CA . TYR A 1 716 ? -20.441 -12.234 21.964 1.00 96.56 716 TYR A CA 1
ATOM 5803 C C . TYR A 1 716 ? -19.609 -11.332 22.879 1.00 96.56 716 TYR A C 1
ATOM 5805 O O . TYR A 1 716 ? -18.443 -11.604 23.173 1.00 96.56 716 TYR A O 1
ATOM 5813 N N . GLY A 1 717 ? -20.222 -10.236 23.307 1.00 97.38 717 GLY A N 1
ATOM 5814 C CA . GLY A 1 717 ? -19.648 -9.237 24.199 1.00 97.38 717 GLY A CA 1
ATOM 5815 C C . GLY A 1 717 ? -20.756 -8.493 24.931 1.00 97.38 717 GLY A C 1
ATOM 5816 O O . GLY A 1 717 ? -21.913 -8.898 24.882 1.00 97.38 717 GLY A O 1
ATOM 5817 N N . ASP A 1 718 ? -20.406 -7.423 25.637 1.00 97.81 718 ASP A N 1
ATOM 5818 C CA . ASP A 1 718 ? -21.369 -6.671 26.445 1.00 97.81 718 ASP A CA 1
ATOM 5819 C C . ASP A 1 718 ? -21.926 -5.455 25.694 1.00 97.81 718 ASP A C 1
ATOM 5821 O O . ASP A 1 718 ? -21.161 -4.608 25.220 1.00 97.81 718 ASP A O 1
ATOM 5825 N N . ILE A 1 719 ? -23.254 -5.324 25.651 1.00 98.31 719 ILE A N 1
ATOM 5826 C CA . ILE A 1 719 ? -23.931 -4.175 25.030 1.00 98.31 719 ILE A CA 1
ATOM 5827 C C . ILE A 1 719 ? -23.517 -2.849 25.679 1.00 98.31 719 ILE A C 1
ATOM 5829 O O . ILE A 1 719 ? -23.338 -1.843 24.992 1.00 98.31 719 ILE A O 1
ATOM 5833 N N . TYR A 1 720 ? -23.285 -2.847 26.998 1.00 98.38 720 TYR A N 1
ATOM 5834 C CA . TYR A 1 720 ? -22.889 -1.639 27.716 1.00 98.38 720 TYR A CA 1
ATOM 5835 C C . TYR A 1 720 ? -21.523 -1.122 27.259 1.00 98.38 720 TYR A C 1
ATOM 5837 O O . TYR A 1 720 ? -21.264 0.081 27.348 1.00 98.38 720 TYR A O 1
ATOM 5845 N N . TYR A 1 721 ? -20.663 -1.994 26.721 1.00 98.00 721 TYR A N 1
ATOM 5846 C CA . TYR A 1 721 ? -19.403 -1.558 26.136 1.00 98.00 721 TYR A CA 1
ATOM 5847 C C . TYR A 1 721 ? -19.605 -0.828 24.810 1.00 98.00 721 TYR A C 1
ATOM 5849 O O . TYR A 1 721 ? -18.985 0.215 24.607 1.00 98.00 721 TYR A O 1
ATOM 5857 N N . ASP A 1 722 ? -20.488 -1.321 23.937 1.00 98.38 722 ASP A N 1
ATOM 5858 C CA . ASP A 1 722 ? -20.851 -0.632 22.693 1.00 98.38 722 ASP A CA 1
ATOM 5859 C C . ASP A 1 722 ? -21.521 0.714 22.978 1.00 98.38 722 ASP A C 1
ATOM 5861 O O . ASP A 1 722 ? -21.161 1.718 22.368 1.00 98.38 722 ASP A O 1
ATOM 5865 N N . PHE A 1 723 ? -22.418 0.772 23.964 1.00 98.69 723 PHE A N 1
ATOM 5866 C CA . PHE A 1 723 ? -23.030 2.018 24.429 1.00 98.69 723 PHE A CA 1
ATOM 5867 C C . PHE A 1 723 ? -21.998 3.023 24.935 1.00 98.69 723 PHE A C 1
ATOM 5869 O O . PHE A 1 723 ? -21.997 4.186 24.527 1.00 98.69 723 PHE A O 1
ATOM 5876 N N . ALA A 1 724 ? -21.075 2.579 25.787 1.00 98.31 724 ALA A N 1
ATOM 5877 C CA . ALA A 1 724 ? -20.010 3.435 26.288 1.00 98.31 724 ALA A CA 1
ATOM 5878 C C . ALA A 1 724 ? -19.060 3.885 25.161 1.00 98.31 724 ALA A C 1
ATOM 5880 O O . ALA A 1 724 ? -18.591 5.030 25.164 1.00 98.31 724 ALA A O 1
ATOM 5881 N N . LYS A 1 725 ? -18.808 3.007 24.177 1.00 97.69 725 LYS A N 1
ATOM 5882 C CA . LYS A 1 725 ? -18.033 3.291 22.964 1.00 97.69 725 LYS A CA 1
ATOM 5883 C C . LYS A 1 725 ? -18.729 4.296 22.040 1.00 97.69 725 LYS A C 1
ATOM 5885 O O . LYS A 1 725 ? -18.069 5.204 21.551 1.00 97.69 725 LYS A O 1
ATOM 5890 N N . LEU A 1 726 ? -20.041 4.240 21.884 1.00 98.19 726 LEU A N 1
ATOM 5891 C CA . LEU A 1 726 ? -20.753 5.246 21.106 1.00 98.19 726 LEU A CA 1
ATOM 5892 C C . LEU A 1 726 ? -20.730 6.593 21.838 1.00 98.19 726 LEU A C 1
ATOM 5894 O O . LEU A 1 726 ? -20.292 7.603 21.288 1.00 98.19 726 LEU A O 1
ATOM 5898 N N . LYS A 1 727 ? -21.076 6.587 23.130 1.00 98.19 727 LYS A N 1
ATOM 5899 C CA . LYS A 1 727 ? -21.154 7.795 23.957 1.00 98.19 727 LYS A CA 1
ATOM 5900 C C . LYS A 1 727 ? -19.837 8.560 24.061 1.00 98.19 727 LYS A C 1
ATOM 5902 O O . LYS A 1 727 ? -19.840 9.781 23.924 1.00 98.19 727 LYS A O 1
ATOM 5907 N N . HIS A 1 728 ? -18.708 7.883 24.303 1.00 96.38 728 HIS A N 1
ATOM 5908 C CA . HIS A 1 728 ? -17.431 8.600 24.437 1.00 96.38 728 HIS A CA 1
ATOM 5909 C C . HIS A 1 728 ? -17.047 9.323 23.137 1.00 96.38 728 HIS A C 1
ATOM 5911 O O . HIS A 1 728 ? -16.527 10.433 23.196 1.00 96.38 728 HIS A O 1
ATOM 5917 N N . ALA A 1 729 ? -17.344 8.732 21.976 1.00 95.44 729 ALA A N 1
ATOM 5918 C CA . ALA A 1 729 ? -16.997 9.308 20.683 1.00 95.44 729 ALA A CA 1
ATOM 5919 C C . ALA A 1 729 ? -17.995 10.386 20.221 1.00 95.44 729 ALA A C 1
ATOM 5921 O O . ALA A 1 729 ? -17.607 11.288 19.486 1.00 95.44 729 ALA A O 1
ATOM 5922 N N . LEU A 1 730 ? -19.243 10.372 20.709 1.00 96.50 730 LEU A N 1
ATOM 5923 C CA . LEU A 1 730 ? -20.165 11.510 20.565 1.00 96.50 730 LEU A CA 1
ATOM 5924 C C . LEU A 1 730 ? -19.684 12.751 21.343 1.00 96.50 730 LEU A C 1
ATOM 5926 O O . LEU A 1 730 ? -19.946 13.878 20.929 1.00 96.50 730 LEU A O 1
ATOM 5930 N N . ILE A 1 731 ? -18.961 12.557 22.454 1.00 95.00 731 ILE A N 1
ATOM 5931 C CA . ILE A 1 731 ? -18.424 13.648 23.284 1.00 95.00 731 ILE A CA 1
ATOM 5932 C C . ILE A 1 731 ? -17.059 14.127 22.768 1.00 95.00 731 ILE A C 1
ATOM 5934 O O . ILE A 1 731 ? -16.860 15.323 22.564 1.00 95.00 731 ILE A O 1
ATOM 5938 N N . VAL A 1 732 ? -16.111 13.207 22.563 1.00 91.88 732 VAL A N 1
ATOM 5939 C CA . VAL A 1 732 ? -14.772 13.493 22.024 1.00 91.88 732 VAL A CA 1
ATOM 5940 C C . VAL A 1 732 ? -14.559 12.656 20.769 1.00 91.88 732 VAL A C 1
ATOM 5942 O O . VAL A 1 732 ? -14.076 11.526 20.825 1.00 91.88 732 VAL A O 1
ATOM 5945 N N . ASN A 1 733 ? -14.924 13.236 19.632 1.00 86.75 733 ASN A N 1
ATOM 5946 C CA . ASN A 1 733 ? -14.852 12.595 18.326 1.00 86.75 733 ASN A CA 1
ATOM 5947 C C . ASN A 1 733 ? -13.450 12.723 17.693 1.00 86.75 733 ASN A C 1
ATOM 5949 O O . ASN A 1 733 ? -12.657 13.602 18.046 1.00 86.75 733 ASN A O 1
ATOM 5953 N N . GLY A 1 734 ? -13.135 11.856 16.729 1.00 79.88 734 GLY A N 1
ATOM 5954 C CA . GLY A 1 734 ? -11.791 11.741 16.148 1.00 79.88 734 GLY A CA 1
ATOM 5955 C C . GLY A 1 734 ? -11.289 13.015 15.459 1.00 79.88 734 GLY A C 1
ATOM 5956 O O . GLY A 1 734 ? -10.090 13.296 15.436 1.00 79.88 734 GLY A O 1
ATOM 5957 N N . GLU A 1 735 ? -12.202 13.814 14.914 1.00 81.94 735 GLU A N 1
ATOM 5958 C CA . GLU A 1 735 ? -11.882 15.072 14.235 1.00 81.94 735 GLU A CA 1
ATOM 5959 C C . GLU A 1 735 ? -11.397 16.159 15.199 1.00 81.94 735 GLU A C 1
ATOM 5961 O O . GLU A 1 735 ? -10.444 16.870 14.881 1.00 81.94 735 GLU A O 1
ATOM 5966 N N . ILE A 1 736 ? -11.991 16.250 16.396 1.00 79.56 736 ILE A N 1
ATOM 5967 C CA . ILE A 1 736 ? -11.552 17.193 17.437 1.00 79.56 736 ILE A CA 1
ATOM 5968 C C . ILE A 1 736 ? -10.077 16.964 17.772 1.00 79.56 736 ILE A C 1
ATOM 5970 O O . ILE A 1 736 ? -9.316 17.917 17.939 1.00 79.56 736 ILE A O 1
ATOM 5974 N N . ILE A 1 737 ? -9.671 15.696 17.830 1.00 80.31 737 ILE A N 1
ATOM 5975 C CA . ILE A 1 737 ? -8.298 15.292 18.130 1.00 80.31 737 ILE A CA 1
ATOM 5976 C C . ILE A 1 737 ? -7.375 15.685 16.976 1.00 80.31 737 ILE A C 1
ATOM 5978 O O . ILE A 1 737 ? -6.379 16.368 17.200 1.00 80.31 737 ILE A O 1
ATOM 5982 N N . ARG A 1 738 ? -7.720 15.293 15.738 1.00 78.56 738 ARG A N 1
ATOM 5983 C CA . ARG A 1 738 ? -6.898 15.564 14.544 1.00 78.56 738 ARG A CA 1
ATOM 5984 C C . ARG A 1 738 ? -6.664 17.056 14.315 1.00 78.56 738 ARG A C 1
ATOM 5986 O O . ARG A 1 738 ? -5.572 17.440 13.913 1.00 78.56 738 ARG A O 1
ATOM 5993 N N . ASN A 1 739 ? -7.662 17.884 14.615 1.00 82.12 739 ASN A N 1
ATOM 5994 C CA . ASN A 1 739 ? -7.604 19.328 14.403 1.00 82.12 739 ASN A CA 1
ATOM 5995 C C . ASN A 1 739 ? -7.084 20.104 15.628 1.00 82.12 739 ASN A C 1
ATOM 5997 O O . ASN A 1 739 ? -7.120 21.330 15.621 1.00 82.12 739 ASN A O 1
ATOM 6001 N N . ASN A 1 740 ? -6.612 19.421 16.684 1.00 82.56 740 ASN A N 1
ATOM 6002 C CA . ASN A 1 740 ? -6.195 20.037 17.953 1.00 82.56 740 ASN A CA 1
ATOM 6003 C C . ASN A 1 740 ? -7.259 20.980 18.554 1.00 82.56 740 ASN A C 1
ATOM 6005 O O . ASN A 1 740 ? -6.945 21.981 19.197 1.00 82.56 740 ASN A O 1
ATOM 6009 N N . ASN A 1 741 ? -8.538 20.636 18.392 1.00 90.25 741 ASN A N 1
ATOM 6010 C CA . ASN A 1 741 ? -9.690 21.387 18.895 1.00 90.25 741 ASN A CA 1
ATOM 6011 C C . ASN A 1 741 ? -9.954 21.095 20.389 1.00 90.25 741 ASN A C 1
ATOM 6013 O O . ASN A 1 741 ? -11.092 20.969 20.846 1.00 90.25 741 ASN A O 1
ATOM 6017 N N . PHE A 1 742 ? -8.887 20.981 21.174 1.00 93.44 742 PHE A N 1
ATOM 6018 C CA . PHE A 1 742 ? -8.935 20.855 22.623 1.00 93.44 742 PHE A CA 1
ATOM 6019 C C . PHE A 1 742 ? -7.760 21.610 23.244 1.00 93.44 742 PHE A C 1
ATOM 6021 O O . PHE A 1 742 ? -6.721 21.819 22.623 1.00 93.44 742 PHE A O 1
ATOM 6028 N N . SER A 1 743 ? -7.915 22.021 24.496 1.00 94.31 743 SER A N 1
ATOM 6029 C CA . SER A 1 743 ? -6.840 22.612 25.278 1.00 94.31 743 SER A CA 1
ATOM 6030 C C . SER A 1 743 ? -6.820 21.998 26.665 1.00 94.31 743 SER A C 1
ATOM 6032 O O . SER A 1 743 ? -7.868 21.704 27.238 1.00 94.31 743 SER A O 1
ATOM 6034 N N . ILE A 1 744 ? -5.625 21.807 27.214 1.00 95.94 744 ILE A N 1
ATOM 6035 C CA . ILE A 1 744 ? -5.447 21.425 28.608 1.00 95.94 744 ILE A CA 1
ATOM 6036 C C . ILE A 1 744 ? -4.247 22.154 29.202 1.00 95.94 744 ILE A C 1
ATOM 6038 O O . ILE A 1 744 ? -3.182 22.236 28.593 1.00 95.94 744 ILE A O 1
ATOM 6042 N N . LYS A 1 745 ? -4.431 22.688 30.409 1.00 95.12 745 LYS A N 1
ATOM 6043 C CA . LYS A 1 745 ? -3.389 23.309 31.224 1.00 95.12 745 LYS A CA 1
ATOM 6044 C C . LYS A 1 745 ? -3.454 22.727 32.631 1.00 95.12 745 LYS A C 1
ATOM 6046 O O . LYS A 1 745 ? -4.514 22.748 33.256 1.00 95.12 745 LYS A O 1
ATOM 6051 N N . LYS A 1 746 ? -2.318 22.232 33.121 1.00 92.81 746 LYS A N 1
ATOM 6052 C CA . LYS A 1 746 ? -2.117 21.821 34.515 1.00 92.81 746 LYS A CA 1
ATOM 6053 C C . LYS A 1 746 ? -1.132 22.789 35.161 1.00 92.81 746 LYS A C 1
ATOM 6055 O O . LYS A 1 746 ? -0.026 22.942 34.654 1.00 92.81 746 LYS A O 1
ATOM 6060 N N . ASP A 1 747 ? -1.545 23.406 36.260 1.00 91.94 747 ASP A N 1
ATOM 6061 C CA . ASP A 1 747 ? -0.705 24.220 37.137 1.00 91.94 747 ASP A CA 1
ATOM 6062 C C . ASP A 1 747 ? -0.866 23.699 38.568 1.00 91.94 747 ASP A C 1
ATOM 6064 O O . ASP A 1 747 ? -1.926 23.851 39.184 1.00 91.94 747 ASP A O 1
ATOM 6068 N N . ASP A 1 748 ? 0.154 22.989 39.052 1.00 90.44 748 ASP A N 1
ATOM 6069 C CA . ASP A 1 748 ? 0.105 22.228 40.304 1.00 90.44 748 ASP A CA 1
ATOM 6070 C C . ASP A 1 748 ? -1.176 21.362 40.392 1.00 90.44 748 ASP A C 1
ATOM 6072 O O . ASP A 1 748 ? -1.404 20.517 39.520 1.00 90.44 748 ASP A O 1
ATOM 6076 N N . LYS A 1 749 ? -2.051 21.574 41.385 1.00 93.50 749 LYS A N 1
ATOM 6077 C CA . LYS A 1 749 ? -3.315 20.835 41.539 1.00 93.50 749 LYS A CA 1
ATOM 6078 C C . LYS A 1 749 ? -4.461 21.351 40.663 1.00 93.50 749 LYS A C 1
ATOM 6080 O O . LYS A 1 749 ? -5.508 20.699 40.605 1.00 93.50 749 LYS A O 1
ATOM 6085 N N . LYS A 1 750 ? -4.317 22.505 40.006 1.00 96.44 750 LYS A N 1
ATOM 6086 C CA . LYS A 1 750 ? -5.358 23.097 39.154 1.00 96.44 750 LYS A CA 1
ATOM 6087 C C . LYS A 1 750 ? -5.234 22.575 37.730 1.00 96.44 750 LYS A C 1
ATOM 6089 O O . LYS A 1 750 ? -4.191 22.698 37.095 1.00 96.44 750 LYS A O 1
ATOM 6094 N N . VAL A 1 751 ? -6.327 22.035 37.208 1.00 97.06 751 VAL A N 1
ATOM 6095 C CA . VAL A 1 751 ? -6.430 21.556 35.831 1.00 97.06 751 VAL A CA 1
ATOM 6096 C C . VAL A 1 751 ? -7.576 22.287 35.160 1.00 97.06 751 VAL A C 1
ATOM 6098 O O . VAL A 1 751 ? -8.699 22.273 35.654 1.00 97.06 751 VAL A O 1
ATOM 6101 N N . ASN A 1 752 ? -7.304 22.908 34.021 1.00 97.25 752 ASN A N 1
ATOM 6102 C CA . ASN A 1 752 ? -8.340 23.479 33.176 1.00 97.25 752 ASN A CA 1
ATOM 6103 C C . ASN A 1 752 ? -8.227 22.871 31.788 1.00 97.25 752 ASN A C 1
ATOM 6105 O O . ASN A 1 752 ? -7.145 22.873 31.200 1.00 97.25 752 ASN A O 1
ATOM 6109 N N . PHE A 1 753 ? -9.336 22.364 31.269 1.00 96.44 753 PHE A N 1
ATOM 6110 C CA . PHE A 1 753 ? -9.427 21.907 29.896 1.00 96.44 753 PHE A CA 1
ATOM 6111 C C . PHE A 1 753 ? -10.716 22.383 29.237 1.00 96.44 753 PHE A C 1
ATOM 6113 O O . PHE A 1 753 ? -11.755 22.544 29.883 1.00 96.44 753 PHE A O 1
ATOM 6120 N N . SER A 1 754 ? -10.648 22.547 27.925 1.00 94.75 754 SER A N 1
ATOM 6121 C CA . SER A 1 754 ? -11.790 22.811 27.056 1.00 94.75 754 SER A CA 1
ATOM 6122 C C . SER A 1 754 ? -11.657 21.980 25.787 1.00 94.75 754 SER A C 1
ATOM 6124 O O . SER A 1 754 ? -10.552 21.630 25.379 1.00 94.75 754 SER A O 1
ATOM 6126 N N . TYR A 1 755 ? -12.781 21.645 25.172 1.00 94.31 755 TYR A N 1
ATOM 6127 C CA . TYR A 1 755 ? -12.829 20.942 23.898 1.00 94.31 755 TYR A CA 1
ATOM 6128 C C . TYR A 1 755 ? -14.084 21.372 23.150 1.00 94.31 755 TYR A C 1
ATOM 6130 O O . TYR A 1 755 ? -15.079 21.757 23.767 1.00 94.31 755 TYR A O 1
ATOM 6138 N N . TYR A 1 756 ? -14.013 21.345 21.825 1.00 92.19 756 TYR A N 1
ATOM 6139 C CA . TYR A 1 756 ? -15.179 21.586 20.985 1.00 92.19 756 TYR A CA 1
ATOM 6140 C C . TYR A 1 756 ? -16.025 20.320 20.900 1.00 92.19 756 TYR A C 1
ATOM 6142 O O . TYR A 1 756 ? -15.488 19.222 20.930 1.00 92.19 756 TYR A O 1
ATOM 6150 N N . MET A 1 757 ? -17.337 20.476 20.763 1.00 91.75 757 MET A N 1
ATOM 6151 C CA . MET A 1 757 ? -18.252 19.401 20.383 1.00 91.75 757 MET A CA 1
ATOM 6152 C C . MET A 1 757 ? -19.000 19.846 19.133 1.00 91.75 757 MET A C 1
ATOM 6154 O O . MET A 1 757 ? -19.423 21.001 19.048 1.00 91.75 757 MET A O 1
ATOM 6158 N N . LYS A 1 758 ? -19.152 18.953 18.153 1.00 90.44 758 LYS A N 1
ATOM 6159 C CA . LYS A 1 758 ? -19.930 19.267 16.950 1.00 90.44 758 LYS A CA 1
ATOM 6160 C C . LYS A 1 758 ? -21.413 19.323 17.324 1.00 90.44 758 LYS A C 1
ATOM 6162 O O . LYS A 1 758 ? -21.889 18.483 18.086 1.00 90.44 758 LYS A O 1
ATOM 6167 N N . SER A 1 759 ? -22.138 20.302 16.788 1.00 91.94 759 SER A N 1
ATOM 6168 C CA . SER A 1 759 ? -23.546 20.535 17.135 1.00 91.94 759 SER A CA 1
ATOM 6169 C C . SER A 1 759 ? -24.434 19.322 16.856 1.00 91.94 759 SER A C 1
ATOM 6171 O O . SER A 1 759 ? -25.244 18.966 17.702 1.00 91.94 759 SER A O 1
ATOM 6173 N N . ASN A 1 760 ? -24.228 18.639 15.727 1.00 92.69 760 ASN A N 1
ATOM 6174 C CA . ASN A 1 760 ? -24.940 17.404 15.394 1.00 92.69 760 ASN A CA 1
ATOM 6175 C C . ASN A 1 760 ? -24.697 16.289 16.427 1.00 92.69 760 ASN A C 1
ATOM 6177 O O . ASN A 1 760 ? -25.636 15.610 16.828 1.00 92.69 760 ASN A O 1
ATOM 6181 N N . LEU A 1 761 ? -23.459 16.131 16.913 1.00 94.75 761 LEU A N 1
ATOM 6182 C CA . LEU A 1 761 ? -23.116 15.091 17.891 1.00 94.75 761 LEU A CA 1
ATOM 6183 C C . LEU A 1 761 ? -23.683 15.372 19.286 1.00 94.75 761 LEU A C 1
ATOM 6185 O O . LEU A 1 761 ? -23.967 14.428 20.018 1.00 94.75 761 LEU A O 1
ATOM 6189 N N . ILE A 1 762 ? -23.880 16.646 19.645 1.00 95.06 762 ILE A N 1
ATOM 6190 C CA . ILE A 1 762 ? -24.608 17.021 20.866 1.00 95.06 762 ILE A CA 1
ATOM 6191 C C . ILE A 1 762 ? -26.048 16.510 20.777 1.00 95.06 762 ILE A C 1
ATOM 6193 O O . ILE A 1 762 ? -26.520 15.865 21.706 1.00 95.06 762 ILE A O 1
ATOM 6197 N N . THR A 1 763 ? -26.724 16.729 19.648 1.00 95.19 763 THR A N 1
ATOM 6198 C CA . THR A 1 763 ? -28.100 16.248 19.472 1.00 95.19 763 THR A CA 1
ATOM 6199 C C . THR A 1 763 ? -28.172 14.720 19.434 1.00 95.19 763 THR A C 1
ATOM 6201 O O . THR A 1 763 ? -29.050 14.129 20.054 1.00 95.19 763 THR A O 1
ATOM 6204 N N . PHE A 1 764 ? -27.203 14.053 18.800 1.00 97.25 764 PHE A N 1
ATOM 6205 C CA . PHE A 1 764 ? -27.118 12.587 18.823 1.00 97.25 764 PHE A CA 1
ATOM 6206 C C . PHE A 1 764 ? -26.883 12.041 20.235 1.00 97.25 764 PHE A C 1
ATOM 6208 O O . PHE A 1 764 ? -27.380 10.972 20.575 1.00 97.25 764 PHE A O 1
ATOM 6215 N N . LEU A 1 765 ? -26.136 12.759 21.078 1.00 97.25 765 LEU A N 1
ATOM 6216 C CA . LEU A 1 765 ? -25.926 12.370 22.469 1.00 97.25 765 LEU A CA 1
ATOM 6217 C C . LEU A 1 765 ? -27.239 12.377 23.263 1.00 97.25 765 LEU A C 1
ATOM 6219 O O . LEU A 1 765 ? -27.471 11.445 24.030 1.00 97.25 765 LEU A O 1
ATOM 6223 N N . GLU A 1 766 ? -28.091 13.384 23.058 1.00 96.12 766 GLU A N 1
ATOM 6224 C CA . GLU A 1 766 ? -29.423 13.462 23.675 1.00 96.12 766 GLU A CA 1
ATOM 6225 C C . GLU A 1 766 ? -30.306 12.290 23.219 1.00 96.12 766 GLU A C 1
ATOM 6227 O O . GLU A 1 766 ? -30.804 11.531 24.053 1.00 96.12 766 GLU A O 1
ATOM 6232 N N . ASP A 1 767 ? -30.400 12.065 21.903 1.00 97.12 767 ASP A N 1
ATOM 6233 C CA . ASP A 1 767 ? -31.163 10.951 21.323 1.00 97.12 767 ASP A CA 1
ATOM 6234 C C . ASP A 1 767 ? -30.671 9.582 21.824 1.00 97.12 767 ASP A C 1
ATOM 6236 O O . ASP A 1 767 ? -31.464 8.682 22.112 1.00 97.12 767 ASP A O 1
ATOM 6240 N N . PHE A 1 768 ? -29.354 9.416 21.961 1.00 98.31 768 PHE A N 1
ATOM 6241 C CA . PHE A 1 768 ? -28.749 8.192 22.471 1.00 98.31 768 PHE A CA 1
ATOM 6242 C C . PHE A 1 768 ? -29.077 7.953 23.951 1.00 98.31 768 PHE A C 1
ATOM 6244 O O . PHE A 1 768 ? -29.414 6.833 24.336 1.00 98.31 768 PHE A O 1
ATOM 6251 N N . GLU A 1 769 ? -28.988 8.980 24.799 1.00 97.00 769 GLU A N 1
ATOM 6252 C CA . GLU A 1 769 ? -29.335 8.846 26.216 1.00 97.00 769 GLU A CA 1
ATOM 6253 C C . GLU A 1 769 ? -30.812 8.497 26.416 1.00 97.00 769 GLU A C 1
ATOM 6255 O O . GLU A 1 769 ? -31.135 7.678 27.283 1.00 97.00 769 GLU A O 1
ATOM 6260 N N . ASP A 1 770 ? -31.698 9.079 25.612 1.00 97.38 770 ASP A N 1
ATOM 6261 C CA . ASP A 1 770 ? -33.126 8.774 25.648 1.00 97.38 770 ASP A CA 1
ATOM 6262 C C . ASP A 1 770 ? -33.424 7.361 25.144 1.00 97.38 770 ASP A C 1
ATOM 6264 O O . ASP A 1 770 ? -34.230 6.656 25.755 1.00 97.38 770 ASP A O 1
ATOM 6268 N N . PHE A 1 771 ? -32.721 6.898 24.107 1.00 98.25 771 PHE A N 1
ATOM 6269 C CA . PHE A 1 771 ? -32.789 5.510 23.652 1.00 98.25 771 PHE A CA 1
ATOM 6270 C C . PHE A 1 771 ? -32.400 4.524 24.764 1.00 98.25 771 PHE A C 1
ATOM 6272 O O . PHE A 1 771 ? -33.171 3.615 25.071 1.00 98.25 771 PHE A O 1
ATOM 6279 N N . VAL A 1 772 ? -31.253 4.728 25.426 1.00 98.12 772 VAL A N 1
ATOM 6280 C CA . VAL A 1 772 ? -30.779 3.845 26.512 1.00 98.12 772 VAL A CA 1
ATOM 6281 C C . VAL A 1 772 ? -31.815 3.757 27.640 1.00 98.12 772 VAL A C 1
ATOM 6283 O O . VAL A 1 772 ? -32.119 2.657 28.103 1.00 98.12 772 VAL A O 1
ATOM 6286 N N . LYS A 1 773 ? -32.405 4.893 28.046 1.00 97.44 773 LYS A N 1
ATOM 6287 C CA . LYS A 1 773 ? -33.469 4.933 29.068 1.00 97.44 773 LYS A CA 1
ATOM 6288 C C . LYS A 1 773 ? -34.731 4.208 28.610 1.00 97.44 773 LYS A C 1
ATOM 6290 O O . LYS A 1 773 ? -35.285 3.415 29.367 1.00 97.44 773 LYS A O 1
ATOM 6295 N N . LYS A 1 774 ? -35.199 4.491 27.389 1.00 97.56 774 LYS A N 1
ATOM 6296 C CA . LYS A 1 774 ? -36.440 3.937 26.827 1.00 97.56 774 LYS A CA 1
ATOM 6297 C C . LYS A 1 774 ? -36.384 2.415 26.710 1.00 97.56 774 LYS A C 1
ATOM 6299 O O . LYS A 1 774 ? -37.383 1.751 26.965 1.00 97.56 774 LYS A O 1
ATOM 6304 N N . GLU A 1 775 ? -35.221 1.873 26.366 1.00 97.00 775 GLU A N 1
ATOM 6305 C CA . GLU A 1 775 ? -34.986 0.430 26.254 1.00 97.00 775 GLU A CA 1
ATOM 6306 C C . GLU A 1 775 ? -34.708 -0.251 27.611 1.00 97.00 775 GLU A C 1
ATOM 6308 O O . GLU A 1 775 ? -34.506 -1.463 27.670 1.00 97.00 775 GLU A O 1
ATOM 6313 N N . GLY A 1 776 ? -34.729 0.501 28.719 1.00 96.69 776 GLY A N 1
ATOM 6314 C CA . GLY A 1 776 ? -34.601 -0.037 30.076 1.00 96.69 776 GLY A CA 1
ATOM 6315 C C . GLY A 1 776 ? -33.172 -0.391 30.493 1.00 96.69 776 GLY A C 1
ATOM 6316 O O . GLY A 1 776 ? -32.988 -1.163 31.434 1.00 96.69 776 GLY A O 1
ATOM 6317 N N . TYR A 1 777 ? -32.159 0.150 29.812 1.00 97.25 777 TYR A N 1
ATOM 6318 C CA . TYR A 1 777 ? -30.757 -0.041 30.176 1.00 97.25 777 TYR A CA 1
ATOM 6319 C C . TYR A 1 777 ? -30.289 0.980 31.219 1.00 97.25 777 TYR A C 1
ATOM 6321 O O . TYR A 1 777 ? -30.808 2.092 31.339 1.00 97.25 777 TYR A O 1
ATOM 6329 N N . ASP A 1 778 ? -29.253 0.609 31.966 1.00 96.38 778 ASP A N 1
ATOM 6330 C CA . ASP A 1 778 ? -28.700 1.439 33.028 1.00 96.38 778 ASP A CA 1
ATOM 6331 C C . ASP A 1 778 ? -27.783 2.549 32.474 1.00 96.38 778 ASP A C 1
ATOM 6333 O O . ASP A 1 778 ? -26.630 2.327 32.091 1.00 96.38 778 ASP A O 1
ATOM 6337 N N . VAL A 1 779 ? -28.297 3.780 32.466 1.00 95.62 779 VAL A N 1
ATOM 6338 C CA . VAL A 1 779 ? -27.564 4.979 32.024 1.00 95.62 779 VAL A CA 1
ATOM 6339 C C . VAL A 1 779 ? -26.346 5.274 32.902 1.00 95.62 779 VAL A C 1
ATOM 6341 O O . VAL A 1 779 ? -25.325 5.751 32.406 1.00 95.62 779 VAL A O 1
ATOM 6344 N N . GLU A 1 780 ? -26.430 5.004 34.202 1.00 94.50 780 GLU A N 1
ATOM 6345 C CA . GLU A 1 780 ? -25.333 5.222 35.144 1.00 94.50 780 GLU A CA 1
ATOM 6346 C C . GLU A 1 780 ? -24.160 4.294 34.815 1.00 94.50 780 GLU A C 1
ATOM 6348 O O . GLU A 1 780 ? -23.015 4.742 34.721 1.00 94.50 780 GLU A O 1
ATOM 6353 N N . LYS A 1 781 ? -24.458 3.020 34.535 1.00 96.69 781 LYS A N 1
ATOM 6354 C CA . LYS A 1 781 ? -23.475 2.037 34.074 1.00 96.69 781 LYS A CA 1
ATOM 6355 C C . LYS A 1 781 ? -22.793 2.492 32.783 1.00 96.69 781 LYS A C 1
ATOM 6357 O O . LYS A 1 781 ? -21.563 2.449 32.705 1.00 96.69 781 LYS A O 1
ATOM 6362 N N . VAL A 1 782 ? -23.555 2.992 31.803 1.00 98.00 782 VAL A N 1
ATOM 6363 C CA . VAL A 1 782 ? -22.990 3.564 30.564 1.00 98.00 782 VAL A CA 1
ATOM 6364 C C . VAL A 1 782 ? -22.065 4.746 30.877 1.00 98.00 782 VAL A C 1
ATOM 6366 O O . VAL A 1 782 ? -20.947 4.791 30.370 1.00 98.00 782 VAL A O 1
ATOM 6369 N N . ASN A 1 783 ? -22.483 5.672 31.745 1.00 97.94 783 ASN A N 1
ATOM 6370 C CA . ASN A 1 783 ? -21.693 6.850 32.120 1.00 97.94 783 ASN A CA 1
ATOM 6371 C C . ASN A 1 783 ? -20.354 6.481 32.764 1.00 97.94 783 ASN A C 1
ATOM 6373 O O . ASN A 1 783 ? -19.311 7.006 32.367 1.00 97.94 783 ASN A O 1
ATOM 6377 N N . ILE A 1 784 ? -20.376 5.557 33.727 1.00 98.19 784 ILE A N 1
ATOM 6378 C CA . ILE A 1 784 ? -19.165 5.086 34.400 1.00 98.19 784 ILE A CA 1
ATOM 6379 C C . ILE A 1 784 ? -18.234 4.424 33.380 1.00 98.19 784 ILE A C 1
ATOM 6381 O O . ILE A 1 784 ? -17.061 4.788 33.307 1.00 98.19 784 ILE A O 1
ATOM 6385 N N . LEU A 1 785 ? -18.742 3.514 32.540 1.00 98.25 785 LEU A N 1
ATOM 6386 C CA . LEU A 1 785 ? -17.934 2.848 31.514 1.00 98.25 785 LEU A CA 1
ATOM 6387 C C . LEU A 1 785 ? -17.351 3.834 30.494 1.00 98.25 785 LEU A C 1
ATOM 6389 O O . LEU A 1 785 ? -16.187 3.695 30.122 1.00 98.25 785 LEU A O 1
ATOM 6393 N N . THR A 1 786 ? -18.096 4.866 30.088 1.00 98.31 786 THR A N 1
ATOM 6394 C CA . THR A 1 786 ? -17.580 5.956 29.243 1.00 98.31 786 THR A CA 1
ATOM 6395 C C . THR A 1 786 ? -16.396 6.661 29.907 1.00 98.31 786 THR A C 1
ATOM 6397 O O . THR A 1 786 ? -15.368 6.877 29.261 1.00 98.31 786 THR A O 1
ATOM 6400 N N . SER A 1 787 ? -16.480 6.963 31.206 1.00 98.38 787 SER A N 1
ATOM 6401 C CA . SER A 1 787 ? -15.357 7.535 31.956 1.00 98.38 787 SER A CA 1
ATOM 6402 C C . SER A 1 787 ? -14.151 6.598 32.026 1.00 98.38 787 SER A C 1
ATOM 6404 O O . SER A 1 787 ? -13.017 7.043 31.832 1.00 98.38 787 SER A O 1
ATOM 6406 N N . LEU A 1 788 ? -14.378 5.297 32.248 1.00 98.44 788 LEU A N 1
ATOM 6407 C CA . LEU A 1 788 ? -13.305 4.300 32.249 1.00 98.44 788 LEU A CA 1
ATOM 6408 C C . LEU A 1 788 ? -12.667 4.146 30.861 1.00 98.44 788 LEU A C 1
ATOM 6410 O O . LEU A 1 788 ? -11.464 3.908 30.778 1.00 98.44 788 LEU A O 1
ATOM 6414 N N . ILE A 1 789 ? -13.417 4.307 29.763 1.00 97.88 789 ILE A N 1
ATOM 6415 C CA . ILE A 1 789 ? -12.856 4.285 28.403 1.00 97.88 789 ILE A CA 1
ATOM 6416 C C . ILE A 1 789 ? -11.815 5.393 28.231 1.00 97.88 789 ILE A C 1
ATOM 6418 O O . ILE A 1 789 ? -10.716 5.083 27.775 1.00 97.88 789 ILE A O 1
ATOM 6422 N N . TYR A 1 790 ? -12.099 6.634 28.647 1.00 97.81 790 TYR A N 1
ATOM 6423 C CA . TYR A 1 790 ? -11.122 7.730 28.565 1.00 97.81 790 TYR A CA 1
ATOM 6424 C C . TYR A 1 790 ? -9.830 7.420 29.330 1.00 97.81 790 TYR A C 1
ATOM 6426 O O . TYR A 1 790 ? -8.736 7.607 28.797 1.00 97.81 790 TYR A O 1
ATOM 6434 N N . LEU A 1 791 ? -9.950 6.879 30.547 1.00 98.19 791 LEU A N 1
ATOM 6435 C CA . LEU A 1 791 ? -8.800 6.455 31.352 1.00 98.19 791 LEU A CA 1
ATOM 6436 C C . LEU A 1 791 ? -8.012 5.325 30.668 1.00 98.19 791 LEU A C 1
ATOM 6438 O O . LEU A 1 791 ? -6.784 5.341 30.657 1.00 98.19 791 LEU A O 1
ATOM 6442 N N . ASN A 1 792 ? -8.713 4.371 30.053 1.00 97.25 792 ASN A N 1
ATOM 6443 C CA . ASN A 1 792 ? -8.116 3.223 29.373 1.00 97.25 792 ASN A CA 1
ATOM 6444 C C . ASN A 1 792 ? -7.332 3.593 28.109 1.00 97.25 792 ASN A C 1
ATOM 6446 O O . ASN A 1 792 ? -6.348 2.922 27.790 1.00 97.25 792 ASN A O 1
ATOM 6450 N N . ILE A 1 793 ? -7.776 4.615 27.371 1.00 94.50 793 ILE A N 1
ATOM 6451 C CA . ILE A 1 793 ? -7.098 5.059 26.146 1.00 94.50 793 ILE A CA 1
ATOM 6452 C C . ILE A 1 793 ? -6.026 6.120 26.414 1.00 94.50 793 ILE A C 1
ATOM 6454 O O . ILE A 1 793 ? -5.121 6.259 25.600 1.00 94.50 793 ILE A O 1
ATOM 6458 N N . ALA A 1 794 ? -6.044 6.807 27.562 1.00 95.56 794 ALA A N 1
ATOM 6459 C CA . ALA A 1 794 ? -5.027 7.793 27.937 1.00 95.56 794 ALA A CA 1
ATOM 6460 C C . ALA A 1 794 ? -3.563 7.328 27.732 1.00 95.56 794 ALA A C 1
ATOM 6462 O O . ALA A 1 794 ? -2.823 8.046 27.061 1.00 95.56 794 ALA A O 1
ATOM 6463 N N . PRO A 1 795 ? -3.110 6.145 28.204 1.00 94.62 795 PRO A N 1
ATOM 6464 C CA . PRO A 1 795 ? -1.719 5.705 28.008 1.00 94.62 795 PRO A CA 1
ATOM 6465 C C . PRO A 1 795 ? -1.371 5.328 26.559 1.00 94.62 795 PRO A C 1
ATOM 6467 O O . PRO A 1 795 ? -0.208 5.082 26.257 1.00 94.62 795 PRO A O 1
ATOM 6470 N N . LEU A 1 796 ? -2.360 5.241 25.664 1.00 90.00 796 LEU A N 1
ATOM 6471 C CA . LEU A 1 796 ? -2.167 4.881 24.255 1.00 90.00 796 LEU A CA 1
ATOM 6472 C C . LEU A 1 796 ? -1.918 6.096 23.354 1.00 90.00 796 LEU A C 1
ATOM 6474 O O . LEU A 1 796 ? -1.679 5.932 22.158 1.00 90.00 796 LEU A O 1
ATOM 6478 N N . HIS A 1 797 ? -1.982 7.304 23.912 1.00 87.62 797 HIS A N 1
ATOM 6479 C CA . HIS A 1 797 ? -1.823 8.553 23.181 1.00 87.62 797 HIS A CA 1
ATOM 6480 C C . HIS A 1 797 ? -0.639 9.376 23.707 1.00 87.62 797 HIS A C 1
ATOM 6482 O O . HIS A 1 797 ? -0.107 9.142 24.793 1.00 87.62 797 HIS A O 1
ATOM 6488 N N . HIS A 1 798 ? -0.214 10.359 22.917 1.00 85.38 798 HIS A N 1
ATOM 6489 C CA . HIS A 1 798 ? 0.881 11.266 23.253 1.00 85.38 798 HIS A CA 1
ATOM 6490 C C . HIS A 1 798 ? 0.367 12.547 23.929 1.00 85.38 798 HIS A C 1
ATOM 6492 O O . HIS A 1 798 ? -0.825 12.864 23.901 1.00 85.38 798 HIS A O 1
ATOM 6498 N N . TYR A 1 799 ? 1.280 13.290 24.549 1.00 87.12 799 TYR A N 1
ATOM 6499 C CA . TYR A 1 799 ? 1.002 14.609 25.115 1.00 87.12 799 TYR A CA 1
ATOM 6500 C C . TYR A 1 799 ? 0.679 15.633 24.009 1.00 87.12 799 TYR A C 1
ATOM 6502 O O . TYR A 1 799 ? 1.347 15.603 22.978 1.00 87.12 799 TYR A O 1
ATOM 6510 N N . PRO A 1 800 ? -0.280 16.565 24.201 1.00 92.06 800 PRO A N 1
ATOM 6511 C CA . PRO A 1 800 ? -1.087 16.794 25.408 1.00 92.06 800 PRO A CA 1
ATOM 6512 C C . PRO A 1 800 ? -2.393 15.984 25.466 1.00 92.06 800 PRO A C 1
ATOM 6514 O O . PRO A 1 800 ? -3.151 16.110 26.429 1.00 92.06 800 PRO A O 1
ATOM 6517 N N . TYR A 1 801 ? -2.682 15.163 24.454 1.00 91.56 801 TYR A N 1
ATOM 6518 C CA . TYR A 1 801 ? -3.961 14.462 24.346 1.00 91.56 801 TYR A CA 1
ATOM 6519 C C . TYR A 1 801 ? -4.155 13.388 25.429 1.00 91.56 801 TYR A C 1
ATOM 6521 O O . TYR A 1 801 ? -5.231 13.289 26.019 1.00 91.56 801 TYR A O 1
ATOM 6529 N N . ASN A 1 802 ? -3.105 12.639 25.774 1.00 93.12 802 ASN A N 1
ATOM 6530 C CA . ASN A 1 802 ? -3.157 11.674 26.877 1.00 93.12 802 ASN A CA 1
ATOM 6531 C C . ASN A 1 802 ? -3.532 12.311 28.225 1.00 93.12 802 ASN A C 1
ATOM 6533 O O . ASN A 1 802 ? -4.318 11.748 28.987 1.00 93.12 802 ASN A O 1
ATOM 6537 N N . LEU A 1 803 ? -3.010 13.508 28.496 1.00 95.62 803 LEU A N 1
ATOM 6538 C CA . LEU A 1 803 ? -3.283 14.273 29.703 1.00 95.62 803 LEU A CA 1
ATOM 6539 C C . LEU A 1 803 ? -4.744 14.713 29.754 1.00 95.62 803 LEU A C 1
ATOM 6541 O O . LEU A 1 803 ? -5.398 14.598 30.791 1.00 95.62 803 LEU A O 1
ATOM 6545 N N . PHE A 1 804 ? -5.250 15.198 28.619 1.00 96.19 804 PHE A N 1
ATOM 6546 C CA . PHE A 1 804 ? -6.649 15.570 28.457 1.00 96.19 804 PHE A CA 1
ATOM 6547 C C . PHE A 1 804 ? -7.579 14.392 28.752 1.00 96.19 804 PHE A C 1
ATOM 6549 O O . PHE A 1 804 ? -8.478 14.525 29.581 1.00 96.19 804 PHE A O 1
ATOM 6556 N N . LEU A 1 805 ? -7.313 13.227 28.158 1.00 96.44 805 LEU A N 1
ATOM 6557 C CA . LEU A 1 805 ? -8.092 12.007 28.368 1.00 96.44 805 LEU A CA 1
ATOM 6558 C C . LEU A 1 805 ? -8.119 11.560 29.832 1.00 96.44 805 LEU A C 1
ATOM 6560 O O . LEU A 1 805 ? -9.190 11.262 30.362 1.00 96.44 805 LEU A O 1
ATOM 6564 N N . TYR A 1 806 ? -6.967 11.565 30.508 1.00 97.88 806 TYR A N 1
ATOM 6565 C CA . TYR A 1 806 ? -6.884 11.193 31.919 1.00 97.88 806 TYR A CA 1
ATOM 6566 C C . TYR A 1 806 ? -7.757 12.097 32.804 1.00 97.88 806 TYR A C 1
ATOM 6568 O O . TYR A 1 806 ? -8.582 11.610 33.584 1.00 97.88 806 TYR A O 1
ATOM 6576 N N . TYR A 1 807 ? -7.631 13.420 32.660 1.00 97.94 807 TYR A N 1
ATOM 6577 C CA . TYR A 1 807 ? -8.397 14.357 33.484 1.00 97.94 807 TYR A CA 1
ATOM 6578 C C . TYR A 1 807 ? -9.875 14.433 33.101 1.00 97.94 807 TYR A C 1
ATOM 6580 O O . TYR A 1 807 ? -10.711 14.587 33.993 1.00 97.94 807 TYR A O 1
ATOM 6588 N N . LEU A 1 808 ? -10.220 14.268 31.821 1.00 97.44 808 LEU A N 1
ATOM 6589 C CA . LEU A 1 808 ? -11.607 14.133 31.379 1.00 97.44 808 LEU A CA 1
ATOM 6590 C C . LEU A 1 808 ? -12.249 12.874 31.974 1.00 97.44 808 LEU A C 1
ATOM 6592 O O . LEU A 1 808 ? -13.348 12.951 32.527 1.00 97.44 808 LEU A O 1
ATOM 6596 N N . GLY A 1 809 ? -11.555 11.734 31.923 1.00 97.88 809 GLY A N 1
ATOM 6597 C CA . GLY A 1 809 ? -12.004 10.475 32.519 1.00 97.88 809 GLY A CA 1
ATOM 6598 C C . GLY A 1 809 ? -12.221 10.598 34.026 1.00 97.88 809 GLY A C 1
ATOM 6599 O O . GLY A 1 809 ? -13.300 10.291 34.525 1.00 97.88 809 GLY A O 1
ATOM 6600 N N . LYS A 1 810 ? -11.246 11.157 34.752 1.00 98.12 810 LYS A N 1
ATOM 6601 C CA . LYS A 1 810 ? -11.347 11.403 36.200 1.00 98.12 810 LYS A CA 1
ATOM 6602 C C . LYS A 1 810 ? -12.511 12.333 36.562 1.00 98.12 810 LYS A C 1
ATOM 6604 O O . LYS A 1 810 ? -13.270 12.059 37.490 1.00 98.12 810 LYS A O 1
ATOM 6609 N N . TYR A 1 811 ? -12.671 13.428 35.822 1.00 97.94 811 TYR A N 1
ATOM 6610 C CA . TYR A 1 811 ? -13.728 14.411 36.051 1.00 97.94 811 TYR A CA 1
ATOM 6611 C C . TYR A 1 811 ? -15.128 13.853 35.770 1.00 97.94 811 TYR A C 1
ATOM 6613 O O . TYR A 1 811 ? -16.049 14.046 36.565 1.00 97.94 811 TYR A O 1
ATOM 6621 N N . THR A 1 812 ? -15.293 13.145 34.652 1.00 97.19 812 THR A N 1
ATOM 6622 C CA . THR A 1 812 ? -16.574 12.527 34.281 1.00 97.19 812 THR A CA 1
ATOM 6623 C C . THR A 1 812 ? -16.934 11.365 35.206 1.00 97.19 812 THR A C 1
ATOM 6625 O O . THR A 1 812 ? -18.105 11.230 35.560 1.00 97.19 812 THR A O 1
ATOM 6628 N N . LEU A 1 813 ? -15.945 10.607 35.698 1.00 98.12 813 LEU A N 1
ATOM 6629 C CA . LEU A 1 813 ? -16.173 9.557 36.692 1.00 98.12 813 LEU A CA 1
ATOM 6630 C C . LEU A 1 813 ? -16.711 10.155 37.992 1.00 98.12 813 LEU A C 1
ATOM 6632 O O . LEU A 1 813 ? -17.728 9.709 38.515 1.00 98.12 813 LEU A O 1
ATOM 6636 N N . TYR A 1 814 ? -16.075 11.222 38.482 1.00 97.81 814 TYR A N 1
ATOM 6637 C CA . TYR A 1 814 ? -16.539 11.934 39.670 1.00 97.81 814 TYR A CA 1
ATOM 6638 C C . TYR A 1 814 ? -17.965 12.471 39.526 1.00 97.81 814 TYR A C 1
ATOM 6640 O O . TYR A 1 814 ? -18.753 12.359 40.464 1.00 97.81 814 TYR A O 1
ATOM 6648 N N . LYS A 1 815 ? -18.311 13.037 38.363 1.00 95.81 815 LYS A N 1
ATOM 6649 C CA . LYS A 1 815 ? -19.683 13.482 38.084 1.00 95.81 815 LYS A CA 1
ATOM 6650 C C . LYS A 1 815 ? -20.671 12.323 38.124 1.00 95.81 815 LYS A C 1
ATOM 6652 O O . LYS A 1 815 ? -21.687 12.443 38.797 1.00 95.81 815 LYS A O 1
ATOM 6657 N N . SER A 1 816 ? -20.344 11.214 37.466 1.00 94.88 816 SER A N 1
ATOM 6658 C CA . SER A 1 816 ? -21.199 10.022 37.421 1.00 94.88 816 SER A CA 1
ATOM 6659 C C . SER A 1 816 ? -21.456 9.461 38.822 1.00 94.88 816 SER A C 1
ATOM 6661 O O . SER A 1 816 ? -22.596 9.174 39.159 1.00 94.88 816 SER A O 1
ATOM 6663 N N . LEU A 1 817 ? -20.427 9.428 39.677 1.00 93.44 817 LEU A N 1
ATOM 6664 C CA . LEU A 1 817 ? -20.531 8.964 41.065 1.00 93.44 817 LEU A CA 1
ATOM 6665 C C . LEU A 1 817 ? -21.244 9.952 42.008 1.00 93.44 817 LEU A C 1
ATOM 6667 O O . LEU A 1 817 ? -21.683 9.569 43.088 1.00 93.44 817 LEU A O 1
ATOM 6671 N N . LYS A 1 818 ? -21.342 11.238 41.646 1.00 83.19 818 LYS A N 1
ATOM 6672 C CA . LYS A 1 818 ? -22.040 12.260 42.447 1.00 83.19 818 LYS A CA 1
ATOM 6673 C C . LYS A 1 818 ? -23.550 12.262 42.252 1.00 83.19 818 LYS A C 1
ATOM 6675 O O . LYS A 1 818 ? -24.260 12.710 43.149 1.00 83.19 818 LYS A O 1
ATOM 6680 N N . THR A 1 819 ? -24.022 11.783 41.108 1.00 63.00 819 THR A N 1
ATOM 6681 C CA . THR A 1 819 ? -25.451 11.623 40.811 1.00 63.00 819 THR A CA 1
ATOM 6682 C C . THR A 1 819 ? -26.080 10.471 41.619 1.00 63.00 819 THR A C 1
ATOM 6684 O O . THR A 1 819 ? -27.294 10.323 41.611 1.00 63.00 819 THR A O 1
ATOM 6687 N N . ILE A 1 820 ? -25.274 9.697 42.363 1.00 51.44 820 ILE A N 1
ATOM 6688 C CA . ILE A 1 820 ? -25.672 8.572 43.231 1.00 51.44 820 ILE A CA 1
ATOM 6689 C C . ILE A 1 820 ? -26.171 9.075 44.600 1.00 51.44 820 ILE A C 1
ATOM 6691 O O . ILE A 1 820 ? -25.603 8.756 45.644 1.00 51.44 820 ILE A O 1
ATOM 6695 N N . LYS A 1 821 ? -27.202 9.921 44.623 1.00 31.80 821 LYS A N 1
ATOM 6696 C CA . LYS A 1 821 ? -27.863 10.314 45.876 1.00 31.80 821 LYS A CA 1
ATOM 6697 C C . LYS A 1 821 ? -29.356 10.090 45.840 1.00 31.80 821 LYS A C 1
ATOM 6699 O O . LYS A 1 821 ? -29.987 10.588 44.884 1.00 31.80 821 LYS A O 1
#

pLDDT: mean 86.58, std 14.33, range [24.89, 98.69]